Protein 5ZBS (pdb70)

GO terms:
  GO:0033270 paranode region of axon (C, IDA)
  GO:0005829 cytosol (C, IDA)
  GO:0005902 microvillus (C, IDA)

InterPro domains:
  IPR000253 Forkhead-associated (FHA) domain [PF00498] (519-582)
  IPR000938 CAP Gly-rich domain [PF01302] (1747-1809)
  IPR000938 CAP Gly-rich domain [PS00845] (1763-1794)
  IPR000938 CAP Gly-rich domain [PS50245] (1763-1805)
  IPR000938 CAP Gly-rich domain [SM01052] (1745-1810)
  IPR001752 Kinesin motor domain [PF00225] (58-400)
  IPR001752 Kinesin motor domain [PR00380] (141-162)
  IPR001752 Kinesin motor domain [PR00380] (260-277)
  IPR001752 Kinesin motor domain [PR00380] (295-313)
  IPR001752 Kinesin motor domain [PR00380] (350-371)
  IPR001752 Kinesin motor domain [PS50067] (52-400)
  IPR001752 Kinesin motor domain [SM00129] (50-408)
  IPR008984 SMAD/FHA domain superfamily [SSF49879] (495-589)
  IPR019821 Kinesin motor domain, conserved site [PS00411] (294-305)
  IPR022140 Kinesin-like KIF1-type [PF12423] (803-849)
  IPR022164 Kinesin-like [PF12473] (1050-1108)
  IPR022164 Kinesin-like [PF12473] (1261-1325)
  IPR027417 P-loop containing nucleoside triphosphate hydrolase [SSF52540] (51-410)
  IPR032405 Kinesin-associated [PF16183] (437-516)
  IPR036859 CAP Gly-rich domain superfamily [G3DSA:2.30.30.190] (1738-1816)

Structure (mmCIF, N/CA/C/O backbone):
data_5ZBS
#
_entry.id   5ZBS
#
_cell.length_a   107.311
_cell.length_b   107.311
_cell.length_c   91.599
_cell.angle_alpha   90.000
_cell.angle_beta   90.000
_cell.angle_gamma   120.000
#
_symmetry.space_group_name_H-M   'P 32'
#
loop_
_entity.id
_entity.type
_entity.pdbx_description
1 polymer 'Kinesin family member 13B'
2 non-polymer 'MAGNESIUM ION'
3 non-polymer 'PHOSPHOAMINOPHOSPHONIC ACID-ADENYLATE ESTER'
4 water water
#
loop_
_atom_site.group_PDB
_atom_site.id
_atom_site.type_symbol
_atom_site.label_atom_id
_atom_site.label_alt_id
_atom_site.label_comp_id
_atom_site.label_asym_id
_atom_site.label_entity_id
_atom_site.label_seq_id
_atom_site.pdbx_PDB_ins_code
_atom_site.Cartn_x
_atom_site.Cartn_y
_atom_site.Cartn_z
_atom_site.occupancy
_atom_site.B_iso_or_equiv
_atom_site.auth_seq_id
_atom_site.auth_comp_id
_atom_site.auth_asym_id
_atom_site.auth_atom_id
_atom_site.pdbx_PDB_model_num
ATOM 1 N N . SER A 1 2 ? -28.477 69.470 4.144 1.00 57.60 4 SER B N 1
ATOM 2 C CA . SER A 1 2 ? -28.077 68.114 4.497 1.00 60.63 4 SER B CA 1
ATOM 3 C C . SER A 1 2 ? -27.394 68.093 5.865 1.00 49.37 4 SER B C 1
ATOM 4 O O . SER A 1 2 ? -27.192 69.140 6.477 1.00 50.62 4 SER B O 1
ATOM 7 N N . LYS A 1 3 ? -27.034 66.897 6.327 1.00 44.64 5 LYS B N 1
ATOM 8 C CA . LYS A 1 3 ? -26.408 66.726 7.637 1.00 49.16 5 LYS B CA 1
ATOM 9 C C . LYS A 1 3 ? -24.932 67.131 7.625 1.00 37.10 5 LYS B C 1
ATOM 10 O O . LYS A 1 3 ? -24.221 66.986 6.626 1.00 48.36 5 LYS B O 1
ATOM 16 N N . VAL A 1 4 ? -24.476 67.655 8.759 1.00 41.45 6 VAL B N 1
ATOM 17 C CA . VAL A 1 4 ? -23.052 67.875 8.952 1.00 41.60 6 VAL B CA 1
ATOM 18 C C . VAL A 1 4 ? -22.324 66.541 8.864 1.00 39.68 6 VAL B C 1
ATOM 19 O O . VAL A 1 4 ? -22.693 65.574 9.538 1.00 36.35 6 VAL B O 1
ATOM 23 N N . LYS A 1 5 ? -21.309 66.473 8.000 1.00 33.86 7 LYS B N 1
ATOM 24 C CA . LYS A 1 5 ? -20.497 65.271 7.842 1.00 37.91 7 LYS B CA 1
ATOM 25 C C . LYS A 1 5 ? -19.483 65.224 8.972 1.00 43.50 7 LYS B C 1
ATOM 26 O O . LYS A 1 5 ? -18.883 66.242 9.325 1.00 36.04 7 LYS B O 1
ATOM 32 N N . VAL A 1 6 ? -19.267 64.037 9.521 1.00 36.97 8 VAL B N 1
ATOM 33 C CA . VAL A 1 6 ? -18.356 63.893 10.644 1.00 35.64 8 VAL B CA 1
ATOM 34 C C . VAL A 1 6 ? -17.341 62.807 10.338 1.00 34.54 8 VAL B C 1
ATOM 35 O O . VAL A 1 6 ? -17.712 61.652 10.078 1.00 39.74 8 VAL B O 1
ATOM 39 N N . ALA A 1 7 ? -16.071 63.168 10.398 1.00 30.52 9 ALA B N 1
ATOM 40 C CA . ALA A 1 7 ? -14.974 62.218 10.332 1.00 35.89 9 ALA B CA 1
ATOM 41 C C . ALA A 1 7 ? -14.259 62.195 11.678 1.00 37.67 9 ALA B C 1
ATOM 42 O O . ALA A 1 7 ? -14.176 63.208 12.370 1.00 43.33 9 ALA B O 1
ATOM 44 N N . VAL A 1 8 ? -13.764 61.025 12.053 1.00 28.99 10 VAL B N 1
ATOM 45 C CA . VAL A 1 8 ? -12.912 60.860 13.224 1.00 34.75 10 VAL B CA 1
ATOM 46 C C . VAL A 1 8 ? -11.554 60.365 12.747 1.00 29.49 10 VAL B C 1
ATOM 47 O O . VAL A 1 8 ? -11.471 59.392 11.982 1.00 31.76 10 VAL B O 1
ATOM 51 N N . ARG A 1 9 ? -10.500 61.031 13.191 1.00 29.64 11 ARG B N 1
ATOM 52 C CA . ARG A 1 9 ? -9.134 60.666 12.849 1.00 29.95 11 ARG B CA 1
ATOM 53 C C . ARG A 1 9 ? -8.397 60.249 14.111 1.00 31.90 11 ARG B C 1
ATOM 54 O O . ARG A 1 9 ? -8.247 61.055 15.041 1.00 34.29 11 ARG B O 1
ATOM 62 N N . VAL A 1 10 ? -7.921 59.005 14.135 1.00 28.20 12 VAL B N 1
ATOM 63 C CA . VAL A 1 10 ? -7.149 58.476 15.257 1.00 30.99 12 VAL B CA 1
ATOM 64 C C . VAL A 1 10 ? -5.673 58.632 14.931 1.00 31.42 12 VAL B C 1
ATOM 65 O O . VAL A 1 10 ? -5.161 57.994 14.008 1.00 34.47 12 VAL B O 1
ATOM 69 N N . ARG A 1 11 ? -4.959 59.477 15.656 1.00 30.57 13 ARG B N 1
ATOM 70 C CA . ARG A 1 11 ? -3.526 59.490 15.432 1.00 37.06 13 ARG B CA 1
ATOM 71 C C . ARG A 1 11 ? -2.920 58.186 15.961 1.00 41.70 13 ARG B C 1
ATOM 72 O O . ARG A 1 11 ? -3.476 57.546 16.858 1.00 42.47 13 ARG B O 1
ATOM 80 N N . PRO A 1 12 ? -1.821 57.735 15.372 1.00 32.55 14 PRO B N 1
ATOM 81 C CA . PRO A 1 12 ? -1.199 56.491 15.838 1.00 36.16 14 PRO B CA 1
ATOM 82 C C . PRO A 1 12 ? -0.487 56.666 17.179 1.00 33.74 14 PRO B C 1
ATOM 83 O O . PRO A 1 12 ? -0.154 57.775 17.606 1.00 28.77 14 PRO B O 1
ATOM 87 N N . MET A 1 13 ? -0.232 55.526 17.825 1.00 28.33 15 MET B N 1
ATOM 88 C CA . MET A 1 13 ? 0.558 55.485 19.056 1.00 35.72 15 MET B CA 1
ATOM 89 C C . MET A 1 13 ? 1.915 56.150 18.846 1.00 34.21 15 MET B C 1
ATOM 90 O O . MET A 1 13 ? 2.650 55.791 17.922 1.00 38.17 15 MET B O 1
ATOM 95 N N . ASN A 1 14 ? 2.241 57.138 19.681 1.00 34.05 16 ASN B N 1
ATOM 96 C CA . ASN A 1 14 ? 3.535 57.797 19.536 1.00 36.24 16 ASN B CA 1
ATOM 97 C C . ASN A 1 14 ? 4.601 57.003 20.300 1.00 34.17 16 ASN B C 1
ATOM 98 O O . ASN A 1 14 ? 4.330 55.953 20.892 1.00 31.03 16 ASN B O 1
ATOM 103 N N . ARG A 1 15 ? 5.842 57.488 20.255 1.00 30.12 17 ARG B N 1
ATOM 104 C CA . ARG A 1 15 ? 6.934 56.777 20.906 1.00 32.99 17 ARG B CA 1
ATOM 105 C C . ARG A 1 15 ? 6.739 56.710 22.417 1.00 33.47 17 ARG B C 1
ATOM 106 O O . ARG A 1 15 ? 7.009 55.671 23.041 1.00 35.57 17 ARG B O 1
ATOM 114 N N . ARG A 1 16 ? 6.280 57.808 23.029 1.00 28.82 18 ARG B N 1
ATOM 115 C CA . ARG A 1 16 ? 6.083 57.794 24.476 1.00 29.57 18 ARG B CA 1
ATOM 116 C C . ARG A 1 16 ? 5.066 56.734 24.862 1.00 36.71 18 ARG B C 1
ATOM 117 O O . ARG A 1 16 ? 5.269 55.995 25.829 1.00 35.99 18 ARG B O 1
ATOM 125 N N . GLU A 1 17 ? 3.961 56.646 24.115 1.00 36.27 19 GLU B N 1
ATOM 126 C CA . GLU A 1 17 ? 2.923 55.688 24.460 1.00 36.51 19 GLU B CA 1
ATOM 127 C C . GLU A 1 17 ? 3.406 54.257 24.262 1.00 36.78 19 GLU B C 1
ATOM 128 O O . GLU A 1 17 ? 3.004 53.354 25.003 1.00 37.57 19 GLU B O 1
ATOM 134 N N . ILE A 1 18 ? 4.288 54.027 23.296 1.00 32.54 20 ILE B N 1
ATOM 135 C CA . ILE A 1 18 ? 4.828 52.679 23.138 1.00 37.42 20 ILE B CA 1
ATOM 136 C C . ILE A 1 18 ? 5.860 52.388 24.223 1.00 37.95 20 ILE B C 1
ATOM 137 O O . ILE A 1 18 ? 5.881 51.289 24.783 1.00 37.90 20 ILE B O 1
ATOM 142 N N . ASP A 1 19 ? 6.745 53.354 24.514 1.00 29.87 21 ASP B N 1
ATOM 143 C CA . ASP A 1 19 ? 7.830 53.110 25.466 1.00 36.05 21 ASP B CA 1
ATOM 144 C C . ASP A 1 19 ? 7.290 52.810 26.854 1.00 38.51 21 ASP B C 1
ATOM 145 O O . ASP A 1 19 ? 7.824 51.950 27.567 1.00 41.04 21 ASP B O 1
ATOM 150 N N . LEU A 1 20 ? 6.239 53.526 27.263 1.00 37.43 22 LEU B N 1
ATOM 151 C CA . LEU A 1 20 ? 5.706 53.459 28.619 1.00 32.78 22 LEU B CA 1
ATOM 152 C C . LEU A 1 20 ? 4.561 52.468 28.751 1.00 31.12 22 LEU B C 1
ATOM 153 O O . LEU A 1 20 ? 3.937 52.404 29.810 1.00 39.80 22 LEU B O 1
ATOM 158 N N . HIS A 1 21 ? 4.263 51.709 27.694 1.00 31.91 23 HIS B N 1
ATOM 159 C CA . HIS A 1 21 ? 3.261 50.641 27.730 1.00 40.39 23 HIS B CA 1
ATOM 160 C C . HIS A 1 21 ? 1.872 51.179 28.019 1.00 40.22 23 HIS B C 1
ATOM 161 O O . HIS A 1 21 ? 1.056 50.512 28.650 1.00 36.84 23 HIS B O 1
ATOM 168 N N . THR A 1 22 ? 1.577 52.391 27.572 1.00 34.92 24 THR B N 1
ATOM 169 C CA . THR A 1 22 ? 0.201 52.856 27.661 1.00 34.49 24 THR B CA 1
ATOM 170 C C . THR A 1 22 ? -0.662 52.022 26.711 1.00 43.83 24 THR B C 1
ATOM 171 O O . THR A 1 22 ? -0.298 51.806 25.549 1.00 37.67 24 THR B O 1
ATOM 175 N N . LYS A 1 23 ? -1.781 51.511 27.209 1.00 38.73 25 LYS B N 1
ATOM 176 C CA . LYS A 1 23 ? -2.570 50.592 26.406 1.00 39.84 25 LYS B CA 1
ATOM 177 C C . LYS A 1 23 ? -3.333 51.363 25.333 1.00 38.86 25 LYS B C 1
ATOM 178 O O . LYS A 1 23 ? -3.854 52.456 25.575 1.00 35.52 25 LYS B O 1
ATOM 184 N N . CYS A 1 24 ? -3.365 50.807 24.131 1.00 36.73 26 CYS B N 1
ATOM 185 C CA . CYS A 1 24 ? -4.162 51.372 23.052 1.00 39.10 26 CYS B CA 1
ATOM 186 C C . CYS A 1 24 ? -5.634 51.037 23.274 1.00 41.18 26 CYS B C 1
ATOM 187 O O . CYS A 1 24 ? -5.994 49.859 23.351 1.00 45.10 26 CYS B O 1
ATOM 190 N N . VAL A 1 25 ? -6.486 52.059 23.375 1.00 40.14 27 VAL B N 1
ATOM 191 C CA . VAL A 1 25 ? -7.905 51.848 23.664 1.00 34.68 27 VAL B CA 1
ATOM 192 C C . VAL A 1 25 ? -8.827 52.209 22.504 1.00 41.06 27 VAL B C 1
ATOM 193 O O . VAL A 1 25 ? -10.042 51.978 22.612 1.00 38.70 27 VAL B O 1
ATOM 197 N N . VAL A 1 26 ? -8.313 52.792 21.425 1.00 35.16 28 VAL B N 1
ATOM 198 C CA . VAL A 1 26 ? -9.123 53.182 20.274 1.00 40.37 28 VAL B CA 1
ATOM 199 C C . VAL A 1 26 ? -8.866 52.184 19.156 1.00 41.43 28 VAL B C 1
ATOM 200 O O . VAL A 1 26 ? -7.722 52.015 18.716 1.00 32.52 28 VAL B O 1
ATOM 204 N N . ASP A 1 27 ? -9.927 51.523 18.699 1.00 46.09 29 ASP B N 1
ATOM 205 C CA . ASP A 1 27 ? -9.895 50.700 17.501 1.00 45.81 29 ASP B CA 1
ATOM 206 C C . ASP A 1 27 ? -10.832 51.302 16.465 1.00 39.69 29 ASP B C 1
ATOM 207 O O . ASP A 1 27 ? -11.754 52.051 16.787 1.00 42.15 29 ASP B O 1
ATOM 212 N N . VAL A 1 28 ? -10.573 50.982 15.210 1.00 37.02 30 VAL B N 1
ATOM 213 C CA . VAL A 1 28 ? -11.382 51.454 14.097 1.00 37.01 30 VAL B CA 1
ATOM 214 C C . VAL A 1 28 ? -11.728 50.254 13.230 1.00 40.00 30 VAL B C 1
ATOM 215 O O . VAL A 1 28 ? -10.889 49.373 13.015 1.00 43.13 30 VAL B O 1
ATOM 219 N N . GLU A 1 29 ? -12.970 50.198 12.755 1.00 42.95 31 GLU B N 1
ATOM 220 C CA . GLU A 1 29 ? -13.330 49.255 11.700 1.00 57.05 31 GLU B CA 1
ATOM 221 C C . GLU A 1 29 ? -14.258 49.968 10.728 1.00 50.54 31 GLU B C 1
ATOM 222 O O . GLU A 1 29 ? -15.327 50.439 11.123 1.00 45.66 31 GLU B O 1
ATOM 228 N N . ALA A 1 30 ? -13.847 50.044 9.458 1.00 42.25 32 ALA B N 1
ATOM 229 C CA . ALA A 1 30 ? -14.519 50.880 8.473 1.00 44.05 32 ALA B CA 1
ATOM 230 C C . ALA A 1 30 ? -14.741 52.272 9.066 1.00 47.68 32 ALA B C 1
ATOM 231 O O . ALA A 1 30 ? -13.784 52.935 9.492 1.00 48.62 32 ALA B O 1
ATOM 233 N N . ASN A 1 31 ? -15.991 52.725 9.118 1.00 45.73 33 ASN B N 1
ATOM 234 C CA . ASN A 1 31 ? -16.291 54.054 9.652 1.00 47.74 33 ASN B CA 1
ATOM 235 C C . ASN A 1 31 ? -16.898 53.966 11.041 1.00 43.52 33 ASN B C 1
ATOM 236 O O . ASN A 1 31 ? -17.760 54.758 11.417 1.00 50.09 33 ASN B O 1
ATOM 241 N N . LYS A 1 32 ? -16.439 52.991 11.813 1.00 41.01 34 LYS B N 1
ATOM 242 C CA . LYS A 1 32 ? -16.816 52.796 13.204 1.00 45.09 34 LYS B CA 1
ATOM 243 C C . LYS A 1 32 ? -15.581 52.970 14.087 1.00 44.45 34 LYS B C 1
ATOM 244 O O . LYS A 1 32 ? -14.491 52.491 13.752 1.00 45.02 34 LYS B O 1
ATOM 250 N N . VAL A 1 33 ? -15.748 53.670 15.205 1.00 42.92 35 VAL B N 1
ATOM 251 C CA . VAL A 1 33 ? -14.710 53.816 16.220 1.00 38.74 35 VAL B CA 1
ATOM 252 C C . VAL A 1 33 ? -15.123 53.008 17.439 1.00 45.25 35 VAL B C 1
ATOM 253 O O . VAL A 1 33 ? -16.254 53.137 17.925 1.00 46.44 35 VAL B O 1
ATOM 257 N N . ILE A 1 34 ? -14.211 52.172 17.924 1.00 46.46 36 ILE B N 1
ATOM 258 C CA . ILE A 1 34 ? -14.440 51.329 19.086 1.00 44.70 36 ILE B CA 1
ATOM 259 C C . ILE A 1 34 ? -13.527 51.808 20.208 1.00 48.19 36 ILE B C 1
ATOM 260 O O . ILE A 1 34 ? -12.295 51.743 20.095 1.00 49.79 36 ILE B O 1
ATOM 265 N N . LEU A 1 35 ? -14.130 52.316 21.273 1.00 37.52 37 LEU B N 1
ATOM 266 C CA . LEU A 1 35 ? -13.407 52.722 22.469 1.00 44.84 37 LEU B CA 1
ATOM 267 C C . LEU A 1 35 ? -13.511 51.603 23.507 1.00 46.18 37 LEU B C 1
ATOM 268 O O . LEU A 1 35 ? -14.592 51.349 24.048 1.00 46.52 37 LEU B O 1
ATOM 273 N N . ASN A 1 36 ? -12.356 50.923 23.796 1.00 46.90 38 ASN B N 1
ATOM 274 C CA . ASN A 1 36 ? -12.231 49.918 24.843 1.00 50.14 38 ASN B CA 1
ATOM 275 C C . ASN A 1 36 ? -11.883 50.561 26.183 1.00 57.24 38 ASN B C 1
ATOM 276 O O . ASN A 1 36 ? -11.280 51.640 26.223 1.00 55.57 38 ASN B O 1
ATOM 281 N N . PRO A 1 37 ? -12.250 49.906 27.303 1.00 64.84 39 PRO B N 1
ATOM 282 C CA . PRO A 1 37 ? -11.991 50.495 28.624 1.00 59.59 39 PRO B CA 1
ATOM 283 C C . PRO A 1 37 ? -10.626 50.117 29.168 1.00 66.78 39 PRO B C 1
ATOM 284 O O . PRO A 1 37 ? -9.860 49.429 28.486 1.00 69.30 39 PRO B O 1
ATOM 288 N N . ILE A 1 38 ? -10.322 50.551 30.392 1.00 82.58 40 ILE B N 1
ATOM 289 C CA . ILE A 1 38 ? -9.049 50.253 31.060 1.00 82.38 40 ILE B CA 1
ATOM 290 C C . ILE A 1 38 ? -9.207 49.143 32.101 1.00 90.14 40 ILE B C 1
ATOM 291 O O . ILE A 1 38 ? -9.414 47.975 31.773 1.00 94.84 40 ILE B O 1
ATOM 296 N N . GLY A 1 49 ? -17.540 49.826 31.771 1.00 70.30 51 GLY B N 1
ATOM 297 C CA . GLY A 1 49 ? -16.476 48.891 31.447 1.00 73.81 51 GLY B CA 1
ATOM 298 C C . GLY A 1 49 ? -16.826 47.973 30.291 1.00 84.96 51 GLY B C 1
ATOM 299 O O . GLY A 1 49 ? -16.463 46.794 30.284 1.00 85.01 51 GLY B O 1
ATOM 300 N N . GLN A 1 50 ? -17.545 48.524 29.311 1.00 91.76 52 GLN B N 1
ATOM 301 C CA . GLN A 1 50 ? -17.952 47.846 28.090 1.00 92.51 52 GLN B CA 1
ATOM 302 C C . GLN A 1 50 ? -17.425 48.598 26.872 1.00 82.45 52 GLN B C 1
ATOM 303 O O . GLN A 1 50 ? -17.334 49.829 26.897 1.00 74.93 52 GLN B O 1
ATOM 309 N N . PRO A 1 51 ? -17.060 47.889 25.801 1.00 77.26 53 PRO B N 1
ATOM 310 C CA . PRO A 1 51 ? -16.654 48.569 24.559 1.00 68.82 53 PRO B CA 1
ATOM 311 C C . PRO A 1 51 ? -17.778 49.425 23.996 1.00 66.40 53 PRO B C 1
ATOM 312 O O . PRO A 1 51 ? -18.887 48.944 23.748 1.00 70.70 53 PRO B O 1
ATOM 316 N N . LYS A 1 52 ? -17.482 50.708 23.791 1.00 60.47 54 LYS B N 1
ATOM 317 C CA . LYS A 1 52 ? -18.421 51.649 23.190 1.00 49.34 54 LYS B CA 1
ATOM 318 C C . LYS A 1 52 ? -18.122 51.803 21.701 1.00 51.38 54 LYS B C 1
ATOM 319 O O . LYS A 1 52 ? -16.973 52.057 21.323 1.00 57.16 54 LYS B O 1
ATOM 325 N N . ILE A 1 53 ? -19.153 51.658 20.861 1.00 42.65 55 ILE B N 1
ATOM 326 C CA . ILE A 1 53 ? -19.017 51.750 19.407 1.00 48.52 55 ILE B CA 1
ATOM 327 C C . ILE A 1 53 ? -19.710 53.013 18.915 1.00 46.11 55 ILE B C 1
ATOM 328 O O . ILE A 1 53 ? -20.902 53.220 19.168 1.00 44.13 55 ILE B O 1
ATOM 333 N N . PHE A 1 54 ? -18.976 53.837 18.188 1.00 45.35 56 PHE B N 1
ATOM 334 C CA . PHE A 1 54 ? -19.524 55.024 17.557 1.00 38.74 56 PHE B CA 1
ATOM 335 C C . PHE A 1 54 ? -19.434 54.874 16.044 1.00 43.07 56 PHE B C 1
ATOM 336 O O . PHE A 1 54 ? -18.507 54.242 15.530 1.00 46.16 56 PHE B O 1
ATOM 344 N N . ALA A 1 55 ? -20.418 55.429 15.331 1.00 35.81 57 ALA B N 1
ATOM 345 C CA . ALA A 1 55 ? -20.457 55.367 13.875 1.00 39.05 57 ALA B CA 1
ATOM 346 C C . ALA A 1 55 ? -20.346 56.773 13.314 1.00 44.19 57 ALA B C 1
ATOM 347 O O . ALA A 1 55 ? -20.927 57.716 13.859 1.00 41.67 57 ALA B O 1
ATOM 349 N N . TYR A 1 56 ? -19.593 56.910 12.224 1.00 37.77 58 TYR B N 1
ATOM 350 C CA . TYR A 1 56 ? -19.393 58.199 11.581 1.00 40.81 58 TYR B CA 1
ATOM 351 C C . TYR A 1 56 ? -19.365 58.014 10.072 1.00 43.17 58 TYR B C 1
ATOM 352 O O . TYR A 1 56 ? -19.434 56.894 9.561 1.00 48.74 58 TYR B O 1
ATOM 361 N N . ASP A 1 57 ? -19.269 59.135 9.354 1.00 40.62 59 ASP B N 1
ATOM 362 C CA . ASP A 1 57 ? -19.163 59.070 7.903 1.00 34.41 59 ASP B CA 1
ATOM 363 C C . ASP A 1 57 ? -17.818 58.496 7.491 1.00 44.46 59 ASP B C 1
ATOM 364 O O . ASP A 1 57 ? -17.755 57.593 6.652 1.00 46.38 59 ASP B O 1
ATOM 369 N N . HIS A 1 58 ? -16.729 58.970 8.107 1.00 40.87 60 HIS B N 1
ATOM 370 C CA . HIS A 1 58 ? -15.406 58.453 7.792 1.00 40.55 60 HIS B CA 1
ATOM 371 C C . HIS A 1 58 ? -14.605 58.269 9.070 1.00 43.46 60 HIS B C 1
ATOM 372 O O . HIS A 1 58 ? -14.800 58.980 10.059 1.00 46.96 60 HIS B O 1
ATOM 379 N N . CYS A 1 59 ? -13.703 57.294 9.038 1.00 41.43 61 CYS B N 1
ATOM 380 C CA . CYS A 1 59 ? -12.704 57.124 10.080 1.00 40.21 61 CYS B CA 1
ATOM 381 C C . CYS A 1 59 ? -11.336 56.983 9.445 1.00 40.81 61 CYS B C 1
ATOM 382 O O . CYS A 1 59 ? -11.161 56.214 8.494 1.00 50.52 61 CYS B O 1
ATOM 385 N N . PHE A 1 60 ? -10.376 57.722 9.974 1.00 40.91 62 PHE B N 1
ATOM 386 C CA . PHE A 1 60 ? -9.004 57.706 9.502 1.00 36.59 62 PHE B CA 1
ATOM 387 C C . PHE A 1 60 ? -8.121 57.173 10.615 1.00 37.23 62 PHE B C 1
ATOM 388 O O . PHE A 1 60 ? -8.225 57.624 11.756 1.00 45.06 62 PHE B O 1
ATOM 396 N N . TRP A 1 61 ? -7.247 56.230 10.281 1.00 40.75 63 TRP B N 1
ATOM 397 C CA . TRP A 1 61 ? -6.299 55.689 11.241 1.00 42.20 63 TRP B CA 1
ATOM 398 C C . TRP A 1 61 ? -5.063 55.236 10.487 1.00 40.51 63 TRP B C 1
ATOM 399 O O . TRP A 1 61 ? -5.087 55.055 9.267 1.00 39.44 63 TRP B O 1
ATOM 410 N N . SER A 1 62 ? -3.978 55.041 11.232 1.00 39.36 64 SER B N 1
ATOM 411 C CA . SER A 1 62 ? -2.701 54.618 10.676 1.00 42.84 64 SER B CA 1
ATOM 412 C C . SER A 1 62 ? -2.146 53.444 11.471 1.00 44.99 64 SER B C 1
ATOM 413 O O . SER A 1 62 ? -2.359 53.346 12.684 1.00 45.38 64 SER B O 1
ATOM 416 N N . MET A 1 63 ? -1.397 52.572 10.782 1.00 40.86 65 MET B N 1
ATOM 417 C CA . MET A 1 63 ? -0.753 51.440 11.452 1.00 50.60 65 MET B CA 1
ATOM 418 C C . MET A 1 63 ? 0.357 51.899 12.389 1.00 48.81 65 MET B C 1
ATOM 419 O O . MET A 1 63 ? 0.547 51.318 13.465 1.00 52.77 65 MET B O 1
ATOM 424 N N . ASP A 1 64 ? 1.112 52.920 11.997 1.00 45.30 66 ASP B N 1
ATOM 425 C CA . ASP A 1 64 ? 2.246 53.381 12.790 1.00 42.33 66 ASP B CA 1
ATOM 426 C C . ASP A 1 64 ? 2.602 54.788 12.328 1.00 41.94 66 ASP B C 1
ATOM 427 O O . ASP A 1 64 ? 1.851 55.411 11.570 1.00 40.67 66 ASP B O 1
ATOM 432 N N . GLU A 1 65 ? 3.770 55.282 12.756 1.00 38.76 67 GLU B N 1
ATOM 433 C CA . GLU A 1 65 ? 4.225 56.627 12.408 1.00 38.76 67 GLU B CA 1
ATOM 434 C C . GLU A 1 65 ? 5.263 56.653 11.285 1.00 35.27 67 GLU B C 1
ATOM 435 O O . GLU A 1 65 ? 5.902 57.687 11.081 1.00 36.07 67 GLU B O 1
ATOM 441 N N . SER A 1 66 ? 5.470 55.549 10.573 1.00 28.11 68 SER B N 1
ATOM 442 C CA . SER A 1 66 ? 6.424 55.557 9.469 1.00 41.68 68 SER B CA 1
ATOM 443 C C . SER A 1 66 ? 6.029 56.593 8.418 1.00 36.51 68 SER B C 1
ATOM 444 O O . SER A 1 66 ? 4.852 56.948 8.272 1.00 39.31 68 SER B O 1
ATOM 447 N N . VAL A 1 67 ? 7.040 57.088 7.699 1.00 33.77 69 VAL B N 1
ATOM 448 C CA . VAL A 1 67 ? 6.818 58.033 6.600 1.00 38.85 69 VAL B CA 1
ATOM 449 C C . VAL A 1 67 ? 5.774 57.501 5.623 1.00 38.93 69 VAL B C 1
ATOM 450 O O . VAL A 1 67 ? 4.877 58.237 5.181 1.00 29.73 69 VAL B O 1
ATOM 454 N N . ARG A 1 68 ? 5.875 56.215 5.274 1.00 39.94 70 ARG B N 1
ATOM 455 C CA . ARG A 1 68 ? 4.928 55.603 4.345 1.00 47.08 70 ARG B CA 1
ATOM 456 C C . ARG A 1 68 ? 3.493 55.789 4.822 1.00 40.02 70 ARG B C 1
ATOM 457 O O . ARG A 1 68 ? 2.620 56.242 4.070 1.00 39.77 70 ARG B O 1
ATOM 465 N N . GLU A 1 69 ? 3.238 55.453 6.083 1.00 41.48 71 GLU B N 1
ATOM 466 C CA . GLU A 1 69 ? 1.895 55.549 6.635 1.00 40.89 71 GLU B CA 1
ATOM 467 C C . GLU A 1 69 ? 1.443 56.998 6.808 1.00 40.65 71 GLU B C 1
ATOM 468 O O . GLU A 1 69 ? 0.247 57.302 6.682 1.00 33.73 71 GLU B O 1
ATOM 474 N N . LYS A 1 70 ? 2.362 57.910 7.110 1.00 35.96 72 LYS B N 1
ATOM 475 C CA . LYS A 1 70 ? 1.934 59.298 7.274 1.00 29.53 72 LYS B CA 1
ATOM 476 C C . LYS A 1 70 ? 1.593 59.931 5.929 1.00 35.19 72 LYS B C 1
ATOM 477 O O . LYS A 1 70 ? 0.584 60.640 5.807 1.00 37.27 72 LYS B O 1
ATOM 483 N N . CYS A 1 71 ? 2.407 59.664 4.904 1.00 31.66 73 CYS B N 1
ATOM 484 C CA . CYS A 1 71 ? 2.082 60.119 3.553 1.00 37.91 73 CYS B CA 1
ATOM 485 C C . CYS A 1 71 ? 0.709 59.619 3.137 1.00 35.62 73 CYS B C 1
ATOM 486 O O . CYS A 1 71 ? -0.118 60.381 2.612 1.00 29.63 73 CYS B O 1
ATOM 489 N N . ALA A 1 72 ? 0.449 58.334 3.373 1.00 32.84 74 ALA B N 1
ATOM 490 C CA . ALA A 1 72 ? -0.857 57.774 3.041 1.00 35.21 74 ALA B CA 1
ATOM 491 C C . ALA A 1 72 ? -1.963 58.445 3.848 1.00 34.58 74 ALA B C 1
ATOM 492 O O . ALA A 1 72 ? -3.040 58.719 3.317 1.00 36.06 74 ALA B O 1
ATOM 494 N N . GLY A 1 73 ? -1.708 58.745 5.123 1.00 36.08 75 GLY B N 1
ATOM 495 C CA . GLY A 1 73 ? -2.755 59.329 5.946 1.00 26.50 75 GLY B CA 1
ATOM 496 C C . GLY A 1 73 ? -3.216 60.685 5.440 1.00 30.81 75 GLY B C 1
ATOM 497 O O . GLY A 1 73 ? -4.419 60.934 5.300 1.00 30.36 75 GLY B O 1
ATOM 498 N N . GLN A 1 74 ? -2.263 61.589 5.174 1.00 28.26 76 GLN B N 1
ATOM 499 C CA . GLN A 1 74 ? -2.623 62.918 4.670 1.00 29.22 76 GLN B CA 1
ATOM 500 C C . GLN A 1 74 ? -3.312 62.828 3.313 1.00 33.73 76 GLN B C 1
ATOM 501 O O . GLN A 1 74 ? -4.243 63.597 3.015 1.00 30.96 76 GLN B O 1
ATOM 507 N N . ASP A 1 75 ? -2.873 61.897 2.471 1.00 34.22 77 ASP B N 1
ATOM 508 C CA . ASP A 1 75 ? -3.532 61.751 1.177 1.00 36.44 77 ASP B CA 1
ATOM 509 C C . ASP A 1 75 ? -4.947 61.238 1.370 1.00 38.61 77 ASP B C 1
ATOM 510 O O . ASP A 1 75 ? -5.899 61.753 0.770 1.00 38.40 77 ASP B O 1
ATOM 515 N N . ASP A 1 76 ? -5.109 60.282 2.282 1.00 34.24 78 ASP B N 1
ATOM 516 C CA . ASP A 1 76 ? -6.424 59.748 2.599 1.00 40.87 78 ASP B CA 1
ATOM 517 C C . ASP A 1 76 ? -7.375 60.847 3.081 1.00 40.26 78 ASP B C 1
ATOM 518 O O . ASP A 1 76 ? -8.523 60.932 2.627 1.00 35.97 78 ASP B O 1
ATOM 523 N N . VAL A 1 77 ? -6.920 61.710 3.995 1.00 36.92 79 VAL B N 1
ATOM 524 C CA . VAL A 1 77 ? -7.814 62.767 4.468 1.00 28.38 79 VAL B CA 1
ATOM 525 C C . VAL A 1 77 ? -8.191 63.700 3.321 1.00 31.90 79 VAL B C 1
ATOM 526 O O . VAL A 1 77 ? -9.345 64.127 3.207 1.00 30.95 79 VAL B O 1
ATOM 530 N N . PHE A 1 78 ? -7.228 64.043 2.460 1.00 33.57 80 PHE B N 1
ATOM 531 C CA . PHE A 1 78 ? -7.566 64.967 1.379 1.00 38.09 80 PHE B CA 1
ATOM 532 C C . PHE A 1 78 ? -8.496 64.303 0.376 1.00 36.38 80 PHE B C 1
ATOM 533 O O . PHE A 1 78 ? -9.417 64.945 -0.138 1.00 34.34 80 PHE B O 1
ATOM 541 N N . LYS A 1 79 ? -8.269 63.020 0.085 1.00 35.63 81 LYS B N 1
ATOM 542 C CA . LYS A 1 79 ? -9.123 62.343 -0.883 1.00 42.30 81 LYS B CA 1
ATOM 543 C C . LYS A 1 79 ? -10.563 62.312 -0.416 1.00 46.41 81 LYS B C 1
ATOM 544 O O . LYS A 1 79 ? -11.473 62.484 -1.228 1.00 44.60 81 LYS B O 1
ATOM 550 N N . CYS A 1 80 ? -10.780 62.161 0.886 1.00 40.82 82 CYS B N 1
ATOM 551 C CA A CYS A 1 80 ? -12.116 61.968 1.438 0.51 44.30 82 CYS B CA 1
ATOM 552 C CA B CYS A 1 80 ? -12.120 61.976 1.402 0.49 44.29 82 CYS B CA 1
ATOM 553 C C . CYS A 1 80 ? -12.814 63.282 1.778 1.00 49.88 82 CYS B C 1
ATOM 554 O O . CYS A 1 80 ? -14.023 63.412 1.556 1.00 57.53 82 CYS B O 1
ATOM 559 N N . LEU A 1 81 ? -12.092 64.261 2.330 1.00 50.24 83 LEU B N 1
ATOM 560 C CA . LEU A 1 81 ? -12.670 65.552 2.713 1.00 41.39 83 LEU B CA 1
ATOM 561 C C . LEU A 1 81 ? -12.195 66.720 1.875 1.00 40.01 83 LEU B C 1
ATOM 562 O O . LEU A 1 81 ? -12.961 67.648 1.643 1.00 37.15 83 LEU B O 1
ATOM 567 N N . GLY A 1 82 ? -10.923 66.728 1.470 1.00 42.80 84 GLY B N 1
ATOM 568 C CA . GLY A 1 82 ? -10.392 67.880 0.764 1.00 32.57 84 GLY B CA 1
ATOM 569 C C . GLY A 1 82 ? -11.015 68.077 -0.609 1.00 41.15 84 GLY B C 1
ATOM 570 O O . GLY A 1 82 ? -11.393 69.198 -0.974 1.00 40.16 84 GLY B O 1
ATOM 571 N N . GLU A 1 83 ? -11.130 66.999 -1.390 1.00 37.07 85 GLU B N 1
ATOM 572 C CA . GLU A 1 83 ? -11.680 67.134 -2.741 1.00 40.45 85 GLU B CA 1
ATOM 573 C C . GLU A 1 83 ? -13.117 67.630 -2.693 1.00 41.95 85 GLU B C 1
ATOM 574 O O . GLU A 1 83 ? -13.497 68.535 -3.451 1.00 38.36 85 GLU B O 1
ATOM 580 N N . ASN A 1 84 ? -13.915 67.071 -1.781 1.00 39.79 86 ASN B N 1
ATOM 581 C CA . ASN A 1 84 ? -15.321 67.441 -1.679 1.00 47.82 86 ASN B CA 1
ATOM 582 C C . ASN A 1 84 ? -15.486 68.910 -1.327 1.00 42.20 86 ASN B C 1
ATOM 583 O O . ASN A 1 84 ? -16.380 69.581 -1.849 1.00 42.79 86 ASN B O 1
ATOM 588 N N . ILE A 1 85 ? -14.662 69.420 -0.415 1.00 34.90 87 ILE B N 1
ATOM 589 C CA . ILE A 1 85 ? -14.829 70.808 -0.015 1.00 41.55 87 ILE B CA 1
ATOM 590 C C . ILE A 1 85 ? -14.377 71.715 -1.144 1.00 40.89 87 ILE B C 1
ATOM 591 O O . ILE A 1 85 ? -14.989 72.754 -1.404 1.00 40.89 87 ILE B O 1
ATOM 596 N N . LEU A 1 86 ? -13.316 71.320 -1.847 1.00 36.52 88 LEU B N 1
ATOM 597 C CA . LEU A 1 86 ? -12.904 72.046 -3.040 1.00 43.75 88 LEU B CA 1
ATOM 598 C C . LEU A 1 86 ? -14.034 72.076 -4.064 1.00 43.16 88 LEU B C 1
ATOM 599 O O . LEU A 1 86 ? -14.387 73.142 -4.584 1.00 33.63 88 LEU B O 1
ATOM 604 N N . GLN A 1 87 ? -14.643 70.915 -4.331 1.00 36.84 89 GLN B N 1
ATOM 605 C CA . GLN A 1 87 ? -15.751 70.868 -5.279 1.00 42.62 89 GLN B CA 1
ATOM 606 C C . GLN A 1 87 ? -16.900 71.754 -4.817 1.00 40.28 89 GLN B C 1
ATOM 607 O O . GLN A 1 87 ? -17.445 72.535 -5.610 1.00 39.71 89 GLN B O 1
ATOM 613 N N . ASN A 1 88 ? -17.264 71.657 -3.528 1.00 31.94 90 ASN B N 1
ATOM 614 C CA . ASN A 1 88 ? -18.308 72.509 -2.958 1.00 32.49 90 ASN B CA 1
ATOM 615 C C . ASN A 1 88 ? -18.077 73.981 -3.274 1.00 37.44 90 ASN B C 1
ATOM 616 O O . ASN A 1 88 ? -19.006 74.702 -3.658 1.00 38.64 90 ASN B O 1
ATOM 621 N N . ALA A 1 89 ? -16.841 74.450 -3.120 1.00 35.92 91 ALA B N 1
ATOM 622 C CA . ALA A 1 89 ? -16.556 75.847 -3.434 1.00 40.48 91 ALA B CA 1
ATOM 623 C C . ALA A 1 89 ? -16.708 76.151 -4.928 1.00 39.71 91 ALA B C 1
ATOM 624 O O . ALA A 1 89 ? -17.125 77.257 -5.286 1.00 38.72 91 ALA B O 1
ATOM 626 N N . PHE A 1 90 ? -16.381 75.199 -5.816 1.00 36.35 92 PHE B N 1
ATOM 627 C CA . PHE A 1 90 ? -16.545 75.448 -7.246 1.00 35.65 92 PHE B CA 1
ATOM 628 C C . PHE A 1 90 ? -17.999 75.362 -7.684 1.00 37.57 92 PHE B C 1
ATOM 629 O O . PHE A 1 90 ? -18.354 75.906 -8.735 1.00 43.66 92 PHE B O 1
ATOM 637 N N . ASP A 1 91 ? -18.846 74.702 -6.905 1.00 37.04 93 ASP B N 1
ATOM 638 C CA . ASP A 1 91 ? -20.279 74.730 -7.157 1.00 35.43 93 ASP B CA 1
ATOM 639 C C . ASP A 1 91 ? -20.971 75.916 -6.508 1.00 36.42 93 ASP B C 1
ATOM 640 O O . ASP A 1 91 ? -22.198 76.006 -6.592 1.00 43.56 93 ASP B O 1
ATOM 645 N N . GLY A 1 92 ? -20.228 76.819 -5.861 1.00 35.66 94 GLY B N 1
ATOM 646 C CA . GLY A 1 92 ? -20.837 78.008 -5.290 1.00 40.76 94 GLY B CA 1
ATOM 647 C C . GLY A 1 92 ? -21.417 77.876 -3.893 1.00 37.52 94 GLY B C 1
ATOM 648 O O . GLY A 1 92 ? -22.206 78.739 -3.486 1.00 33.78 94 GLY B O 1
ATOM 649 N N . TYR A 1 93 ? -21.044 76.836 -3.143 1.00 33.05 95 TYR B N 1
ATOM 650 C CA . TYR A 1 93 ? -21.454 76.652 -1.753 1.00 36.61 95 TYR B CA 1
ATOM 651 C C . TYR A 1 93 ? -20.457 77.275 -0.792 1.00 34.55 95 TYR B C 1
ATOM 652 O O . TYR A 1 93 ? -19.257 77.320 -1.059 1.00 37.14 95 TYR B O 1
ATOM 661 N N . ASN A 1 94 ? -20.960 77.722 0.353 1.00 37.51 96 ASN B N 1
ATOM 662 C CA . ASN A 1 94 ? -20.100 77.931 1.505 1.00 41.10 96 ASN B CA 1
ATOM 663 C C . ASN A 1 94 ? -19.786 76.558 2.089 1.00 39.14 96 ASN B C 1
ATOM 664 O O . ASN A 1 94 ? -20.690 75.742 2.304 1.00 39.59 96 ASN B O 1
ATOM 669 N N . ALA A 1 95 ? -18.511 76.277 2.278 1.00 33.78 97 ALA B N 1
ATOM 670 C CA . ALA A 1 95 ? -18.087 75.011 2.851 1.00 40.01 97 ALA B CA 1
ATOM 671 C C . ALA A 1 95 ? -17.125 75.256 4.012 1.00 44.26 97 ALA B C 1
ATOM 672 O O . ALA A 1 95 ? -16.419 76.268 4.056 1.00 43.56 97 ALA B O 1
ATOM 674 N N . CYS A 1 96 ? -17.100 74.319 4.956 1.00 38.17 98 CYS B N 1
ATOM 675 C CA . CYS A 1 96 ? -16.298 74.484 6.163 1.00 32.88 98 CYS B CA 1
ATOM 676 C C . CYS A 1 96 ? -15.802 73.127 6.640 1.00 35.89 98 CYS B C 1
ATOM 677 O O . CYS A 1 96 ? -16.575 72.166 6.701 1.00 37.22 98 CYS B O 1
ATOM 680 N N . ILE A 1 97 ? -14.516 73.044 6.960 1.00 33.29 99 ILE B N 1
ATOM 681 C CA . ILE A 1 97 ? -13.969 71.933 7.731 1.00 28.76 99 ILE B CA 1
ATOM 682 C C . ILE A 1 97 ? -13.417 72.513 9.016 1.00 31.65 99 ILE B C 1
ATOM 683 O O . ILE A 1 97 ? -12.621 73.457 8.974 1.00 34.84 99 ILE B O 1
ATOM 688 N N . PHE A 1 98 ? -13.833 71.959 10.159 1.00 33.75 100 PHE B N 1
ATOM 689 C CA . PHE A 1 98 ? -13.237 72.342 11.435 1.00 31.62 100 PHE B CA 1
ATOM 690 C C . PHE A 1 98 ? -12.729 71.090 12.136 1.00 33.46 100 PHE B C 1
ATOM 691 O O . PHE A 1 98 ? -13.390 70.048 12.131 1.00 34.90 100 PHE B O 1
ATOM 699 N N . ALA A 1 99 ? -11.514 71.180 12.663 1.00 29.96 101 ALA B N 1
ATOM 700 C CA . ALA A 1 99 ? -10.897 70.096 13.411 1.00 28.17 101 ALA B CA 1
ATOM 701 C C . ALA A 1 99 ? -11.119 70.346 14.905 1.00 33.37 101 ALA B C 1
ATOM 702 O O . ALA A 1 99 ? -10.961 71.469 15.385 1.00 31.78 101 ALA B O 1
ATOM 704 N N . TYR A 1 100 ? -11.502 69.305 15.628 1.00 30.73 102 TYR B N 1
ATOM 705 C CA . TYR A 1 100 ? -11.920 69.415 17.027 1.00 30.35 102 TYR B CA 1
ATOM 706 C C . TYR A 1 100 ? -11.328 68.243 17.786 1.00 32.95 102 TYR B C 1
ATOM 707 O O . TYR A 1 100 ? -11.400 67.102 17.317 1.00 35.69 102 TYR B O 1
ATOM 716 N N . GLY A 1 101 ? -10.758 68.511 18.947 1.00 33.46 103 GLY B N 1
ATOM 717 C CA . GLY A 1 101 ? -10.239 67.434 19.762 1.00 33.58 103 GLY B CA 1
ATOM 718 C C . GLY A 1 101 ? -9.178 67.917 20.716 1.00 39.26 103 GLY B C 1
ATOM 719 O O . GLY A 1 101 ? -8.747 69.072 20.684 1.00 34.14 103 GLY B O 1
ATOM 720 N N . GLN A 1 102 ? -8.765 66.989 21.578 1.00 34.97 104 GLN B N 1
ATOM 721 C CA . GLN A 1 102 ? -7.804 67.259 22.646 1.00 39.22 104 GLN B CA 1
ATOM 722 C C . GLN A 1 102 ? -6.457 67.725 22.086 1.00 36.55 104 GLN B C 1
ATOM 723 O O . GLN A 1 102 ? -6.069 67.386 20.968 1.00 35.66 104 GLN B O 1
ATOM 729 N N . THR A 1 103 ? -5.732 68.493 22.890 1.00 34.97 105 THR B N 1
ATOM 730 C CA . THR A 1 103 ? -4.391 68.910 22.516 1.00 42.00 105 THR B CA 1
ATOM 731 C C . THR A 1 103 ? -3.495 67.694 22.283 1.00 37.87 105 THR B C 1
ATOM 732 O O . THR A 1 103 ? -3.526 66.719 23.037 1.00 31.83 105 THR B O 1
ATOM 736 N N . GLY A 1 104 ? -2.697 67.744 21.225 1.00 34.04 106 GLY B N 1
ATOM 737 C CA . GLY A 1 104 ? -1.854 66.607 20.906 1.00 34.39 106 GLY B CA 1
ATOM 738 C C . GLY A 1 104 ? -2.540 65.504 20.132 1.00 30.74 106 GLY B C 1
ATOM 739 O O . GLY A 1 104 ? -1.883 64.513 19.792 1.00 33.23 106 GLY B O 1
ATOM 740 N N . SER A 1 105 ? -3.830 65.654 19.812 1.00 32.01 107 SER B N 1
ATOM 741 C CA . SER A 1 105 ? -4.558 64.613 19.097 1.00 32.54 107 SER B CA 1
ATOM 742 C C . SER A 1 105 ? -4.412 64.706 17.578 1.00 34.61 107 SER B C 1
ATOM 743 O O . SER A 1 105 ? -4.602 63.690 16.899 1.00 37.05 107 SER B O 1
ATOM 746 N N . GLY A 1 106 ? -4.096 65.883 17.028 1.00 30.08 108 GLY B N 1
ATOM 747 C CA . GLY A 1 106 ? -3.809 65.985 15.602 1.00 28.74 108 GLY B CA 1
ATOM 748 C C . GLY A 1 106 ? -4.538 67.045 14.793 1.00 33.01 108 GLY B C 1
ATOM 749 O O . GLY A 1 106 ? -4.602 66.947 13.553 1.00 28.04 108 GLY B O 1
ATOM 750 N N . LYS A 1 107 ? -5.074 68.064 15.477 1.00 31.07 109 LYS B N 1
ATOM 751 C CA . LYS A 1 107 ? -5.856 69.110 14.812 1.00 36.22 109 LYS B CA 1
ATOM 752 C C . LYS A 1 107 ? -5.007 69.881 13.813 1.00 37.52 109 LYS B C 1
ATOM 753 O O . LYS A 1 107 ? -5.391 70.056 12.646 1.00 32.55 109 LYS B O 1
ATOM 759 N N . SER A 1 108 ? -3.858 70.381 14.269 1.00 27.35 110 SER B N 1
ATOM 760 C CA . SER A 1 108 ? -2.965 71.129 13.388 1.00 33.05 110 SER B CA 1
ATOM 761 C C . SER A 1 108 ? -2.275 70.231 12.375 1.00 29.37 110 SER B C 1
ATOM 762 O O . SER A 1 108 ? -2.084 70.631 11.223 1.00 29.27 110 SER B O 1
ATOM 765 N N . TYR A 1 109 ? -1.946 69.005 12.758 1.00 27.20 111 TYR B N 1
ATOM 766 C CA . TYR A 1 109 ? -1.397 68.075 11.784 1.00 27.43 111 TYR B CA 1
ATOM 767 C C . TYR A 1 109 ? -2.396 67.819 10.664 1.00 35.75 111 TYR B C 1
ATOM 768 O O . TYR A 1 109 ? -2.011 67.703 9.487 1.00 29.91 111 TYR B O 1
ATOM 777 N N . THR A 1 110 ? -3.688 67.773 10.998 1.00 25.02 112 THR B N 1
ATOM 778 C CA . THR A 1 110 ? -4.681 67.488 9.967 1.00 23.17 112 THR B CA 1
ATOM 779 C C . THR A 1 110 ? -4.952 68.716 9.088 1.00 35.57 112 THR B C 1
ATOM 780 O O . THR A 1 110 ? -4.974 68.602 7.854 1.00 29.86 112 THR B O 1
ATOM 784 N N . MET A 1 111 ? -5.109 69.898 9.698 1.00 28.78 113 MET B N 1
ATOM 785 C CA . MET A 1 111 ? -5.521 71.097 8.956 1.00 32.99 113 MET B CA 1
ATOM 786 C C . MET A 1 111 ? -4.378 71.663 8.121 1.00 28.99 113 MET B C 1
ATOM 787 O O . MET A 1 111 ? -4.538 71.932 6.920 1.00 37.96 113 MET B O 1
ATOM 792 N N . MET A 1 112 ? -3.234 71.896 8.749 1.00 31.57 114 MET B N 1
ATOM 793 C CA . MET A 1 112 ? -2.065 72.456 8.094 1.00 29.18 114 MET B CA 1
ATOM 794 C C . MET A 1 112 ? -0.982 71.425 7.812 1.00 31.28 114 MET B C 1
ATOM 795 O O . MET A 1 112 ? -0.380 71.448 6.726 1.00 31.09 114 MET B O 1
ATOM 800 N N . GLY A 1 113 ? -0.736 70.495 8.741 1.00 25.89 115 GLY B N 1
ATOM 801 C CA . GLY A 1 113 ? 0.345 69.529 8.559 1.00 27.99 115 GLY B CA 1
ATOM 802 C C . GLY A 1 113 ? 1.694 70.211 8.751 1.00 34.17 115 GLY B C 1
ATOM 803 O O . GLY A 1 113 ? 1.788 71.331 9.247 1.00 36.74 115 GLY B O 1
ATOM 804 N N . THR A 1 114 ? 2.743 69.521 8.310 1.00 36.65 116 THR B N 1
ATOM 805 C CA . THR A 1 114 ? 4.131 69.977 8.342 1.00 42.50 116 THR B CA 1
ATOM 806 C C . THR A 1 114 ? 4.702 70.052 6.924 1.00 36.21 116 THR B C 1
ATOM 807 O O . THR A 1 114 ? 4.090 69.584 5.965 1.00 39.00 116 THR B O 1
ATOM 811 N N . ALA A 1 115 ? 5.935 70.570 6.831 1.00 27.60 117 ALA B N 1
ATOM 812 C CA . ALA A 1 115 ? 6.639 70.645 5.554 1.00 38.11 117 ALA B CA 1
ATOM 813 C C . ALA A 1 115 ? 6.806 69.262 4.947 1.00 39.79 117 ALA B C 1
ATOM 814 O O . ALA A 1 115 ? 6.617 69.077 3.741 1.00 44.02 117 ALA B O 1
ATOM 816 N N . ASP A 1 116 ? 7.109 68.269 5.781 1.00 40.50 118 ASP B N 1
ATOM 817 C CA . ASP A 1 116 ? 7.281 66.908 5.295 1.00 42.12 118 ASP B CA 1
ATOM 818 C C . ASP A 1 116 ? 5.953 66.199 5.095 1.00 39.97 118 ASP B C 1
ATOM 819 O O . ASP A 1 116 ? 5.878 65.268 4.282 1.00 34.66 118 ASP B O 1
ATOM 824 N N . GLN A 1 117 ? 4.908 66.613 5.820 1.00 30.14 119 GLN B N 1
ATOM 825 C CA . GLN A 1 117 ? 3.591 65.980 5.740 1.00 29.58 119 GLN B CA 1
ATOM 826 C C . GLN A 1 117 ? 2.505 67.037 5.594 1.00 31.74 119 GLN B C 1
ATOM 827 O O . GLN A 1 117 ? 1.730 67.269 6.527 1.00 32.20 119 GLN B O 1
ATOM 833 N N . PRO A 1 118 ? 2.398 67.672 4.418 1.00 36.42 120 PRO B N 1
ATOM 834 C CA . PRO A 1 118 ? 1.371 68.717 4.220 1.00 27.74 120 PRO B CA 1
ATOM 835 C C . PRO A 1 118 ? -0.053 68.221 4.489 1.00 31.20 120 PRO B C 1
ATOM 836 O O . PRO A 1 118 ? -0.437 67.112 4.100 1.00 31.19 120 PRO B O 1
ATOM 840 N N . GLY A 1 119 ? -0.837 69.065 5.167 1.00 26.02 121 GLY B N 1
ATOM 841 C CA . GLY A 1 119 ? -2.201 68.757 5.550 1.00 26.10 121 GLY B CA 1
ATOM 842 C C . GLY A 1 119 ? -3.222 69.306 4.565 1.00 35.87 121 GLY B C 1
ATOM 843 O O . GLY A 1 119 ? -2.925 69.560 3.389 1.00 28.67 121 GLY B O 1
ATOM 844 N N . LEU A 1 120 ? -4.446 69.509 5.066 1.00 29.70 122 LEU B N 1
ATOM 845 C CA . LEU A 1 120 ? -5.565 69.901 4.205 1.00 32.99 122 LEU B CA 1
ATOM 846 C C . LEU A 1 120 ? -5.330 71.252 3.538 1.00 34.44 122 LEU B C 1
ATOM 847 O O . LEU A 1 120 ? -5.505 71.389 2.327 1.00 32.52 122 LEU B O 1
ATOM 852 N N . ILE A 1 121 ? -4.948 72.274 4.314 1.00 34.00 123 ILE B N 1
ATOM 853 C CA . ILE A 1 121 ? -4.876 73.627 3.755 1.00 34.65 123 ILE B CA 1
ATOM 854 C C . ILE A 1 121 ? -3.855 73.743 2.627 1.00 35.83 123 ILE B C 1
ATOM 855 O O . ILE A 1 121 ? -4.207 74.289 1.569 1.00 33.50 123 ILE B O 1
ATOM 860 N N . PRO A 1 122 ? -2.602 73.253 2.759 1.00 29.09 124 PRO B N 1
ATOM 861 C CA . PRO A 1 122 ? -1.687 73.320 1.605 1.00 21.76 124 PRO B CA 1
ATOM 862 C C . PRO A 1 122 ? -2.228 72.625 0.370 1.00 31.02 124 PRO B C 1
ATOM 863 O O . PRO A 1 122 ? -2.075 73.150 -0.744 1.00 31.23 124 PRO B O 1
ATOM 867 N N . ARG A 1 123 ? -2.879 71.468 0.535 1.00 32.78 125 ARG B N 1
ATOM 868 C CA . ARG A 1 123 ? -3.382 70.739 -0.621 1.00 32.57 125 ARG B CA 1
ATOM 869 C C . ARG A 1 123 ? -4.582 71.444 -1.224 1.00 38.32 125 ARG B C 1
ATOM 870 O O . ARG A 1 123 ? -4.767 71.436 -2.448 1.00 34.56 125 ARG B O 1
ATOM 878 N N . LEU A 1 124 ? -5.423 72.039 -0.375 1.00 30.67 126 LEU B N 1
ATOM 879 C CA . LEU A 1 124 ? -6.573 72.765 -0.884 1.00 32.51 126 LEU B CA 1
ATOM 880 C C . LEU A 1 124 ? -6.121 73.956 -1.713 1.00 34.70 126 LEU B C 1
ATOM 881 O O . LEU A 1 124 ? -6.596 74.151 -2.846 1.00 33.67 126 LEU B O 1
ATOM 886 N N . CYS A 1 125 ? -5.137 74.706 -1.205 1.00 30.45 127 CYS B N 1
ATOM 887 C CA . CYS A 1 125 ? -4.647 75.880 -1.930 1.00 38.20 127 CYS B CA 1
ATOM 888 C C . CYS A 1 125 ? -3.973 75.491 -3.244 1.00 40.58 127 CYS B C 1
ATOM 889 O O . CYS A 1 125 ? -4.133 76.186 -4.253 1.00 38.82 127 CYS B O 1
ATOM 892 N N . SER A 1 126 ? -3.230 74.377 -3.250 1.00 31.99 128 SER B N 1
ATOM 893 C CA . SER A 1 126 ? -2.608 73.893 -4.479 1.00 32.54 128 SER B CA 1
ATOM 894 C C . SER A 1 126 ? -3.663 73.455 -5.492 1.00 38.04 128 SER B C 1
ATOM 895 O O . SER A 1 126 ? -3.612 73.846 -6.666 1.00 33.88 128 SER B O 1
ATOM 898 N N . GLY A 1 127 ? -4.643 72.663 -5.052 1.00 28.23 129 GLY B N 1
ATOM 899 C CA . GLY A 1 127 ? -5.693 72.229 -5.960 1.00 33.55 129 GLY B CA 1
ATOM 900 C C . GLY A 1 127 ? -6.542 73.377 -6.477 1.00 37.77 129 GLY B C 1
ATOM 901 O O . GLY A 1 127 ? -7.015 73.345 -7.622 1.00 36.10 129 GLY B O 1
ATOM 902 N N . LEU A 1 128 ? -6.742 74.403 -5.647 1.00 33.49 130 LEU B N 1
ATOM 903 C CA . LEU A 1 128 ? -7.557 75.547 -6.033 1.00 32.96 130 LEU B CA 1
ATOM 904 C C . LEU A 1 128 ? -6.962 76.235 -7.252 1.00 34.96 130 LEU B C 1
ATOM 905 O O . LEU A 1 128 ? -7.623 76.375 -8.293 1.00 29.10 130 LEU B O 1
ATOM 910 N N . PHE A 1 129 ? -5.689 76.633 -7.151 1.00 32.36 131 PHE B N 1
ATOM 911 C CA . PHE A 1 129 ? -5.034 77.299 -8.272 1.00 38.87 131 PHE B CA 1
ATOM 912 C C . PHE A 1 129 ? -4.780 76.341 -9.426 1.00 36.82 131 PHE B C 1
ATOM 913 O O . PHE A 1 129 ? -4.854 76.750 -10.593 1.00 36.54 131 PHE B O 1
ATOM 921 N N . GLU A 1 130 ? -4.549 75.054 -9.150 1.00 34.87 132 GLU B N 1
ATOM 922 C CA . GLU A 1 130 ? -4.493 74.112 -10.263 1.00 37.55 132 GLU B CA 1
ATOM 923 C C . GLU A 1 130 ? -5.785 74.163 -11.067 1.00 45.15 132 GLU B C 1
ATOM 924 O O . GLU A 1 130 ? -5.761 74.171 -12.305 1.00 43.68 132 GLU B O 1
ATOM 930 N N . ARG A 1 131 ? -6.924 74.244 -10.376 1.00 40.18 133 ARG B N 1
ATOM 931 C CA . ARG A 1 131 ? -8.210 74.154 -11.060 1.00 38.74 133 ARG B CA 1
ATOM 932 C C . ARG A 1 131 ? -8.591 75.465 -11.747 1.00 40.62 133 ARG B C 1
ATOM 933 O O . ARG A 1 131 ? -9.006 75.458 -12.914 1.00 44.82 133 ARG B O 1
ATOM 941 N N . THR A 1 132 ? -8.454 76.602 -11.050 1.00 34.79 134 THR B N 1
ATOM 942 C CA . THR A 1 132 ? -8.786 77.880 -11.679 1.00 39.93 134 THR B CA 1
ATOM 943 C C . THR A 1 132 ? -7.967 78.096 -12.943 1.00 44.07 134 THR B C 1
ATOM 944 O O . THR A 1 132 ? -8.510 78.514 -13.971 1.00 40.73 134 THR B O 1
ATOM 948 N N . GLN A 1 133 ? -6.656 77.818 -12.884 1.00 36.97 135 GLN B N 1
ATOM 949 C CA . GLN A 1 133 ? -5.805 78.001 -14.061 1.00 40.45 135 GLN B CA 1
ATOM 950 C C . GLN A 1 133 ? -6.119 76.993 -15.158 1.00 41.05 135 GLN B C 1
ATOM 951 O O . GLN A 1 133 ? -6.010 77.321 -16.335 1.00 44.39 135 GLN B O 1
ATOM 957 N N . LYS A 1 134 ? -6.547 75.787 -14.804 1.00 48.27 136 LYS B N 1
ATOM 958 C CA . LYS A 1 134 ? -6.958 74.834 -15.827 1.00 48.09 136 LYS B CA 1
ATOM 959 C C . LYS A 1 134 ? -8.295 75.222 -16.455 1.00 52.88 136 LYS B C 1
ATOM 960 O O . LYS A 1 134 ? -8.489 75.056 -17.666 1.00 56.31 136 LYS B O 1
ATOM 966 N N . GLU A 1 135 ? -9.227 75.745 -15.654 1.00 52.40 137 GLU B N 1
ATOM 967 C CA . GLU A 1 135 ? -10.608 75.888 -16.095 1.00 49.57 137 GLU B CA 1
ATOM 968 C C . GLU A 1 135 ? -10.912 77.249 -16.709 1.00 48.21 137 GLU B C 1
ATOM 969 O O . GLU A 1 135 ? -11.922 77.376 -17.411 1.00 49.39 137 GLU B O 1
ATOM 975 N N . GLU A 1 136 ? -10.070 78.255 -16.489 1.00 45.39 138 GLU B N 1
ATOM 976 C CA . GLU A 1 136 ? -10.372 79.585 -16.997 1.00 47.73 138 GLU B CA 1
ATOM 977 C C . GLU A 1 136 ? -10.327 79.584 -18.521 1.00 52.46 138 GLU B C 1
ATOM 978 O O . GLU A 1 136 ? -9.449 78.969 -19.134 1.00 48.84 138 GLU B O 1
ATOM 984 N N . ASN A 1 137 ? -11.299 80.251 -19.132 1.00 50.93 139 ASN B N 1
ATOM 985 C CA . ASN A 1 137 ? -11.447 80.245 -20.583 1.00 47.82 139 ASN B CA 1
ATOM 986 C C . ASN A 1 137 ? -12.356 81.416 -20.968 1.00 46.19 139 ASN B C 1
ATOM 987 O O . ASN A 1 137 ? -12.674 82.277 -20.139 1.00 46.97 139 ASN B O 1
ATOM 992 N N . GLU A 1 138 ? -12.806 81.436 -22.221 1.00 48.99 140 GLU B N 1
ATOM 993 C CA . GLU A 1 138 ? -13.608 82.567 -22.671 1.00 54.42 140 GLU B CA 1
ATOM 994 C C . GLU A 1 138 ? -14.946 82.633 -21.948 1.00 53.60 140 GLU B C 1
ATOM 995 O O . GLU A 1 138 ? -15.544 83.711 -21.875 1.00 57.51 140 GLU B O 1
ATOM 1001 N N . GLU A 1 139 ? -15.401 81.523 -21.370 1.00 50.15 141 GLU B N 1
ATOM 1002 C CA . GLU A 1 139 ? -16.692 81.470 -20.706 1.00 45.11 141 GLU B CA 1
ATOM 1003 C C . GLU A 1 139 ? -16.617 81.676 -19.200 1.00 45.45 141 GLU B C 1
ATOM 1004 O O . GLU A 1 139 ? -17.664 81.839 -18.569 1.00 49.58 141 GLU B O 1
ATOM 1010 N N . GLN A 1 140 ? -15.426 81.684 -18.604 1.00 38.62 142 GLN B N 1
ATOM 1011 C CA . GLN A 1 140 ? -15.376 81.807 -17.152 1.00 39.62 142 GLN B CA 1
ATOM 1012 C C . GLN A 1 140 ? -14.013 82.304 -16.684 1.00 41.11 142 GLN B C 1
ATOM 1013 O O . GLN A 1 140 ? -12.977 82.033 -17.305 1.00 44.62 142 GLN B O 1
ATOM 1019 N N . SER A 1 141 ? -14.031 83.037 -15.575 1.00 32.47 143 SER B N 1
ATOM 1020 C CA . SER A 1 141 ? -12.803 83.418 -14.892 1.00 42.86 143 SER B CA 1
ATOM 1021 C C . SER A 1 141 ? -13.004 83.261 -13.385 1.00 41.59 143 SER B C 1
ATOM 1022 O O . SER A 1 141 ? -14.117 83.044 -12.898 1.00 41.75 143 SER B O 1
ATOM 1025 N N . PHE A 1 142 ? -11.904 83.361 -12.651 1.00 38.85 144 PHE B N 1
ATOM 1026 C CA . PHE A 1 142 ? -11.890 83.105 -11.218 1.00 41.03 144 PHE B CA 1
ATOM 1027 C C . PHE A 1 142 ? -11.057 84.162 -10.524 1.00 40.03 144 PHE B C 1
ATOM 1028 O O . PHE A 1 142 ? -10.009 84.570 -11.034 1.00 48.83 144 PHE B O 1
ATOM 1036 N N . LYS A 1 143 ? -11.565 84.633 -9.388 1.00 38.74 145 LYS B N 1
ATOM 1037 C CA . LYS A 1 143 ? -10.842 85.483 -8.452 1.00 33.09 145 LYS B CA 1
ATOM 1038 C C . LYS A 1 143 ? -10.740 84.749 -7.117 1.00 41.00 145 LYS B C 1
ATOM 1039 O O . LYS A 1 143 ? -11.686 84.071 -6.699 1.00 41.36 145 LYS B O 1
ATOM 1045 N N . VAL A 1 144 ? -9.593 84.878 -6.454 1.00 40.03 146 VAL B N 1
ATOM 1046 C CA . VAL A 1 144 ? -9.318 84.176 -5.207 1.00 40.09 146 VAL B CA 1
ATOM 1047 C C . VAL A 1 144 ? -8.841 85.186 -4.179 1.00 38.19 146 VAL B C 1
ATOM 1048 O O . VAL A 1 144 ? -7.884 85.931 -4.426 1.00 38.56 146 VAL B O 1
ATOM 1052 N N . GLU A 1 145 ? -9.503 85.212 -3.034 1.00 29.94 147 GLU B N 1
ATOM 1053 C CA . GLU A 1 145 ? -9.120 86.076 -1.927 1.00 37.70 147 GLU B CA 1
ATOM 1054 C C . GLU A 1 145 ? -9.027 85.254 -0.655 1.00 37.04 147 GLU B C 1
ATOM 1055 O O . GLU A 1 145 ? -9.848 84.367 -0.413 1.00 36.59 147 GLU B O 1
ATOM 1061 N N . VAL A 1 146 ? -8.065 85.589 0.181 1.00 40.45 148 VAL B N 1
ATOM 1062 C CA . VAL A 1 146 ? -7.804 84.825 1.386 1.00 38.15 148 VAL B CA 1
ATOM 1063 C C . VAL A 1 146 ? -7.812 85.769 2.578 1.00 37.20 148 VAL B C 1
ATOM 1064 O O . VAL A 1 146 ? -7.387 86.924 2.473 1.00 44.37 148 VAL B O 1
ATOM 1068 N N . SER A 1 147 ? -8.318 85.280 3.707 1.00 41.06 149 SER B N 1
ATOM 1069 C CA . SER A 1 147 ? -8.117 85.900 5.006 1.00 34.52 149 SER B CA 1
ATOM 1070 C C . SER A 1 147 ? -7.665 84.818 5.974 1.00 41.39 149 SER B C 1
ATOM 1071 O O . SER A 1 147 ? -7.920 83.624 5.770 1.00 41.21 149 SER B O 1
ATOM 1074 N N . TYR A 1 148 ? -6.999 85.250 7.040 1.00 36.57 150 TYR B N 1
ATOM 1075 C CA . TYR A 1 148 ? -6.423 84.330 8.013 1.00 42.62 150 TYR B CA 1
ATOM 1076 C C . TYR A 1 148 ? -6.427 85.032 9.357 1.00 39.49 150 TYR B C 1
ATOM 1077 O O . TYR A 1 148 ? -5.780 86.071 9.511 1.00 42.35 150 TYR B O 1
ATOM 1086 N N . MET A 1 149 ? -7.145 84.465 10.322 1.00 35.23 151 MET B N 1
ATOM 1087 C CA . MET A 1 149 ? -7.378 85.147 11.581 1.00 39.90 151 MET B CA 1
ATOM 1088 C C . MET A 1 149 ? -7.314 84.146 12.717 1.00 46.10 151 MET B C 1
ATOM 1089 O O . MET A 1 149 ? -7.402 82.931 12.514 1.00 40.75 151 MET B O 1
ATOM 1094 N N . GLU A 1 150 ? -7.178 84.679 13.926 1.00 37.75 152 GLU B N 1
ATOM 1095 C CA . GLU A 1 150 ? -7.025 83.869 15.119 1.00 39.95 152 GLU B CA 1
ATOM 1096 C C . GLU A 1 150 ? -7.988 84.390 16.174 1.00 44.18 152 GLU B C 1
ATOM 1097 O O . GLU A 1 150 ? -8.167 85.605 16.310 1.00 46.68 152 GLU B O 1
ATOM 1103 N N . ILE A 1 151 ? -8.622 83.478 16.905 1.00 42.94 153 ILE B N 1
ATOM 1104 C CA . ILE A 1 151 ? -9.482 83.835 18.028 1.00 45.55 153 ILE B CA 1
ATOM 1105 C C . ILE A 1 151 ? -8.776 83.375 19.289 1.00 47.20 153 ILE B C 1
ATOM 1106 O O . ILE A 1 151 ? -8.622 82.169 19.519 1.00 47.28 153 ILE B O 1
ATOM 1111 N N . TYR A 1 152 ? -8.322 84.337 20.091 1.00 41.01 154 TYR B N 1
ATOM 1112 C CA . TYR A 1 152 ? -7.746 84.080 21.407 1.00 50.27 154 TYR B CA 1
ATOM 1113 C C . TYR A 1 152 ? -8.444 84.980 22.416 1.00 49.23 154 TYR B C 1
ATOM 1114 O O . TYR A 1 152 ? -8.623 86.180 22.160 1.00 46.00 154 TYR B O 1
ATOM 1123 N N . ASN A 1 153 ? -8.869 84.396 23.538 1.00 51.30 155 ASN B N 1
ATOM 1124 C CA . ASN A 1 153 ? -9.444 85.175 24.641 1.00 49.78 155 ASN B CA 1
ATOM 1125 C C . ASN A 1 153 ? -10.601 86.054 24.163 1.00 51.28 155 ASN B C 1
ATOM 1126 O O . ASN A 1 153 ? -10.715 87.226 24.532 1.00 56.01 155 ASN B O 1
ATOM 1131 N N . GLU A 1 154 ? -11.445 85.490 23.298 1.00 46.25 156 GLU B N 1
ATOM 1132 C CA . GLU A 1 154 ? -12.580 86.171 22.672 1.00 44.14 156 GLU B CA 1
ATOM 1133 C C . GLU A 1 154 ? -12.177 87.392 21.845 1.00 46.99 156 GLU B C 1
ATOM 1134 O O . GLU A 1 154 ? -13.033 88.230 21.507 1.00 43.10 156 GLU B O 1
ATOM 1140 N N . LYS A 1 155 ? -10.895 87.516 21.499 1.00 41.79 157 LYS B N 1
ATOM 1141 C CA . LYS A 1 155 ? -10.418 88.599 20.647 1.00 48.75 157 LYS B CA 1
ATOM 1142 C C . LYS A 1 155 ? -9.988 88.043 19.295 1.00 43.75 157 LYS B C 1
ATOM 1143 O O . LYS A 1 155 ? -9.389 86.965 19.216 1.00 49.30 157 LYS B O 1
ATOM 1149 N N . VAL A 1 156 ? -10.292 88.780 18.235 1.00 45.57 158 VAL B N 1
ATOM 1150 C CA . VAL A 1 156 ? -9.906 88.405 16.882 1.00 39.65 158 VAL B CA 1
ATOM 1151 C C . VAL A 1 156 ? -8.687 89.214 16.486 1.00 44.07 158 VAL B C 1
ATOM 1152 O O . VAL A 1 156 ? -8.721 90.449 16.507 1.00 51.41 158 VAL B O 1
ATOM 1156 N N . ARG A 1 157 ? -7.617 88.522 16.105 1.00 43.55 159 ARG B N 1
ATOM 1157 C CA . ARG A 1 157 ? -6.434 89.153 15.540 1.00 43.34 159 ARG B CA 1
ATOM 1158 C C . ARG A 1 157 ? -6.330 88.763 14.071 1.00 41.47 159 ARG B C 1
ATOM 1159 O O . ARG A 1 157 ? -6.666 87.640 13.701 1.00 45.20 159 ARG B O 1
ATOM 1161 N N . ASP A 1 158 ? -5.898 89.703 13.234 1.00 46.11 160 ASP B N 1
ATOM 1162 C CA . ASP A 1 158 ? -5.681 89.463 11.808 1.00 45.22 160 ASP B CA 1
ATOM 1163 C C . ASP A 1 158 ? -4.268 88.917 11.638 1.00 45.44 160 ASP B C 1
ATOM 1164 O O . ASP A 1 158 ? -3.297 89.639 11.874 1.00 41.43 160 ASP B O 1
ATOM 1169 N N . LEU A 1 159 ? -4.146 87.645 11.230 1.00 34.97 161 LEU B N 1
ATOM 1170 C CA . LEU A 1 159 ? -2.823 87.042 11.081 1.00 41.69 161 LEU B CA 1
ATOM 1171 C C . LEU A 1 159 ? -2.083 87.490 9.826 1.00 49.29 161 LEU B C 1
ATOM 1172 O O . LEU A 1 159 ? -0.877 87.237 9.729 1.00 50.34 161 LEU B O 1
ATOM 1177 N N . LEU A 1 160 ? -2.766 88.105 8.856 1.00 49.67 162 LEU B N 1
ATOM 1178 C CA . LEU A 1 160 ? -2.116 88.660 7.677 1.00 45.44 162 LEU B CA 1
ATOM 1179 C C . LEU A 1 160 ? -1.790 90.136 7.848 1.00 56.19 162 LEU B C 1
ATOM 1180 O O . LEU A 1 160 ? -1.605 90.848 6.855 1.00 58.76 162 LEU B O 1
ATOM 1185 N N . ASP A 1 161 ? -1.725 90.603 9.088 1.00 60.78 163 ASP B N 1
ATOM 1186 C CA . ASP A 1 161 ? -1.420 91.983 9.404 1.00 67.70 163 ASP B CA 1
ATOM 1187 C C . ASP A 1 161 ? -0.892 92.095 10.834 1.00 64.80 163 ASP B C 1
ATOM 1188 O O . ASP A 1 161 ? 0.302 92.304 11.046 1.00 75.81 163 ASP B O 1
ATOM 1193 N N . ARG A 1 166 ? -6.710 98.994 14.585 1.00 105.46 168 ARG B N 1
ATOM 1194 C CA . ARG A 1 166 ? -6.645 97.633 14.063 1.00 103.46 168 ARG B CA 1
ATOM 1195 C C . ARG A 1 166 ? -5.656 96.778 14.851 1.00 107.94 168 ARG B C 1
ATOM 1196 O O . ARG A 1 166 ? -4.723 96.211 14.279 1.00 112.92 168 ARG B O 1
ATOM 1198 N N . GLN A 1 167 ? -5.853 96.703 16.169 1.00 104.13 169 GLN B N 1
ATOM 1199 C CA . GLN A 1 167 ? -5.146 95.744 17.010 1.00 98.49 169 GLN B CA 1
ATOM 1200 C C . GLN A 1 167 ? -5.995 94.516 17.317 1.00 100.02 169 GLN B C 1
ATOM 1201 O O . GLN A 1 167 ? -5.472 93.397 17.367 1.00 98.49 169 GLN B O 1
ATOM 1203 N N . THR A 1 168 ? -7.299 94.708 17.526 1.00 98.39 170 THR B N 1
ATOM 1204 C CA . THR A 1 168 ? -8.275 93.630 17.619 1.00 89.27 170 THR B CA 1
ATOM 1205 C C . THR A 1 168 ? -9.550 94.091 16.929 1.00 84.02 170 THR B C 1
ATOM 1206 O O . THR A 1 168 ? -9.903 95.271 16.988 1.00 80.82 170 THR B O 1
ATOM 1210 N N . LEU A 1 169 ? -10.233 93.157 16.277 1.00 82.05 171 LEU B N 1
ATOM 1211 C CA . LEU A 1 169 ? -11.347 93.468 15.395 1.00 72.88 171 LEU B CA 1
ATOM 1212 C C . LEU A 1 169 ? -12.654 92.964 15.985 1.00 64.06 171 LEU B C 1
ATOM 1213 O O . LEU A 1 169 ? -12.681 91.993 16.748 1.00 63.30 171 LEU B O 1
ATOM 1218 N N . LYS A 1 170 ? -13.742 93.622 15.616 1.00 66.90 172 LYS B N 1
ATOM 1219 C CA . LYS A 1 170 ? -15.036 93.337 16.212 1.00 70.20 172 LYS B CA 1
ATOM 1220 C C . LYS A 1 170 ? -15.855 92.486 15.259 1.00 64.84 172 LYS B C 1
ATOM 1221 O O . LYS A 1 170 ? -15.831 92.699 14.046 1.00 63.06 172 LYS B O 1
ATOM 1223 N N . VAL A 1 171 ? -16.566 91.514 15.816 1.00 63.70 173 VAL B N 1
ATOM 1224 C CA . VAL A 1 171 ? -17.537 90.748 15.049 1.00 56.22 173 VAL B CA 1
ATOM 1225 C C . VAL A 1 171 ? -18.852 91.516 15.007 1.00 61.74 173 VAL B C 1
ATOM 1226 O O . VAL A 1 171 ? -19.381 91.933 16.044 1.00 66.97 173 VAL B O 1
ATOM 1230 N N . ARG A 1 172 ? -19.366 91.737 13.807 1.00 65.90 174 ARG B N 1
ATOM 1231 C CA . ARG A 1 172 ? -20.748 92.144 13.636 1.00 62.60 174 ARG B CA 1
ATOM 1232 C C . ARG A 1 172 ? -21.432 91.206 12.661 1.00 66.89 174 ARG B C 1
ATOM 1233 O O . ARG A 1 172 ? -20.787 90.440 11.942 1.00 60.89 174 ARG B O 1
ATOM 1241 N N . GLU A 1 173 ? -22.755 91.280 12.647 1.00 73.06 175 GLU B N 1
ATOM 1242 C CA . GLU A 1 173 ? -23.569 90.482 11.748 1.00 75.87 175 GLU B CA 1
ATOM 1243 C C . GLU A 1 173 ? -24.467 91.425 10.969 1.00 81.57 175 GLU B C 1
ATOM 1244 O O . GLU A 1 173 ? -25.210 92.214 11.563 1.00 85.04 175 GLU B O 1
ATOM 1250 N N . HIS A 1 174 ? -24.382 91.357 9.651 1.00 76.90 176 HIS B N 1
ATOM 1251 C CA . HIS A 1 174 ? -25.274 92.116 8.795 1.00 76.99 176 HIS B CA 1
ATOM 1252 C C . HIS A 1 174 ? -26.466 91.247 8.408 1.00 83.36 176 HIS B C 1
ATOM 1253 O O . HIS A 1 174 ? -26.349 90.027 8.250 1.00 78.68 176 HIS B O 1
ATOM 1260 N N . SER A 1 175 ? -27.628 91.893 8.269 1.00 94.58 177 SER B N 1
ATOM 1261 C CA . SER A 1 175 ? -28.869 91.160 8.031 1.00 96.03 177 SER B CA 1
ATOM 1262 C C . SER A 1 175 ? -28.842 90.385 6.715 1.00 91.89 177 SER B C 1
ATOM 1263 O O . SER A 1 175 ? -29.535 89.370 6.580 1.00 93.25 177 SER B O 1
ATOM 1266 N N . VAL A 1 176 ? -28.051 90.832 5.740 1.00 87.78 178 VAL B N 1
ATOM 1267 C CA . VAL A 1 176 ? -27.896 90.100 4.498 1.00 82.85 178 VAL B CA 1
ATOM 1268 C C . VAL A 1 176 ? -26.530 89.426 4.382 1.00 77.57 178 VAL B C 1
ATOM 1269 O O . VAL A 1 176 ? -26.452 88.316 3.844 1.00 73.10 178 VAL B O 1
ATOM 1273 N N . LEU A 1 177 ? -25.457 90.039 4.911 1.00 78.19 179 LEU B N 1
ATOM 1274 C CA . LEU A 1 177 ? -24.108 89.493 4.773 1.00 74.16 179 LEU B CA 1
ATOM 1275 C C . LEU A 1 177 ? -23.766 88.408 5.794 1.00 69.50 179 LEU B C 1
ATOM 1276 O O . LEU A 1 177 ? -22.828 87.639 5.553 1.00 65.88 179 LEU B O 1
ATOM 1281 N N . GLY A 1 178 ? -24.484 88.318 6.916 1.00 64.42 180 GLY B N 1
ATOM 1282 C CA . GLY A 1 178 ? -24.142 87.381 7.963 1.00 59.23 180 GLY B CA 1
ATOM 1283 C C . GLY A 1 178 ? -23.085 87.934 8.906 1.00 63.37 180 GLY B C 1
ATOM 1284 O O . GLY A 1 178 ? -22.745 89.120 8.867 1.00 65.59 180 GLY B O 1
ATOM 1285 N N . PRO A 1 179 ? -22.550 87.085 9.782 1.00 64.78 181 PRO B N 1
ATOM 1286 C CA . PRO A 1 179 ? -21.451 87.529 10.655 1.00 64.12 181 PRO B CA 1
ATOM 1287 C C . PRO A 1 179 ? -20.146 87.690 9.887 1.00 54.86 181 PRO B C 1
ATOM 1288 O O . PRO A 1 179 ? -19.854 86.943 8.951 1.00 57.65 181 PRO B O 1
ATOM 1292 N N . TYR A 1 180 ? -19.364 88.688 10.290 1.00 53.20 182 TYR B N 1
ATOM 1293 C CA . TYR A 1 180 ? -18.098 88.996 9.639 1.00 56.94 182 TYR B CA 1
ATOM 1294 C C . TYR A 1 180 ? -17.208 89.725 10.637 1.00 57.81 182 TYR B C 1
ATOM 1295 O O . TYR A 1 180 ? -17.676 90.244 11.655 1.00 54.22 182 TYR B O 1
ATOM 1304 N N . VAL A 1 181 ? -15.914 89.764 10.347 1.00 54.29 183 VAL B N 1
ATOM 1305 C CA . VAL A 1 181 ? -14.963 90.445 11.216 1.00 48.67 183 VAL B CA 1
ATOM 1306 C C . VAL A 1 181 ? -14.691 91.820 10.619 1.00 53.08 183 VAL B C 1
ATOM 1307 O O . VAL A 1 181 ? -14.084 91.940 9.547 1.00 50.42 183 VAL B O 1
ATOM 1311 N N . ASP A 1 182 ? -15.144 92.862 11.314 1.00 57.98 184 ASP B N 1
ATOM 1312 C CA . ASP A 1 182 ? -15.007 94.223 10.813 1.00 62.25 184 ASP B CA 1
ATOM 1313 C C . ASP A 1 182 ? -13.536 94.611 10.732 1.00 54.82 184 ASP B C 1
ATOM 1314 O O . ASP A 1 182 ? -12.834 94.622 11.749 1.00 53.11 184 ASP B O 1
ATOM 1319 N N . GLY A 1 183 ? -13.077 94.937 9.523 1.00 50.04 185 GLY B N 1
ATOM 1320 C CA . GLY A 1 183 ? -11.710 95.363 9.297 1.00 44.86 185 GLY B CA 1
ATOM 1321 C C . GLY A 1 183 ? -10.701 94.258 9.041 1.00 54.80 185 GLY B C 1
ATOM 1322 O O . GLY A 1 183 ? -9.499 94.539 9.017 1.00 54.10 185 GLY B O 1
ATOM 1323 N N . LEU A 1 184 ? -11.136 93.013 8.857 1.00 53.89 186 LEU B N 1
ATOM 1324 C CA . LEU A 1 184 ? -10.198 91.917 8.622 1.00 46.94 186 LEU B CA 1
ATOM 1325 C C . LEU A 1 184 ? -9.733 91.944 7.171 1.00 48.18 186 LEU B C 1
ATOM 1326 O O . LEU A 1 184 ? -10.553 91.988 6.251 1.00 44.70 186 LEU B O 1
ATOM 13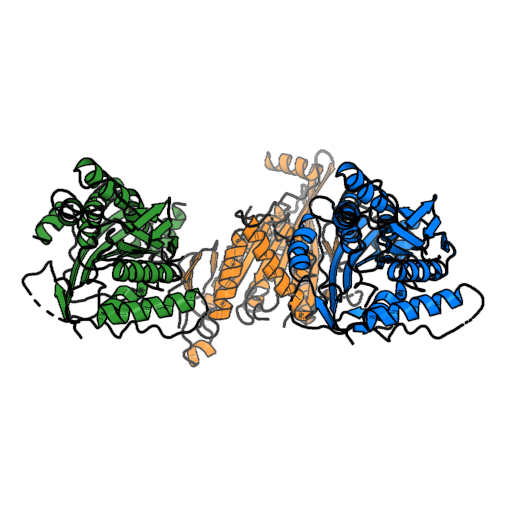31 N N . SER A 1 185 ? -8.421 91.926 6.953 1.00 50.61 187 SER B N 1
ATOM 1332 C CA . SER A 1 185 ? -7.944 92.075 5.589 1.00 44.51 187 SER B CA 1
ATOM 1333 C C . SER A 1 185 ? -8.338 90.860 4.750 1.00 49.83 187 SER B C 1
ATOM 1334 O O . SER A 1 185 ? -8.340 89.719 5.223 1.00 46.37 187 SER B O 1
ATOM 1337 N N . LYS A 1 186 ? -8.719 91.125 3.505 1.00 45.51 188 LYS B N 1
ATOM 1338 C CA . LYS A 1 186 ? -9.054 90.089 2.536 1.00 52.33 188 LYS B CA 1
ATOM 1339 C C . LYS A 1 186 ? -8.177 90.329 1.311 1.00 51.95 188 LYS B C 1
ATOM 1340 O O . LYS A 1 186 ? -8.392 91.292 0.571 1.00 53.73 188 LYS B O 1
ATOM 1346 N N . LEU A 1 187 ? -7.192 89.459 1.098 1.00 43.09 189 LEU B N 1
ATOM 1347 C CA . LEU A 1 187 ? -6.142 89.680 0.114 1.00 42.94 189 LEU B CA 1
ATOM 1348 C C . LEU A 1 187 ? -6.353 88.794 -1.107 1.00 44.03 189 LEU B C 1
ATOM 1349 O O . LEU A 1 187 ? -6.521 87.574 -0.981 1.00 48.68 189 LEU B O 1
ATOM 1354 N N . ALA A 1 188 ? -6.320 89.414 -2.282 1.00 38.79 190 ALA B N 1
ATOM 1355 C CA . ALA A 1 188 ? -6.344 88.685 -3.539 1.00 42.11 190 ALA B CA 1
ATOM 1356 C C . ALA A 1 188 ? -5.036 87.932 -3.745 1.00 46.07 190 ALA B C 1
ATOM 1357 O O . ALA A 1 188 ? -3.951 88.465 -3.505 1.00 48.79 190 ALA B O 1
ATOM 1359 N N . VAL A 1 189 ? -5.137 86.697 -4.224 1.00 43.05 191 VAL B N 1
ATOM 1360 C CA . VAL A 1 189 ? -3.969 85.881 -4.530 1.00 39.65 191 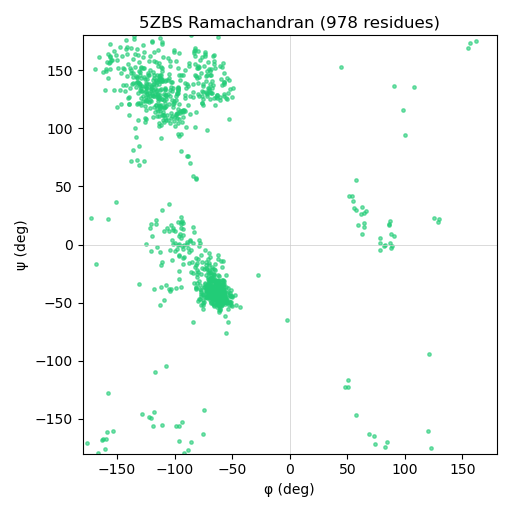VAL B CA 1
ATOM 1361 C C . VAL A 1 189 ? -4.159 85.261 -5.906 1.00 33.74 191 VAL B C 1
ATOM 1362 O O . VAL A 1 189 ? -5.276 84.877 -6.265 1.00 34.60 191 VAL B O 1
ATOM 1366 N N . THR A 1 190 ? -3.065 85.130 -6.666 1.00 34.78 192 THR B N 1
ATOM 1367 C CA . THR A 1 190 ? -3.122 84.615 -8.035 1.00 46.24 192 THR B CA 1
ATOM 1368 C C . THR A 1 190 ? -2.304 83.341 -8.245 1.00 41.55 192 THR B C 1
ATOM 1369 O O . THR A 1 190 ? -2.179 82.881 -9.384 1.00 47.89 192 THR B O 1
ATOM 1373 N N . SER A 1 191 ? -1.755 82.753 -7.193 1.00 44.70 193 SER B N 1
ATOM 1374 C CA . SER A 1 191 ? -0.920 81.575 -7.362 1.00 45.97 193 SER B CA 1
ATOM 1375 C C . SER A 1 191 ? -0.736 80.931 -6.001 1.00 44.19 193 SER B C 1
ATOM 1376 O O . SER A 1 191 ? -0.941 81.566 -4.956 1.00 37.53 193 SER B O 1
ATOM 1379 N N . TYR A 1 192 ? -0.340 79.655 -6.031 1.00 34.08 194 TYR B N 1
ATOM 1380 C CA . TYR A 1 192 ? -0.055 78.958 -4.789 1.00 37.67 194 TYR B CA 1
ATOM 1381 C C . TYR A 1 192 ? 1.019 79.686 -4.007 1.00 36.66 194 TYR B C 1
ATOM 1382 O O . TYR A 1 192 ? 0.928 79.818 -2.784 1.00 38.10 194 TYR B O 1
ATOM 1391 N N . LYS A 1 193 ? 2.056 80.154 -4.689 1.00 42.61 195 LYS B N 1
ATOM 1392 C CA . LYS A 1 193 ? 3.155 80.732 -3.935 1.00 50.14 195 LYS B CA 1
ATOM 1393 C C . LYS A 1 193 ? 2.725 82.009 -3.216 1.00 46.05 195 LYS B C 1
ATOM 1394 O O . LYS A 1 193 ? 3.141 82.240 -2.078 1.00 51.62 195 LYS B O 1
ATOM 1400 N N . ASP A 1 194 ? 1.859 82.828 -3.828 1.00 43.64 196 ASP B N 1
ATOM 1401 C CA . ASP A 1 194 ? 1.311 83.980 -3.103 1.00 36.08 196 ASP B CA 1
ATOM 1402 C C . ASP A 1 194 ? 0.618 83.542 -1.820 1.00 51.37 196 ASP B C 1
ATOM 1403 O O . ASP A 1 194 ? 0.844 84.109 -0.741 1.00 49.62 196 ASP B O 1
ATOM 1408 N N . ILE A 1 195 ? -0.239 82.529 -1.921 1.00 42.88 197 ILE B N 1
ATOM 1409 C CA . ILE A 1 195 ? -1.037 82.138 -0.770 1.00 45.30 197 ILE B CA 1
ATOM 1410 C C . ILE A 1 195 ? -0.171 81.402 0.246 1.00 43.68 197 ILE B C 1
ATOM 1411 O O . ILE A 1 195 ? -0.306 81.615 1.454 1.00 42.06 197 ILE B O 1
ATOM 1416 N N . GLU A 1 196 ? 0.781 80.586 -0.227 1.00 47.51 198 GLU B N 1
ATOM 1417 C CA . GLU A 1 196 ? 1.705 79.900 0.676 1.00 47.15 198 GLU B CA 1
ATOM 1418 C C . GLU A 1 196 ? 2.537 80.901 1.472 1.00 48.33 198 GLU B C 1
ATOM 1419 O O . GLU A 1 196 ? 2.761 80.720 2.673 1.00 36.95 198 GLU B O 1
ATOM 1425 N N . SER A 1 197 ? 2.994 81.971 0.824 1.00 49.20 199 SER B N 1
ATOM 1426 C CA . SER A 1 197 ? 3.760 82.986 1.536 1.00 45.37 199 SER B CA 1
ATOM 1427 C C . SER A 1 197 ? 2.906 83.688 2.589 1.00 51.51 199 SER B C 1
ATOM 1428 O O . SER A 1 197 ? 3.378 83.957 3.704 1.00 48.84 199 SER B O 1
ATOM 1431 N N . LEU A 1 198 ? 1.635 83.963 2.267 1.00 47.07 200 LEU B N 1
ATOM 1432 C CA . LEU A 1 198 ? 0.728 84.548 3.254 1.00 47.50 200 LEU B CA 1
ATOM 1433 C C . LEU A 1 198 ? 0.457 83.586 4.405 1.00 50.51 200 LEU B C 1
ATOM 1434 O O . LEU A 1 198 ? 0.471 83.984 5.574 1.00 47.38 200 LEU B O 1
ATOM 1439 N N . MET A 1 199 ? 0.152 82.322 4.096 1.00 51.95 201 MET B N 1
ATOM 1440 C CA . MET A 1 199 ? -0.172 81.410 5.183 1.00 53.11 201 MET B CA 1
ATOM 1441 C C . MET A 1 199 ? 1.065 81.132 6.025 1.00 57.54 201 MET B C 1
ATOM 1442 O O . MET A 1 199 ? 0.959 80.952 7.246 1.00 49.64 201 MET B O 1
ATOM 1447 N N . SER A 1 200 ? 2.246 81.209 5.408 1.00 53.70 202 SER B N 1
ATOM 1448 C CA . SER A 1 200 ? 3.486 80.967 6.133 1.00 48.06 202 SER B CA 1
ATOM 1449 C C . SER A 1 200 ? 3.781 82.094 7.120 1.00 57.63 202 SER B C 1
ATOM 1450 O O . SER A 1 200 ? 4.273 81.845 8.229 1.00 55.31 202 SER B O 1
ATOM 1453 N N . GLU A 1 201 ? 3.468 83.337 6.750 1.00 60.58 203 GLU B N 1
ATOM 1454 C CA . GLU A 1 201 ? 3.652 84.441 7.691 1.00 64.30 203 GLU B CA 1
ATOM 1455 C C . GLU A 1 201 ? 2.507 84.533 8.700 1.00 57.66 203 GLU B C 1
ATOM 1456 O O . GLU A 1 201 ? 2.733 84.915 9.852 1.00 56.34 203 GLU B O 1
ATOM 1462 N N . GLY A 1 202 ? 1.284 84.186 8.303 1.00 51.92 204 GLY B N 1
ATOM 1463 C CA . GLY A 1 202 ? 0.231 84.010 9.287 1.00 49.75 204 GLY B CA 1
ATOM 1464 C C . GLY A 1 202 ? 0.565 82.919 10.290 1.00 54.64 204 GLY B C 1
ATOM 1465 O O . GLY A 1 202 ? 0.374 83.091 11.496 1.00 57.30 204 GLY B O 1
ATOM 1466 N N . ASN A 1 203 ? 1.096 81.789 9.805 1.00 56.92 205 ASN B N 1
ATOM 1467 C CA . ASN A 1 203 ? 1.483 80.691 10.691 1.00 55.17 205 ASN B CA 1
ATOM 1468 C C . ASN A 1 203 ? 2.511 81.123 11.733 1.00 52.84 205 ASN B C 1
ATOM 1469 O O . ASN A 1 203 ? 2.531 80.585 12.843 1.00 52.13 205 ASN B O 1
ATOM 1474 N N . LYS A 1 204 ? 3.371 82.082 11.399 1.00 55.97 206 LYS B N 1
ATOM 1475 C CA . LYS A 1 204 ? 4.381 82.546 12.339 1.00 57.43 206 LYS B CA 1
ATOM 1476 C C . LYS A 1 204 ? 3.841 83.561 13.335 1.00 52.94 206 LYS B C 1
ATOM 1477 O O . LYS A 1 204 ? 4.529 83.872 14.306 1.00 58.47 206 LYS B O 1
ATOM 1483 N N . SER A 1 205 ? 2.636 84.082 13.123 1.00 55.97 207 SER B N 1
ATOM 1484 C CA . SER A 1 205 ? 2.099 85.151 13.952 1.00 64.16 207 SER B CA 1
ATOM 1485 C C . SER A 1 205 ? 1.119 84.646 15.011 1.00 66.00 207 SER B C 1
ATOM 1486 O O . SER A 1 205 ? 0.431 85.456 15.641 1.00 61.49 207 SER B O 1
ATOM 1489 N N . ARG A 1 206 ? 1.048 83.331 15.228 1.00 71.43 208 ARG B N 1
ATOM 1490 C CA . ARG A 1 206 ? 0.102 82.757 16.180 1.00 72.07 208 ARG B CA 1
ATOM 1491 C C . ARG A 1 206 ? 0.354 83.219 17.607 1.00 87.15 208 ARG B C 1
ATOM 1492 O O . ARG A 1 206 ? 1.287 83.983 17.882 1.00 94.07 208 ARG B O 1
ATOM 1500 N N . THR A 1 207 ? -0.490 82.751 18.517 1.00 90.55 209 THR B N 1
ATOM 1501 C CA . THR A 1 207 ? -0.270 82.910 19.943 1.00 91.86 209 THR B CA 1
ATOM 1502 C C . THR A 1 207 ? -0.477 81.539 20.577 1.00 93.25 209 THR B C 1
ATOM 1503 O O . THR A 1 207 ? -0.848 80.582 19.881 1.00 83.14 209 THR B O 1
ATOM 1507 N N . SER A 1 218 ? -2.234 77.429 21.197 1.00 62.35 220 SER B N 1
ATOM 1508 C CA . SER A 1 218 ? -2.331 77.048 22.604 1.00 73.31 220 SER B CA 1
ATOM 1509 C C . SER A 1 218 ? -3.790 76.753 22.932 1.00 84.55 220 SER B C 1
ATOM 1510 O O . SER A 1 218 ? -4.286 75.636 22.732 1.00 83.50 220 SER B O 1
ATOM 1513 N N . ARG A 1 219 ? -4.474 77.780 23.432 1.00 87.57 221 ARG B N 1
ATOM 1514 C CA . ARG A 1 219 ? -5.921 77.767 23.604 1.00 83.34 221 ARG B CA 1
ATOM 1515 C C . ARG A 1 219 ? -6.603 78.733 22.632 1.00 75.40 221 ARG B C 1
ATOM 1516 O O . ARG A 1 219 ? -7.667 79.277 22.937 1.00 79.71 221 ARG B O 1
ATOM 1518 N N . SER A 1 220 ? -5.999 78.946 21.458 1.00 61.08 222 SER B N 1
ATOM 1519 C CA . SER A 1 220 ? -6.507 79.824 20.407 1.00 59.83 222 SER B CA 1
ATOM 1520 C C . SER A 1 220 ? -7.090 79.033 19.233 1.00 51.06 222 SER B C 1
ATOM 1521 O O . SER A 1 220 ? -6.803 77.852 19.033 1.00 51.59 222 SER B O 1
ATOM 1524 N N . HIS A 1 221 ? -7.909 79.717 18.445 1.00 38.49 223 HIS B N 1
ATOM 1525 C CA . HIS A 1 221 ? -8.597 79.133 17.300 1.00 37.44 223 HIS B CA 1
ATOM 1526 C C . HIS A 1 221 ? -8.137 79.871 16.060 1.00 42.19 223 HIS B C 1
ATOM 1527 O O . HIS A 1 221 ? -8.088 81.101 16.063 1.00 47.12 223 HIS B O 1
ATOM 1534 N N . ALA A 1 222 ? -7.778 79.130 15.017 1.00 37.94 224 ALA B N 1
ATOM 1535 C CA . ALA A 1 222 ? -7.367 79.727 13.758 1.00 42.84 224 ALA B CA 1
ATOM 1536 C C . ALA A 1 222 ? -8.405 79.405 12.689 1.00 42.86 224 ALA B C 1
ATOM 1537 O O . ALA A 1 222 ? -8.950 78.293 12.648 1.00 41.50 224 ALA B O 1
ATOM 1539 N N . VAL A 1 223 ? -8.681 80.393 11.842 1.00 36.27 225 VAL B N 1
ATOM 1540 C CA . VAL A 1 223 ? -9.650 80.288 10.757 1.00 37.05 225 VAL B CA 1
ATOM 1541 C C . VAL A 1 223 ? -8.966 80.760 9.482 1.00 36.28 225 VAL B C 1
ATOM 1542 O O . VAL A 1 223 ? -8.513 81.910 9.405 1.00 40.67 225 VAL B O 1
ATOM 1546 N N . PHE A 1 224 ? -8.881 79.879 8.495 1.00 30.88 226 PHE B N 1
ATOM 1547 C CA . PHE A 1 224 ? -8.336 80.207 7.185 1.00 29.16 226 PHE B CA 1
ATOM 1548 C C . PHE A 1 224 ? -9.515 80.247 6.223 1.00 35.06 226 PHE B C 1
ATOM 1549 O O . PHE A 1 224 ? -10.272 79.272 6.129 1.00 33.65 226 PHE B O 1
ATOM 1557 N N . LYS A 1 225 ? -9.709 81.391 5.565 1.00 38.55 227 LYS B N 1
ATOM 1558 C CA . LYS A 1 225 ? -10.903 81.636 4.759 1.00 43.34 227 LYS B CA 1
ATOM 1559 C C . LYS A 1 225 ? -10.495 81.961 3.326 1.00 38.76 227 LYS B C 1
ATOM 1560 O O . LYS A 1 225 ? -9.739 82.908 3.082 1.00 48.21 227 LYS B O 1
ATOM 1566 N N . ILE A 1 226 ? -10.995 81.182 2.384 1.00 39.84 228 ILE B N 1
ATOM 1567 C CA . ILE A 1 226 ? -10.791 81.422 0.962 1.00 42.76 228 ILE B CA 1
ATOM 1568 C C . ILE A 1 226 ? -12.131 81.791 0.359 1.00 44.97 228 ILE B C 1
ATOM 1569 O O . ILE A 1 226 ? -13.134 81.106 0.600 1.00 43.72 228 ILE B O 1
ATOM 1574 N N . THR A 1 227 ? -12.148 82.853 -0.434 1.00 38.79 229 THR B N 1
ATOM 1575 C CA . THR A 1 227 ? -13.338 83.254 -1.171 1.00 36.23 229 THR B CA 1
ATOM 1576 C C . THR A 1 227 ? -13.067 83.046 -2.657 1.00 33.64 229 THR B C 1
ATOM 1577 O O . THR A 1 227 ? -12.132 83.632 -3.218 1.00 38.22 229 THR B O 1
ATOM 1581 N N . LEU A 1 228 ? -13.863 82.203 -3.282 1.00 37.67 230 LEU B N 1
ATOM 1582 C CA . LEU A 1 228 ? -13.697 81.865 -4.688 1.00 36.95 230 LEU B CA 1
ATOM 1583 C C . LEU A 1 228 ? -14.837 82.496 -5.487 1.00 37.74 230 LEU B C 1
ATOM 1584 O O . LEU A 1 228 ? -15.973 82.017 -5.442 1.00 33.66 230 LEU B O 1
ATOM 1589 N N . THR A 1 229 ? -14.534 83.571 -6.215 1.00 28.83 231 THR B N 1
ATOM 1590 C CA . THR A 1 229 ? -15.514 84.256 -7.055 1.00 34.84 231 THR B CA 1
ATOM 1591 C C . THR A 1 229 ? -15.395 83.737 -8.477 1.00 32.37 231 THR B C 1
ATOM 1592 O O . THR A 1 229 ? -14.368 83.948 -9.138 1.00 40.61 231 THR B O 1
ATOM 1596 N N . HIS A 1 230 ? -16.454 83.068 -8.945 1.00 36.00 232 HIS B N 1
ATOM 1597 C CA . HIS A 1 230 ? -16.519 82.453 -10.270 1.00 37.06 232 HIS B CA 1
ATOM 1598 C C . HIS A 1 230 ? -17.379 83.321 -11.185 1.00 37.83 232 HIS B C 1
ATOM 1599 O O . HIS A 1 230 ? -18.609 83.309 -11.091 1.00 41.61 232 HIS B O 1
ATOM 1606 N N . THR A 1 231 ? -16.744 84.055 -12.093 1.00 34.96 233 THR B N 1
ATOM 1607 C CA . THR A 1 231 ? -17.502 84.833 -13.067 1.00 36.26 233 THR B CA 1
ATOM 1608 C C . THR A 1 231 ? -17.739 84.007 -14.324 1.00 36.81 233 THR B C 1
ATOM 1609 O O . THR A 1 231 ? -16.794 83.481 -14.916 1.00 42.11 233 THR B O 1
ATOM 1613 N N . LEU A 1 232 ? -19.006 83.895 -14.720 1.00 39.20 234 LEU B N 1
ATOM 1614 C CA . LEU A 1 232 ? -19.410 83.260 -15.965 1.00 43.43 234 LEU B CA 1
ATOM 1615 C C . LEU A 1 232 ? -19.828 84.314 -16.985 1.00 45.47 234 LEU B C 1
ATOM 1616 O O . LEU A 1 232 ? -20.470 85.307 -16.635 1.00 39.69 234 LEU B O 1
ATOM 1621 N N . TYR A 1 233 ? -19.470 84.081 -18.251 1.00 38.09 235 TYR B N 1
ATOM 1622 C CA . TYR A 1 233 ? -19.728 85.004 -19.344 1.00 45.08 235 TYR B CA 1
ATOM 1623 C C . TYR A 1 233 ? -20.481 84.273 -20.442 1.00 49.06 235 TYR B C 1
ATOM 1624 O O . TYR A 1 233 ? -20.070 83.186 -20.861 1.00 53.01 235 TYR B O 1
ATOM 1633 N N . ASP A 1 234 ? -21.565 84.879 -20.916 1.00 49.43 236 ASP B N 1
ATOM 1634 C CA . ASP A 1 234 ? -22.258 84.407 -22.110 1.00 53.77 236 ASP B CA 1
ATOM 1635 C C . ASP A 1 234 ? -21.676 85.204 -23.268 1.00 50.95 236 ASP B C 1
ATOM 1636 O O . ASP A 1 234 ? -21.970 86.391 -23.436 1.00 53.22 236 ASP B O 1
ATOM 1641 N N . VAL A 1 235 ? -20.835 84.540 -24.061 1.00 54.54 237 VAL B N 1
ATOM 1642 C CA . VAL A 1 235 ? -20.006 85.245 -25.026 1.00 62.19 237 VAL B CA 1
ATOM 1643 C C . VAL A 1 235 ? -20.867 85.884 -26.101 1.00 62.61 237 VAL B C 1
ATOM 1644 O O . VAL A 1 235 ? -20.526 86.951 -26.624 1.00 69.26 237 VAL B O 1
ATOM 1648 N N . LYS A 1 236 ? -22.013 85.275 -26.414 1.00 65.32 238 LYS B N 1
ATOM 1649 C CA . LYS A 1 236 ? -22.908 85.832 -27.422 1.00 70.86 238 LYS B CA 1
ATOM 1650 C C . LYS A 1 236 ? -23.461 87.193 -26.994 1.00 77.60 238 LYS B C 1
ATOM 1651 O O . LYS A 1 236 ? -23.501 88.138 -27.793 1.00 72.07 238 LYS B O 1
ATOM 1653 N N . SER A 1 237 ? -23.882 87.316 -25.735 1.00 73.16 239 SER B N 1
ATOM 1654 C CA . SER A 1 237 ? -24.501 88.542 -25.253 1.00 66.28 239 SER B CA 1
ATOM 1655 C C . SER A 1 237 ? -23.539 89.482 -24.539 1.00 63.81 239 SER B C 1
ATOM 1656 O O . SER A 1 237 ? -23.831 90.676 -24.433 1.00 59.83 239 SER B O 1
ATOM 1659 N N . GLY A 1 238 ? -22.430 88.984 -24.003 1.00 66.57 240 GLY B N 1
ATOM 1660 C CA . GLY A 1 238 ? -21.620 89.816 -23.137 1.00 65.82 240 GLY B CA 1
ATOM 1661 C C . GLY A 1 238 ? -22.134 89.968 -21.716 1.00 69.03 240 GLY B C 1
ATOM 1662 O O . GLY A 1 238 ? -21.453 90.596 -20.893 1.00 67.66 240 GLY B O 1
ATOM 1663 N N . THR A 1 239 ? -23.304 89.418 -21.396 1.00 67.65 241 THR B N 1
ATOM 1664 C CA . THR A 1 239 ? -23.764 89.398 -20.014 1.00 66.16 241 THR B CA 1
ATOM 1665 C C . THR A 1 239 ? -22.835 88.532 -19.160 1.00 57.97 241 THR B C 1
ATOM 1666 O O . THR A 1 239 ? -22.194 87.595 -19.648 1.00 52.11 241 THR B O 1
ATOM 1670 N N . SER A 1 240 ? -22.751 88.858 -17.872 1.00 56.33 242 SER B N 1
ATOM 1671 C CA . SER A 1 240 ? -21.913 88.078 -16.975 1.00 49.22 242 SER B CA 1
ATOM 1672 C C . SER A 1 240 ? -22.564 88.036 -15.601 1.00 41.93 242 SER B C 1
ATOM 1673 O O . SER A 1 240 ? -23.443 88.844 -15.287 1.00 43.04 242 SER B O 1
ATOM 1676 N N . GLY A 1 241 ? -22.124 87.073 -14.787 1.00 39.37 243 GLY B N 1
ATOM 1677 C CA . GLY A 1 241 ? -22.632 86.901 -13.433 1.00 36.94 243 GLY B CA 1
ATOM 1678 C C . GLY A 1 241 ? -21.628 86.177 -12.565 1.00 38.15 243 GLY B C 1
ATOM 1679 O O . GLY A 1 241 ? -20.709 85.517 -13.067 1.00 46.71 243 GLY B O 1
ATOM 1680 N N . GLU A 1 242 ? -21.805 86.301 -11.246 1.00 42.19 244 GLU B N 1
ATOM 1681 C CA . GLU A 1 242 ? -20.882 85.719 -10.278 1.00 42.17 244 GLU B CA 1
ATOM 1682 C C . GLU A 1 242 ? -21.547 84.615 -9.471 1.00 41.42 244 GLU B C 1
ATOM 1683 O O . GLU A 1 242 ? -22.732 84.701 -9.128 1.00 41.90 244 GLU B O 1
ATOM 1689 N N . LYS A 1 243 ? -20.761 83.577 -9.191 1.00 35.48 245 LYS B N 1
ATOM 1690 C CA . LYS A 1 243 ? -21.110 82.498 -8.276 1.00 40.59 245 LYS B CA 1
ATOM 1691 C C . LYS A 1 243 ? -19.979 82.398 -7.257 1.00 46.29 245 LYS B C 1
ATOM 1692 O O . LYS A 1 243 ? -18.820 82.177 -7.631 1.00 40.60 245 LYS B O 1
ATOM 1698 N N . VAL A 1 244 ? -20.298 82.597 -5.978 1.00 45.78 246 VAL B N 1
ATOM 1699 C CA . VAL A 1 244 ? -19.279 82.781 -4.948 1.00 40.63 246 VAL B CA 1
ATOM 1700 C C . VAL A 1 244 ? -19.241 81.554 -4.042 1.00 41.14 246 VAL B C 1
ATOM 1701 O O . VAL A 1 244 ? -20.233 81.226 -3.377 1.00 45.13 246 VAL B O 1
ATOM 1705 N N . GLY A 1 245 ? -18.093 80.877 -4.016 1.00 33.71 247 GLY B N 1
ATOM 1706 C CA . GLY A 1 245 ? -17.835 79.803 -3.070 1.00 35.58 247 GLY B CA 1
ATOM 1707 C C . GLY A 1 245 ? -16.900 80.281 -1.974 1.00 40.63 247 GLY B C 1
ATOM 1708 O O . GLY A 1 245 ? -16.032 81.123 -2.206 1.00 47.64 247 GLY B O 1
ATOM 1709 N N . LYS A 1 246 ? -17.090 79.756 -0.765 1.00 48.91 248 LYS B N 1
ATOM 1710 C CA . LYS A 1 246 ? -16.235 80.087 0.371 1.00 51.84 248 LYS B CA 1
ATOM 1711 C C . LYS A 1 246 ? -15.763 78.819 1.068 1.00 44.58 248 LYS B C 1
ATOM 1712 O O . LYS A 1 246 ? -16.526 77.859 1.233 1.00 46.81 248 LYS B O 1
ATOM 1718 N N . LEU A 1 247 ? -14.489 78.817 1.446 1.00 37.90 249 LEU B N 1
ATOM 1719 C CA . LEU A 1 247 ? -13.877 77.737 2.211 1.00 38.82 249 LEU B CA 1
ATOM 1720 C C . LEU A 1 247 ? -13.453 78.282 3.563 1.00 36.91 249 LEU B C 1
ATOM 1721 O O . LEU A 1 247 ? -12.628 79.197 3.627 1.00 44.29 249 LEU B O 1
ATOM 1726 N N . SER A 1 248 ? -14.002 77.715 4.636 1.00 37.32 250 SER B N 1
ATOM 1727 C CA . SER A 1 248 ? -13.578 78.025 6.002 1.00 37.13 250 SER B CA 1
ATOM 1728 C C . SER A 1 248 ? -12.853 76.810 6.573 1.00 37.44 250 SER B C 1
ATOM 1729 O O . SER A 1 248 ? -13.469 75.771 6.821 1.00 38.49 250 SER B O 1
ATOM 1732 N N . LEU A 1 249 ? -11.546 76.936 6.785 1.00 41.75 251 LEU B N 1
ATOM 1733 C CA . LEU A 1 249 ? -10.727 75.842 7.305 1.00 36.30 251 LEU B CA 1
ATOM 1734 C C . LEU A 1 249 ? -10.304 76.189 8.727 1.00 31.17 251 LEU B C 1
ATOM 1735 O O . LEU A 1 249 ? -9.475 77.081 8.934 1.00 32.10 251 LEU B O 1
ATOM 1740 N N . VAL A 1 250 ? -10.902 75.521 9.706 1.00 37.78 252 VAL B N 1
ATOM 1741 C CA . VAL A 1 250 ? -10.862 75.961 11.102 1.00 38.64 252 VAL B CA 1
ATOM 1742 C C . VAL A 1 250 ? -10.060 74.960 11.922 1.00 34.09 252 VAL B C 1
ATOM 1743 O O . VAL A 1 250 ? -10.369 73.760 11.922 1.00 40.79 252 VAL B O 1
ATOM 1747 N N . ASP A 1 251 ? -9.031 75.451 12.623 1.00 31.37 253 ASP B N 1
ATOM 1748 C CA . ASP A 1 251 ? -8.205 74.641 13.521 1.00 34.09 253 ASP B CA 1
ATOM 1749 C C . ASP A 1 251 ? -8.475 75.162 14.934 1.00 36.62 253 ASP B C 1
ATOM 1750 O O . ASP A 1 251 ? -7.984 76.226 15.312 1.00 38.37 253 ASP B O 1
ATOM 1755 N N . LEU A 1 252 ? -9.300 74.438 15.698 1.00 34.98 254 LEU B N 1
ATOM 1756 C CA . LEU A 1 252 ? -9.730 74.932 17.001 1.00 35.89 254 LEU B CA 1
ATOM 1757 C C . LEU A 1 252 ? -8.672 74.710 18.077 1.00 40.95 254 LEU B C 1
ATOM 1758 O O . LEU A 1 252 ? -7.700 73.974 17.893 1.00 49.49 254 LEU B O 1
ATOM 1763 N N . ALA A 1 253 ? -8.881 75.385 19.208 1.00 37.23 255 ALA B N 1
ATOM 1764 C CA . ALA A 1 253 ? -8.130 75.166 20.435 1.00 39.53 255 ALA B CA 1
ATOM 1765 C C . ALA A 1 253 ? -8.415 73.786 21.017 1.00 38.55 255 ALA B C 1
ATOM 1766 O O . ALA A 1 253 ? -9.420 73.135 20.702 1.00 40.97 255 ALA B O 1
ATOM 1768 N N . GLY A 1 254 ? -7.523 73.356 21.902 1.00 35.09 256 GLY B N 1
ATOM 1769 C CA . GLY A 1 254 ? -7.636 72.071 22.564 1.00 42.41 256 GLY B CA 1
ATOM 1770 C C . GLY A 1 254 ? -8.937 71.916 23.311 1.00 42.04 256 GLY B C 1
ATOM 1771 O O . GLY A 1 254 ? -9.283 72.765 24.134 1.00 45.71 256 GLY B O 1
ATOM 1772 N N . SER A 1 255 ? -9.660 70.825 23.042 1.00 47.00 257 SER B N 1
ATOM 1773 C CA . SER A 1 255 ? -11.001 70.642 23.599 1.00 40.43 257 SER B CA 1
ATOM 1774 C C . SER A 1 255 ? -10.987 70.325 25.084 1.00 48.70 257 SER B C 1
ATOM 1775 O O . SER A 1 255 ? -12.028 70.455 25.736 1.00 56.19 257 SER B O 1
ATOM 1778 N N . GLU A 1 256 ? -9.850 69.890 25.634 1.00 47.36 258 GLU B N 1
ATOM 1779 C CA . GLU A 1 256 ? -9.822 69.529 27.048 1.00 59.42 258 GLU B CA 1
ATOM 1780 C C . GLU A 1 256 ? -10.003 70.734 27.972 1.00 61.34 258 GLU B C 1
ATOM 1781 O O . GLU A 1 256 ? -10.382 70.552 29.134 1.00 66.61 258 GLU B O 1
ATOM 1787 N N . ARG A 1 257 ? -9.772 71.954 27.484 1.00 65.16 259 ARG B N 1
ATOM 1788 C CA . ARG A 1 257 ? -9.880 73.140 28.334 1.00 72.44 259 ARG B CA 1
ATOM 1789 C C . ARG A 1 257 ? -11.253 73.779 28.181 1.00 81.62 259 ARG B C 1
ATOM 1790 O O . ARG A 1 257 ? -12.218 73.108 27.809 1.00 85.28 259 ARG B O 1
ATOM 1792 N N . SER A 1 272 ? -12.816 83.631 32.563 1.00 96.66 274 SER B N 1
ATOM 1793 C CA . SER A 1 272 ? -13.715 82.705 31.884 1.00 92.13 274 SER B CA 1
ATOM 1794 C C . SER A 1 272 ? -13.669 82.950 30.384 1.00 91.07 274 SER B C 1
ATOM 1795 O O . SER A 1 272 ? -14.108 82.119 29.590 1.00 90.70 274 SER B O 1
ATOM 1797 N N . ASN A 1 273 ? -13.121 84.115 30.027 1.00 82.74 275 ASN B N 1
ATOM 1798 C CA . ASN A 1 273 ? -13.056 84.557 28.636 1.00 76.38 275 ASN B CA 1
ATOM 1799 C C . ASN A 1 273 ? -12.325 83.551 27.750 1.00 68.15 275 ASN B C 1
ATOM 1800 O O . ASN A 1 273 ? -12.733 83.298 26.608 1.00 62.76 275 ASN B O 1
ATOM 1805 N N . ILE A 1 274 ? -11.238 82.971 28.261 1.00 61.84 276 ILE B N 1
ATOM 1806 C CA . ILE A 1 274 ? -10.335 82.178 27.438 1.00 61.77 276 ILE B CA 1
ATOM 1807 C C . ILE A 1 274 ? -10.959 80.858 26.986 1.00 56.87 276 ILE B C 1
ATOM 1808 O O . ILE A 1 274 ? -10.543 80.300 25.968 1.00 51.40 276 ILE B O 1
ATOM 1813 N N . ASN A 1 275 ? -11.958 80.350 27.707 1.00 57.44 277 ASN B N 1
ATOM 1814 C CA . ASN A 1 275 ? -12.626 79.101 27.371 1.00 53.18 277 ASN B CA 1
ATOM 1815 C C . ASN A 1 275 ? -13.994 79.305 26.747 1.00 45.62 277 ASN B C 1
ATOM 1816 O O . ASN A 1 275 ? -14.625 78.320 26.342 1.00 45.79 277 ASN B O 1
ATOM 1821 N N . LYS A 1 276 ? -14.457 80.557 26.669 1.00 45.38 278 LYS B N 1
ATOM 1822 C CA . LYS A 1 276 ? -15.840 80.839 26.303 1.00 47.01 278 LYS B CA 1
ATOM 1823 C C . LYS A 1 276 ? -16.195 80.224 24.954 1.00 47.28 278 LYS B C 1
ATOM 1824 O O . LYS A 1 276 ? -17.200 79.513 24.832 1.00 43.78 278 LYS B O 1
ATOM 1830 N N . SER A 1 277 ? -15.374 80.491 23.929 1.00 44.25 279 SER B N 1
ATOM 1831 C CA . SER A 1 277 ? -15.687 80.011 22.589 1.00 44.62 279 SER B CA 1
ATOM 1832 C C . SER A 1 277 ? -15.767 78.494 22.562 1.00 47.01 279 SER B C 1
ATOM 1833 O O . SER A 1 277 ? -16.668 77.920 21.936 1.00 38.46 279 SER B O 1
ATOM 1836 N N . LEU A 1 278 ? -14.850 77.828 23.263 1.00 38.20 280 LEU B N 1
ATOM 1837 C CA . LEU A 1 278 ? -14.861 76.375 23.258 1.00 39.16 280 LEU B CA 1
ATOM 1838 C C . LEU A 1 278 ? -16.082 75.846 23.984 1.00 45.65 280 LEU B C 1
ATOM 1839 O O . LEU A 1 278 ? -16.748 74.923 23.509 1.00 45.78 280 LEU B O 1
ATOM 1844 N N . THR A 1 279 ? -16.416 76.454 25.115 1.00 49.97 281 THR B N 1
ATOM 1845 C CA . THR A 1 279 ? -17.559 75.999 25.888 1.00 48.11 281 THR B CA 1
ATOM 1846 C C . THR A 1 279 ? -18.861 76.214 25.132 1.00 44.48 281 THR B C 1
ATOM 1847 O O . THR A 1 279 ? -19.723 75.330 25.103 1.00 45.60 281 THR B O 1
ATOM 1851 N N . THR A 1 280 ? -19.010 77.382 24.501 1.00 40.27 282 THR B N 1
ATOM 1852 C CA . THR A 1 280 ? -20.225 77.685 23.758 1.00 42.96 282 THR B CA 1
ATOM 1853 C C . THR A 1 280 ? -20.384 76.790 22.525 1.00 50.57 282 THR B C 1
ATOM 1854 O O . THR A 1 280 ? -21.523 76.471 22.136 1.00 39.19 282 THR B O 1
ATOM 1858 N N . LEU A 1 281 ? -19.273 76.395 21.880 1.00 44.12 283 LEU B N 1
ATOM 1859 C CA . LEU A 1 281 ? -19.384 75.471 20.748 1.00 40.63 283 LEU B CA 1
ATOM 1860 C C . LEU A 1 281 ? -19.989 74.148 21.189 1.00 40.58 283 LEU B C 1
ATOM 1861 O O . LEU A 1 281 ? -20.833 73.579 20.485 1.00 40.59 283 LEU B O 1
ATOM 1866 N N . GLY A 1 282 ? -19.581 73.651 22.361 1.00 37.32 284 GLY B N 1
ATOM 1867 C CA . GLY A 1 282 ? -20.205 72.449 22.895 1.00 39.37 284 GLY B CA 1
ATOM 1868 C C . GLY A 1 282 ? -21.712 72.587 23.028 1.00 46.82 284 GLY B C 1
ATOM 1869 O O . GLY A 1 282 ? -22.470 71.701 22.617 1.00 44.58 284 GLY B O 1
ATOM 1870 N N . LEU A 1 283 ? -22.169 73.712 23.590 1.00 43.25 285 LEU B N 1
ATOM 1871 C CA . LEU A 1 283 ? -23.605 73.935 23.753 1.00 39.41 285 LEU B CA 1
ATOM 1872 C C . LEU A 1 283 ? -24.305 74.048 22.410 1.00 42.18 285 LEU B C 1
ATOM 1873 O O . LEU A 1 283 ? -25.408 73.522 22.236 1.00 43.63 285 LEU B O 1
ATOM 1878 N N . VAL A 1 284 ? -23.675 74.744 21.458 1.00 42.71 286 VAL B N 1
ATOM 1879 C CA . VAL A 1 284 ? -24.251 74.902 20.131 1.00 37.17 286 VAL B CA 1
ATOM 1880 C C . VAL A 1 284 ? -24.470 73.543 19.486 1.00 43.57 286 VAL B C 1
ATOM 1881 O O . VAL A 1 284 ? -25.575 73.225 19.017 1.00 40.15 286 VAL B O 1
ATOM 1885 N N . ILE A 1 285 ? -23.421 72.717 19.478 1.00 35.59 287 ILE B N 1
ATOM 1886 C CA . ILE A 1 285 ? -23.490 71.392 18.871 1.00 41.91 287 ILE B CA 1
ATOM 1887 C C . ILE A 1 285 ? -24.579 70.571 19.543 1.00 42.02 287 ILE B C 1
ATOM 1888 O O . ILE A 1 285 ? -25.412 69.956 18.872 1.00 41.20 287 ILE B O 1
ATOM 1893 N N . SER A 1 286 ? -24.628 70.609 20.880 1.00 44.33 288 SER B N 1
ATOM 1894 C CA . SER A 1 286 ? -25.669 69.887 21.613 1.00 47.78 288 SER B CA 1
ATOM 1895 C C . SER A 1 286 ? -27.063 70.370 21.228 1.00 48.53 288 SER B C 1
ATOM 1896 O O . SER A 1 286 ? -27.955 69.561 20.942 1.00 45.45 288 SER B O 1
ATOM 1899 N N . ALA A 1 287 ? -27.273 71.690 21.231 1.00 45.06 289 ALA B N 1
ATOM 1900 C CA . ALA A 1 287 ? -28.605 72.228 20.951 1.00 45.02 289 ALA B CA 1
ATOM 1901 C C . ALA A 1 287 ? -29.043 71.884 19.531 1.00 45.51 289 ALA B C 1
ATOM 1902 O O . ALA A 1 287 ? -30.143 71.361 19.318 1.00 50.22 289 ALA B O 1
ATOM 1904 N N . LEU A 1 288 ? -28.182 72.159 18.547 1.00 40.77 290 LEU B N 1
ATOM 1905 C CA . LEU A 1 288 ? -28.498 71.820 17.164 1.00 46.81 290 LEU B CA 1
ATOM 1906 C C . LEU A 1 288 ? -28.689 70.320 16.983 1.00 51.65 290 LEU B C 1
ATOM 1907 O O . LEU A 1 288 ? -29.510 69.900 16.166 1.00 54.36 290 LEU B O 1
ATOM 1912 N N . ALA A 1 289 ? -27.951 69.495 17.732 1.00 49.50 291 ALA B N 1
ATOM 1913 C CA . ALA A 1 289 ? -28.140 68.051 17.617 1.00 47.49 291 ALA B CA 1
ATOM 1914 C C . ALA A 1 289 ? -29.512 67.626 18.137 1.00 51.14 291 ALA B C 1
ATOM 1915 O O . ALA A 1 289 ? -30.202 66.827 17.490 1.00 44.84 291 ALA B O 1
ATOM 1917 N N . ASP A 1 290 ? -29.925 68.143 19.301 1.00 42.66 292 ASP B N 1
ATOM 1918 C CA . ASP A 1 290 ? -31.282 67.889 19.787 1.00 52.91 292 ASP B CA 1
ATOM 1919 C C . ASP A 1 290 ? -32.334 68.231 18.738 1.00 59.76 292 ASP B C 1
ATOM 1920 O O . ASP A 1 290 ? -33.208 67.411 18.431 1.00 58.40 292 ASP B O 1
ATOM 1925 N N . GLN A 1 291 ? -32.271 69.447 18.179 1.00 63.26 293 GLN B N 1
ATOM 1926 C CA . GLN A 1 291 ? -33.229 69.843 17.148 1.00 67.13 293 GLN B CA 1
ATOM 1927 C C . GLN A 1 291 ? -33.201 68.885 15.964 1.00 72.21 293 GLN B C 1
ATOM 1928 O O . GLN A 1 291 ? -34.250 68.562 15.398 1.00 74.35 293 GLN B O 1
ATOM 1934 N N . GLY A 1 292 ? -32.008 68.421 15.574 1.00 77.00 294 GLY B N 1
ATOM 1935 C CA . GLY A 1 292 ? -31.885 67.443 14.504 1.00 85.05 294 GLY B CA 1
ATOM 1936 C C . GLY A 1 292 ? -32.650 66.157 14.752 1.00 99.04 294 GLY B C 1
ATOM 1937 O O . GLY A 1 292 ? -32.823 65.358 13.823 1.00 99.82 294 GLY B O 1
ATOM 1938 N N . ALA A 1 293 ? -33.091 65.929 15.993 1.00 106.41 295 ALA B N 1
ATOM 1939 C CA . ALA A 1 293 ? -34.080 64.906 16.312 1.00 108.97 295 ALA B CA 1
ATOM 1940 C C . ALA A 1 293 ? -35.409 65.575 16.654 1.00 111.34 295 ALA B C 1
ATOM 1941 O O . ALA A 1 293 ? -36.112 66.059 15.759 1.00 114.45 295 ALA B O 1
ATOM 1943 N N . GLY A 1 294 ? -35.758 65.626 17.939 1.00 108.57 296 GLY B N 1
ATOM 1944 C CA . GLY A 1 294 ? -36.980 66.293 18.348 1.00 108.20 296 GLY B CA 1
ATOM 1945 C C . GLY A 1 294 ? -37.010 66.751 19.794 1.00 110.57 296 GLY B C 1
ATOM 1946 O O . GLY A 1 294 ? -38.093 66.958 20.354 1.00 116.14 296 GLY B O 1
ATOM 1947 N N . LYS A 1 295 ? -35.837 66.921 20.406 1.00 105.84 297 LYS B N 1
ATOM 1948 C CA . LYS A 1 295 ? -35.733 67.343 21.798 1.00 104.15 297 LYS B CA 1
ATOM 1949 C C . LYS A 1 295 ? -35.704 68.866 21.900 1.00 106.23 297 LYS B C 1
ATOM 1950 O O . LYS A 1 295 ? -35.037 69.542 21.111 1.00 101.31 297 LYS B O 1
ATOM 1952 N N . ASN A 1 296 ? -36.428 69.392 22.885 1.00 113.50 298 ASN B N 1
ATOM 1953 C CA . ASN A 1 296 ? -36.641 70.836 23.075 1.00 118.62 298 ASN B CA 1
ATOM 1954 C C . ASN A 1 296 ? -37.286 71.392 21.799 1.00 119.69 298 ASN B C 1
ATOM 1955 O O . ASN A 1 296 ? -38.075 70.703 21.139 1.00 122.61 298 ASN B O 1
ATOM 1957 N N . LYS A 1 297 ? -36.972 72.635 21.445 1.00 115.10 299 LYS B N 1
ATOM 1958 C CA . LYS A 1 297 ? -37.477 73.235 20.213 1.00 107.62 299 LYS B CA 1
ATOM 1959 C C . LYS A 1 297 ? -36.740 74.529 19.906 1.00 97.12 299 LYS B C 1
ATOM 1960 O O . LYS A 1 297 ? -36.585 74.901 18.748 1.00 89.67 299 LYS B O 1
ATOM 1962 N N . LYS A 1 299 ? -35.310 75.362 22.609 1.00 100.73 301 LYS B N 1
ATOM 1963 C CA . LYS A 1 299 ? -33.897 75.005 22.493 1.00 100.83 301 LYS B CA 1
ATOM 1964 C C . LYS A 1 299 ? -33.056 76.229 22.139 1.00 92.12 301 LYS B C 1
ATOM 1965 O O . LYS A 1 299 ? -32.905 76.582 20.970 1.00 94.26 301 LYS B O 1
ATOM 1967 N N . PHE A 1 300 ? -32.516 76.868 23.168 1.00 80.93 302 PHE B N 1
ATOM 1968 C CA . PHE A 1 300 ? -31.697 78.072 23.027 1.00 77.87 302 PHE B CA 1
ATOM 1969 C C . PHE A 1 300 ? -30.339 77.672 22.432 1.00 68.89 302 PHE B C 1
ATOM 1970 O O . PHE A 1 300 ? -29.468 77.158 23.139 1.00 68.73 302 PHE B O 1
ATOM 1978 N N . VAL A 1 301 ? -30.177 77.848 21.113 1.00 50.05 303 VAL B N 1
ATOM 1979 C CA . VAL A 1 301 ? -28.884 77.699 20.434 1.00 50.41 303 VAL B CA 1
ATOM 1980 C C . VAL A 1 301 ? -28.088 78.990 20.586 1.00 47.29 303 VAL B C 1
ATOM 1981 O O . VAL A 1 301 ? -28.330 79.970 19.864 1.00 48.33 303 VAL B O 1
ATOM 1985 N N . PRO A 1 302 ? -27.130 79.036 21.488 1.00 47.89 304 PRO B N 1
ATOM 1986 C CA . PRO A 1 302 ? -26.516 80.318 21.876 1.00 49.88 304 PRO B CA 1
ATOM 1987 C C . PRO A 1 302 ? -25.390 80.762 20.944 1.00 45.75 304 PRO B C 1
ATOM 1988 O O . PRO A 1 302 ? -24.261 80.972 21.380 1.00 44.50 304 PRO B O 1
ATOM 1992 N N . TYR A 1 303 ? -25.707 80.929 19.649 1.00 39.57 305 TYR B N 1
ATOM 1993 C CA . TYR A 1 303 ? -24.686 81.287 18.653 1.00 47.58 305 TYR B CA 1
ATOM 1994 C C . TYR A 1 303 ? -23.844 82.479 19.101 1.00 45.19 305 TYR B C 1
ATOM 1995 O O . TYR A 1 303 ? -22.608 82.409 19.111 1.00 42.65 305 TYR B O 1
ATOM 2004 N N . ARG A 1 304 ? -24.503 83.594 19.470 1.00 43.73 306 ARG B N 1
ATOM 2005 C CA . ARG A 1 304 ? -23.824 84.863 19.737 1.00 48.76 306 ARG B CA 1
ATOM 2006 C C . ARG A 1 304 ? -23.253 84.971 21.136 1.00 51.92 306 ARG B C 1
ATOM 2007 O O . ARG A 1 304 ? -22.786 86.051 21.512 1.00 56.10 306 ARG B O 1
ATOM 2015 N N . ASP A 1 305 ? -23.223 83.885 21.891 1.00 43.06 307 ASP B N 1
ATOM 2016 C CA . ASP A 1 305 ? -22.577 83.922 23.186 1.00 47.74 307 ASP B CA 1
ATOM 2017 C C . ASP A 1 305 ? -21.058 83.819 23.083 1.00 57.93 307 ASP B C 1
ATOM 2018 O O . ASP A 1 305 ? -20.380 83.873 24.115 1.00 52.57 307 ASP B O 1
ATOM 2023 N N . SER A 1 306 ? -20.507 83.684 21.875 1.00 52.40 308 SER B N 1
ATOM 2024 C CA . SER A 1 306 ? -19.060 83.691 21.725 1.00 48.51 308 SER B CA 1
ATOM 2025 C C . SER A 1 306 ? -18.687 84.086 20.301 1.00 47.19 308 SER B C 1
ATOM 2026 O O . SER A 1 306 ? -19.467 83.920 19.355 1.00 47.02 308 SER B O 1
ATOM 2029 N N . VAL A 1 307 ? -17.467 84.609 20.170 1.00 48.59 309 VAL B N 1
ATOM 2030 C CA . VAL A 1 307 ? -16.942 85.012 18.865 1.00 51.70 309 VAL B CA 1
ATOM 2031 C C . VAL A 1 307 ? -16.920 83.837 17.894 1.00 41.48 309 VAL B C 1
ATOM 2032 O O . VAL A 1 307 ? -17.305 83.966 16.722 1.00 48.75 309 VAL B O 1
ATOM 2036 N N . LEU A 1 308 ? -16.479 82.674 18.366 1.00 37.60 310 LEU B N 1
ATOM 2037 C CA . LEU A 1 308 ? -16.292 81.515 17.497 1.00 32.20 310 LEU B CA 1
ATOM 2038 C C . LEU A 1 308 ? -17.615 81.013 16.939 1.00 40.98 310 LEU B C 1
ATOM 2039 O O . LEU A 1 308 ? -17.753 80.805 15.725 1.00 37.57 310 LEU B O 1
ATOM 2044 N N . THR A 1 309 ? -18.593 80.780 17.818 1.00 34.96 311 THR B N 1
ATOM 2045 C CA . THR A 1 309 ? -19.876 80.246 17.381 1.00 29.83 311 THR B CA 1
ATOM 2046 C C . THR A 1 309 ? -20.681 81.273 16.595 1.00 34.48 311 THR B C 1
ATOM 2047 O O . THR A 1 309 ? -21.530 80.888 15.787 1.00 41.25 311 THR B O 1
ATOM 2051 N N . TRP A 1 310 ? -20.421 82.570 16.790 1.00 31.40 312 TRP B N 1
ATOM 2052 C CA . TRP A 1 310 ? -21.111 83.573 15.988 1.00 31.86 312 TRP B CA 1
ATOM 2053 C C . TRP A 1 310 ? -20.595 83.556 14.558 1.00 40.85 312 TRP B C 1
ATOM 2054 O O . TRP A 1 310 ? -21.383 83.561 13.606 1.00 38.00 312 TRP B O 1
ATOM 2065 N N . LEU A 1 311 ? -19.267 83.517 14.389 1.00 45.19 313 LEU B N 1
ATOM 2066 C CA . LEU A 1 311 ? -18.692 83.447 13.043 1.00 39.22 313 LEU B CA 1
ATOM 2067 C C . LEU A 1 311 ? -18.971 82.110 12.367 1.00 42.60 313 LEU B C 1
ATOM 2068 O O . LEU A 1 311 ? -18.999 82.047 11.133 1.00 45.59 313 LEU B O 1
ATOM 2073 N N . LEU A 1 312 ? -19.169 81.039 13.142 1.00 48.13 314 LEU B N 1
ATOM 2074 C CA . LEU A 1 312 ? -19.535 79.727 12.606 1.00 45.63 314 LEU B CA 1
ATOM 2075 C C . LEU A 1 312 ? -21.041 79.492 12.569 1.00 38.86 314 LEU B C 1
ATOM 2076 O O . LEU A 1 312 ? -21.472 78.344 12.393 1.00 38.28 314 LEU B O 1
ATOM 2081 N N . LYS A 1 313 ? -21.850 80.539 12.744 1.00 35.78 315 LYS B N 1
ATOM 2082 C CA . LYS A 1 313 ? -23.298 80.346 12.771 1.00 44.45 315 LYS B CA 1
ATOM 2083 C C . LYS A 1 313 ? -23.794 79.657 11.502 1.00 51.77 315 LYS B C 1
ATOM 2084 O O . LYS A 1 313 ? -24.596 78.717 11.569 1.00 56.67 315 LYS B O 1
ATOM 2090 N N . ASP A 1 314 ? -23.339 80.115 10.331 1.00 47.25 316 ASP B N 1
ATOM 2091 C CA . ASP A 1 314 ? -23.757 79.475 9.082 1.00 46.24 316 ASP B CA 1
ATOM 2092 C C . ASP A 1 314 ? -23.168 78.074 8.951 1.00 44.79 316 ASP B C 1
ATOM 2093 O O . ASP A 1 314 ? -23.847 77.154 8.478 1.00 42.07 316 ASP B O 1
ATOM 2098 N N . SER A 1 315 ? -21.922 77.883 9.395 1.00 39.84 317 SER B N 1
ATOM 2099 C CA . SER A 1 315 ? -21.269 76.582 9.262 1.00 40.10 317 SER B CA 1
ATOM 2100 C C . SER A 1 315 ? -22.014 75.483 10.017 1.00 42.06 317 SER B C 1
ATOM 2101 O O . SER A 1 315 ? -21.938 74.311 9.633 1.00 38.54 317 SER B O 1
ATOM 2104 N N . LEU A 1 316 ? -22.746 75.832 11.076 1.00 46.33 318 LEU B N 1
ATOM 2105 C CA . LEU A 1 316 ? -23.456 74.852 11.900 1.00 44.82 318 LEU B CA 1
ATOM 2106 C C . LEU A 1 316 ? -24.924 75.247 11.988 1.00 47.62 318 LEU B C 1
ATOM 2107 O O . LEU A 1 316 ? -25.277 76.175 12.728 1.00 45.07 318 LEU B O 1
ATOM 2112 N N . GLY A 1 317 ? -25.778 74.523 11.259 1.00 35.59 319 GLY B N 1
ATOM 2113 C CA . GLY A 1 317 ? -27.198 74.791 11.233 1.00 43.59 319 GLY B CA 1
ATOM 2114 C C . GLY A 1 317 ? -27.632 75.779 10.176 1.00 49.30 319 GLY B C 1
ATOM 2115 O O . GLY A 1 317 ? -28.834 76.025 10.043 1.00 59.08 319 GLY B O 1
ATOM 2116 N N . GLY A 1 318 ? -26.695 76.323 9.396 1.00 44.71 320 GLY B N 1
ATOM 2117 C CA . GLY A 1 318 ? -26.987 77.374 8.439 1.00 35.12 320 GLY B CA 1
ATOM 2118 C C . GLY A 1 318 ? -26.616 77.056 7.007 1.00 40.06 320 GLY B C 1
ATOM 2119 O O . GLY A 1 318 ? -26.643 75.897 6.580 1.00 43.05 320 GLY B O 1
ATOM 2120 N N . ASN A 1 319 ? -26.242 78.093 6.261 1.00 43.18 321 ASN B N 1
ATOM 2121 C CA . ASN A 1 319 ? -26.060 78.006 4.807 1.00 39.14 321 ASN B CA 1
ATOM 2122 C C . ASN A 1 319 ? -24.635 77.544 4.474 1.00 41.38 321 ASN B C 1
ATOM 2123 O O . ASN A 1 319 ? -23.795 78.288 3.952 1.00 44.83 321 ASN B O 1
ATOM 2128 N N . SER A 1 320 ? -24.365 76.270 4.766 1.00 40.88 322 SER B N 1
ATOM 2129 C CA . SER A 1 320 ? -23.019 75.747 4.540 1.00 38.27 322 SER B CA 1
ATOM 2130 C C . SER A 1 320 ? -23.037 74.233 4.369 1.00 35.69 322 SER B C 1
ATOM 2131 O O . SER A 1 320 ? -23.912 73.543 4.896 1.00 33.12 322 SER B O 1
ATOM 2134 N N . LYS A 1 321 ? -22.069 73.731 3.598 1.00 35.00 323 LYS B N 1
ATOM 2135 C CA . LYS A 1 321 ? -21.714 72.317 3.598 1.00 33.59 323 LYS B CA 1
ATOM 2136 C C . LYS A 1 321 ? -20.512 72.148 4.524 1.00 35.69 323 LYS B C 1
ATOM 2137 O O . LYS A 1 321 ? -19.451 72.733 4.288 1.00 37.33 323 LYS B O 1
ATOM 2143 N N . THR A 1 322 ? -20.697 71.398 5.599 1.00 33.96 324 THR B N 1
ATOM 2144 C CA . THR A 1 322 ? -19.775 71.419 6.724 1.00 33.12 324 THR B CA 1
ATOM 2145 C C . THR A 1 322 ? -19.352 69.999 7.053 1.00 35.23 324 THR B C 1
ATOM 2146 O O . THR A 1 322 ? -20.176 69.078 7.064 1.00 34.93 324 THR B O 1
ATOM 2150 N N . ALA A 1 323 ? -18.061 69.832 7.298 1.00 27.61 325 ALA B N 1
ATOM 2151 C CA . ALA A 1 323 ? -17.505 68.607 7.824 1.00 36.80 325 ALA B CA 1
ATOM 2152 C C . ALA A 1 323 ? -16.763 68.896 9.125 1.00 36.86 325 ALA B C 1
ATOM 2153 O O . ALA A 1 323 ? -16.032 69.889 9.239 1.00 32.67 325 ALA B O 1
ATOM 2155 N N . MET A 1 324 ? -16.952 68.016 10.095 1.00 30.78 326 MET B N 1
ATOM 2156 C CA . MET A 1 324 ? -16.146 67.992 11.309 1.00 33.82 326 MET B CA 1
ATOM 2157 C C . MET A 1 324 ? -15.118 66.864 11.226 1.00 31.38 326 MET B C 1
ATOM 2158 O O . MET A 1 324 ? -15.461 65.730 10.871 1.00 32.07 326 MET B O 1
ATOM 2163 N N . VAL A 1 325 ? -13.861 67.173 11.535 1.00 27.57 327 VAL B N 1
ATOM 2164 C CA . VAL A 1 325 ? -12.838 66.155 11.765 1.00 30.75 327 VAL B CA 1
ATOM 2165 C C . VAL A 1 325 ? -12.550 66.133 13.253 1.00 35.01 327 VAL B C 1
ATOM 2166 O O . VAL A 1 325 ? -11.912 67.048 13.791 1.00 33.59 327 VAL B O 1
ATOM 2170 N N . ALA A 1 326 ? -13.019 65.095 13.919 1.00 32.64 328 ALA B N 1
ATOM 2171 C CA . ALA A 1 326 ? -12.765 64.916 15.339 1.00 34.07 328 ALA B CA 1
ATOM 2172 C C . ALA A 1 326 ? -11.458 64.147 15.500 1.00 26.00 328 ALA B C 1
ATOM 2173 O O . ALA A 1 326 ? -11.333 63.031 14.999 1.00 41.22 328 ALA B O 1
ATOM 2175 N N . THR A 1 327 ? -10.480 64.732 16.170 1.00 34.93 329 THR B N 1
ATOM 2176 C CA . THR A 1 327 ? -9.176 64.088 16.317 1.00 38.98 329 THR B CA 1
ATOM 2177 C C . THR A 1 327 ? -9.061 63.520 17.732 1.00 37.81 329 THR B C 1
ATOM 2178 O O . THR A 1 327 ? -9.416 64.194 18.700 1.00 33.79 329 THR B O 1
ATOM 2182 N N . VAL A 1 328 ? -8.610 62.266 17.841 1.00 29.05 330 VAL B N 1
ATOM 2183 C CA . VAL A 1 328 ? -8.500 61.580 19.129 1.00 32.10 330 VAL B CA 1
ATOM 2184 C C . VAL A 1 328 ? -7.132 60.923 19.232 1.00 39.48 330 VAL B C 1
ATOM 2185 O O . VAL A 1 328 ? -6.584 60.427 18.238 1.00 33.31 330 VAL B O 1
ATOM 2189 N N . SER A 1 329 ? -6.573 60.945 20.449 1.00 36.81 331 SER B N 1
ATOM 2190 C CA . SER A 1 329 ? -5.417 60.144 20.787 1.00 37.17 331 SER B CA 1
ATOM 2191 C C . SER A 1 329 ? -5.856 58.717 21.100 1.00 39.00 331 SER B C 1
ATOM 2192 O O . SER A 1 329 ? -6.991 58.491 21.536 1.00 35.72 331 SER B O 1
ATOM 2195 N N . PRO A 1 330 ? -4.979 57.733 20.871 1.00 37.92 332 PRO B N 1
ATOM 2196 C CA . PRO A 1 330 ? -5.407 56.327 20.889 1.00 38.44 332 PRO B CA 1
ATOM 2197 C C . PRO A 1 330 ? -5.295 55.589 22.220 1.00 35.74 332 PRO B C 1
ATOM 2198 O O . PRO A 1 330 ? -5.839 54.480 22.329 1.00 47.64 332 PRO B O 1
ATOM 2202 N N . ALA A 1 331 ? -4.645 56.139 23.236 1.00 35.74 333 ALA B N 1
ATOM 2203 C CA . ALA A 1 331 ? -4.191 55.307 24.346 1.00 37.10 333 ALA B CA 1
ATOM 2204 C C . ALA A 1 331 ? -4.960 55.587 25.641 1.00 35.97 333 ALA B C 1
ATOM 2205 O O . ALA A 1 331 ? -5.765 56.516 25.729 1.00 37.11 333 ALA B O 1
ATOM 2207 N N . ALA A 1 332 ? -4.699 54.744 26.655 1.00 36.27 334 ALA B N 1
ATOM 2208 C CA . ALA A 1 332 ? -5.525 54.709 27.875 1.00 38.31 334 ALA B CA 1
ATOM 2209 C C . ALA A 1 332 ? -5.501 56.038 28.634 1.00 32.88 334 ALA B C 1
ATOM 2210 O O . ALA A 1 332 ? -6.521 56.466 29.180 1.00 33.00 334 ALA B O 1
ATOM 2212 N N . ASP A 1 333 ? -4.344 56.707 28.677 1.00 34.15 335 ASP B N 1
ATOM 2213 C CA . ASP A 1 333 ? -4.171 57.950 29.443 1.00 38.58 335 ASP B CA 1
ATOM 2214 C C . ASP A 1 333 ? -5.074 59.099 28.966 1.00 42.36 335 ASP B C 1
ATOM 2215 O O . ASP A 1 333 ? -5.122 60.147 29.627 1.00 42.57 335 ASP B O 1
ATOM 2220 N N . ASN A 1 334 ? -5.769 58.944 27.839 1.00 38.22 336 ASN B N 1
ATOM 2221 C CA . ASN A 1 334 ? -6.677 59.967 27.337 1.00 37.44 336 ASN B CA 1
ATOM 2222 C C . ASN A 1 334 ? -8.109 59.455 27.178 1.00 38.90 336 ASN B C 1
ATOM 2223 O O . ASN A 1 334 ? -8.923 60.122 26.525 1.00 36.43 336 ASN B O 1
ATOM 2228 N N . TYR A 1 335 ? -8.433 58.297 27.767 1.00 36.55 337 TYR B N 1
ATOM 2229 C CA . TYR A 1 335 ? -9.732 57.657 27.563 1.00 32.54 337 TYR B CA 1
ATOM 2230 C C . TYR A 1 335 ? -10.870 58.649 27.724 1.00 44.26 337 TYR B C 1
ATOM 2231 O O . TYR A 1 335 ? -11.797 58.680 26.906 1.00 43.01 337 TYR B O 1
ATOM 2240 N N . ASP A 1 336 ? -10.796 59.500 28.747 1.00 36.23 338 ASP B N 1
ATOM 2241 C CA . ASP A 1 336 ? -11.929 60.361 29.061 1.00 38.98 338 ASP B CA 1
ATOM 2242 C C . ASP A 1 336 ? -12.081 61.493 28.047 1.00 39.43 338 ASP B C 1
ATOM 2243 O O . ASP A 1 336 ? -13.196 61.793 27.602 1.00 38.25 338 ASP B O 1
ATOM 2248 N N . GLU A 1 337 ? -10.980 62.154 27.684 1.00 32.73 339 GLU B N 1
ATOM 2249 C CA . GLU A 1 337 ? -11.080 63.204 26.672 1.00 38.60 339 GLU B CA 1
ATOM 2250 C C . GLU A 1 337 ? -11.490 62.624 25.333 1.00 30.68 339 GLU B C 1
ATOM 2251 O O . GLU A 1 337 ? -12.267 63.235 24.587 1.00 40.91 339 GLU B O 1
ATOM 2257 N N . THR A 1 338 ? -10.975 61.440 25.013 1.00 33.96 340 THR B N 1
ATOM 2258 C CA . THR A 1 338 ? -11.378 60.761 23.790 1.00 28.68 340 THR B CA 1
ATOM 2259 C C . THR A 1 338 ? -12.881 60.508 23.779 1.00 35.28 340 THR B C 1
ATOM 2260 O O . THR A 1 338 ? -13.559 60.751 22.770 1.00 44.11 340 THR B O 1
ATOM 2264 N N . LEU A 1 339 ? -13.419 60.002 24.895 1.00 39.50 341 LEU B N 1
ATOM 2265 C CA . LEU A 1 339 ? -14.851 59.731 24.974 1.00 34.65 341 LEU B CA 1
ATOM 2266 C C . LEU A 1 339 ? -15.643 61.000 24.718 1.00 38.09 341 LEU B C 1
ATOM 2267 O O . LEU A 1 339 ? -16.619 61.001 23.954 1.00 40.93 341 LEU B O 1
ATOM 2272 N N . SER A 1 340 ? -15.210 62.101 25.322 1.00 34.84 342 SER B N 1
ATOM 2273 C CA . SER A 1 340 ? -15.901 63.372 25.149 1.00 33.77 342 SER B CA 1
ATOM 2274 C C . SER A 1 340 ? -15.842 63.843 23.695 1.00 34.63 342 SER B C 1
ATOM 2275 O O . SER A 1 340 ? -16.852 64.281 23.138 1.00 39.38 342 SER B O 1
ATOM 2278 N N . THR A 1 341 ? -14.673 63.743 23.053 1.00 35.26 343 THR B N 1
ATOM 2279 C CA . THR A 1 341 ? -14.583 64.080 21.629 1.00 29.41 343 THR B CA 1
ATOM 2280 C C . THR A 1 341 ? -15.499 63.191 20.801 1.00 36.87 343 THR B C 1
ATOM 2281 O O . THR A 1 341 ? -16.252 63.679 19.948 1.00 35.53 343 THR B O 1
ATOM 2285 N N . LEU A 1 342 ? -15.459 61.878 21.055 1.00 29.40 344 LEU B N 1
ATOM 2286 C CA . LEU A 1 342 ? -16.301 60.957 20.306 1.00 30.77 344 LEU B CA 1
ATOM 2287 C C . LEU A 1 342 ? -17.769 61.326 20.461 1.00 41.51 344 LEU B C 1
ATOM 2288 O O . LEU A 1 342 ? -18.541 61.225 19.497 1.00 35.18 344 LEU B O 1
ATOM 2293 N N . ARG A 1 343 ? -18.154 61.814 21.651 1.00 37.40 345 ARG B N 1
ATOM 2294 C CA . ARG A 1 343 ? -19.556 62.116 21.932 1.00 41.43 345 ARG B CA 1
ATOM 2295 C C . ARG A 1 343 ? -20.022 63.368 21.203 1.00 41.69 345 ARG B C 1
ATOM 2296 O O . ARG A 1 343 ? -21.126 63.389 20.645 1.00 45.22 345 ARG B O 1
ATOM 2304 N N . TYR A 1 344 ? -19.216 64.436 21.229 1.00 39.64 346 TYR B N 1
ATOM 2305 C CA . TYR A 1 344 ? -19.582 65.633 20.469 1.00 40.24 346 TYR B CA 1
ATOM 2306 C C . TYR A 1 344 ? -19.620 65.334 18.983 1.00 34.76 346 TYR B C 1
ATOM 2307 O O . TYR A 1 344 ? -20.528 65.784 18.276 1.00 35.14 346 TYR B O 1
ATOM 2316 N N . ALA A 1 345 ? -18.627 64.590 18.489 1.00 33.98 347 ALA B N 1
ATOM 2317 C CA . ALA A 1 345 ? -18.654 64.159 17.095 1.00 36.26 347 ALA B CA 1
ATOM 2318 C C . ALA A 1 345 ? -19.923 63.379 16.812 1.00 41.15 347 ALA B C 1
ATOM 2319 O O . ALA A 1 345 ? -20.515 63.510 15.734 1.00 38.06 347 ALA B O 1
ATOM 2321 N N . ASP A 1 346 ? -20.370 62.580 17.789 1.00 42.92 348 ASP B N 1
ATOM 2322 C CA . ASP A 1 346 ? -21.578 61.785 17.614 1.00 45.98 348 ASP B CA 1
ATOM 2323 C C . ASP A 1 346 ? -22.806 62.680 17.516 1.00 48.70 348 ASP B C 1
ATOM 2324 O O . ASP A 1 346 ? -23.722 62.419 16.725 1.00 51.19 348 ASP B O 1
ATOM 2329 N N . ARG A 1 347 ? -22.836 63.750 18.299 1.00 39.91 349 ARG B N 1
ATOM 2330 C CA . ARG A 1 347 ? -23.969 64.657 18.227 1.00 39.59 349 ARG B CA 1
ATOM 2331 C C . ARG A 1 347 ? -23.920 65.476 16.948 1.00 41.24 349 ARG B C 1
ATOM 2332 O O . ARG A 1 347 ? -24.958 65.706 16.315 1.00 39.70 349 ARG B O 1
ATOM 2340 N N . ALA A 1 348 ? -22.717 65.903 16.542 1.00 41.18 350 ALA B N 1
ATOM 2341 C CA . ALA A 1 348 ? -22.586 66.835 15.421 1.00 41.41 350 ALA B CA 1
ATOM 2342 C C . ALA A 1 348 ? -23.192 66.276 14.142 1.00 39.49 350 ALA B C 1
ATOM 2343 O O . ALA A 1 348 ? -23.689 67.039 13.309 1.00 45.17 350 ALA B O 1
ATOM 2345 N N . LYS A 1 349 ? -23.170 64.955 13.963 1.00 38.09 351 LYS B N 1
ATOM 2346 C CA . LYS A 1 349 ? -23.718 64.432 12.718 1.00 47.17 351 LYS B CA 1
ATOM 2347 C C . LYS A 1 349 ? -25.244 64.478 12.666 1.00 42.44 351 LYS B C 1
ATOM 2348 O O . LYS A 1 349 ? -25.805 64.174 11.608 1.00 47.04 351 LYS B O 1
ATOM 2354 N N . HIS A 1 350 ? -25.924 64.884 13.740 1.00 40.68 352 HIS B N 1
ATOM 2355 C CA . HIS A 1 350 ? -27.372 65.096 13.687 1.00 45.20 352 HIS B CA 1
ATOM 2356 C C . HIS A 1 350 ? -27.745 66.525 13.343 1.00 43.36 352 HIS B C 1
ATOM 2357 O O . HIS A 1 350 ? -28.940 66.834 13.269 1.00 45.74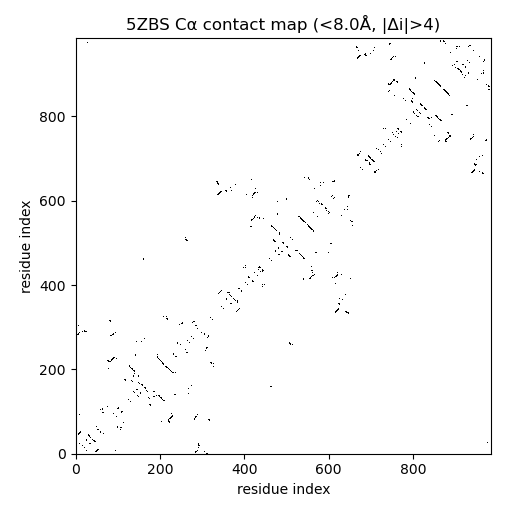 352 HIS B O 1
ATOM 2364 N N . ILE A 1 351 ? -26.755 67.396 13.146 1.00 37.55 353 ILE B N 1
ATOM 2365 C CA . ILE A 1 351 ? -26.994 68.794 12.811 1.00 42.52 353 ILE B CA 1
ATOM 2366 C C . ILE A 1 351 ? -27.423 68.895 11.353 1.00 47.31 353 ILE B C 1
ATOM 2367 O O . ILE A 1 351 ? -26.826 68.272 10.461 1.00 40.81 353 ILE B O 1
ATOM 2372 N N . ILE A 1 352 ? -28.445 69.708 11.103 1.00 41.69 354 ILE B N 1
ATOM 2373 C CA . ILE A 1 352 ? -29.041 69.850 9.783 1.00 43.94 354 ILE B CA 1
ATOM 2374 C C . ILE A 1 352 ? -28.666 71.225 9.242 1.00 47.11 354 ILE B C 1
ATOM 2375 O O . ILE A 1 352 ? -28.951 72.251 9.874 1.00 51.42 354 ILE B O 1
ATOM 2380 N N . ASN A 1 353 ? -28.059 71.229 8.073 1.00 38.67 355 ASN B N 1
ATOM 2381 C CA . ASN A 1 353 ? -27.672 72.436 7.396 1.00 39.14 355 ASN B CA 1
ATOM 2382 C C . ASN A 1 353 ? -28.554 72.640 6.159 1.00 44.17 355 ASN B C 1
ATOM 2383 O O . ASN A 1 353 ? -29.121 71.732 5.656 1.00 42.49 355 ASN B O 1
ATOM 2388 N N . HIS A 1 354 ? -28.593 73.846 5.645 1.00 45.09 356 HIS B N 1
ATOM 2389 C CA . HIS A 1 354 ? -29.435 74.190 4.496 1.00 45.59 356 HIS B CA 1
ATOM 2390 C C . HIS A 1 354 ? -28.565 75.036 3.569 1.00 42.88 356 HIS B C 1
ATOM 2391 O O . HIS A 1 354 ? -28.603 76.267 3.586 1.00 49.39 356 HIS B O 1
ATOM 2398 N N . ALA A 1 355 ? -27.744 74.364 2.775 1.00 42.04 357 ALA B N 1
ATOM 2399 C CA . ALA A 1 355 ? -26.798 75.042 1.912 1.00 38.32 357 ALA B CA 1
ATOM 2400 C C . ALA A 1 355 ? -27.447 75.326 0.562 1.00 48.86 357 ALA B C 1
ATOM 2401 O O . ALA A 1 355 ? -28.101 74.454 -0.015 1.00 51.49 357 ALA B O 1
ATOM 2403 N N . VAL A 1 356 ? -27.263 76.551 0.067 1.00 47.58 358 VAL B N 1
ATOM 2404 C CA . VAL A 1 356 ? -27.745 76.953 -1.249 1.00 50.53 358 VAL B CA 1
ATOM 2405 C C . VAL A 1 356 ? -26.557 77.440 -2.064 1.00 49.96 358 VAL B C 1
ATOM 2406 O O . VAL A 1 356 ? -25.528 77.853 -1.521 1.00 40.46 358 VAL B O 1
ATOM 2410 N N . VAL A 1 357 ? -26.715 77.405 -3.390 1.00 42.87 359 VAL B N 1
ATOM 2411 C CA . VAL A 1 357 ? -25.705 77.977 -4.265 1.00 36.96 359 VAL B CA 1
ATOM 2412 C C . VAL A 1 357 ? -25.771 79.496 -4.167 1.00 37.18 359 VAL B C 1
ATOM 2413 O O . VAL A 1 357 ? -26.842 80.100 -4.281 1.00 42.50 359 VAL B O 1
ATOM 2417 N N . ASN A 1 358 ? -24.632 80.125 -3.934 1.00 32.60 360 ASN B N 1
ATOM 2418 C CA . ASN A 1 358 ? -24.570 81.578 -3.796 1.00 39.89 360 ASN B CA 1
ATOM 2419 C C . ASN A 1 358 ? -24.172 82.143 -5.160 1.00 42.40 360 ASN B C 1
ATOM 2420 O O . ASN A 1 358 ? -22.996 82.228 -5.499 1.00 46.90 360 ASN B O 1
ATOM 2425 N N . GLU A 1 359 ? -25.172 82.507 -5.959 1.00 43.85 361 GLU B N 1
ATOM 2426 C CA . GLU A 1 359 ? -24.947 83.012 -7.308 1.00 47.09 361 GLU B CA 1
ATOM 2427 C C . GLU A 1 359 ? -25.982 84.083 -7.617 1.00 42.50 361 GLU B C 1
ATOM 2428 O O . GLU A 1 359 ? -27.089 84.056 -7.081 1.00 42.07 361 GLU B O 1
ATOM 2434 N N . ASP A 1 360 ? -25.625 85.025 -8.480 1.00 47.07 362 ASP B N 1
ATOM 2435 C CA . ASP A 1 360 ? -26.618 85.986 -8.953 1.00 46.33 362 ASP B CA 1
ATOM 2436 C C . ASP A 1 360 ? -27.423 85.357 -10.083 1.00 43.34 362 ASP B C 1
ATOM 2437 O O . ASP A 1 360 ? -27.074 84.278 -10.570 1.00 44.48 362 ASP B O 1
ATOM 2442 N N . PRO A 1 361 ? -28.530 85.997 -10.492 1.00 37.34 363 PRO B N 1
ATOM 2443 C CA . PRO A 1 361 ? -29.350 85.426 -11.581 1.00 40.52 363 PRO B CA 1
ATOM 2444 C C . PRO A 1 361 ? -28.614 85.198 -12.893 1.00 49.88 363 PRO B C 1
ATOM 2445 O O . PRO A 1 361 ? -28.873 84.178 -13.551 1.00 46.77 363 PRO B O 1
ATOM 2449 N N . ASN A 1 362 ? -27.716 86.106 -13.309 1.00 49.94 364 ASN B N 1
ATOM 2450 C CA . ASN A 1 362 ? -27.004 85.879 -14.569 1.00 52.47 364 ASN B CA 1
ATOM 2451 C C . ASN A 1 362 ? -26.127 84.641 -14.485 1.00 49.42 364 ASN B C 1
ATOM 2452 O O . ASN A 1 362 ? -26.054 83.854 -15.438 1.00 41.21 364 ASN B O 1
ATOM 2457 N N . ALA A 1 363 ? -25.451 84.454 -13.348 1.00 41.32 365 ALA B N 1
ATOM 2458 C CA . ALA A 1 363 ? -24.577 83.297 -13.194 1.00 45.30 365 ALA B CA 1
ATOM 2459 C C . ALA A 1 363 ? -25.377 82.012 -13.313 1.00 48.08 365 ALA B C 1
ATOM 2460 O O . ALA A 1 363 ? -24.964 81.075 -14.005 1.00 44.81 365 ALA B O 1
ATOM 2462 N N . ARG A 1 364 ? -26.557 81.975 -12.694 1.00 43.63 366 ARG B N 1
ATOM 2463 C CA . ARG A 1 364 ? -27.362 80.766 -12.742 1.00 49.26 366 ARG B CA 1
ATOM 2464 C C . ARG A 1 364 ? -27.803 80.469 -14.168 1.00 50.05 366 ARG B C 1
ATOM 2465 O O . ARG A 1 364 ? -27.762 79.320 -14.603 1.00 49.95 366 ARG B O 1
ATOM 2473 N N . ILE A 1 365 ? -28.184 81.500 -14.924 1.00 50.29 367 ILE B N 1
ATOM 2474 C CA . ILE A 1 365 ? -28.679 81.288 -16.283 1.00 46.72 367 ILE B CA 1
ATOM 2475 C C . ILE A 1 365 ? -27.535 80.897 -17.203 1.00 52.07 367 ILE B C 1
ATOM 2476 O O . ILE A 1 365 ? -27.659 79.981 -18.024 1.00 51.41 367 ILE B O 1
ATOM 2481 N N . ILE A 1 366 ? -26.411 81.610 -17.093 1.00 47.94 368 ILE B N 1
ATOM 2482 C CA . ILE A 1 366 ? -25.256 81.314 -17.925 1.00 50.61 368 ILE B CA 1
ATOM 2483 C C . ILE A 1 366 ? -24.735 79.913 -17.630 1.00 52.48 368 ILE B C 1
ATOM 2484 O O . ILE A 1 366 ? -24.407 79.152 -18.551 1.00 50.29 368 ILE B O 1
ATOM 2489 N N . ARG A 1 367 ? -24.673 79.539 -16.347 1.00 48.58 369 ARG B N 1
ATOM 2490 C CA . ARG A 1 367 ? -24.192 78.204 -15.989 1.00 54.99 369 ARG B CA 1
ATOM 2491 C C . ARG A 1 367 ? -25.087 77.111 -16.576 1.00 62.88 369 ARG B C 1
ATOM 2492 O O . ARG A 1 367 ? -24.594 76.153 -17.180 1.00 60.61 369 ARG B O 1
ATOM 2500 N N . ASP A 1 368 ? -26.407 77.240 -16.413 1.00 63.36 370 ASP B N 1
ATOM 2501 C CA . ASP A 1 368 ? -27.315 76.232 -16.953 1.00 65.96 370 ASP B CA 1
ATOM 2502 C C . ASP A 1 368 ? -27.185 76.120 -18.466 1.00 68.34 370 ASP B C 1
ATOM 2503 O O . ASP A 1 368 ? -27.233 75.017 -19.023 1.00 69.47 370 ASP B O 1
ATOM 2508 N N . LEU A 1 369 ? -27.026 77.256 -19.148 1.00 67.14 371 LEU B N 1
ATOM 2509 C CA . LEU A 1 369 ? -26.820 77.248 -20.592 1.00 69.47 371 LEU B CA 1
ATOM 2510 C C . LEU A 1 369 ? -25.540 76.513 -20.978 1.00 71.46 371 LEU B C 1
ATOM 2511 O O . LEU A 1 369 ? -25.471 75.916 -22.056 1.00 74.30 371 LEU B O 1
ATOM 2516 N N . HIS A 1 370 ? -24.522 76.534 -20.109 1.00 75.86 372 HIS B N 1
ATOM 2517 C CA . HIS A 1 370 ? -23.270 75.836 -20.391 1.00 79.12 372 HIS B CA 1
ATOM 2518 C C . HIS A 1 370 ? -23.365 74.349 -20.078 1.00 76.39 372 HIS B C 1
ATOM 2519 O O . HIS A 1 370 ? -22.773 73.528 -20.786 1.00 74.47 372 HIS B O 1
ATOM 2526 N N . HIS A 1 371 ? -24.095 73.986 -19.019 1.00 77.00 373 HIS B N 1
ATOM 2527 C CA . HIS A 1 371 ? -24.310 72.572 -18.721 1.00 80.76 373 HIS B CA 1
ATOM 2528 C C . HIS A 1 371 ? -25.137 71.885 -19.807 1.00 86.28 373 HIS B C 1
ATOM 2529 O O . HIS A 1 371 ? -25.011 70.670 -20.003 1.00 85.04 373 HIS B O 1
ATOM 2531 N N . HIS A 1 372 ? -25.974 72.638 -20.527 1.00 91.77 374 HIS B N 1
ATOM 2532 C CA . HIS A 1 372 ? -26.759 72.039 -21.601 1.00 97.61 374 HIS B CA 1
ATOM 2533 C C . HIS A 1 372 ? -25.897 71.724 -22.822 1.00 104.25 374 HIS B C 1
ATOM 2534 O O . HIS A 1 372 ? -26.154 70.736 -23.519 1.00 109.85 374 HIS B O 1
ATOM 2536 N N . HIS A 1 373 ? -24.875 72.536 -23.092 1.00 102.74 375 HIS B N 1
ATOM 2537 C CA . HIS A 1 373 ? -23.976 72.297 -24.222 1.00 97.51 375 HIS B CA 1
ATOM 2538 C C . HIS A 1 373 ? -22.915 71.252 -23.877 1.00 93.55 375 HIS B C 1
ATOM 2539 O O . HIS A 1 373 ? -23.051 70.503 -22.906 1.00 92.61 375 HIS B O 1
ATOM 2541 N N . SER B 1 2 ? -35.778 114.238 31.808 1.00 56.22 4 SER A N 1
ATOM 2542 C CA . SER B 1 2 ? -34.874 114.857 32.766 1.00 59.87 4 SER A CA 1
ATOM 2543 C C . SER B 1 2 ? -35.198 114.408 34.203 1.00 56.04 4 SER A C 1
ATOM 2544 O O . SER B 1 2 ? -34.351 113.797 34.861 1.00 57.90 4 SER A O 1
ATOM 2547 N N . LYS B 1 3 ? -36.404 114.710 34.692 1.00 43.09 5 LYS A N 1
ATOM 2548 C CA . LYS B 1 3 ? -36.785 114.257 36.023 1.00 48.13 5 LYS A CA 1
ATOM 2549 C C . LYS B 1 3 ? -37.196 112.786 36.004 1.00 39.54 5 LYS A C 1
ATOM 2550 O O . LYS B 1 3 ? -37.658 112.249 34.992 1.00 37.10 5 LYS A O 1
ATOM 2556 N N . VAL B 1 4 ? -37.019 112.136 37.148 1.00 44.16 6 VAL A N 1
ATOM 2557 C CA . VAL B 1 4 ? -37.550 110.792 37.329 1.00 42.70 6 VAL A CA 1
ATOM 2558 C C . VAL B 1 4 ? -39.070 110.852 37.248 1.00 44.05 6 VAL A C 1
ATOM 2559 O O . VAL B 1 4 ? -39.708 111.632 37.964 1.00 49.29 6 VAL A O 1
ATOM 2563 N N . LYS B 1 5 ? -39.657 110.044 36.365 1.00 40.94 7 LYS A N 1
ATOM 2564 C CA . LYS B 1 5 ? -41.113 109.929 36.296 1.00 42.44 7 LYS A CA 1
ATOM 2565 C C . LYS B 1 5 ? -41.611 109.020 37.415 1.00 40.81 7 LYS A C 1
ATOM 2566 O O . LYS B 1 5 ? -40.941 108.061 37.796 1.00 36.36 7 LYS A O 1
ATOM 2572 N N . VAL B 1 6 ? -42.772 109.339 37.976 1.00 33.98 8 VAL A N 1
ATOM 2573 C CA . VAL B 1 6 ? -43.275 108.585 39.113 1.00 38.04 8 VAL A CA 1
ATOM 2574 C C . VAL B 1 6 ? -44.727 108.243 38.861 1.00 37.08 8 VAL A C 1
ATOM 2575 O O . VAL B 1 6 ? -45.562 109.136 38.679 1.00 36.06 8 VAL A O 1
ATOM 2579 N N . ALA B 1 7 ? -45.024 106.957 38.851 1.00 33.70 9 ALA A N 1
ATOM 2580 C CA . ALA B 1 7 ? -46.393 106.489 38.789 1.00 39.14 9 ALA A CA 1
ATOM 2581 C C . ALA B 1 7 ? -46.702 105.793 40.101 1.00 36.81 9 ALA A C 1
ATOM 2582 O O . ALA B 1 7 ? -45.835 105.150 40.694 1.00 44.37 9 ALA A O 1
ATOM 2584 N N . VAL B 1 8 ? -47.919 105.977 40.584 1.00 33.87 10 VAL A N 1
ATOM 2585 C CA . VAL B 1 8 ? -48.432 105.202 41.700 1.00 35.62 10 VAL A CA 1
ATOM 2586 C C . VAL B 1 8 ? -49.470 104.251 41.148 1.00 31.80 10 VAL A C 1
ATOM 2587 O O . VAL B 1 8 ? -50.340 104.656 40.368 1.00 34.96 10 VAL A O 1
ATOM 2591 N N . ARG B 1 9 ? -49.379 102.993 41.555 1.00 27.30 11 ARG A N 1
ATOM 2592 C CA . ARG B 1 9 ? -50.349 101.971 41.200 1.00 25.95 11 ARG A CA 1
ATOM 2593 C C . ARG B 1 9 ? -51.051 101.498 42.464 1.00 32.25 11 ARG A C 1
ATOM 2594 O O . ARG B 1 9 ? -50.408 100.921 43.362 1.00 28.62 11 ARG A O 1
ATOM 2602 N N . VAL B 1 10 ? -52.360 101.730 42.528 1.00 37.57 12 VAL A N 1
ATOM 2603 C CA . VAL B 1 10 ? -53.184 101.275 43.643 1.00 37.28 12 VAL A CA 1
ATOM 2604 C C . VAL B 1 10 ? -53.779 99.920 43.258 1.00 36.02 12 VAL A C 1
ATOM 2605 O O . VAL B 1 10 ? -54.578 99.824 42.325 1.00 31.51 12 VAL A O 1
ATOM 2609 N N . ARG B 1 11 ? -53.401 98.857 43.956 1.00 29.89 13 ARG A N 1
ATOM 2610 C CA . ARG B 1 11 ? -54.054 97.595 43.637 1.00 33.98 13 ARG A CA 1
ATOM 2611 C C . ARG B 1 11 ? -55.468 97.640 44.214 1.00 41.26 13 ARG A C 1
ATOM 2612 O O . ARG B 1 11 ? -55.725 98.391 45.154 1.00 36.40 13 ARG A O 1
ATOM 2620 N N . PRO B 1 12 ? -56.417 96.901 43.643 1.00 37.89 14 PRO A N 1
ATOM 2621 C CA . PRO B 1 12 ? -57.781 96.962 44.163 1.00 31.23 14 PRO A CA 1
ATOM 2622 C C . PRO B 1 12 ? -57.906 96.175 45.462 1.00 25.11 14 PRO A C 1
ATOM 2623 O O . PRO B 1 12 ? -57.054 95.368 45.816 1.00 29.67 14 PRO A O 1
ATOM 2627 N N . MET B 1 13 ? -58.970 96.485 46.197 1.00 28.73 15 MET A N 1
ATOM 2628 C CA . MET B 1 13 ? -59.351 95.737 47.388 1.00 36.14 15 MET A CA 1
ATOM 2629 C C . MET B 1 13 ? -59.409 94.237 47.109 1.00 33.45 15 MET A C 1
ATOM 2630 O O . MET B 1 13 ? -60.055 93.797 46.155 1.00 36.12 15 MET A O 1
ATOM 2635 N N . ASN B 1 14 ? -58.711 93.443 47.928 1.00 29.37 16 ASN A N 1
ATOM 2636 C CA . ASN B 1 14 ? -58.706 92.013 47.661 1.00 35.15 16 ASN A CA 1
ATOM 2637 C C . ASN B 1 14 ? -59.832 91.344 48.440 1.00 37.10 16 ASN A C 1
ATOM 2638 O O . ASN B 1 14 ? -60.616 91.994 49.142 1.00 37.76 16 ASN A O 1
ATOM 2643 N N . ARG B 1 15 ? -59.933 90.026 48.284 1.00 38.98 17 ARG A N 1
ATOM 2644 C CA . ARG B 1 15 ? -61.026 89.293 48.912 1.00 41.38 17 ARG A CA 1
ATOM 2645 C C . ARG B 1 15 ? -61.005 89.430 50.434 1.00 37.17 17 ARG A C 1
ATOM 2646 O O . ARG B 1 15 ? -62.055 89.607 51.060 1.00 33.66 17 ARG A O 1
ATOM 2654 N N . ARG B 1 16 ? -59.818 89.368 51.038 1.00 34.25 18 ARG A N 1
ATOM 2655 C CA . ARG B 1 16 ? -59.699 89.473 52.486 1.00 31.98 18 ARG A CA 1
ATOM 2656 C C . ARG B 1 16 ? -60.161 90.841 52.970 1.00 39.25 18 ARG A C 1
ATOM 2657 O O . ARG B 1 16 ? -60.934 90.949 53.935 1.00 37.11 18 ARG A O 1
ATOM 2665 N N . GLU B 1 17 ? -59.696 91.904 52.302 1.00 32.36 19 GLU A N 1
ATOM 2666 C CA . GLU B 1 17 ? -60.100 93.258 52.676 1.00 34.94 19 GLU A CA 1
ATOM 2667 C C . GLU B 1 17 ? -61.598 93.481 52.480 1.00 36.40 19 GLU A C 1
ATOM 2668 O O . GLU B 1 17 ? -62.213 94.250 53.232 1.00 37.42 19 GLU A O 1
ATOM 2674 N N . ILE B 1 18 ? -62.207 92.813 51.496 1.00 32.08 20 ILE A N 1
ATOM 2675 C CA . ILE B 1 18 ? -63.651 92.931 51.308 1.00 38.33 20 ILE A CA 1
ATOM 2676 C C . ILE B 1 18 ? -64.391 92.127 52.368 1.00 36.51 20 ILE A C 1
ATOM 2677 O O . ILE B 1 18 ? -65.320 92.623 53.001 1.00 42.25 20 ILE A O 1
ATOM 2682 N N . ASP B 1 19 ? -64.005 90.861 52.549 1.00 36.16 21 ASP A N 1
ATOM 2683 C CA . ASP B 1 19 ? -64.666 89.985 53.510 1.00 38.35 21 ASP A CA 1
ATOM 2684 C C . ASP B 1 19 ? -64.637 90.570 54.917 1.00 35.23 21 ASP A C 1
ATOM 2685 O O . ASP B 1 19 ? -65.633 90.502 55.644 1.00 40.45 21 ASP A O 1
ATOM 2690 N N . LEU B 1 20 ? -63.498 91.129 55.322 1.00 27.97 22 LEU A N 1
ATOM 2691 C CA . LEU B 1 20 ? -63.293 91.567 56.691 1.00 35.64 22 LEU A CA 1
ATOM 2692 C C . LEU B 1 20 ? -63.650 93.028 56.911 1.00 35.27 22 LEU A C 1
ATOM 2693 O O . LEU B 1 20 ? -63.378 93.548 57.991 1.00 40.31 22 LEU A O 1
ATOM 2698 N N . HIS B 1 21 ? -64.245 93.693 55.914 1.00 32.81 23 HIS A N 1
ATOM 2699 C CA . HIS B 1 21 ? -64.784 95.049 56.055 1.00 41.05 23 HIS A CA 1
ATOM 2700 C C . HIS B 1 21 ? -63.698 96.074 56.347 1.00 40.88 23 HIS A C 1
ATOM 2701 O O . HIS B 1 21 ? -63.965 97.099 56.974 1.00 47.11 23 HIS A O 1
ATOM 2708 N N . THR B 1 22 ? -62.469 95.808 55.909 1.00 37.94 24 THR A N 1
ATOM 2709 C CA . THR B 1 22 ? -61.408 96.796 56.048 1.00 38.39 24 THR A CA 1
ATOM 2710 C C . THR B 1 22 ? -61.760 98.030 55.222 1.00 39.35 24 THR A C 1
ATOM 2711 O O . THR B 1 22 ? -62.117 97.924 54.047 1.00 41.27 24 THR A O 1
ATOM 2715 N N . LYS B 1 23 ? -61.703 99.199 55.851 1.00 41.04 25 LYS A N 1
ATOM 2716 C CA . LYS B 1 23 ? -62.095 100.428 55.171 1.00 37.14 25 LYS A CA 1
ATOM 2717 C C . LYS B 1 23 ? -61.067 100.795 54.112 1.00 40.22 25 LYS A C 1
ATOM 2718 O O . LYS B 1 23 ? -59.855 100.729 54.356 1.00 38.54 25 LYS A O 1
ATOM 2724 N N . CYS B 1 24 ? -61.553 101.163 52.932 1.00 32.75 26 CYS A N 1
ATOM 2725 C CA . CYS B 1 24 ? -60.686 101.697 51.885 1.00 39.20 26 CYS A CA 1
ATOM 2726 C C . CYS B 1 24 ? -60.228 103.116 52.255 1.00 45.07 26 CYS A C 1
ATOM 2727 O O . CYS B 1 24 ? -61.050 103.964 52.594 1.00 47.26 26 CYS A O 1
ATOM 2730 N N . VAL B 1 25 ? -58.919 103.365 52.218 1.00 40.16 27 VAL A N 1
ATOM 2731 C CA . VAL B 1 25 ? -58.379 104.677 52.569 1.00 43.57 27 VAL A CA 1
ATOM 2732 C C . VAL B 1 25 ? -57.793 105.425 51.370 1.00 37.84 27 VAL A C 1
ATOM 2733 O O . VAL B 1 25 ? -57.503 106.623 51.483 1.00 44.04 27 VAL A O 1
ATOM 2737 N N . VAL B 1 26 ? -57.547 104.752 50.249 1.00 40.02 28 VAL A N 1
ATOM 2738 C CA . VAL B 1 26 ? -56.910 105.367 49.082 1.00 44.00 28 VAL A CA 1
ATOM 2739 C C . VAL B 1 26 ? -57.974 105.721 48.055 1.00 41.58 28 VAL A C 1
ATOM 2740 O O . VAL B 1 26 ? -58.698 104.842 47.573 1.00 42.02 28 VAL A O 1
ATOM 2744 N N . ASP B 1 27 ? -58.049 107.003 47.709 1.00 45.34 29 ASP A N 1
ATOM 2745 C CA . ASP B 1 27 ? -58.806 107.474 46.558 1.00 48.51 29 ASP A CA 1
ATOM 2746 C C . ASP B 1 27 ? -57.848 108.013 45.503 1.00 37.88 29 ASP A C 1
ATOM 2747 O O . ASP B 1 27 ? -56.834 108.640 45.833 1.00 42.37 29 ASP A O 1
ATOM 2752 N N . VAL B 1 28 ? -58.177 107.780 44.236 1.00 40.18 30 VAL A N 1
ATOM 2753 C CA . VAL B 1 28 ? -57.398 108.287 43.110 1.00 43.00 30 VAL A CA 1
ATOM 2754 C C . VAL B 1 28 ? -58.218 109.339 42.382 1.00 44.47 30 VAL A C 1
ATOM 2755 O O . VAL B 1 28 ? -59.405 109.134 42.109 1.00 47.05 30 VAL A O 1
ATOM 2759 N N . GLU B 1 29 ? -57.586 110.467 42.076 1.00 53.50 31 GLU A N 1
ATOM 2760 C CA . GLU B 1 29 ? -58.240 111.596 41.415 1.00 54.32 31 GLU A CA 1
ATOM 2761 C C . GLU B 1 29 ? -57.300 112.061 40.308 1.00 50.87 31 GLU A C 1
ATOM 2762 O O . GLU B 1 29 ? -56.335 112.783 40.578 1.00 53.02 31 GLU A O 1
ATOM 2768 N N . ALA B 1 30 ? -57.588 111.656 39.066 1.00 45.00 32 ALA A N 1
ATOM 2769 C CA . ALA B 1 30 ? -56.667 111.866 37.955 1.00 46.67 32 ALA A CA 1
ATOM 2770 C C . ALA B 1 30 ? -55.275 111.371 38.332 1.00 48.69 32 ALA A C 1
ATOM 2771 O O . ALA B 1 30 ? -55.085 110.177 38.580 1.00 47.56 32 ALA A O 1
ATOM 2773 N N . ASN B 1 31 ? -54.297 112.280 38.379 1.00 40.02 33 ASN A N 1
ATOM 2774 C CA . ASN B 1 31 ? -52.943 111.954 38.804 1.00 39.85 33 ASN A CA 1
ATOM 2775 C C . ASN B 1 31 ? -52.706 112.240 40.294 1.00 41.72 33 ASN A C 1
ATOM 2776 O O . ASN B 1 31 ? -51.546 112.343 40.727 1.00 46.85 33 ASN A O 1
ATOM 2781 N N . LYS B 1 32 ? -53.773 112.379 41.083 1.00 39.16 34 LYS A N 1
ATOM 2782 C CA . LYS B 1 32 ? -53.664 112.630 42.515 1.00 40.97 34 LYS A CA 1
ATOM 2783 C C . LYS B 1 32 ? -54.127 111.419 43.305 1.00 46.90 34 LYS A C 1
ATOM 2784 O O . LYS B 1 32 ? -55.093 110.745 42.932 1.00 46.38 34 LYS A O 1
ATOM 2790 N N . VAL B 1 33 ? -53.430 111.165 44.405 1.00 42.12 35 VAL A N 1
ATOM 2791 C CA . VAL B 1 33 ? -53.789 110.142 45.369 1.00 38.14 35 VAL A CA 1
ATOM 2792 C C . VAL B 1 33 ? -54.152 110.855 46.662 1.00 40.69 35 VAL A C 1
ATOM 2793 O O . VAL B 1 33 ? -53.422 111.743 47.120 1.00 46.31 35 VAL A O 1
ATOM 2797 N N . ILE B 1 34 ? -55.304 110.510 47.212 1.00 37.12 36 ILE A N 1
ATOM 2798 C CA . ILE B 1 34 ? -55.761 111.019 48.493 1.00 37.47 36 ILE A CA 1
ATOM 2799 C C . ILE B 1 34 ? -55.694 109.867 49.493 1.00 37.54 36 ILE A C 1
ATOM 2800 O O . ILE B 1 34 ? -56.356 108.833 49.314 1.00 34.91 36 ILE A O 1
ATOM 2805 N N . LEU B 1 35 ? -54.866 110.019 50.519 1.00 36.01 37 LEU A N 1
ATOM 2806 C CA . LEU B 1 35 ? -54.804 109.053 51.603 1.00 35.04 37 LEU A CA 1
ATOM 2807 C C . LEU B 1 35 ? -55.692 109.576 52.725 1.00 44.89 37 LEU A C 1
ATOM 2808 O O . LEU B 1 35 ? -55.355 110.570 53.380 1.00 41.54 37 LEU A O 1
ATOM 2813 N N . ASN B 1 36 ? -56.862 108.912 52.915 1.00 41.73 38 ASN A N 1
ATOM 2814 C CA . ASN B 1 36 ? -57.839 109.224 53.949 1.00 41.91 38 ASN A CA 1
ATOM 2815 C C . ASN B 1 36 ? -57.426 108.627 55.298 1.00 36.84 38 ASN A C 1
ATOM 2816 O O . ASN B 1 36 ? -56.868 107.522 55.362 1.00 37.64 38 ASN A O 1
ATOM 2821 N N . PRO B 1 37 ? -57.695 109.340 56.386 1.00 39.13 39 PRO A N 1
ATOM 2822 C CA . PRO B 1 37 ? -57.405 108.793 57.718 1.00 44.96 39 PRO A CA 1
ATOM 2823 C C . PRO B 1 37 ? -58.276 107.590 58.040 1.00 45.92 39 PRO A C 1
ATOM 2824 O O . PRO B 1 37 ? -59.362 107.407 57.482 1.00 52.14 39 PRO A O 1
ATOM 2828 N N . ILE B 1 38 ? -57.762 106.745 58.936 1.00 52.63 40 ILE A N 1
ATOM 2829 C CA . ILE B 1 38 ? -58.532 105.615 59.449 1.00 67.44 40 ILE A CA 1
ATOM 2830 C C . ILE B 1 38 ? -59.695 106.100 60.314 1.00 78.06 40 ILE A C 1
ATOM 2831 O O . ILE B 1 38 ? -60.741 105.440 60.391 1.00 81.08 40 ILE A O 1
ATOM 2836 N N . ASN B 1 39 ? -59.537 107.254 60.961 1.00 81.83 41 ASN A N 1
ATOM 2837 C CA . ASN B 1 39 ? -60.543 107.815 61.867 1.00 90.83 41 ASN A CA 1
ATOM 2838 C C . ASN B 1 39 ? -61.913 107.984 61.210 1.00 89.71 41 ASN A C 1
ATOM 2839 O O . ASN B 1 39 ? -62.205 109.022 60.614 1.00 86.11 41 ASN A O 1
ATOM 2841 N N . ARG B 1 48 ? -52.076 113.981 60.377 1.00 79.23 50 ARG A N 1
ATOM 2842 C CA . ARG B 1 48 ? -52.500 112.879 61.241 1.00 86.67 50 ARG A CA 1
ATOM 2843 C C . ARG B 1 48 ? -53.962 112.492 60.972 1.00 84.08 50 ARG A C 1
ATOM 2844 O O . ARG B 1 48 ? -54.254 111.381 60.518 1.00 75.25 50 ARG A O 1
ATOM 2846 N N . GLY B 1 49 ? -54.875 113.418 61.261 1.00 84.81 51 GLY A N 1
ATOM 2847 C CA . GLY B 1 49 ? -56.291 113.211 61.059 1.00 77.10 51 GLY A CA 1
ATOM 2848 C C . GLY B 1 49 ? -56.862 113.827 59.803 1.00 74.49 51 GLY A C 1
ATOM 2849 O O . GLY B 1 49 ? -58.068 113.721 59.570 1.00 81.23 51 GLY A O 1
ATOM 2850 N N . GLN B 1 50 ? -56.035 114.470 58.986 1.00 67.48 52 GLN A N 1
ATOM 2851 C CA . GLN B 1 50 ? -56.304 115.152 57.725 1.00 68.09 52 GLN A CA 1
ATOM 2852 C C . GLN B 1 50 ? -56.036 114.213 56.547 1.00 59.68 52 GLN A C 1
ATOM 2853 O O . GLN B 1 50 ? -55.088 113.418 56.594 1.00 58.07 52 GLN A O 1
ATOM 2859 N N . PRO B 1 51 ? -56.849 114.242 55.490 1.00 55.49 53 PRO A N 1
ATOM 2860 C CA . PRO B 1 51 ? -56.441 113.582 54.247 1.00 51.95 53 PRO A CA 1
ATOM 2861 C C . PRO B 1 51 ? -55.085 114.113 53.819 1.00 55.69 53 PRO A C 1
ATOM 2862 O O . PRO B 1 51 ? -54.770 115.295 53.999 1.00 52.82 53 PRO A O 1
ATOM 2866 N N . LYS B 1 52 ? -54.268 113.232 53.268 1.00 51.89 54 LYS A N 1
ATOM 2867 C CA . LYS B 1 52 ? -53.012 113.641 52.663 1.00 52.04 54 LYS A CA 1
ATOM 2868 C C . LYS B 1 52 ? -53.120 113.506 51.149 1.00 45.53 54 LYS A C 1
ATOM 2869 O O . LYS B 1 52 ? -53.619 112.492 50.650 1.00 48.18 54 LYS A O 1
ATOM 2875 N N . ILE B 1 53 ? -52.679 114.534 50.419 1.00 45.49 55 ILE A N 1
ATOM 2876 C CA . ILE B 1 53 ? -52.831 114.589 48.966 1.00 45.83 55 ILE A CA 1
ATOM 2877 C C . ILE B 1 53 ? -51.471 114.676 48.292 1.00 49.29 55 ILE A C 1
ATOM 2878 O O . ILE B 1 53 ? -50.620 115.483 48.689 1.00 50.28 55 ILE A O 1
ATOM 2883 N N . PHE B 1 54 ? -51.302 113.889 47.224 1.00 45.54 56 PHE A N 1
ATOM 2884 C CA . PHE B 1 54 ? -50.080 113.855 46.435 1.00 40.14 56 PHE A CA 1
ATOM 2885 C C . PHE B 1 54 ? -50.428 113.806 44.951 1.00 43.78 56 PHE A C 1
ATOM 2886 O O . PHE B 1 54 ? -51.443 113.231 44.550 1.00 46.78 56 PHE A O 1
ATOM 2894 N N . ALA B 1 55 ? -49.569 114.408 44.141 1.00 37.18 57 ALA A N 1
ATOM 2895 C CA . ALA B 1 55 ? -49.685 114.382 42.694 1.00 37.48 57 ALA A CA 1
ATOM 2896 C C . ALA B 1 55 ? -48.457 113.685 42.131 1.00 42.64 57 ALA A C 1
ATOM 2897 O O . ALA B 1 55 ? -47.350 113.826 42.662 1.00 41.78 57 ALA A O 1
ATOM 2899 N N . TYR B 1 56 ? -48.677 112.916 41.066 1.00 39.50 58 TYR A N 1
ATOM 2900 C CA . TYR B 1 56 ? -47.648 112.110 40.425 1.00 35.32 58 TYR A CA 1
ATOM 2901 C C . TYR B 1 56 ? -47.779 112.307 38.925 1.00 37.77 58 TYR A C 1
ATOM 2902 O O . TYR B 1 56 ? -48.658 113.040 38.449 1.00 35.14 58 TYR A O 1
ATOM 2911 N N . ASP B 1 57 ? -46.897 111.652 38.167 1.00 35.56 59 ASP A N 1
ATOM 2912 C CA . ASP B 1 57 ? -47.009 111.739 36.715 1.00 39.45 59 ASP A CA 1
ATOM 2913 C C . ASP B 1 57 ? -48.095 110.820 36.192 1.00 45.42 59 ASP A C 1
ATOM 2914 O O . ASP B 1 57 ? -48.727 111.136 35.179 1.00 50.30 59 ASP A O 1
ATOM 2919 N N . HIS B 1 58 ? -48.327 109.688 36.866 1.00 39.55 60 HIS A N 1
ATOM 2920 C CA . HIS B 1 58 ? -49.424 108.791 36.525 1.00 41.51 60 HIS A CA 1
ATOM 2921 C C . HIS B 1 58 ? -49.964 108.137 37.788 1.00 42.53 60 HIS A C 1
ATOM 2922 O O . HIS B 1 58 ? -49.226 107.867 38.743 1.00 38.16 60 HIS A O 1
ATOM 2929 N N . CYS B 1 59 ? -51.262 107.876 37.773 1.00 38.59 61 CYS A N 1
ATOM 2930 C CA . CYS B 1 59 ? -51.878 106.988 38.736 1.00 42.56 61 CYS A CA 1
ATOM 2931 C C . CYS B 1 59 ? -52.620 105.898 37.978 1.00 42.03 61 CYS A C 1
ATOM 2932 O O . CYS B 1 59 ? -53.309 106.172 36.990 1.00 42.04 61 CYS A O 1
ATOM 2935 N N . PHE B 1 60 ? -52.449 104.667 38.433 1.00 36.82 62 PHE A N 1
ATOM 2936 C CA . PHE B 1 60 ? -53.149 103.508 37.913 1.00 33.24 62 PHE A CA 1
ATOM 2937 C C . PHE B 1 60 ? -54.033 102.956 39.010 1.00 34.51 62 PHE A C 1
ATOM 2938 O O . PHE B 1 60 ? -53.620 102.896 40.173 1.00 35.59 62 PHE A O 1
ATOM 2946 N N . TRP B 1 61 ? -55.240 102.545 38.645 1.00 39.87 63 TRP A N 1
ATOM 2947 C CA . TRP B 1 61 ? -56.133 101.912 39.606 1.00 49.46 63 TRP A CA 1
ATOM 2948 C C . TRP B 1 61 ? -57.128 101.045 38.848 1.00 39.56 63 TRP A C 1
ATOM 2949 O O . TRP B 1 61 ? -57.180 101.050 37.619 1.00 38.01 63 TRP A O 1
ATOM 2960 N N . SER B 1 62 ? -57.913 100.291 39.606 1.00 35.38 64 SER A N 1
ATOM 2961 C CA . SER B 1 62 ? -58.870 99.354 39.050 1.00 38.98 64 SER A CA 1
ATOM 2962 C C . SER B 1 62 ? -60.143 99.392 39.881 1.00 44.98 64 SER A C 1
ATOM 2963 O O . SER B 1 62 ? -60.121 99.730 41.064 1.00 49.95 64 SER A O 1
ATOM 2966 N N . MET B 1 63 ? -61.256 99.016 39.253 1.00 49.24 65 MET A N 1
ATOM 2967 C CA . MET B 1 63 ? -62.538 99.009 39.951 1.00 51.69 65 MET A CA 1
ATOM 2968 C C . MET B 1 63 ? -62.738 97.782 40.826 1.00 42.93 65 MET A C 1
ATOM 2969 O O . MET B 1 63 ? -63.568 97.819 41.734 1.00 46.94 65 MET A O 1
ATOM 2974 N N . ASP B 1 64 ? -62.024 96.693 40.552 1.00 41.51 66 ASP A N 1
ATOM 2975 C CA . ASP B 1 64 ? -62.216 95.425 41.248 1.00 41.44 66 ASP A CA 1
ATOM 2976 C C . ASP B 1 64 ? -61.165 94.456 40.737 1.00 37.51 66 ASP A C 1
ATOM 2977 O O . ASP B 1 64 ? -60.275 94.860 39.985 1.00 41.71 66 ASP A O 1
ATOM 2982 N N . GLU B 1 65 ? -61.275 93.180 41.110 1.00 39.83 67 GLU A N 1
ATOM 2983 C CA . GLU B 1 65 ? -60.325 92.144 40.716 1.00 38.44 67 GLU A CA 1
ATOM 2984 C C . GLU B 1 65 ? -60.859 91.260 39.603 1.00 33.54 67 GLU A C 1
ATOM 2985 O O . GLU B 1 65 ? -60.320 90.171 39.388 1.00 40.26 67 GLU A O 1
ATOM 2991 N N . SER B 1 66 ? -61.905 91.702 38.903 1.00 33.66 68 SER A N 1
ATOM 2992 C CA . SER B 1 66 ? -62.409 90.967 37.750 1.00 40.26 68 SER A CA 1
ATOM 2993 C C . SER B 1 66 ? -61.306 90.789 36.721 1.00 41.52 68 SER A C 1
ATOM 2994 O O . SER B 1 66 ? -60.414 91.633 36.584 1.00 35.60 68 SER A O 1
ATOM 2997 N N . VAL B 1 67 ? -61.366 89.661 36.009 1.00 44.61 69 VAL A N 1
ATOM 2998 C CA . VAL B 1 67 ? -60.415 89.396 34.933 1.00 41.42 69 VAL A CA 1
ATOM 2999 C C . VAL B 1 67 ? -60.366 90.573 33.965 1.00 28.63 69 VAL A C 1
ATOM 3000 O O . VAL B 1 67 ? -59.293 91.019 33.552 1.00 33.42 69 VAL A O 1
ATOM 3004 N N . ARG B 1 68 ? -61.529 91.111 33.618 1.00 34.79 70 ARG A N 1
ATOM 3005 C CA . ARG B 1 68 ? -61.580 92.206 32.656 1.00 38.65 70 ARG A CA 1
ATOM 3006 C C . ARG B 1 68 ? -60.790 93.403 33.160 1.00 40.39 70 ARG A C 1
ATOM 3007 O O . ARG B 1 68 ? -59.985 93.993 32.427 1.00 32.86 70 ARG A O 1
ATOM 3015 N N . GLU B 1 69 ? -61.014 93.772 34.420 1.00 35.38 71 GLU A N 1
ATOM 3016 C CA . GLU B 1 69 ? -60.310 94.902 34.999 1.00 32.03 71 GLU A CA 1
ATOM 3017 C C . GLU B 1 69 ? -58.807 94.633 35.063 1.00 29.75 71 GLU A C 1
ATOM 3018 O O . GLU B 1 69 ? -57.994 95.520 34.773 1.00 34.51 71 GLU A O 1
ATOM 3024 N N . LYS B 1 70 ? -58.413 93.404 35.396 1.00 29.36 72 LYS A N 1
ATOM 3025 C CA . LYS B 1 70 ? -56.992 93.106 35.527 1.00 27.89 72 LYS A CA 1
ATOM 3026 C C . LYS B 1 70 ? -56.291 93.121 34.175 1.00 30.76 72 LYS A C 1
ATOM 3027 O O . LYS B 1 70 ? -55.183 93.657 34.050 1.00 27.61 72 LYS A O 1
ATOM 3033 N N . CYS B 1 71 ? -56.913 92.530 33.155 1.00 28.91 73 CYS A N 1
ATOM 3034 C CA . CYS B 1 71 ? -56.370 92.627 31.800 1.00 32.99 73 CYS A CA 1
ATOM 3035 C C . CYS B 1 71 ? -56.164 94.082 31.405 1.00 30.67 73 CYS A C 1
ATOM 3036 O O . CYS B 1 71 ? -55.084 94.466 30.941 1.00 30.03 73 CYS A O 1
ATOM 3039 N N . ALA B 1 72 ? -57.190 94.910 31.611 1.00 28.76 74 ALA A N 1
ATOM 3040 C CA . ALA B 1 72 ? -57.083 96.339 31.330 1.00 32.74 74 ALA A CA 1
ATOM 3041 C C . ALA B 1 72 ? -55.949 96.985 32.132 1.00 39.19 74 ALA A C 1
ATOM 3042 O O . ALA B 1 72 ? -55.204 97.821 31.605 1.00 41.31 74 ALA A O 1
ATOM 3044 N N . GLY B 1 73 ? -55.790 96.591 33.400 1.00 33.47 75 GLY A N 1
ATOM 3045 C CA . GLY B 1 73 ? -54.735 97.164 34.227 1.00 23.98 75 GLY A CA 1
ATOM 3046 C C . GLY B 1 73 ? -53.336 96.899 33.697 1.00 23.98 75 GLY A C 1
ATOM 3047 O O . GLY B 1 73 ? -52.527 97.821 33.568 1.00 31.21 75 GLY A O 1
ATOM 3048 N N . GLN B 1 74 ? -53.027 95.674 33.386 1.00 21.80 76 GLN A N 1
ATOM 3049 C CA . GLN B 1 74 ? -51.737 95.367 32.875 1.00 21.50 76 GLN A CA 1
ATOM 3050 C C . GLN B 1 74 ? -51.491 96.075 31.536 1.00 29.49 76 GLN A C 1
ATOM 3051 O O . GLN B 1 74 ? -50.424 96.538 31.262 1.00 29.01 76 GLN A O 1
ATOM 3057 N N . ASP B 1 75 ? -52.518 96.183 30.729 1.00 29.52 77 ASP A N 1
ATOM 3058 C CA . ASP B 1 75 ? -52.362 96.847 29.443 1.00 27.92 77 ASP A CA 1
ATOM 3059 C C . ASP B 1 75 ? -52.164 98.353 29.627 1.00 41.13 77 ASP A C 1
ATOM 3060 O O . ASP B 1 75 ? -51.304 98.948 28.967 1.00 34.60 77 ASP A O 1
ATOM 3065 N N . ASP B 1 76 ? -52.914 98.974 30.557 1.00 34.40 78 ASP A N 1
ATOM 3066 C CA . ASP B 1 76 ? -52.695 100.385 30.881 1.00 32.08 78 ASP A CA 1
ATOM 3067 C C . ASP B 1 76 ? -51.241 100.648 31.266 1.00 33.39 78 ASP A C 1
ATOM 3068 O O . ASP B 1 76 ? -50.637 101.627 30.814 1.00 36.72 78 ASP A O 1
ATOM 3073 N N . VAL B 1 77 ? -50.687 99.819 32.162 1.00 32.64 79 VAL A N 1
ATOM 3074 C CA . VAL B 1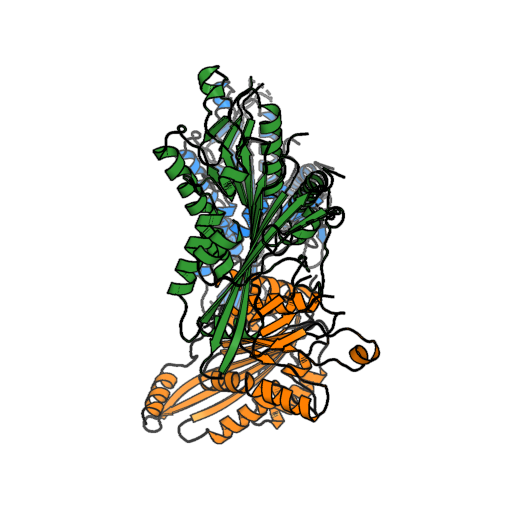 77 ? -49.316 100.040 32.630 1.00 36.93 79 VAL A CA 1
ATOM 3075 C C . VAL B 1 77 ? -48.328 99.921 31.470 1.00 35.71 79 VAL A C 1
ATOM 3076 O O . VAL B 1 77 ? -47.416 100.743 31.318 1.00 34.09 79 VAL A O 1
ATOM 3080 N N . PHE B 1 78 ? -48.500 98.908 30.629 1.00 31.75 80 PHE A N 1
ATOM 3081 C CA . PHE B 1 78 ? -47.606 98.795 29.485 1.00 40.28 80 PHE A CA 1
ATOM 3082 C C . PHE B 1 78 ? -47.756 99.982 28.541 1.00 39.07 80 PHE A C 1
ATOM 3083 O O . PHE B 1 78 ? -46.754 100.529 28.073 1.00 33.30 80 PHE A O 1
ATOM 3091 N N . LYS B 1 79 ? -48.995 100.391 28.247 1.00 37.67 81 LYS A N 1
ATOM 3092 C CA . LYS B 1 79 ? -49.193 101.496 27.308 1.00 42.95 81 LYS A CA 1
ATOM 3093 C C . LYS B 1 79 ? -48.526 102.766 27.819 1.00 44.14 81 LYS A C 1
ATOM 3094 O O . LYS B 1 79 ? -47.967 103.539 27.039 1.00 40.06 81 LYS A O 1
ATOM 3100 N N . CYS B 1 80 ? -48.576 102.989 29.137 1.00 38.20 82 CYS A N 1
ATOM 3101 C CA A CYS B 1 80 ? -48.109 104.234 29.735 0.50 41.79 82 CYS A CA 1
ATOM 3102 C CA B CYS B 1 80 ? -48.105 104.237 29.711 0.50 41.85 82 CYS A CA 1
ATOM 3103 C C . CYS B 1 80 ? -46.624 104.220 30.077 1.00 45.59 82 CYS A C 1
ATOM 3104 O O . CYS B 1 80 ? -45.972 105.263 29.987 1.00 57.39 82 CYS A O 1
ATOM 3109 N N . LEU B 1 81 ? -46.065 103.073 30.484 1.00 44.95 83 LEU A N 1
ATOM 3110 C CA . LEU B 1 81 ? -44.651 103.014 30.856 1.00 44.41 83 LEU A CA 1
ATOM 3111 C C . LEU B 1 81 ? -43.825 102.093 29.980 1.00 42.31 83 LEU A C 1
ATOM 3112 O O . LEU B 1 81 ? -42.660 102.387 29.710 1.00 38.30 83 LEU A O 1
ATOM 3117 N N . GLY B 1 82 ? -44.381 100.952 29.583 1.00 35.94 84 GLY A N 1
ATOM 3118 C CA . GLY B 1 82 ? -43.585 99.973 28.863 1.00 38.83 84 GLY A CA 1
ATOM 3119 C C . GLY B 1 82 ? -43.242 100.433 27.459 1.00 39.11 84 GLY A C 1
ATOM 3120 O O . GLY B 1 82 ? -42.099 100.308 27.014 1.00 38.63 84 GLY A O 1
ATOM 3121 N N . GLU B 1 83 ? -44.227 100.979 26.745 1.00 33.43 85 GLU A N 1
ATOM 3122 C CA . GLU B 1 83 ? -43.973 101.406 25.370 1.00 35.13 85 GLU A CA 1
ATOM 3123 C C . GLU B 1 83 ? -42.920 102.511 25.319 1.00 30.33 85 GLU A C 1
ATOM 3124 O O . GLU B 1 83 ? -42.085 102.541 24.409 1.00 43.32 85 GLU A O 1
ATOM 3130 N N . ASN B 1 84 ? -42.881 103.375 26.323 1.00 37.15 86 ASN A N 1
ATOM 3131 C CA . ASN B 1 84 ? -41.881 104.433 26.324 1.00 42.72 86 ASN A CA 1
ATOM 3132 C C . ASN B 1 84 ? -40.501 103.919 26.716 1.00 43.88 86 ASN A C 1
ATOM 3133 O O . ASN B 1 84 ? -39.497 104.370 26.152 1.00 39.21 86 ASN A O 1
ATOM 3138 N N . ILE B 1 85 ? -40.411 103.008 27.690 1.00 43.47 87 ILE A N 1
ATOM 3139 C CA . ILE B 1 85 ? -39.105 102.453 28.034 1.00 44.26 87 ILE A CA 1
ATOM 3140 C C . ILE B 1 85 ? -38.529 101.697 26.833 1.00 37.02 87 ILE A C 1
ATOM 3141 O O . ILE B 1 85 ? -37.352 101.853 26.491 1.00 40.11 87 ILE A O 1
ATOM 3146 N N . LEU B 1 86 ? -39.366 100.900 26.155 1.00 31.26 88 LEU A N 1
ATOM 3147 C CA . LEU B 1 86 ? -38.942 100.207 24.939 1.00 39.72 88 LEU A CA 1
ATOM 3148 C C . LEU B 1 86 ? -38.391 101.186 23.908 1.00 34.22 88 LEU A C 1
ATOM 3149 O O . LEU B 1 86 ? -37.328 100.958 23.326 1.00 43.15 88 LEU A O 1
ATOM 3154 N N . GLN B 1 87 ? -39.119 102.272 23.661 1.00 30.31 89 GLN A N 1
ATOM 3155 C CA . GLN B 1 87 ? -38.643 103.307 22.751 1.00 40.83 89 GLN A CA 1
ATOM 3156 C C . GLN B 1 87 ? -37.351 103.943 23.257 1.00 45.28 89 GLN A C 1
ATOM 3157 O O . GLN B 1 87 ? -36.429 104.194 22.470 1.00 44.49 89 GLN A O 1
ATOM 3163 N N . ASN B 1 88 ? -37.260 104.195 24.568 1.00 35.97 90 ASN A N 1
ATOM 3164 C CA . ASN B 1 88 ? -36.039 104.758 25.130 1.00 34.81 90 ASN A CA 1
ATOM 3165 C C . ASN B 1 88 ? -34.844 103.899 24.770 1.00 40.09 90 ASN A C 1
ATOM 3166 O O . ASN B 1 88 ? -33.787 104.412 24.386 1.00 36.77 90 ASN A O 1
ATOM 3171 N N . ALA B 1 89 ? -34.989 102.577 24.915 1.00 37.54 91 ALA A N 1
ATOM 3172 C CA . ALA B 1 89 ? -33.884 101.692 24.571 1.00 39.47 91 ALA A CA 1
ATOM 3173 C C . ALA B 1 89 ? -33.570 101.757 23.079 1.00 38.60 91 ALA A C 1
ATOM 3174 O O . ALA B 1 89 ? -32.399 101.684 22.683 1.00 35.75 91 ALA A O 1
ATOM 3176 N N . PHE B 1 90 ? -34.605 101.864 22.234 1.00 33.98 92 PHE A N 1
ATOM 3177 C CA . PHE B 1 90 ? -34.368 101.887 20.791 1.00 41.87 92 PHE A CA 1
ATOM 3178 C C . PHE B 1 90 ? -33.736 103.195 20.348 1.00 45.10 92 PHE A C 1
ATOM 3179 O O . PHE B 1 90 ? -33.120 103.239 19.283 1.00 42.98 92 PHE A O 1
ATOM 3187 N N . ASP B 1 91 ? -33.871 104.249 21.146 1.00 46.38 93 ASP A N 1
ATOM 3188 C CA . ASP B 1 91 ? -33.192 105.515 20.922 1.00 37.51 93 ASP A CA 1
ATOM 3189 C C . ASP B 1 91 ? -31.799 105.547 21.534 1.00 36.87 93 ASP A C 1
ATOM 3190 O O . ASP B 1 91 ? -31.135 106.584 21.468 1.00 41.62 93 ASP A O 1
ATOM 3195 N N . GLY B 1 92 ? -31.338 104.446 22.135 1.00 36.00 94 GLY A N 1
ATOM 3196 C CA . GLY B 1 92 ? -29.992 104.413 22.674 1.00 39.18 94 GLY A CA 1
ATOM 3197 C C . GLY B 1 92 ? -29.844 104.937 24.084 1.00 43.82 94 GLY A C 1
ATOM 3198 O O . GLY B 1 92 ? -28.717 105.236 24.512 1.00 39.94 94 GLY A O 1
ATOM 3199 N N . TYR B 1 93 ? -30.948 105.061 24.825 1.00 38.61 95 TYR A N 1
ATOM 3200 C CA . TYR B 1 93 ? -30.888 105.485 26.217 1.00 31.47 95 TYR A CA 1
ATOM 3201 C C . TYR B 1 93 ? -30.813 104.279 27.155 1.00 37.30 95 TYR A C 1
ATOM 3202 O O . TYR B 1 93 ? -31.362 103.212 26.879 1.00 42.64 95 TYR A O 1
ATOM 3211 N N . ASN B 1 94 ? -30.090 104.452 28.257 1.00 35.84 96 ASN A N 1
ATOM 3212 C CA . ASN B 1 94 ? -30.310 103.623 29.420 1.00 40.73 96 ASN A CA 1
ATOM 3213 C C . ASN B 1 94 ? -31.656 104.002 30.023 1.00 42.71 96 ASN A C 1
ATOM 3214 O O . ASN B 1 94 ? -31.970 105.190 30.166 1.00 38.24 96 ASN A O 1
ATOM 3219 N N . ALA B 1 95 ? -32.463 102.992 30.338 1.00 31.92 97 ALA A N 1
ATOM 3220 C CA . ALA B 1 95 ? -33.800 103.206 30.872 1.00 41.89 97 ALA A CA 1
ATOM 3221 C C . ALA B 1 95 ? -34.028 102.243 32.025 1.00 41.93 97 ALA A C 1
ATOM 3222 O O . ALA B 1 95 ? -33.496 101.127 32.030 1.00 40.20 97 ALA A O 1
ATOM 3224 N N . CYS B 1 96 ? -34.814 102.691 33.009 1.00 36.34 98 CYS A N 1
ATOM 3225 C CA . CYS B 1 96 ? -35.043 101.912 34.220 1.00 34.57 98 CYS A CA 1
ATOM 3226 C C . CYS B 1 96 ? -36.482 102.074 34.697 1.00 36.27 98 CYS A C 1
ATOM 3227 O O . CYS B 1 96 ? -36.998 103.196 34.760 1.00 34.43 98 CYS A O 1
ATOM 3230 N N . ILE B 1 97 ? -37.140 100.955 35.008 1.00 32.16 99 ILE A N 1
ATOM 3231 C CA . ILE B 1 97 ? -38.385 100.970 35.769 1.00 34.53 99 ILE A CA 1
ATOM 3232 C C . ILE B 1 97 ? -38.147 100.184 37.045 1.00 33.58 99 ILE A C 1
ATOM 3233 O O . ILE B 1 97 ? -37.670 99.046 36.997 1.00 28.20 99 ILE A O 1
ATOM 3238 N N . PHE B 1 98 ? -38.459 100.777 38.182 1.00 25.43 100 PHE A N 1
ATOM 3239 C CA . PHE B 1 98 ? -38.356 100.011 39.417 1.00 35.17 100 PHE A CA 1
ATOM 3240 C C . PHE B 1 98 ? -39.643 100.155 40.200 1.00 37.03 100 PHE A C 1
ATOM 3241 O O . PHE B 1 98 ? -40.208 101.247 40.287 1.00 32.41 100 PHE A O 1
ATOM 3249 N N . ALA B 1 99 ? -40.110 99.029 40.737 1.00 30.38 101 ALA A N 1
ATOM 3250 C CA . ALA B 1 99 ? -41.334 98.963 41.512 1.00 26.54 101 ALA A CA 1
ATOM 3251 C C . ALA B 1 99 ? -40.976 98.984 43.000 1.00 33.52 101 ALA A C 1
ATOM 3252 O O . ALA B 1 99 ? -40.122 98.209 43.451 1.00 26.93 101 ALA A O 1
ATOM 3254 N N . TYR B 1 100 ? -41.601 99.899 43.743 1.00 28.12 102 TYR A N 1
ATOM 3255 C CA . TYR B 1 100 ? -41.301 100.168 45.145 1.00 27.44 102 TYR A CA 1
ATOM 3256 C C . TYR B 1 100 ? -42.605 100.102 45.932 1.00 25.58 102 TYR A C 1
ATOM 3257 O O . TYR B 1 100 ? -43.597 100.702 45.520 1.00 31.82 102 TYR A O 1
ATOM 3266 N N . GLY B 1 101 ? -42.614 99.391 47.048 1.00 33.90 103 GLY A N 1
ATOM 3267 C CA . GLY B 1 101 ? -43.812 99.346 47.860 1.00 22.72 103 GLY A CA 1
ATOM 3268 C C . GLY B 1 101 ? -43.812 98.178 48.821 1.00 30.81 103 GLY A C 1
ATOM 3269 O O . GLY B 1 101 ? -42.932 97.317 48.804 1.00 35.16 103 GLY A O 1
ATOM 3270 N N . GLN B 1 102 ? -44.850 98.165 49.655 1.00 26.31 104 GLN A N 1
ATOM 3271 C CA . GLN B 1 102 ? -44.976 97.205 50.749 1.00 34.63 104 GLN A CA 1
ATOM 3272 C C . GLN B 1 102 ? -45.221 95.796 50.204 1.00 33.22 104 GLN A C 1
ATOM 3273 O O . GLN B 1 102 ? -45.806 95.628 49.138 1.00 29.06 104 GLN A O 1
ATOM 3279 N N . THR B 1 103 ? -44.747 94.774 50.922 1.00 26.61 105 THR A N 1
ATOM 3280 C CA . THR B 1 103 ? -45.083 93.413 50.534 1.00 27.67 105 THR A CA 1
ATOM 3281 C C . THR B 1 103 ? -46.591 93.284 50.381 1.00 31.18 105 THR A C 1
ATOM 3282 O O . THR B 1 103 ? -47.361 93.786 51.208 1.00 33.70 105 THR A O 1
ATOM 3286 N N . GLY B 1 104 ? -47.010 92.666 49.288 1.00 28.39 106 GLY A N 1
ATOM 3287 C CA . GLY B 1 104 ? -48.419 92.488 49.003 1.00 39.49 106 GLY A CA 1
ATOM 3288 C C . GLY B 1 104 ? -49.081 93.621 48.241 1.00 36.49 106 GLY A C 1
ATOM 3289 O O . GLY B 1 104 ? -50.269 93.494 47.888 1.00 27.86 106 GLY A O 1
ATOM 3290 N N . SER B 1 105 ? -48.344 94.705 47.948 1.00 27.68 107 SER A N 1
ATOM 3291 C CA . SER B 1 105 ? -48.910 95.870 47.265 1.00 32.05 107 SER A CA 1
ATOM 3292 C C . SER B 1 105 ? -48.950 95.740 45.735 1.00 30.18 107 SER A C 1
ATOM 3293 O O . SER B 1 105 ? -49.764 96.418 45.103 1.00 29.75 107 SER A O 1
ATOM 3296 N N . GLY B 1 106 ? -48.086 94.925 45.121 1.00 24.68 108 GLY A N 1
ATOM 3297 C CA . GLY B 1 106 ? -48.240 94.610 43.702 1.00 26.54 108 GLY A CA 1
ATOM 3298 C C . GLY B 1 106 ? -46.993 94.785 42.857 1.00 33.05 108 GLY A C 1
ATOM 3299 O O . GLY B 1 106 ? -47.088 94.972 41.634 1.00 28.96 108 GLY A O 1
ATOM 3300 N N . LYS B 1 107 ? -45.820 94.751 43.499 1.00 26.67 109 LYS A N 1
ATOM 3301 C CA . LYS B 1 107 ? -44.560 94.957 42.785 1.00 27.60 109 LYS A CA 1
ATOM 3302 C C . LYS B 1 107 ? -44.322 93.869 41.748 1.00 34.12 109 LYS A C 1
ATOM 3303 O O . LYS B 1 107 ? -43.977 94.161 40.594 1.00 26.54 109 LYS A O 1
ATOM 3309 N N . SER B 1 108 ? -44.450 92.599 42.161 1.00 23.57 110 SER A N 1
ATOM 3310 C CA . SER B 1 108 ? -44.157 91.501 41.248 1.00 28.68 110 SER A CA 1
ATOM 3311 C C . SER B 1 108 ? -45.234 91.375 40.200 1.00 28.84 110 SER A C 1
ATOM 3312 O O . SER B 1 108 ? -44.948 91.040 39.043 1.00 28.74 110 SER A O 1
ATOM 3315 N N . TYR B 1 109 ? -46.489 91.551 40.626 1.00 25.91 111 TYR A N 1
ATOM 3316 C CA . TYR B 1 109 ? -47.609 91.583 39.703 1.00 29.72 111 TYR A CA 1
ATOM 3317 C C . TYR B 1 109 ? -47.377 92.607 38.608 1.00 31.53 111 TYR A C 1
ATOM 3318 O O . TYR B 1 109 ? -47.690 92.348 37.445 1.00 26.04 111 TYR A O 1
ATOM 3327 N N . THR B 1 110 ? -46.838 93.783 38.969 1.00 27.61 112 THR A N 1
ATOM 3328 C CA . THR B 1 110 ? -46.594 94.831 37.983 1.00 29.64 112 THR A CA 1
ATOM 3329 C C . THR B 1 110 ? -45.378 94.515 37.109 1.00 30.36 112 THR A C 1
ATOM 3330 O O . THR B 1 110 ? -45.414 94.719 35.886 1.00 29.76 112 THR A O 1
ATOM 3334 N N . MET B 1 111 ? -44.288 94.018 37.706 1.00 29.39 113 MET A N 1
ATOM 3335 C CA . MET B 1 111 ? -43.061 93.863 36.926 1.00 35.88 113 MET A CA 1
ATOM 3336 C C . MET B 1 111 ? -43.104 92.604 36.063 1.00 32.09 113 MET A C 1
ATOM 3337 O O . MET B 1 111 ? -42.820 92.655 34.866 1.00 34.30 113 MET A O 1
ATOM 3342 N N . MET B 1 112 ? -43.469 91.473 36.648 1.00 33.67 114 MET A N 1
ATOM 3343 C CA . MET B 1 112 ? -43.534 90.199 35.947 1.00 29.51 114 MET A CA 1
ATOM 3344 C C . MET B 1 112 ? -44.970 89.795 35.646 1.00 34.14 114 MET A C 1
ATOM 3345 O O . MET B 1 112 ? -45.260 89.288 34.560 1.00 28.52 114 MET A O 1
ATOM 3350 N N . GLY B 1 113 ? -45.885 90.058 36.573 1.00 30.32 115 GLY A N 1
ATOM 3351 C CA . GLY B 1 113 ? -47.239 89.558 36.477 1.00 26.23 115 GLY A CA 1
ATOM 3352 C C . GLY B 1 113 ? -47.279 88.048 36.666 1.00 33.76 115 GLY A C 1
ATOM 3353 O O . GLY B 1 113 ? -46.339 87.418 37.136 1.00 39.97 115 GLY A O 1
ATOM 3354 N N . THR B 1 114 ? -48.394 87.470 36.247 1.00 33.11 116 THR A N 1
ATOM 3355 C CA . THR B 1 114 ? -48.637 86.040 36.322 1.00 33.93 116 THR A CA 1
ATOM 3356 C C . THR B 1 114 ? -48.858 85.474 34.919 1.00 40.84 116 THR A C 1
ATOM 3357 O O . THR B 1 114 ? -48.921 86.210 33.920 1.00 38.21 116 THR A O 1
ATOM 3361 N N . ALA B 1 115 ? -48.994 84.144 34.858 1.00 37.64 117 ALA A N 1
ATOM 3362 C CA . ALA B 1 115 ? -49.272 83.480 33.583 1.00 41.95 117 ALA A CA 1
ATOM 3363 C C . ALA B 1 115 ? -50.580 83.982 32.985 1.00 42.54 117 ALA A C 1
ATOM 3364 O O . ALA B 1 115 ? -50.659 84.249 31.780 1.00 49.87 117 ALA A O 1
ATOM 3366 N N . ASP B 1 116 ? -51.595 84.187 33.828 1.00 40.39 118 ASP A N 1
ATOM 3367 C CA . ASP B 1 116 ? -52.866 84.741 33.366 1.00 43.71 118 ASP A CA 1
ATOM 3368 C C . ASP B 1 116 ? -52.805 86.250 33.129 1.00 42.73 118 ASP A C 1
ATOM 3369 O O . ASP B 1 116 ? -53.587 86.769 32.321 1.00 39.77 118 ASP A O 1
ATOM 3374 N N . GLN B 1 117 ? -51.891 86.972 33.797 1.00 33.56 119 GLN A N 1
ATOM 3375 C CA . GLN B 1 117 ? -51.869 88.440 33.766 1.00 33.20 119 GLN A CA 1
ATOM 3376 C C . GLN B 1 117 ? -50.438 88.931 33.628 1.00 33.54 119 GLN A C 1
ATOM 3377 O O . GLN B 1 117 ? -49.861 89.488 34.571 1.00 28.56 119 GLN A O 1
ATOM 3383 N N . PRO B 1 118 ? -49.838 88.758 32.444 1.00 29.42 120 PRO A N 1
ATOM 3384 C CA . PRO B 1 118 ? -48.432 89.138 32.262 1.00 27.20 120 PRO A CA 1
ATOM 3385 C C . PRO B 1 118 ? -48.232 90.622 32.539 1.00 32.35 120 PRO A C 1
ATOM 3386 O O . PRO B 1 118 ? -49.099 91.452 32.244 1.00 30.50 120 PRO A O 1
ATOM 3390 N N . GLY B 1 119 ? -47.094 90.941 33.156 1.00 31.70 121 GLY A N 1
ATOM 3391 C CA . GLY B 1 119 ? -46.724 92.301 33.476 1.00 29.43 121 GLY A CA 1
ATOM 3392 C C . GLY B 1 119 ? -45.753 92.906 32.476 1.00 31.33 121 GLY A C 1
ATOM 3393 O O . GLY B 1 119 ? -45.654 92.477 31.321 1.00 32.66 121 GLY A O 1
ATOM 3394 N N . LEU B 1 120 ? -45.007 93.909 32.947 1.00 26.37 122 LEU A N 1
ATOM 3395 C CA . LEU B 1 120 ? -44.138 94.694 32.074 1.00 31.09 122 LEU A CA 1
ATOM 3396 C C . LEU B 1 120 ? -43.057 93.840 31.414 1.00 35.01 122 LEU A C 1
ATOM 3397 O O . LEU B 1 120 ? -42.833 93.934 30.205 1.00 34.82 122 LEU A O 1
ATOM 3402 N N . ILE B 1 121 ? -42.333 93.039 32.203 1.00 27.91 123 ILE A N 1
ATOM 3403 C CA . ILE B 1 121 ? -41.161 92.350 31.671 1.00 26.93 123 ILE A CA 1
ATOM 3404 C C . ILE B 1 121 ? -41.512 91.436 30.497 1.00 31.39 123 ILE A C 1
ATOM 3405 O O . ILE B 1 121 ? -40.891 91.579 29.429 1.00 28.88 123 ILE A O 1
ATOM 3410 N N . PRO B 1 122 ? -42.497 90.519 30.598 1.00 32.25 124 PRO A N 1
ATOM 3411 C CA . PRO B 1 122 ? -42.840 89.712 29.407 1.00 30.14 124 PRO A CA 1
ATOM 3412 C C . PRO B 1 122 ? -43.350 90.542 28.235 1.00 34.26 124 PRO A C 1
ATOM 3413 O O . PRO B 1 122 ? -43.005 90.230 27.088 1.00 32.06 124 PRO A O 1
ATOM 3417 N N . ARG B 1 123 ? -44.102 91.623 28.471 1.00 36.52 125 ARG A N 1
ATOM 3418 C CA . ARG B 1 123 ? -44.586 92.418 27.340 1.00 29.16 125 ARG A CA 1
ATOM 3419 C C . ARG B 1 123 ? -43.445 93.164 26.667 1.00 34.29 125 ARG A C 1
ATOM 3420 O O . ARG B 1 123 ? -43.439 93.338 25.439 1.00 32.08 125 ARG A O 1
ATOM 3428 N N . LEU B 1 124 ? -42.480 93.632 27.458 1.00 31.85 126 LEU A N 1
ATOM 3429 C CA . LEU B 1 124 ? -41.328 94.325 26.891 1.00 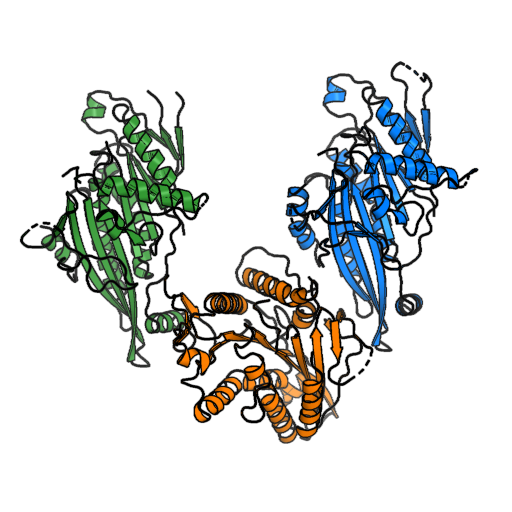34.64 126 LEU A CA 1
ATOM 3430 C C . LEU B 1 124 ? -40.459 93.364 26.090 1.00 38.59 126 LEU A C 1
ATOM 3431 O O . LEU B 1 124 ? -39.971 93.711 25.005 1.00 31.53 126 LEU A O 1
ATOM 3436 N N . CYS B 1 125 ? -40.235 92.160 26.619 1.00 37.00 127 CYS A N 1
ATOM 3437 C CA . CYS B 1 125 ? -39.436 91.180 25.889 1.00 32.10 127 CYS A CA 1
ATOM 3438 C C . CYS B 1 125 ? -40.111 90.830 24.567 1.00 37.48 127 CYS A C 1
ATOM 3439 O O . CYS B 1 125 ? -39.485 90.887 23.502 1.00 33.51 127 CYS A O 1
ATOM 3442 N N . SER B 1 126 ? -41.408 90.510 24.610 1.00 36.43 128 SER A N 1
ATOM 3443 C CA . SER B 1 126 ? -42.140 90.237 23.377 1.00 35.83 128 SER A CA 1
ATOM 3444 C C . SER B 1 126 ? -42.062 91.428 22.429 1.00 35.30 128 SER A C 1
ATOM 3445 O O . SER B 1 126 ? -41.735 91.274 21.243 1.00 29.01 128 SER A O 1
ATOM 3448 N N . GLY B 1 127 ? -42.347 92.629 22.943 1.00 31.79 129 GLY A N 1
ATOM 3449 C CA . GLY B 1 127 ? -42.285 93.824 22.114 1.00 31.41 129 GLY A CA 1
ATOM 3450 C C . GLY B 1 127 ? -40.896 94.095 21.569 1.00 38.00 129 GLY A C 1
ATOM 3451 O O . GLY B 1 127 ? -40.751 94.558 20.435 1.00 37.08 129 GLY A O 1
ATOM 3452 N N . LEU B 1 128 ? -39.857 93.774 22.345 1.00 40.33 130 LEU A N 1
ATOM 3453 C CA . LEU B 1 128 ? -38.496 94.020 21.880 1.00 36.18 130 LEU A CA 1
ATOM 3454 C C . LEU B 1 128 ? -38.204 93.255 20.586 1.00 34.86 130 LEU A C 1
ATOM 3455 O O . LEU B 1 128 ? -37.775 93.851 19.592 1.00 30.36 130 LEU A O 1
ATOM 3460 N N . PHE B 1 129 ? -38.442 91.935 20.579 1.00 32.69 131 PHE A N 1
ATOM 3461 C CA . PHE B 1 129 ? -38.123 91.131 19.399 1.00 36.78 131 PHE A CA 1
ATOM 3462 C C . PHE B 1 129 ? -39.079 91.394 18.250 1.00 43.45 131 PHE A C 1
ATOM 3463 O O . PHE B 1 129 ? -38.665 91.356 17.091 1.00 43.84 131 PHE A O 1
ATOM 3471 N N . GLU B 1 130 ? -40.350 91.660 18.539 1.00 41.45 132 GLU A N 1
ATOM 3472 C CA . GLU B 1 130 ? -41.255 92.052 17.468 1.00 45.68 132 GLU A CA 1
ATOM 3473 C C . GLU B 1 130 ? -40.732 93.295 16.756 1.00 44.99 132 GLU A C 1
ATOM 3474 O O . GLU B 1 130 ? -40.800 93.398 15.526 1.00 46.09 132 GLU A O 1
ATOM 3480 N N . ARG B 1 131 ? -40.167 94.234 17.512 1.00 41.78 133 ARG A N 1
ATOM 3481 C CA . ARG B 1 131 ? -39.688 95.451 16.876 1.00 39.88 133 ARG A CA 1
ATOM 3482 C C . ARG B 1 131 ? -38.361 95.238 16.138 1.00 40.27 133 ARG A C 1
ATOM 3483 O O . ARG B 1 131 ? -38.208 95.720 15.013 1.00 44.06 133 ARG A O 1
ATOM 3491 N N . THR B 1 132 ? -37.403 94.499 16.723 1.00 37.97 134 THR A N 1
ATOM 3492 C CA . THR B 1 132 ? -36.133 94.272 16.022 1.00 37.62 134 THR A CA 1
ATOM 3493 C C . THR B 1 132 ? -36.347 93.484 14.735 1.00 41.27 134 THR A C 1
ATOM 3494 O O . THR B 1 132 ? -35.716 93.773 13.717 1.00 39.63 134 THR A O 1
ATOM 3498 N N . GLN B 1 133 ? -37.228 92.483 14.758 1.00 42.42 135 GLN A N 1
ATOM 3499 C CA . GLN B 1 133 ? -37.479 91.715 13.542 1.00 44.87 135 GLN A CA 1
ATOM 3500 C C . GLN B 1 133 ? -38.169 92.562 12.478 1.00 55.78 135 GLN A C 1
ATOM 3501 O O . GLN B 1 133 ? -37.974 92.330 11.280 1.00 53.76 135 GLN A O 1
ATOM 3507 N N . LYS B 1 134 ? -38.955 93.556 12.893 1.00 52.66 136 LYS A N 1
ATOM 3508 C CA . LYS B 1 134 ? -39.627 94.443 11.958 1.00 48.22 136 LYS A CA 1
ATOM 3509 C C . LYS B 1 134 ? -38.719 95.551 11.438 1.00 54.50 136 LYS A C 1
ATOM 3510 O O . LYS B 1 134 ? -39.031 96.171 10.416 1.00 55.32 136 LYS A O 1
ATOM 3516 N N . GLU B 1 135 ? -37.602 95.817 12.102 1.00 53.36 137 GLU A N 1
ATOM 3517 C CA . GLU B 1 135 ? -36.790 96.969 11.747 1.00 48.88 137 GLU A CA 1
ATOM 3518 C C . GLU B 1 135 ? -35.444 96.614 11.142 1.00 45.28 137 GLU A C 1
ATOM 3519 O O . GLU B 1 135 ? -34.822 97.481 10.525 1.00 55.13 137 GLU A O 1
ATOM 3525 N N . GLU B 1 136 ? -34.968 95.387 11.297 1.00 37.68 138 GLU A N 1
ATOM 3526 C CA . GLU B 1 136 ? -33.642 95.102 10.781 1.00 50.80 138 GLU A CA 1
ATOM 3527 C C . GLU B 1 136 ? -33.697 95.052 9.263 1.00 46.64 138 GLU A C 1
ATOM 3528 O O . GLU B 1 136 ? -34.669 94.576 8.674 1.00 47.15 138 GLU A O 1
ATOM 3534 N N . ASN B 1 137 ? -32.667 95.592 8.631 1.00 44.80 139 ASN A N 1
ATOM 3535 C CA . ASN B 1 137 ? -32.579 95.629 7.178 1.00 43.26 139 ASN A CA 1
ATOM 3536 C C . ASN B 1 137 ? -31.110 95.800 6.824 1.00 43.78 139 ASN A C 1
ATOM 3537 O O . ASN B 1 137 ? -30.234 95.564 7.664 1.00 37.58 139 ASN A O 1
ATOM 3542 N N . GLU B 1 138 ? -30.848 96.246 5.595 1.00 47.15 140 GLU A N 1
ATOM 3543 C CA . GLU B 1 138 ? -29.479 96.357 5.103 1.00 50.62 140 GLU A CA 1
ATOM 3544 C C . GLU B 1 138 ? -28.685 97.411 5.862 1.00 46.91 140 GLU A C 1
ATOM 3545 O O . GLU B 1 138 ? -27.456 97.334 5.924 1.00 47.82 140 GLU A O 1
ATOM 3551 N N . GLU B 1 139 ? -29.351 98.401 6.438 1.00 44.37 141 GLU A N 1
ATOM 3552 C CA . GLU B 1 139 ? -28.619 99.466 7.096 1.00 52.90 141 GLU A CA 1
ATOM 3553 C C . GLU B 1 139 ? -28.538 99.306 8.611 1.00 47.86 141 GLU A C 1
ATOM 3554 O O . GLU B 1 139 ? -27.824 100.086 9.251 1.00 47.71 141 GLU A O 1
ATOM 3560 N N . GLN B 1 140 ? -29.217 98.313 9.197 1.00 38.17 142 GLN A N 1
ATOM 3561 C CA . GLN B 1 140 ? -29.270 98.234 10.654 1.00 38.16 142 GLN A CA 1
ATOM 3562 C C . GLN B 1 140 ? -29.581 96.819 11.109 1.00 38.00 142 GLN A C 1
ATOM 3563 O O . GLN B 1 140 ? -30.363 96.105 10.474 1.00 35.13 142 GLN A O 1
ATOM 3569 N N . SER B 1 141 ? -28.961 96.424 12.214 1.00 34.15 143 SER A N 1
ATOM 3570 C CA . SER B 1 141 ? -29.245 95.142 12.828 1.00 39.86 143 SER A CA 1
ATOM 3571 C C . SER B 1 141 ? -29.215 95.325 14.336 1.00 39.64 143 SER A C 1
ATOM 3572 O O . SER B 1 141 ? -28.752 96.354 14.849 1.00 38.95 143 SER A O 1
ATOM 3575 N N . PHE B 1 142 ? -29.689 94.306 15.050 1.00 35.83 144 PHE A N 1
ATOM 3576 C CA . PHE B 1 142 ? -29.890 94.405 16.491 1.00 36.67 144 PHE A CA 1
ATOM 3577 C C . PHE B 1 142 ? -29.395 93.154 17.190 1.00 38.58 144 PHE A C 1
ATOM 3578 O O . PHE B 1 142 ? -29.619 92.034 16.724 1.00 43.91 144 PHE A O 1
ATOM 3586 N N . LYS B 1 143 ? -28.741 93.352 18.323 1.00 39.84 145 LYS A N 1
ATOM 3587 C CA . LYS B 1 143 ? -28.326 92.271 19.198 1.00 34.56 145 LYS A CA 1
ATOM 3588 C C . LYS B 1 143 ? -28.973 92.482 20.562 1.00 39.43 145 LYS A C 1
ATOM 3589 O O . LYS B 1 143 ? -29.013 93.614 21.069 1.00 36.36 145 LYS A O 1
ATOM 3595 N N . VAL B 1 144 ? -29.494 91.405 21.157 1.00 35.98 146 VAL A N 1
ATOM 3596 C CA . VAL B 1 144 ? -30.166 91.477 22.452 1.00 35.56 146 VAL A CA 1
ATOM 3597 C C . VAL B 1 144 ? -29.484 90.524 23.434 1.00 40.28 146 VAL A C 1
ATOM 3598 O O . VAL B 1 144 ? -29.335 89.327 23.151 1.00 39.71 146 VAL A O 1
ATOM 3602 N N . GLU B 1 145 ? -29.100 91.059 24.597 1.00 36.30 147 GLU A N 1
ATOM 3603 C CA . GLU B 1 145 ? -28.534 90.294 25.697 1.00 37.93 147 GLU A CA 1
ATOM 3604 C C . GLU B 1 145 ? -29.372 90.506 26.957 1.00 39.04 147 GLU A C 1
ATOM 3605 O O . GLU B 1 145 ? -29.920 91.592 27.177 1.00 34.50 147 GLU A O 1
ATOM 3611 N N . VAL B 1 146 ? -29.480 89.467 27.783 1.00 31.67 148 VAL A N 1
ATOM 3612 C CA . VAL B 1 146 ? -30.275 89.538 28.999 1.00 43.18 148 VAL A CA 1
ATOM 3613 C C . VAL B 1 146 ? -29.449 89.035 30.173 1.00 42.57 148 VAL A C 1
ATOM 3614 O O . VAL B 1 146 ? -28.574 88.173 30.028 1.00 34.01 148 VAL A O 1
ATOM 3618 N N . SER B 1 147 ? -29.727 89.612 31.340 1.00 42.62 149 SER A N 1
ATOM 3619 C CA . SER B 1 147 ? -29.225 89.165 32.631 1.00 35.68 149 SER A CA 1
ATOM 3620 C C . SER B 1 147 ? -30.364 89.255 33.634 1.00 28.93 149 SER A C 1
ATOM 3621 O O . SER B 1 147 ? -31.274 90.076 33.490 1.00 37.51 149 SER A O 1
ATOM 3624 N N . TYR B 1 148 ? -30.308 88.406 34.650 1.00 35.33 150 TYR A N 1
ATOM 3625 C CA . TYR B 1 148 ? -31.344 88.363 35.679 1.00 35.52 150 TYR A CA 1
ATOM 3626 C C . TYR B 1 148 ? -30.667 88.005 36.987 1.00 32.31 150 TYR A C 1
ATOM 3627 O O . TYR B 1 148 ? -30.032 86.952 37.080 1.00 32.96 150 TYR A O 1
ATOM 3636 N N . MET B 1 149 ? -30.795 88.876 37.982 1.00 34.62 151 MET A N 1
ATOM 3637 C CA . MET B 1 149 ? -30.055 88.726 39.225 1.00 36.51 151 MET A CA 1
ATOM 3638 C C . MET B 1 149 ? -30.983 89.002 40.387 1.00 35.02 151 MET A C 1
ATOM 3639 O O . MET B 1 149 ? -32.025 89.645 40.246 1.00 37.77 151 MET A O 1
ATOM 3644 N N . GLU B 1 150 ? -30.576 88.499 41.538 1.00 37.00 152 GLU A N 1
ATOM 3645 C CA . GLU B 1 150 ? -31.261 88.698 42.799 1.00 43.00 152 GLU A CA 1
ATOM 3646 C C . GLU B 1 150 ? -30.278 89.273 43.805 1.00 39.98 152 GLU A C 1
ATOM 3647 O O . GLU B 1 150 ? -29.124 88.843 43.863 1.00 37.03 152 GLU A O 1
ATOM 3653 N N . ILE B 1 151 ? -30.736 90.230 44.607 1.00 35.79 153 ILE A N 1
ATOM 3654 C CA . ILE B 1 151 ? -29.946 90.778 45.705 1.00 28.83 153 ILE A CA 1
ATOM 3655 C C . ILE B 1 151 ? -30.625 90.382 47.010 1.00 32.81 153 ILE A C 1
ATOM 3656 O O . ILE B 1 151 ? -31.801 90.700 47.234 1.00 32.28 153 ILE A O 1
ATOM 3661 N N . TYR B 1 152 ? -29.904 89.650 47.856 1.00 31.18 154 TYR A N 1
ATOM 3662 C CA . TYR B 1 152 ? -30.441 89.234 49.144 1.00 33.70 154 TYR A CA 1
ATOM 3663 C C . TYR B 1 152 ? -29.336 89.336 50.178 1.00 40.44 154 TYR A C 1
ATOM 3664 O O . TYR B 1 152 ? -28.253 88.765 49.989 1.00 43.25 154 TYR A O 1
ATOM 3673 N N . ASN B 1 153 ? -29.614 90.060 51.259 1.00 41.92 155 ASN A N 1
ATOM 3674 C CA . ASN B 1 153 ? -28.639 90.245 52.334 1.00 42.12 155 ASN A CA 1
ATOM 3675 C C . ASN B 1 153 ? -27.297 90.718 51.777 1.00 46.14 155 ASN A C 1
ATOM 3676 O O . ASN B 1 153 ? -26.230 90.226 52.165 1.00 40.55 155 ASN A O 1
ATOM 3681 N N . GLU B 1 154 ? -27.366 91.656 50.817 1.00 39.03 156 GLU A N 1
ATOM 3682 C CA . GLU B 1 154 ? -26.214 92.277 50.160 1.00 42.04 156 GLU A CA 1
ATOM 3683 C C . GLU B 1 154 ? -25.378 91.296 49.334 1.00 47.55 156 GLU A C 1
ATOM 3684 O O . GLU B 1 154 ? -24.242 91.600 48.976 1.00 53.07 156 GLU A O 1
ATOM 3690 N N . LYS B 1 155 ? -25.930 90.141 48.980 1.00 45.93 157 LYS A N 1
ATOM 3691 C CA . LYS B 1 155 ? -25.294 89.205 48.068 1.00 46.14 157 LYS A CA 1
ATOM 3692 C C . LYS B 1 155 ? -26.080 89.137 46.762 1.00 41.69 157 LYS A C 1
ATOM 3693 O O . LYS B 1 155 ? -27.305 89.264 46.753 1.00 43.62 157 LYS A O 1
ATOM 3699 N N . VAL B 1 156 ? -25.367 88.947 45.654 1.00 45.77 158 VAL A N 1
ATOM 3700 C CA . VAL B 1 156 ? -25.960 88.840 44.324 1.00 36.63 158 VAL A CA 1
ATOM 3701 C C . VAL B 1 156 ? -25.858 87.398 43.860 1.00 42.93 158 VAL A C 1
ATOM 3702 O O . VAL B 1 156 ? -24.772 86.810 43.892 1.00 45.82 158 VAL A O 1
ATOM 3706 N N . ARG B 1 157 ? -26.982 86.834 43.419 1.00 35.50 159 ARG A N 1
ATOM 3707 C CA . ARG B 1 157 ? -27.011 85.523 42.796 1.00 41.62 159 ARG A CA 1
ATOM 3708 C C . ARG B 1 157 ? -27.475 85.655 41.352 1.00 41.26 159 ARG A C 1
ATOM 3709 O O . ARG B 1 157 ? -28.352 86.467 41.043 1.00 38.37 159 ARG A O 1
ATOM 3717 N N . ASP B 1 158 ? -26.861 84.873 40.468 1.00 41.96 160 ASP A N 1
ATOM 3718 C CA . ASP B 1 158 ? -27.246 84.852 39.062 1.00 40.10 160 ASP A CA 1
ATOM 3719 C C . ASP B 1 158 ? -28.456 83.944 38.924 1.00 41.11 160 ASP A C 1
ATOM 3720 O O . ASP B 1 158 ? -28.349 82.727 39.117 1.00 47.39 160 ASP A O 1
ATOM 3725 N N . LEU B 1 159 ? -29.604 84.517 38.566 1.00 36.94 161 LEU A N 1
ATOM 3726 C CA . LEU B 1 159 ? -30.814 83.715 38.423 1.00 38.54 161 LEU A CA 1
ATOM 3727 C C . LEU B 1 159 ? -30.859 82.914 37.124 1.00 51.42 161 LEU A C 1
ATOM 3728 O O . LEU B 1 159 ? -31.771 82.094 36.968 1.00 50.87 161 LEU A O 1
ATOM 3733 N N . LEU B 1 160 ? -29.931 83.134 36.186 1.00 42.70 162 LEU A N 1
ATOM 3734 C CA . LEU B 1 160 ? -29.849 82.303 34.984 1.00 53.30 162 LEU A CA 1
ATOM 3735 C C . LEU B 1 160 ? -28.657 81.353 35.023 1.00 58.99 162 LEU A C 1
ATOM 3736 O O . LEU B 1 160 ? -28.324 80.767 33.992 1.00 56.39 162 LEU A O 1
ATOM 3741 N N . ASP B 1 161 ? -28.027 81.175 36.192 1.00 59.80 163 ASP A N 1
ATOM 3742 C CA . ASP B 1 161 ? -26.805 80.369 36.347 1.00 58.64 163 ASP A CA 1
ATOM 3743 C C . ASP B 1 161 ? -26.375 80.167 37.806 1.00 59.76 163 ASP A C 1
ATOM 3744 O O . ASP B 1 161 ? -27.102 79.590 38.619 1.00 65.93 163 ASP A O 1
ATOM 3746 N N . ARG B 1 166 ? -26.470 79.561 45.844 1.00 107.39 168 ARG A N 1
ATOM 3747 C CA . ARG B 1 166 ? -25.451 79.278 44.839 1.00 108.36 168 ARG A CA 1
ATOM 3748 C C . ARG B 1 166 ? -24.210 80.130 45.087 1.00 112.18 168 ARG A C 1
ATOM 3749 O O . ARG B 1 166 ? -24.002 80.633 46.193 1.00 116.15 168 ARG A O 1
ATOM 3751 N N . GLN B 1 167 ? -23.386 80.287 44.055 1.00 108.78 169 GLN A N 1
ATOM 3752 C CA . GLN B 1 167 ? -22.220 81.152 44.158 1.00 102.86 169 GLN A CA 1
ATOM 3753 C C . GLN B 1 167 ? -22.641 82.613 44.279 1.00 102.26 169 GLN A C 1
ATOM 3754 O O . GLN B 1 167 ? -23.698 83.020 43.791 1.00 102.18 169 GLN A O 1
ATOM 3760 N N . THR B 1 168 ? -21.807 83.407 44.948 1.00 99.23 170 THR A N 1
ATOM 3761 C CA . THR B 1 168 ? -22.058 84.834 45.109 1.00 89.62 170 THR A CA 1
ATOM 3762 C C . THR B 1 168 ? -21.001 85.637 44.367 1.00 74.24 170 THR A C 1
ATOM 3763 O O . THR B 1 168 ? -19.808 85.315 44.409 1.00 78.45 170 THR A O 1
ATOM 3767 N N . LEU B 1 169 ? -21.457 86.689 43.703 1.00 62.96 171 LEU A N 1
ATOM 3768 C CA . LEU B 1 169 ? -20.633 87.560 42.885 1.00 57.75 171 LEU A CA 1
ATOM 3769 C C . LEU B 1 169 ? -20.558 88.942 43.515 1.00 53.45 171 LEU A C 1
ATOM 3770 O O . LEU B 1 169 ? -21.430 89.342 44.290 1.00 56.33 171 LEU A O 1
ATOM 3775 N N . LYS B 1 170 ? -19.501 89.669 43.178 1.00 53.17 172 LYS A N 1
ATOM 3776 C CA . LYS B 1 170 ? -19.210 90.945 43.808 1.00 61.51 172 LYS A CA 1
ATOM 3777 C C . LYS B 1 170 ? -19.486 92.073 42.829 1.00 58.30 172 LYS A C 1
ATOM 3778 O O . LYS B 1 170 ? -19.210 91.946 41.634 1.00 57.90 172 LYS A O 1
ATOM 3784 N N . VAL B 1 171 ? -20.046 93.168 43.335 1.00 58.42 173 VAL A N 1
ATOM 3785 C CA . VAL B 1 171 ? -20.197 94.375 42.532 1.00 58.38 173 VAL A CA 1
ATOM 3786 C C . VAL B 1 171 ? -18.844 95.061 42.415 1.00 58.68 173 VAL A C 1
ATOM 3787 O O . VAL B 1 171 ? -18.145 95.267 43.414 1.00 69.97 173 VAL A O 1
ATOM 3791 N N . ARG B 1 172 ? -18.478 95.416 41.195 1.00 57.66 174 ARG A N 1
ATOM 3792 C CA . ARG B 1 172 ? -17.279 96.178 40.914 1.00 58.63 174 ARG A CA 1
ATOM 3793 C C . ARG B 1 172 ? -17.674 97.459 40.205 1.00 57.98 174 ARG A C 1
ATOM 3794 O O . ARG B 1 172 ? -18.790 97.599 39.695 1.00 52.10 174 ARG A O 1
ATOM 3802 N N . GLU B 1 173 ? -16.759 98.415 40.207 1.00 61.53 175 GLU A N 1
ATOM 3803 C CA . GLU B 1 173 ? -16.975 99.631 39.449 1.00 68.48 175 GLU A CA 1
ATOM 3804 C C . GLU B 1 173 ? -15.745 99.910 38.619 1.00 77.73 175 GLU A C 1
ATOM 3805 O O . GLU B 1 173 ? -14.615 99.772 39.096 1.00 82.34 175 GLU A O 1
ATOM 3811 N N . HIS B 1 174 ? -15.977 100.315 37.391 1.00 80.57 176 HIS A N 1
ATOM 3812 C CA . HIS B 1 174 ? -14.909 100.649 36.467 1.00 83.61 176 HIS A CA 1
ATOM 3813 C C . HIS B 1 174 ? -15.124 102.051 35.924 1.00 84.27 176 HIS A C 1
ATOM 3814 O O . HIS B 1 174 ? -16.263 102.467 35.699 1.00 79.09 176 HIS A O 1
ATOM 3821 N N . SER B 1 175 ? -14.012 102.770 35.749 1.00 86.71 177 SER A N 1
ATOM 3822 C CA . SER B 1 175 ? -14.028 104.177 35.357 1.00 90.60 177 SER A CA 1
ATOM 3823 C C . SER B 1 175 ? -14.730 104.431 34.019 1.00 88.83 177 SER A C 1
ATOM 3824 O O . SER B 1 175 ? -15.129 105.571 33.745 1.00 95.84 177 SER A O 1
ATOM 3827 N N . VAL B 1 176 ? -14.890 103.405 33.188 1.00 79.78 178 VAL A N 1
ATOM 3828 C CA . VAL B 1 176 ? -15.646 103.493 31.947 1.00 78.83 178 VAL A CA 1
ATOM 3829 C C . VAL B 1 176 ? -16.915 102.646 32.011 1.00 79.03 178 VAL A C 1
ATOM 3830 O O . VAL B 1 176 ? -18.011 103.135 31.725 1.00 72.13 178 VAL A O 1
ATOM 3834 N N . LEU B 1 177 ? -16.779 101.360 32.379 1.00 83.88 179 LEU A N 1
ATOM 3835 C CA . LEU B 1 177 ? -17.934 100.459 32.457 1.00 85.09 179 LEU A CA 1
ATOM 3836 C C . LEU B 1 177 ? -19.054 101.024 33.336 1.00 77.19 179 LEU A C 1
ATOM 3837 O O . LEU B 1 177 ? -20.239 100.911 32.984 1.00 75.55 179 LEU A O 1
ATOM 3839 N N . GLY B 1 178 ? -18.711 101.704 34.431 1.00 64.99 180 GLY A N 1
ATOM 3840 C CA . GLY B 1 178 ? -19.691 101.963 35.456 1.00 57.39 180 GLY A CA 1
ATOM 3841 C C . GLY B 1 178 ? -19.788 100.736 36.331 1.00 57.17 180 GLY A C 1
ATOM 3842 O O . GLY B 1 178 ? -19.019 99.785 36.161 1.00 58.19 180 GLY A O 1
ATOM 3843 N N . PRO B 1 179 ? -20.724 100.723 37.282 1.00 61.25 181 PRO A N 1
ATOM 3844 C CA . PRO B 1 179 ? -20.856 99.559 38.168 1.00 58.86 181 PRO A CA 1
ATOM 3845 C C . PRO B 1 179 ? -21.450 98.361 37.441 1.00 60.44 181 PRO A C 1
ATOM 3846 O O . PRO B 1 179 ? -22.300 98.501 36.559 1.00 59.62 181 PRO A O 1
ATOM 3850 N N . TYR B 1 180 ? -20.995 97.170 37.837 1.00 62.76 182 TYR A N 1
ATOM 3851 C CA . TYR B 1 180 ? -21.403 95.921 37.201 1.00 57.99 182 TYR A CA 1
ATOM 3852 C C . TYR B 1 180 ? -21.163 94.763 38.165 1.00 57.36 182 TYR A C 1
ATOM 3853 O O . TYR B 1 180 ? -20.346 94.862 39.085 1.00 56.65 182 TYR A O 1
ATOM 3862 N N . VAL B 1 181 ? -21.887 93.662 37.948 1.00 50.15 183 VAL A N 1
ATOM 3863 C CA . VAL B 1 181 ? -21.758 92.455 38.764 1.00 49.03 183 VAL A CA 1
ATOM 3864 C C . VAL B 1 181 ? -20.756 91.516 38.094 1.00 55.63 183 VAL A C 1
ATOM 3865 O O . VAL B 1 181 ? -21.010 90.998 36.997 1.00 51.47 183 VAL A O 1
ATOM 3869 N N . ASP B 1 182 ? -19.625 91.278 38.763 1.00 57.53 184 ASP A N 1
ATOM 3870 C CA . ASP B 1 182 ? -18.529 90.507 38.182 1.00 57.68 184 ASP A CA 1
ATOM 3871 C C . ASP B 1 182 ? -18.874 89.029 38.202 1.00 49.66 184 ASP A C 1
ATOM 3872 O O . ASP B 1 182 ? -19.116 88.462 39.271 1.00 55.07 184 ASP A O 1
ATOM 3877 N N . GLY B 1 183 ? -18.873 88.406 37.024 1.00 42.45 185 GLY A N 1
ATOM 3878 C CA . GLY B 1 183 ? -19.281 87.023 36.874 1.00 39.10 185 GLY A CA 1
ATOM 3879 C C . GLY B 1 183 ? -20.749 86.809 36.572 1.00 48.00 185 GLY A C 1
ATOM 3880 O O . GLY B 1 183 ? -21.195 85.653 36.574 1.00 54.99 185 GLY A O 1
ATOM 3881 N N . LEU B 1 184 ? -21.519 87.874 36.320 1.00 44.59 186 LEU A N 1
ATOM 3882 C CA . LEU B 1 184 ? -22.935 87.719 35.996 1.00 47.69 186 LEU A CA 1
ATOM 3883 C C . LEU B 1 184 ? -23.094 87.321 34.529 1.00 48.84 186 LEU A C 1
ATOM 3884 O O . LEU B 1 184 ? -22.500 87.944 33.645 1.00 49.79 186 LEU A O 1
ATOM 3889 N N . SER B 1 185 ? -23.862 86.257 34.278 1.00 47.62 187 SER A N 1
ATOM 3890 C CA . SER B 1 185 ? -24.160 85.840 32.907 1.00 42.88 187 SER A CA 1
ATOM 3891 C C . SER B 1 185 ? -24.823 86.973 32.136 1.00 42.98 187 SER A C 1
ATOM 3892 O O . SER B 1 185 ? -25.718 87.646 32.650 1.00 40.12 187 SER A O 1
ATOM 3895 N N . LYS B 1 186 ? -24.433 87.132 30.875 1.00 41.39 188 LYS A N 1
ATOM 3896 C CA . LYS B 1 186 ? -25.095 88.036 29.938 1.00 40.94 188 LYS A CA 1
ATOM 3897 C C . LYS B 1 186 ? -25.319 87.231 28.663 1.00 47.80 188 LYS A C 1
ATOM 3898 O O . LYS B 1 186 ? -24.363 86.944 27.936 1.00 48.01 188 LYS A O 1
ATOM 3904 N N . LEU B 1 187 ? -26.559 86.843 28.392 1.00 40.28 189 LEU A N 1
ATOM 3905 C CA . LEU B 1 187 ? -26.836 85.852 27.357 1.00 44.84 189 LEU A CA 1
ATOM 3906 C C . LEU B 1 187 ? -27.460 86.542 26.161 1.00 46.53 189 LEU A C 1
ATOM 3907 O O . LEU B 1 187 ? -28.458 87.259 26.303 1.00 44.72 189 LEU A O 1
ATOM 3912 N N . ALA B 1 188 ? -26.851 86.353 24.997 1.00 45.33 190 ALA A N 1
ATOM 3913 C CA . ALA B 1 188 ? -27.451 86.836 23.766 1.00 54.79 190 ALA A CA 1
ATOM 3914 C C . ALA B 1 188 ? -28.654 85.961 23.450 1.00 51.30 190 ALA A C 1
ATOM 3915 O O . ALA B 1 188 ? -28.564 84.736 23.506 1.00 47.03 190 ALA A O 1
ATOM 3917 N N . VAL B 1 189 ? -29.790 86.590 23.178 1.00 51.22 191 VAL A N 1
ATOM 3918 C CA . VAL B 1 189 ? -31.041 85.897 22.890 1.00 42.53 191 VAL A CA 1
ATOM 3919 C C . VAL B 1 189 ? -31.557 86.439 21.569 1.00 45.63 191 VAL A C 1
ATOM 3920 O O . VAL B 1 189 ? -31.304 87.596 21.216 1.00 49.85 191 VAL A O 1
ATOM 3924 N N . THR B 1 190 ? -32.304 85.607 20.841 1.00 43.05 192 THR A N 1
ATOM 3925 C CA . THR B 1 190 ? -32.864 86.026 19.562 1.00 38.85 192 THR A CA 1
ATOM 3926 C C . THR B 1 190 ? -34.368 85.851 19.474 1.00 47.87 192 THR A C 1
ATOM 3927 O O . THR B 1 190 ? -34.941 86.152 18.425 1.00 54.62 192 THR A O 1
ATOM 3931 N N . SER B 1 191 ? -35.026 85.369 20.521 1.00 42.53 193 SER A N 1
ATOM 3932 C CA . SER B 1 191 ? -36.465 85.211 20.426 1.00 44.54 193 SER A CA 1
ATOM 3933 C C . SER B 1 191 ? -37.054 85.252 21.820 1.00 46.65 193 SER A C 1
ATOM 3934 O O . SER B 1 191 ? -36.368 84.986 22.814 1.00 41.66 193 SER A O 1
ATOM 3937 N N . TYR B 1 192 ? -38.353 85.559 21.868 1.00 42.37 194 TYR A N 1
ATOM 3938 C CA . TYR B 1 192 ? -39.070 85.527 23.133 1.00 36.91 194 TYR A CA 1
ATOM 3939 C C . TYR B 1 192 ? -38.870 84.197 23.848 1.00 39.73 194 TYR A C 1
ATOM 3940 O O . TYR B 1 192 ? -38.657 84.157 25.072 1.00 38.15 194 TYR A O 1
ATOM 3949 N N . LYS B 1 193 ? -38.920 83.099 23.086 1.00 39.46 195 LYS A N 1
ATOM 3950 C CA . LYS B 1 193 ? -38.816 81.757 23.648 1.00 40.43 195 LYS A CA 1
ATOM 3951 C C . LYS B 1 193 ? -37.468 81.518 24.311 1.00 42.91 195 LYS A C 1
ATOM 3952 O O . LYS B 1 193 ? -37.384 80.755 25.278 1.00 52.76 195 LYS A O 1
ATOM 3958 N N . ASP B 1 194 ? -36.406 82.147 23.809 1.00 41.73 196 ASP A N 1
ATOM 3959 C CA . ASP B 1 194 ? -35.089 81.965 24.419 1.00 46.13 196 ASP A CA 1
ATOM 3960 C C . ASP B 1 194 ? -35.042 82.559 25.820 1.00 42.47 196 ASP A C 1
ATOM 3961 O O . ASP B 1 194 ? -34.555 81.924 26.762 1.00 44.78 196 ASP A O 1
ATOM 3966 N N . ILE B 1 195 ? -35.459 83.818 25.953 1.00 42.12 197 ILE A N 1
ATOM 3967 C CA . ILE B 1 195 ? -35.558 84.416 27.273 1.00 44.85 197 ILE A CA 1
ATOM 3968 C C . ILE B 1 195 ? -36.463 83.570 28.141 1.00 47.32 197 ILE A C 1
ATOM 3969 O O . ILE B 1 195 ? -36.126 83.233 29.280 1.00 43.65 197 ILE A O 1
ATOM 3974 N N . GLU B 1 196 ? -37.615 83.179 27.590 1.00 52.78 198 GLU A N 1
ATOM 3975 C CA . GLU B 1 196 ? -38.597 82.429 28.361 1.00 51.37 198 GLU A CA 1
ATOM 3976 C C . GLU B 1 196 ? -37.989 81.145 28.907 1.00 57.08 198 GLU A C 1
ATOM 3977 O O . GLU B 1 196 ? -38.126 80.839 30.097 1.00 54.26 198 GLU A O 1
ATOM 3983 N N . SER B 1 197 ? -37.269 80.401 28.060 1.00 57.19 199 SER A N 1
ATOM 3984 C CA . SER B 1 197 ? -36.646 79.165 28.527 1.00 60.23 199 SER A CA 1
ATOM 3985 C C . SER B 1 197 ? -35.540 79.460 29.539 1.00 62.65 199 SER A C 1
ATOM 3986 O O . SER B 1 197 ? -35.463 78.814 30.591 1.00 70.32 199 SER A O 1
ATOM 3989 N N . LEU B 1 198 ? -34.677 80.435 29.241 1.00 54.88 200 LEU A N 1
ATOM 3990 C CA . LEU B 1 198 ? -33.720 80.901 30.240 1.00 60.93 200 LEU A CA 1
ATOM 3991 C C . LEU B 1 198 ? -34.431 81.236 31.537 1.00 68.89 200 LEU A C 1
ATOM 3992 O O . LEU B 1 198 ? -34.055 80.763 32.613 1.00 64.78 200 LEU A O 1
ATOM 3997 N N . MET B 1 199 ? -35.507 82.012 31.426 1.00 78.24 201 MET A N 1
ATOM 3998 C CA . MET B 1 199 ? -36.089 82.747 32.541 1.00 79.17 201 MET A CA 1
ATOM 3999 C C . MET B 1 199 ? -36.996 81.902 33.409 1.00 95.96 201 MET A C 1
ATOM 4000 O O . MET B 1 199 ? -37.058 82.118 34.624 1.00 106.71 201 MET A O 1
ATOM 4005 N N . SER B 1 200 ? -37.758 80.990 32.809 1.00 99.71 202 SER A N 1
ATOM 4006 C CA . SER B 1 200 ? -38.633 80.161 33.624 1.00 104.93 202 SER A CA 1
ATOM 4007 C C . SER B 1 200 ? -37.831 79.417 34.678 1.00 108.58 202 SER A C 1
ATOM 4008 O O . SER B 1 200 ? -38.309 79.218 35.803 1.00 108.51 202 SER A O 1
ATOM 4011 N N . GLU B 1 201 ? -36.599 79.031 34.341 1.00 108.18 203 GLU A N 1
ATOM 4012 C CA . GLU B 1 201 ? -35.686 78.490 35.337 1.00 108.74 203 GLU A CA 1
ATOM 4013 C C . GLU B 1 201 ? -35.125 79.573 36.248 1.00 100.74 203 GLU A C 1
ATOM 4014 O O . GLU B 1 201 ? -34.666 79.258 37.352 1.00 93.38 203 GLU A O 1
ATOM 4020 N N . GLY B 1 202 ? -35.156 80.834 35.809 1.00 94.01 204 GLY A N 1
ATOM 4021 C CA . GLY B 1 202 ? -34.704 81.954 36.612 1.00 84.02 204 GLY A CA 1
ATOM 4022 C C . GLY B 1 202 ? -35.679 82.336 37.702 1.00 81.79 204 GLY A C 1
ATOM 4023 O O . GLY B 1 202 ? -35.316 82.378 38.883 1.00 79.27 204 GLY A O 1
ATOM 4024 N N . ASN B 1 203 ? -36.926 82.618 37.309 1.00 83.44 205 ASN A N 1
ATOM 4025 C CA . ASN B 1 203 ? -38.003 82.788 38.283 1.00 84.94 205 ASN A CA 1
ATOM 4026 C C . ASN B 1 203 ? -38.140 81.571 39.196 1.00 89.06 205 ASN A C 1
ATOM 4027 O O . ASN B 1 203 ? -38.618 81.698 40.332 1.00 88.13 205 ASN A O 1
ATOM 4029 N N . LYS B 1 204 ? -37.732 80.388 38.719 1.00 95.10 206 LYS A N 1
ATOM 4030 C CA . LYS B 1 204 ? -37.730 79.177 39.537 1.00 103.05 206 LYS A CA 1
ATOM 4031 C C . LYS B 1 204 ? -36.663 79.218 40.630 1.00 107.48 206 LYS A C 1
ATOM 4032 O O . LYS B 1 204 ? -36.825 78.561 41.667 1.00 107.31 206 LYS A O 1
ATOM 4038 N N . SER B 1 205 ? -35.599 80.003 40.435 1.00 111.05 207 SER A N 1
ATOM 4039 C CA . SER B 1 205 ? -34.429 80.026 41.307 1.00 112.29 207 SER A CA 1
ATOM 4040 C C . SER B 1 205 ? -34.472 81.143 42.353 1.00 112.72 207 SER A C 1
ATOM 4041 O O . SER B 1 205 ? -33.483 81.347 43.067 1.00 115.74 207 SER A O 1
ATOM 4044 N N . ARG B 1 206 ? -35.586 81.861 42.467 1.00 95.01 208 ARG A N 1
ATOM 4045 C CA . ARG B 1 206 ? -35.690 82.978 43.406 1.00 93.44 208 ARG A CA 1
ATOM 4046 C C . ARG B 1 206 ? -35.825 82.515 44.858 1.00 94.06 208 ARG A C 1
ATOM 4047 O O . ARG B 1 206 ? -35.727 83.318 45.791 1.00 92.85 208 ARG A O 1
ATOM 4055 N N . SER B 1 217 ? -39.272 85.223 48.709 1.00 69.75 219 SER A N 1
ATOM 4056 C CA . SER B 1 217 ? -38.856 86.117 49.778 1.00 69.90 219 SER A CA 1
ATOM 4057 C C . SER B 1 217 ? -39.215 87.571 49.481 1.00 66.00 219 SER A C 1
ATOM 4058 O O . SER B 1 217 ? -39.022 88.079 48.368 1.00 65.54 219 SER A O 1
ATOM 4061 N N . SER B 1 218 ? -39.740 88.234 50.507 1.00 62.01 220 SER A N 1
ATOM 4062 C CA . SER B 1 218 ? -40.097 89.644 50.452 1.00 53.75 220 SER A CA 1
ATOM 4063 C C . SER B 1 218 ? -38.937 90.554 50.824 1.00 51.49 220 SER A C 1
ATOM 4064 O O . SER B 1 218 ? -39.084 91.781 50.776 1.00 49.51 220 SER A O 1
ATOM 4067 N N . ARG B 1 219 ? -37.795 89.978 51.196 1.00 50.31 221 ARG A N 1
ATOM 4068 C CA . ARG B 1 219 ? -36.602 90.729 51.542 1.00 45.97 221 ARG A CA 1
ATOM 4069 C C . ARG B 1 219 ? -35.573 90.769 50.421 1.00 40.83 221 ARG A C 1
ATOM 4070 O O . ARG B 1 219 ? -34.520 91.382 50.601 1.00 44.30 221 ARG A O 1
ATOM 4072 N N . SER B 1 220 ? -35.835 90.151 49.272 1.00 51.47 222 SER A N 1
ATOM 4073 C CA . SER B 1 220 ? -34.885 90.179 48.162 1.00 52.39 222 SER A CA 1
ATOM 4074 C C . SER B 1 220 ? -35.323 91.142 47.059 1.00 49.02 222 SER A C 1
ATOM 4075 O O . SER B 1 220 ? -36.515 91.417 46.883 1.00 51.84 222 SER A O 1
ATOM 4078 N N . HIS B 1 221 ? -34.336 91.648 46.318 1.00 39.03 223 HIS A N 1
ATOM 4079 C CA . HIS B 1 221 ? -34.555 92.473 45.140 1.00 35.31 223 HIS A CA 1
ATOM 4080 C C . HIS B 1 221 ? -34.206 91.663 43.911 1.00 38.73 223 HIS A C 1
ATOM 4081 O O . HIS B 1 221 ? -33.222 90.914 43.923 1.00 36.69 223 HIS A O 1
ATOM 4088 N N . ALA B 1 222 ? -34.992 91.841 42.840 1.00 33.68 224 ALA A N 1
ATOM 4089 C CA . ALA B 1 222 ? -34.739 91.172 41.568 1.00 40.59 224 ALA A CA 1
ATOM 4090 C C . ALA B 1 222 ? -34.525 92.215 40.481 1.00 37.55 224 ALA A C 1
ATOM 4091 O O . ALA B 1 222 ? -35.308 93.172 40.367 1.00 37.42 224 ALA A O 1
ATOM 4093 N N . VAL B 1 223 ? -33.471 92.036 39.687 1.00 32.51 225 VAL A N 1
ATOM 4094 C CA . VAL B 1 223 ? -33.116 92.988 38.632 1.00 29.72 225 VAL A CA 1
ATOM 4095 C C . VAL B 1 223 ? -33.034 92.257 37.297 1.00 30.39 225 VAL A C 1
ATOM 4096 O O . VAL B 1 223 ? -32.171 91.393 37.106 1.00 35.06 225 VAL A O 1
ATOM 4100 N N . PHE B 1 224 ? -33.907 92.605 36.371 1.00 32.16 226 PHE A N 1
ATOM 4101 C CA . PHE B 1 224 ? -33.875 91.996 35.049 1.00 30.70 226 PHE A CA 1
ATOM 4102 C C . PHE B 1 224 ? -33.345 93.032 34.064 1.00 32.43 226 PHE A C 1
ATOM 4103 O O . PHE B 1 224 ? -33.829 94.171 34.030 1.00 35.33 226 PHE A O 1
ATOM 4111 N N . LYS B 1 225 ? -32.329 92.651 33.286 1.00 29.74 227 LYS A N 1
ATOM 4112 C CA . LYS B 1 225 ? -31.586 93.609 32.467 1.00 32.05 227 LYS A CA 1
ATOM 4113 C C . LYS B 1 225 ? -31.517 93.158 31.017 1.00 36.98 227 LYS A C 1
ATOM 4114 O O . LYS B 1 225 ? -31.090 92.033 30.725 1.00 34.63 227 LYS A O 1
ATOM 4120 N N . ILE B 1 226 ? -31.910 94.055 30.112 1.00 36.68 228 ILE A N 1
ATOM 4121 C CA . ILE B 1 226 ? -31.825 93.840 28.672 1.00 37.78 228 ILE A CA 1
ATOM 4122 C C . ILE B 1 226 ? -30.927 94.906 28.074 1.00 39.71 228 ILE A C 1
ATOM 4123 O O . ILE B 1 226 ? -31.156 96.109 28.275 1.00 34.32 228 ILE A O 1
ATOM 4128 N N . THR B 1 227 ? -29.944 94.471 27.302 1.00 34.21 229 THR A N 1
ATOM 4129 C CA . THR B 1 227 ? -29.110 95.386 26.548 1.00 41.72 229 THR A CA 1
ATOM 4130 C C . THR B 1 227 ? -29.413 95.208 25.070 1.00 45.37 229 THR A C 1
ATOM 4131 O O . THR B 1 227 ? -29.328 94.087 24.540 1.00 35.53 229 THR A O 1
ATOM 4135 N N . LEU B 1 228 ? -29.767 96.320 24.421 1.00 41.18 230 LEU A N 1
ATOM 4136 C CA . LEU B 1 228 ? -30.136 96.399 23.016 1.00 39.85 230 LEU A CA 1
ATOM 4137 C C . LEU B 1 228 ? -29.012 97.124 22.283 1.00 38.25 230 LEU A C 1
ATOM 4138 O O . LEU B 1 228 ? -28.808 98.325 22.486 1.00 40.23 230 LEU A O 1
ATOM 4143 N N . THR B 1 229 ? -28.287 96.395 21.434 1.00 33.29 231 THR A N 1
ATOM 4144 C CA . THR B 1 229 ? -27.197 96.946 20.633 1.00 39.29 231 THR A CA 1
ATOM 4145 C C . THR B 1 229 ? -27.692 97.131 19.201 1.00 39.61 231 THR A C 1
ATOM 4146 O O . THR B 1 229 ? -27.996 96.157 18.509 1.00 41.04 231 THR A O 1
ATOM 4150 N N . HIS B 1 230 ? -27.798 98.386 18.783 1.00 42.43 232 HIS A N 1
ATOM 4151 C CA . HIS B 1 230 ? -28.253 98.765 17.451 1.00 43.50 232 HIS A CA 1
ATOM 4152 C C . HIS B 1 230 ? -27.011 99.067 16.616 1.00 44.46 232 HIS A C 1
ATOM 4153 O O . HIS B 1 230 ? -26.304 100.049 16.865 1.00 41.42 232 HIS A O 1
ATOM 4160 N N . THR B 1 231 ? -26.715 98.205 15.660 1.00 40.84 233 THR A N 1
ATOM 4161 C CA . THR B 1 231 ? -25.592 98.429 14.765 1.00 42.54 233 THR A CA 1
ATOM 4162 C C . THR B 1 231 ? -26.111 99.068 13.490 1.00 42.20 233 THR A C 1
ATOM 4163 O O . THR B 1 231 ? -26.962 98.489 12.805 1.00 41.46 233 THR A O 1
ATOM 4167 N N . LEU B 1 232 ? -25.599 100.254 13.171 1.00 45.41 234 LEU A N 1
ATOM 4168 C CA . LEU B 1 232 ? -25.940 100.949 11.935 1.00 47.60 234 LEU A CA 1
ATOM 4169 C C . LEU B 1 232 ? -24.829 100.782 10.904 1.00 51.22 234 LEU A C 1
ATOM 4170 O O . LEU B 1 232 ? -23.643 100.937 11.218 1.00 48.25 234 LEU A O 1
ATOM 4175 N N . TYR B 1 233 ? -25.215 100.470 9.674 1.00 48.80 235 TYR A N 1
ATOM 4176 C CA . TYR B 1 233 ? -24.268 100.241 8.600 1.00 48.45 235 TYR A CA 1
ATOM 4177 C C . TYR B 1 233 ? -24.453 101.316 7.540 1.00 61.11 235 TYR A C 1
ATOM 4178 O O . TYR B 1 233 ? -25.582 101.577 7.101 1.00 54.42 235 TYR A O 1
ATOM 4187 N N . ASP B 1 234 ? -23.351 101.950 7.153 1.00 69.96 236 ASP A N 1
ATOM 4188 C CA . ASP B 1 234 ? -23.302 102.761 5.943 1.00 83.58 236 ASP A CA 1
ATOM 4189 C C . ASP B 1 234 ? -22.771 101.852 4.841 1.00 86.72 236 ASP A C 1
ATOM 4190 O O . ASP B 1 234 ? -21.558 101.672 4.699 1.00 79.84 236 ASP A O 1
ATOM 4195 N N . VAL B 1 235 ? -23.690 101.255 4.077 1.00 95.12 237 VAL A N 1
ATOM 4196 C CA . VAL B 1 235 ? -23.287 100.329 3.030 1.00 100.72 237 VAL A CA 1
ATOM 4197 C C . VAL B 1 235 ? -22.498 101.054 1.948 1.00 101.54 237 VAL A C 1
ATOM 4198 O O . VAL B 1 235 ? -21.786 100.413 1.167 1.00 105.75 237 VAL A O 1
ATOM 4202 N N . LYS B 1 236 ? -22.583 102.387 1.907 1.00 95.03 238 LYS A N 1
ATOM 4203 C CA . LYS B 1 236 ? -21.705 103.170 1.044 1.00 94.79 238 LYS A CA 1
ATOM 4204 C C . LYS B 1 236 ? -20.236 102.878 1.341 1.00 96.82 238 LYS A C 1
ATOM 4205 O O . LYS B 1 236 ? -19.497 102.398 0.474 1.00 97.04 238 LYS A O 1
ATOM 4207 N N . SER B 1 237 ? -19.794 103.152 2.570 1.00 93.20 239 SER A N 1
ATOM 4208 C CA . SER B 1 237 ? -18.387 103.032 2.933 1.00 85.33 239 SER A CA 1
ATOM 4209 C C . SER B 1 237 ? -18.040 101.709 3.601 1.00 88.97 239 SER A C 1
ATOM 4210 O O . SER B 1 237 ? -16.873 101.502 3.953 1.00 87.91 239 SER A O 1
ATOM 4212 N N . GLY B 1 238 ? -19.009 100.811 3.779 1.00 92.72 240 GLY A N 1
ATOM 4213 C CA . GLY B 1 238 ? -18.755 99.596 4.532 1.00 96.76 240 GLY A CA 1
ATOM 4214 C C . GLY B 1 238 ? -18.426 99.828 5.990 1.00 94.15 240 GLY A C 1
ATOM 4215 O O . GLY B 1 238 ? -17.923 98.922 6.659 1.00 90.53 240 GLY A O 1
ATOM 4216 N N . THR B 1 239 ? -18.693 101.025 6.499 1.00 93.40 241 THR A N 1
ATOM 4217 C CA . THR B 1 239 ? -18.420 101.389 7.879 1.00 87.27 241 THR A CA 1
ATOM 4218 C C . THR B 1 239 ? -19.684 101.238 8.721 1.00 76.73 241 THR A C 1
ATOM 4219 O O . THR B 1 239 ? -20.804 101.366 8.217 1.00 69.17 241 THR A O 1
ATOM 4223 N N . SER B 1 240 ? -19.495 100.964 10.016 1.00 73.53 242 SER A N 1
ATOM 4224 C CA . SER B 1 240 ? -20.603 100.711 10.928 1.00 68.06 242 SER A CA 1
ATOM 4225 C C . SER B 1 240 ? -20.416 101.469 12.237 1.00 60.96 242 SER A C 1
ATOM 4226 O O . SER B 1 240 ? -19.326 101.959 12.550 1.00 49.84 242 SER A O 1
ATOM 4229 N N . GLY B 1 241 ? -21.514 101.570 12.991 1.00 52.11 243 GLY A N 1
ATOM 4230 C CA . GLY B 1 241 ? -21.492 102.168 14.317 1.00 52.89 243 GLY A CA 1
ATOM 4231 C C . GLY B 1 241 ? -22.552 101.553 15.212 1.00 53.98 243 GLY A C 1
ATOM 4232 O O . GLY B 1 241 ? -23.538 100.977 14.736 1.00 52.72 243 GLY A O 1
ATOM 4233 N N . GLU B 1 242 ? -22.349 101.695 16.527 1.00 49.56 244 GLU A N 1
ATOM 4234 C CA . GLU B 1 242 ? -23.175 101.008 17.514 1.00 53.68 244 GLU A CA 1
ATOM 4235 C C . GLU B 1 242 ? -23.815 101.978 18.497 1.00 52.30 244 GLU A C 1
ATOM 4236 O O . GLU B 1 242 ? -23.147 102.875 19.029 1.00 39.41 244 GLU A O 1
ATOM 4242 N N . LYS B 1 243 ? -25.110 101.767 18.747 1.00 43.75 245 LYS A N 1
ATOM 4243 C CA . LYS B 1 243 ? -25.903 102.544 19.691 1.00 43.58 245 LYS A CA 1
ATOM 4244 C C . LYS B 1 243 ? -26.495 101.558 20.691 1.00 46.82 245 LYS A C 1
ATOM 4245 O O . LYS B 1 243 ? -27.154 100.592 20.296 1.00 40.79 245 LYS A O 1
ATOM 4251 N N . VAL B 1 244 ? -26.227 101.766 21.975 1.00 43.27 246 VAL A N 1
ATOM 4252 C CA . VAL B 1 244 ? -26.517 100.758 22.989 1.00 46.60 246 VAL A CA 1
ATOM 4253 C C . VAL B 1 244 ? -27.542 101.332 23.949 1.00 41.65 246 VAL A C 1
ATOM 4254 O O . VAL B 1 244 ? -27.264 102.313 24.645 1.00 45.44 246 VAL A O 1
ATOM 4258 N N . GLY B 1 245 ? -28.736 100.752 23.949 1.00 36.92 247 GLY A N 1
ATOM 4259 C CA . GLY B 1 245 ? -29.763 101.055 24.940 1.00 38.62 247 GLY A CA 1
ATOM 4260 C C . GLY B 1 245 ? -29.825 99.935 25.964 1.00 41.94 247 GLY A C 1
ATOM 4261 O O . GLY B 1 245 ? -29.698 98.759 25.614 1.00 38.09 247 GLY A O 1
ATOM 4262 N N . LYS B 1 246 ? -29.987 100.306 27.232 1.00 42.97 248 LYS A N 1
ATOM 4263 C CA . LYS B 1 246 ? -30.083 99.354 28.334 1.00 46.22 248 LYS A CA 1
ATOM 4264 C C . LYS B 1 246 ? -31.446 99.484 29.005 1.00 48.89 248 LYS A C 1
ATOM 4265 O O . LYS B 1 246 ? -31.958 100.592 29.194 1.00 57.20 248 LYS A O 1
ATOM 4271 N N . LEU B 1 247 ? -32.046 98.345 29.329 1.00 33.43 249 LEU A N 1
ATOM 4272 C CA . LEU B 1 247 ? -33.270 98.287 30.112 1.00 35.05 249 LEU A CA 1
ATOM 4273 C C . LEU B 1 247 ? -32.951 97.623 31.437 1.00 34.89 249 LEU A C 1
ATOM 4274 O O . LEU B 1 247 ? -32.362 96.537 31.465 1.00 36.49 249 LEU A O 1
ATOM 4279 N N . SER B 1 248 ? -33.325 98.275 32.527 1.00 34.82 250 SER A N 1
ATOM 4280 C CA . SER B 1 248 ? -33.234 97.688 33.856 1.00 39.61 250 SER A CA 1
ATOM 4281 C C . SER B 1 248 ? -34.628 97.671 34.452 1.00 32.36 250 SER A C 1
ATOM 4282 O O . SER B 1 248 ? -35.229 98.729 34.649 1.00 32.39 250 SER A O 1
ATOM 4285 N N . LEU B 1 249 ? -35.142 96.471 34.722 1.00 31.28 251 LEU A N 1
ATOM 4286 C CA . LEU B 1 249 ? -36.481 96.285 35.265 1.00 29.86 251 LEU A CA 1
ATOM 4287 C C . LEU B 1 249 ? -36.330 95.681 36.658 1.00 33.85 251 LEU A C 1
ATOM 4288 O O . LEU B 1 249 ? -35.941 94.514 36.800 1.00 28.83 251 LEU A O 1
ATOM 4293 N N . VAL B 1 250 ? -36.651 96.477 37.680 1.00 30.69 252 VAL A N 1
ATOM 4294 C CA . VAL B 1 250 ? -36.296 96.185 39.063 1.00 32.87 252 VAL A CA 1
ATOM 4295 C C . VAL B 1 250 ? -37.564 95.910 39.865 1.00 33.20 252 VAL A C 1
ATOM 4296 O O . VAL B 1 250 ? -38.511 96.711 39.851 1.00 30.16 252 VAL A O 1
ATOM 4300 N N . ASP B 1 251 ? -37.581 94.771 40.553 1.00 28.17 253 ASP A N 1
ATOM 4301 C CA . ASP B 1 251 ? -38.648 94.385 41.476 1.00 35.47 253 ASP A CA 1
ATOM 4302 C C . ASP B 1 251 ? -38.027 94.373 42.869 1.00 34.64 253 ASP A C 1
ATOM 4303 O O . ASP B 1 251 ? -37.282 93.448 43.214 1.00 31.91 253 ASP A O 1
ATOM 4308 N N . LEU B 1 252 ? -38.332 95.392 43.671 1.00 33.36 254 LEU A N 1
ATOM 4309 C CA . LEU B 1 252 ? -37.619 95.621 44.923 1.00 34.72 254 LEU A CA 1
ATOM 4310 C C . LEU B 1 252 ? -38.175 94.759 46.052 1.00 35.48 254 LEU A C 1
ATOM 4311 O O . LEU B 1 252 ? -39.272 94.206 45.973 1.00 34.42 254 LEU A O 1
ATOM 4316 N N . ALA B 1 253 ? -37.398 94.663 47.127 1.00 44.98 255 ALA A N 1
ATOM 4317 C CA . ALA B 1 253 ? -37.893 94.070 48.355 1.00 42.46 255 ALA A CA 1
ATOM 4318 C C . ALA B 1 253 ? -38.995 94.941 48.934 1.00 34.84 255 ALA A C 1
ATOM 4319 O O . ALA B 1 253 ? -39.128 96.126 48.597 1.00 35.98 255 ALA A O 1
ATOM 4321 N N . GLY B 1 254 ? -39.757 94.348 49.850 1.00 31.60 256 GLY A N 1
ATOM 4322 C CA . GLY B 1 254 ? -40.902 95.038 50.428 1.00 35.24 256 GLY A CA 1
ATOM 4323 C C . GLY B 1 254 ? -40.457 96.190 51.291 1.00 36.76 256 GLY A C 1
ATOM 4324 O O . GLY B 1 254 ? -39.598 96.029 52.159 1.00 42.92 256 GLY A O 1
ATOM 4325 N N . SER B 1 255 ? -41.059 97.362 51.068 1.00 33.29 257 SER A N 1
ATOM 4326 C CA . SER B 1 255 ? -40.583 98.598 51.665 1.00 35.57 257 SER A CA 1
ATOM 4327 C C . SER B 1 255 ? -40.826 98.663 53.173 1.00 34.94 257 SER A C 1
ATOM 4328 O O . SER B 1 255 ? -40.230 99.505 53.845 1.00 39.65 257 SER A O 1
ATOM 4331 N N . GLU B 1 256 ? -41.694 97.810 53.712 1.00 35.87 258 GLU A N 1
ATOM 4332 C CA . GLU B 1 256 ? -41.973 97.841 55.140 1.00 42.31 258 GLU A CA 1
ATOM 4333 C C . GLU B 1 256 ? -40.765 97.416 55.966 1.00 53.04 258 GLU A C 1
ATOM 4334 O O . GLU B 1 256 ? -40.680 97.779 57.142 1.00 58.39 258 GLU A O 1
ATOM 4340 N N . ARG B 1 257 ? -39.824 96.684 55.370 1.00 65.29 259 ARG A N 1
ATOM 4341 C CA . ARG B 1 257 ? -38.675 96.140 56.094 1.00 74.35 259 ARG A CA 1
ATOM 4342 C C . ARG B 1 257 ? -37.359 96.807 55.680 1.00 77.65 259 ARG A C 1
ATOM 4343 O O . ARG B 1 257 ? -36.913 97.781 56.300 1.00 74.29 259 ARG A O 1
ATOM 4351 N N . ASN B 1 273 ? -26.190 93.747 55.834 1.00 69.81 275 ASN A N 1
ATOM 4352 C CA . ASN B 1 273 ? -27.469 93.683 56.553 1.00 66.93 275 ASN A CA 1
ATOM 4353 C C . ASN B 1 273 ? -28.623 93.342 55.596 1.00 58.76 275 ASN A C 1
ATOM 4354 O O . ASN B 1 273 ? -28.555 93.638 54.402 1.00 60.37 275 ASN A O 1
ATOM 4359 N N . ILE B 1 274 ? -29.683 92.720 56.123 1.00 47.07 276 ILE A N 1
ATOM 4360 C CA . ILE B 1 274 ? -30.734 92.217 55.246 1.00 52.39 276 ILE A CA 1
ATOM 4361 C C . ILE B 1 274 ? -31.533 93.359 54.614 1.00 50.73 276 ILE A C 1
ATOM 4362 O O . ILE B 1 274 ? -32.028 93.229 53.489 1.00 57.27 276 ILE A O 1
ATOM 4367 N N . ASN B 1 275 ? -31.647 94.502 55.289 1.00 44.71 277 ASN A N 1
ATOM 4368 C CA . ASN B 1 275 ? -32.401 95.635 54.753 1.00 50.93 277 ASN A CA 1
ATOM 4369 C C . ASN B 1 275 ? -31.508 96.793 54.335 1.00 43.49 277 ASN A C 1
ATOM 4370 O O . ASN B 1 275 ? -32.014 97.879 54.038 1.00 46.43 277 ASN A O 1
ATOM 4375 N N . LYS B 1 276 ? -30.194 96.574 54.273 1.00 42.43 278 LYS A N 1
ATOM 4376 C CA . LYS B 1 276 ? -29.271 97.653 53.941 1.00 38.49 278 LYS A CA 1
ATOM 4377 C C . LYS B 1 276 ? -29.626 98.307 52.609 1.00 34.85 278 LYS A C 1
ATOM 4378 O O . LYS B 1 276 ? -29.710 99.538 52.509 1.00 42.14 278 LYS A O 1
ATOM 4384 N N . SER B 1 277 ? -29.834 97.500 51.569 1.00 36.33 279 SER A N 1
ATOM 4385 C CA . SER B 1 277 ? -30.096 98.071 50.248 1.00 42.69 279 SER A CA 1
ATOM 4386 C C . SER B 1 277 ? -31.379 98.890 50.245 1.00 37.42 279 SER A C 1
ATOM 4387 O O . SER B 1 277 ? -31.436 99.976 49.655 1.00 42.67 279 SER A O 1
ATOM 4390 N N . LEU B 1 278 ? -32.401 98.405 50.938 1.00 37.97 280 LEU A N 1
ATOM 4391 C CA . LEU B 1 278 ? -33.667 99.121 51.014 1.00 42.14 280 LEU A CA 1
ATOM 4392 C C . LEU B 1 278 ? -33.509 100.437 51.765 1.00 41.64 280 LEU A C 1
ATOM 4393 O O . LEU B 1 278 ? -33.980 101.481 51.308 1.00 44.63 280 LEU A O 1
ATOM 4398 N N . THR B 1 279 ? -32.836 100.401 52.921 1.00 41.58 281 THR A N 1
ATOM 4399 C CA . THR B 1 279 ? -32.609 101.616 53.705 1.00 43.06 281 THR A CA 1
ATOM 4400 C C . THR B 1 279 ? -31.759 102.613 52.927 1.00 38.97 281 THR A C 1
ATOM 4401 O O . THR B 1 279 ? -31.997 103.825 52.978 1.00 43.11 281 THR A O 1
ATOM 4405 N N . THR B 1 280 ? -30.759 102.123 52.200 1.00 30.77 282 THR A N 1
ATOM 4406 C CA . THR B 1 280 ? -29.888 103.039 51.466 1.00 40.93 282 THR A CA 1
ATOM 4407 C C . THR B 1 280 ? -30.637 103.688 50.307 1.00 43.70 282 THR A C 1
ATOM 4408 O O . THR B 1 280 ? -30.439 104.880 50.033 1.00 38.22 282 THR A O 1
ATOM 4412 N N . LEU B 1 281 ? -31.547 102.947 49.662 1.00 40.15 283 LEU A N 1
ATOM 4413 C CA . LEU B 1 281 ? -32.344 103.522 48.584 1.00 36.07 283 LEU A CA 1
ATOM 4414 C C . LEU B 1 281 ? -33.187 104.693 49.079 1.00 36.10 283 LEU A C 1
ATOM 4415 O O . LEU B 1 281 ? -33.316 105.710 48.391 1.00 34.19 283 LEU A O 1
ATOM 4420 N N . GLY B 1 282 ? -33.798 104.554 50.253 1.00 35.12 284 GLY A N 1
ATOM 4421 C CA . GLY B 1 282 ? -34.518 105.679 50.823 1.00 35.14 284 GLY A CA 1
ATOM 4422 C C . GLY B 1 282 ? -33.616 106.877 51.061 1.00 45.80 284 GLY A C 1
ATOM 4423 O O . GLY B 1 282 ? -33.977 108.012 50.741 1.00 44.44 284 GLY A O 1
ATOM 4424 N N . LEU B 1 283 ? -32.423 106.643 51.616 1.00 41.36 285 LEU A N 1
ATOM 4425 C CA . LEU B 1 283 ? -31.477 107.742 51.781 1.00 45.32 285 LEU A CA 1
ATOM 4426 C C . LEU B 1 283 ? -31.062 108.317 50.434 1.00 47.47 285 LEU A C 1
ATOM 4427 O O . LEU B 1 283 ? -30.917 109.537 50.292 1.00 46.83 285 LEU A O 1
ATOM 4432 N N . VAL B 1 284 ? -30.890 107.458 49.423 1.00 41.49 286 VAL A N 1
ATOM 4433 C CA . VAL B 1 284 ? -30.478 107.953 48.112 1.00 43.13 286 VAL A CA 1
ATOM 4434 C C . VAL B 1 284 ? -31.569 108.844 47.526 1.00 36.85 286 VAL A C 1
ATOM 4435 O O . VAL B 1 284 ? -31.300 109.954 47.046 1.00 29.63 286 VAL A O 1
ATOM 4439 N N . ILE B 1 285 ? -32.823 108.381 47.597 1.00 34.55 287 ILE A N 1
ATOM 4440 C CA . ILE B 1 285 ? -33.952 109.137 47.064 1.00 37.66 287 ILE A CA 1
ATOM 4441 C C . ILE B 1 285 ? -34.076 110.471 47.772 1.00 40.16 287 ILE A C 1
ATOM 4442 O O . ILE B 1 285 ? -34.264 111.517 47.135 1.00 44.73 287 ILE A O 1
ATOM 4447 N N . SER B 1 286 ? -33.951 110.452 49.103 1.00 42.86 288 SER A N 1
ATOM 4448 C CA . SER B 1 286 ? -34.067 111.660 49.906 1.00 39.82 288 SER A CA 1
ATOM 4449 C C . SER B 1 286 ? -32.992 112.671 49.541 1.00 44.74 288 SER A C 1
ATOM 4450 O O . SER B 1 286 ? -33.269 113.870 49.394 1.00 47.00 288 SER A O 1
ATOM 4453 N N . ALA B 1 287 ? -31.744 112.212 49.439 1.00 44.34 289 ALA A N 1
ATOM 4454 C CA . ALA B 1 287 ? -30.653 113.142 49.176 1.00 42.95 289 ALA A CA 1
ATOM 4455 C C . ALA B 1 287 ? -30.794 113.754 47.792 1.00 47.42 289 ALA A C 1
ATOM 4456 O O . ALA B 1 287 ? -30.636 114.972 47.634 1.00 45.20 289 ALA A O 1
ATOM 4458 N N . LEU B 1 288 ? -31.131 112.926 46.786 1.00 45.93 290 LEU A N 1
ATOM 4459 C CA . LEU B 1 288 ? -31.305 113.427 45.420 1.00 49.72 290 LEU A CA 1
ATOM 4460 C C . LEU B 1 288 ? -32.482 114.384 45.331 1.00 47.68 290 LEU A C 1
ATOM 4461 O O . LEU B 1 288 ? -32.396 115.417 44.659 1.00 51.92 290 LEU A O 1
ATOM 4466 N N . ALA B 1 289 ? -33.589 114.052 46.002 1.00 49.56 291 ALA A N 1
ATOM 4467 C CA . ALA B 1 289 ? -34.745 114.940 46.039 1.00 46.14 291 ALA A CA 1
ATOM 4468 C C . ALA B 1 289 ? -34.379 116.305 46.610 1.00 56.21 291 ALA A C 1
ATOM 4469 O O . ALA B 1 289 ? -34.861 117.336 46.125 1.00 51.97 291 ALA A O 1
ATOM 4471 N N . ASP B 1 290 ? -33.510 116.337 47.630 1.00 56.79 292 ASP A N 1
ATOM 4472 C CA . ASP B 1 290 ? -33.058 117.612 48.190 1.00 62.59 292 ASP A CA 1
ATOM 4473 C C . ASP B 1 290 ? -32.242 118.437 47.203 1.00 67.20 292 ASP A C 1
ATOM 4474 O O . ASP B 1 290 ? -32.131 119.651 47.383 1.00 72.95 292 ASP A O 1
ATOM 4479 N N . GLN B 1 291 ? -31.661 117.812 46.181 1.00 71.36 293 GLN A N 1
ATOM 4480 C CA . GLN B 1 291 ? -30.933 118.507 45.131 1.00 75.14 293 GLN A CA 1
ATOM 4481 C C . GLN B 1 291 ? -31.800 118.806 43.908 1.00 87.99 293 GLN A C 1
ATOM 4482 O O . GLN B 1 291 ? -31.262 119.119 42.842 1.00 93.71 293 GLN A O 1
ATOM 4488 N N . GLY B 1 292 ? -33.118 118.688 44.024 1.00 91.93 294 GLY A N 1
ATOM 4489 C CA . GLY B 1 292 ? -33.998 119.116 42.955 1.00 92.73 294 GLY A CA 1
ATOM 4490 C C . GLY B 1 292 ? -34.497 120.516 43.232 1.00 103.71 294 GLY A C 1
ATOM 4491 O O . GLY B 1 292 ? -34.769 121.286 42.305 1.00 109.27 294 GLY A O 1
ATOM 4492 N N . ALA B 1 293 ? -34.610 120.850 44.523 1.00 103.54 295 ALA A N 1
ATOM 4493 C CA . ALA B 1 293 ? -34.992 122.182 44.979 1.00 97.43 295 ALA A CA 1
ATOM 4494 C C . ALA B 1 293 ? -33.895 122.780 45.857 1.00 101.11 295 ALA A C 1
ATOM 4495 O O . ALA B 1 293 ? -32.711 122.483 45.664 1.00 102.60 295 ALA A O 1
ATOM 4497 N N . GLY B 1 294 ? -34.271 123.622 46.818 1.00 101.37 296 GLY A N 1
ATOM 4498 C CA . GLY B 1 294 ? -33.281 124.251 47.682 1.00 100.52 296 GLY A CA 1
ATOM 4499 C C . GLY B 1 294 ? -32.601 123.229 48.581 1.00 101.12 296 GLY A C 1
ATOM 4500 O O . GLY B 1 294 ? -33.264 122.379 49.192 1.00 95.01 296 GLY A O 1
ATOM 4501 N N . LYS B 1 295 ? -31.266 123.329 48.670 1.00 104.42 297 LYS A N 1
ATOM 4502 C CA . LYS B 1 295 ? -30.333 122.418 49.374 1.00 104.47 297 LYS A CA 1
ATOM 4503 C C . LYS B 1 295 ? -29.844 121.310 48.444 1.00 101.28 297 LYS A C 1
ATOM 4504 O O . LYS B 1 295 ? -28.777 120.735 48.660 1.00 100.55 297 LYS A O 1
ATOM 4506 N N . ASN B 1 298 ? -26.367 120.724 48.733 1.00 99.81 300 ASN A N 1
ATOM 4507 C CA . ASN B 1 298 ? -25.939 119.462 48.142 1.00 101.18 300 ASN A CA 1
ATOM 4508 C C . ASN B 1 298 ? -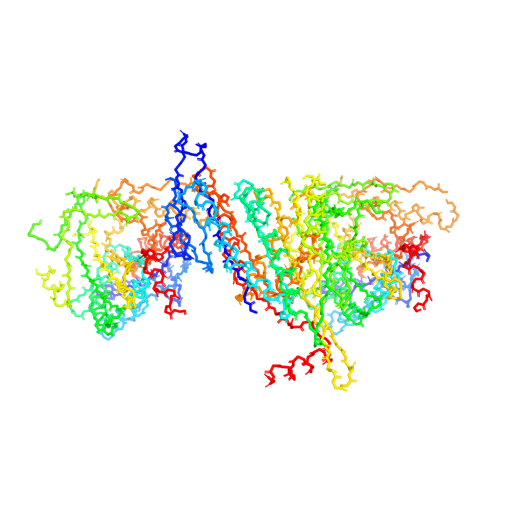25.473 118.486 49.222 1.00 115.65 300 ASN A C 1
ATOM 4509 O O . ASN B 1 298 ? -24.304 118.491 49.612 1.00 115.60 300 ASN A O 1
ATOM 4511 N N . LYS B 1 299 ? -26.401 117.661 49.708 1.00 129.84 301 LYS A N 1
ATOM 4512 C CA . LYS B 1 299 ? -26.075 116.604 50.655 1.00 119.17 301 LYS A CA 1
ATOM 4513 C C . LYS B 1 299 ? -25.432 115.421 49.934 1.00 108.07 301 LYS A C 1
ATOM 4514 O O . LYS B 1 299 ? -25.589 115.230 48.725 1.00 114.75 301 LYS A O 1
ATOM 4516 N N . PHE B 1 300 ? -24.704 114.618 50.700 1.00 89.47 302 PHE A N 1
ATOM 4517 C CA . PHE B 1 300 ? -23.973 113.486 50.146 1.00 75.33 302 PHE A CA 1
ATOM 4518 C C . PHE B 1 300 ? -24.941 112.342 49.809 1.00 64.52 302 PHE A C 1
ATOM 4519 O O . PHE B 1 300 ? -25.747 111.926 50.649 1.00 61.52 302 PHE A O 1
ATOM 4527 N N . VAL B 1 301 ? -24.897 111.878 48.561 1.00 56.77 303 VAL A N 1
ATOM 4528 C CA . VAL B 1 301 ? -25.791 110.827 48.074 1.00 50.03 303 VAL A CA 1
ATOM 4529 C C . VAL B 1 301 ? -25.077 109.489 48.260 1.00 48.20 303 VAL A C 1
ATOM 4530 O O . VAL B 1 301 ? -24.113 109.211 47.528 1.00 40.64 303 VAL A O 1
ATOM 4534 N N . PRO B 1 302 ? -25.512 108.637 49.192 1.00 46.48 304 PRO A N 1
ATOM 4535 C CA . PRO B 1 302 ? -24.711 107.446 49.571 1.00 44.54 304 PRO A CA 1
ATOM 4536 C C . PRO B 1 302 ? -24.867 106.257 48.620 1.00 44.40 304 PRO A C 1
ATOM 4537 O O . PRO B 1 302 ? -25.171 105.132 49.039 1.00 42.47 304 PRO A O 1
ATOM 4541 N N . TYR B 1 303 ? -24.588 106.497 47.329 1.00 39.37 305 TYR A N 1
ATOM 4542 C CA . TYR B 1 303 ? -24.768 105.486 46.284 1.00 45.13 305 TYR A CA 1
ATOM 4543 C C . TYR B 1 303 ? -24.093 104.170 46.634 1.00 40.60 305 TYR A C 1
ATOM 4544 O O . TYR B 1 303 ? -24.695 103.097 46.536 1.00 40.64 305 TYR A O 1
ATOM 4553 N N . ARG B 1 304 ? -22.817 104.233 46.978 1.00 43.09 306 ARG A N 1
ATOM 4554 C CA . ARG B 1 304 ? -21.979 103.060 47.136 1.00 42.80 306 ARG A CA 1
ATOM 4555 C C . ARG B 1 304 ? -22.100 102.418 48.500 1.00 37.06 306 ARG A C 1
ATOM 4556 O O . ARG B 1 304 ? -21.256 101.588 48.840 1.00 47.09 306 ARG A O 1
ATOM 4564 N N . ASP B 1 305 ? -23.119 102.757 49.285 1.00 39.20 307 ASP A N 1
ATOM 4565 C CA . ASP B 1 305 ? -23.312 102.117 50.580 1.00 43.00 307 ASP A CA 1
ATOM 4566 C C . ASP B 1 305 ? -24.168 100.854 50.513 1.00 46.52 307 ASP A C 1
ATOM 4567 O O . ASP B 1 305 ? -24.421 100.241 51.555 1.00 38.61 307 ASP A O 1
ATOM 4572 N N . SER B 1 306 ? -24.612 100.435 49.327 1.00 42.69 308 SER A N 1
ATOM 4573 C CA . SER B 1 306 ? -25.368 99.196 49.225 1.00 36.90 308 SER A CA 1
ATOM 4574 C C . SER B 1 306 ? -25.192 98.640 47.822 1.00 30.73 308 SER A C 1
ATOM 4575 O O . SER B 1 306 ? -24.861 99.372 46.887 1.00 32.58 308 SER A O 1
ATOM 4578 N N . VAL B 1 307 ? -25.425 97.336 47.681 1.00 32.59 309 VAL A N 1
ATOM 4579 C CA . VAL B 1 307 ? -25.318 96.718 46.358 1.00 36.43 309 VAL A CA 1
ATOM 4580 C C . VAL B 1 307 ? -26.366 97.299 45.417 1.00 36.07 309 VAL A C 1
ATOM 4581 O O . VAL B 1 307 ? -26.066 97.665 44.274 1.00 37.15 309 VAL A O 1
ATOM 4585 N N . LEU B 1 308 ? -27.599 97.438 45.904 1.00 32.95 310 LEU A N 1
ATOM 4586 C CA . LEU B 1 308 ? -28.691 97.931 45.067 1.00 34.23 310 LEU A CA 1
ATOM 4587 C C . LEU B 1 308 ? -28.420 99.342 44.555 1.00 32.95 310 LEU A C 1
ATOM 4588 O O . LEU B 1 308 ? -28.417 99.586 43.347 1.00 40.98 310 LEU A O 1
ATOM 4593 N N . THR B 1 309 ? -28.214 100.298 45.460 1.00 36.49 311 THR A N 1
ATOM 4594 C CA . THR B 1 309 ? -28.036 101.668 45.001 1.00 34.16 311 THR A CA 1
ATOM 4595 C C . THR B 1 309 ? -26.734 101.860 44.252 1.00 32.57 311 THR A C 1
ATOM 4596 O O . THR B 1 309 ? -26.650 102.775 43.437 1.00 33.00 311 THR A O 1
ATOM 4600 N N . TRP B 1 310 ? -25.727 101.022 44.492 1.00 34.31 312 TRP A N 1
ATOM 4601 C CA . TRP B 1 310 ? -24.501 101.103 43.694 1.00 37.49 312 TRP A CA 1
ATOM 4602 C C . TRP B 1 310 ? -24.781 100.730 42.237 1.00 39.27 312 TRP A C 1
ATOM 4603 O O . TRP B 1 310 ? -24.522 101.517 41.314 1.00 35.21 312 TRP A O 1
ATOM 4614 N N . LEU B 1 311 ? -25.388 99.560 42.022 1.00 43.10 313 LEU A N 1
ATOM 4615 C CA . LEU B 1 311 ? -25.782 99.129 40.677 1.00 47.00 313 LEU A CA 1
ATOM 4616 C C . LEU B 1 311 ? -26.738 100.106 39.989 1.00 42.20 313 LEU A C 1
ATOM 4617 O O . LEU B 1 311 ? -26.691 100.252 38.764 1.00 44.62 313 LEU A O 1
ATOM 4622 N N . LEU B 1 312 ? -27.622 100.762 40.734 1.00 42.16 314 LEU A N 1
ATOM 4623 C CA . LEU B 1 312 ? -28.572 101.697 40.141 1.00 38.51 314 LEU A CA 1
ATOM 4624 C C . LEU B 1 312 ? -28.078 103.128 40.185 1.00 38.18 314 LEU A C 1
ATOM 4625 O O . LEU B 1 312 ? -28.891 104.054 40.081 1.00 42.98 314 LEU A O 1
ATOM 4630 N N . LYS B 1 313 ? -26.770 103.332 40.363 1.00 35.24 315 LYS A N 1
ATOM 4631 C CA . LYS B 1 313 ? -26.266 104.692 40.508 1.00 35.86 315 LYS A CA 1
ATOM 4632 C C . LYS B 1 313 ? -26.692 105.571 39.336 1.00 39.98 315 LYS A C 1
ATOM 4633 O O . LYS B 1 313 ? -27.087 106.725 39.530 1.00 48.84 315 LYS A O 1
ATOM 4639 N N . ASP B 1 314 ? -26.632 105.040 38.106 1.00 35.04 316 ASP A N 1
ATOM 4640 C CA . ASP B 1 314 ? -27.072 105.818 36.944 1.00 39.37 316 ASP A CA 1
ATOM 4641 C C . ASP B 1 314 ? -28.583 106.013 36.922 1.00 40.74 316 ASP A C 1
ATOM 4642 O O . ASP B 1 314 ? -29.068 107.022 36.398 1.00 49.19 316 ASP A O 1
ATOM 4647 N N . SER B 1 315 ? -29.342 105.048 37.447 1.00 40.06 317 SER A N 1
ATOM 4648 C CA . SER B 1 315 ? -30.798 105.109 37.349 1.00 40.65 317 SER A CA 1
ATOM 4649 C C . SER B 1 315 ? -31.399 106.210 38.211 1.00 43.64 317 SER A C 1
ATOM 4650 O O . SER B 1 315 ? -32.520 106.652 37.933 1.00 38.66 317 SER A O 1
ATOM 4653 N N . LEU B 1 316 ? -30.688 106.674 39.242 1.00 40.33 318 LEU A N 1
ATOM 4654 C CA . LEU B 1 316 ? -31.183 107.753 40.092 1.00 42.34 318 LEU A CA 1
ATOM 4655 C C . LEU B 1 316 ? -30.140 108.863 40.126 1.00 39.35 318 LEU A C 1
ATOM 4656 O O . LEU B 1 316 ? -29.074 108.701 40.728 1.00 48.96 318 LEU A O 1
ATOM 4661 N N . GLY B 1 317 ? -30.449 109.987 39.479 1.00 44.92 319 GLY A N 1
ATOM 4662 C CA . GLY B 1 317 ? -29.553 111.124 39.403 1.00 39.16 319 GLY A CA 1
ATOM 4663 C C . GLY B 1 317 ? -28.559 111.097 38.260 1.00 49.68 319 GLY A C 1
ATOM 4664 O O . GLY B 1 317 ? -27.766 112.039 38.137 1.00 56.26 319 GLY A O 1
ATOM 4665 N N . GLY B 1 318 ? -28.588 110.075 37.397 1.00 50.54 320 GLY A N 1
ATOM 4666 C CA . GLY B 1 318 ? -27.509 109.870 36.447 1.00 48.38 320 GLY A CA 1
ATOM 4667 C C . GLY B 1 318 ? -27.969 109.721 35.006 1.00 48.37 320 GLY A C 1
ATOM 4668 O O . GLY B 1 318 ? -28.944 110.337 34.567 1.00 47.31 320 GLY A O 1
ATOM 4669 N N . ASN B 1 319 ? -27.237 108.887 34.258 1.00 45.19 321 ASN A N 1
ATOM 4670 C CA . ASN B 1 319 ? -27.445 108.727 32.813 1.00 42.77 321 ASN A CA 1
ATOM 4671 C C . ASN B 1 319 ? -28.490 107.643 32.552 1.00 42.80 321 ASN A C 1
ATOM 4672 O O . ASN B 1 319 ? -28.183 106.519 32.157 1.00 41.57 321 ASN A O 1
ATOM 4677 N N . SER B 1 320 ? -29.755 107.996 32.774 1.00 39.79 322 SER A N 1
ATOM 4678 C CA . SER B 1 320 ? -30.843 107.055 32.547 1.00 40.25 322 SER A CA 1
ATOM 4679 C C . SER B 1 320 ? -32.156 107.818 32.439 1.00 34.56 322 SER A C 1
ATOM 4680 O O . SER B 1 320 ? -32.315 108.885 33.035 1.00 36.96 322 SER A O 1
ATOM 4683 N N . LYS B 1 321 ? -33.074 107.277 31.639 1.00 36.06 323 LYS A N 1
ATOM 4684 C CA . LYS B 1 321 ? -34.485 107.637 31.722 1.00 30.25 323 LYS A CA 1
ATOM 4685 C C . LYS B 1 321 ? -35.152 106.646 32.669 1.00 34.63 323 LYS A C 1
ATOM 4686 O O . LYS B 1 321 ? -35.172 105.440 32.415 1.00 36.89 323 LYS A O 1
ATOM 4692 N N . THR B 1 322 ? -35.649 107.149 33.784 1.00 30.53 324 THR A N 1
ATOM 4693 C CA . THR B 1 322 ? -36.060 106.291 34.869 1.00 24.71 324 THR A CA 1
ATOM 4694 C C . THR B 1 322 ? -37.492 106.620 35.238 1.00 31.92 324 THR A C 1
ATOM 4695 O O . THR B 1 322 ? -37.875 107.795 35.304 1.00 28.61 324 THR A O 1
ATOM 4699 N N . ALA B 1 323 ? -38.274 105.568 35.456 1.00 27.71 325 ALA A N 1
ATOM 4700 C CA . ALA B 1 323 ? -39.611 105.660 36.021 1.00 40.57 325 ALA A CA 1
ATOM 4701 C C . ALA B 1 323 ? -39.655 104.846 37.309 1.00 44.53 325 ALA A C 1
ATOM 4702 O O . ALA B 1 323 ? -39.182 103.706 37.344 1.00 39.90 325 ALA A O 1
ATOM 4704 N N . MET B 1 324 ? -40.218 105.427 38.360 1.00 31.26 326 MET A N 1
ATOM 4705 C CA . MET B 1 324 ? -40.567 104.681 39.561 1.00 32.53 326 MET A CA 1
ATOM 4706 C C . MET B 1 324 ? -42.042 104.313 39.489 1.00 27.60 326 MET A C 1
ATOM 4707 O O . MET B 1 324 ? -42.880 105.178 39.228 1.00 33.96 326 MET A O 1
ATOM 4712 N N . VAL B 1 325 ? -42.363 103.046 39.721 1.00 26.22 327 VAL A N 1
ATOM 4713 C CA . VAL B 1 325 ? -43.741 102.642 40.011 1.00 28.47 327 VAL A CA 1
ATOM 4714 C C . VAL B 1 325 ? -43.889 102.378 41.506 1.00 30.52 327 VAL A C 1
ATOM 4715 O O . VAL B 1 325 ? -43.413 101.357 42.027 1.00 32.59 327 VAL A O 1
ATOM 4719 N N . ALA B 1 326 ? -44.597 103.263 42.197 1.00 30.29 328 ALA A N 1
ATOM 4720 C CA . ALA B 1 326 ? -44.887 103.063 43.615 1.00 35.09 328 ALA A CA 1
ATOM 4721 C C . ALA B 1 326 ? -46.211 102.313 43.769 1.00 33.24 328 ALA A C 1
ATOM 4722 O O . ALA B 1 326 ? -47.272 102.832 43.409 1.00 29.71 328 ALA A O 1
ATOM 4724 N N . THR B 1 327 ? -46.154 101.098 44.304 1.00 31.16 329 THR A N 1
ATOM 4725 C CA . THR B 1 327 ? -47.344 100.275 44.487 1.00 30.33 329 THR A CA 1
ATOM 4726 C C . THR B 1 327 ? -47.842 100.426 45.924 1.00 35.98 329 THR A C 1
ATOM 4727 O O . THR B 1 327 ? -47.039 100.410 46.869 1.00 29.24 329 THR A O 1
ATOM 4731 N N . VAL B 1 328 ? -49.157 100.610 46.090 1.00 32.55 330 VAL A N 1
ATOM 4732 C CA . VAL B 1 328 ? -49.758 100.786 47.408 1.00 31.01 330 VAL A CA 1
ATOM 4733 C C . VAL B 1 328 ? -50.979 99.879 47.517 1.00 36.48 330 VAL A C 1
ATOM 4734 O O . VAL B 1 328 ? -51.731 99.697 46.550 1.00 37.22 330 VAL A O 1
ATOM 4738 N N . SER B 1 329 ? -51.141 99.282 48.668 1.00 27.81 331 SER A N 1
ATOM 4739 C CA . SER B 1 329 ? -52.385 98.607 48.986 1.00 33.46 331 SER A CA 1
ATOM 4740 C C . SER B 1 329 ? -53.415 99.651 49.423 1.00 36.20 331 SER A C 1
ATOM 4741 O O . SER B 1 329 ? -53.049 100.731 49.903 1.00 33.07 331 SER A O 1
ATOM 4744 N N . PRO B 1 330 ? -54.706 99.377 49.250 1.00 37.33 332 PRO A N 1
ATOM 4745 C CA . PRO B 1 330 ? -55.705 100.453 49.375 1.00 33.99 332 PRO A CA 1
ATOM 4746 C C . PRO B 1 330 ? -56.419 100.584 50.721 1.00 33.69 332 PRO A C 1
ATOM 4747 O O . PRO B 1 330 ? -57.226 101.512 50.856 1.00 40.34 332 PRO A O 1
ATOM 4751 N N . ALA B 1 331 ? -56.153 99.749 51.732 1.00 38.16 333 ALA A N 1
ATOM 4752 C CA . ALA B 1 331 ? -57.043 99.695 52.895 1.00 29.07 333 ALA A CA 1
ATOM 4753 C C . ALA B 1 331 ? -56.372 100.177 54.180 1.00 33.05 333 ALA A C 1
ATOM 4754 O O . ALA B 1 331 ? -55.151 100.336 54.269 1.00 36.36 333 ALA A O 1
ATOM 4756 N N . ALA B 1 332 ? -57.221 100.394 55.191 1.00 37.87 334 ALA A N 1
ATOM 4757 C CA . ALA B 1 332 ? -56.821 101.086 56.419 1.00 36.20 334 ALA A CA 1
ATOM 4758 C C . ALA B 1 332 ? -55.728 100.346 57.175 1.00 39.52 334 ALA A C 1
ATOM 4759 O O . ALA B 1 332 ? -54.872 100.982 57.793 1.00 44.44 334 ALA A O 1
ATOM 4761 N N . ASP B 1 333 ? -55.726 99.012 57.121 1.00 35.62 335 ASP A N 1
ATOM 4762 C CA . ASP B 1 333 ? -54.730 98.200 57.817 1.00 42.85 335 ASP A CA 1
ATOM 4763 C C . ASP B 1 333 ? -53.300 98.454 57.329 1.00 37.89 335 ASP A C 1
ATOM 4764 O O . ASP B 1 333 ? -52.355 98.017 57.984 1.00 40.58 335 ASP A O 1
ATOM 4769 N N . ASN B 1 334 ? -53.118 99.149 56.209 1.00 35.83 336 ASN A N 1
ATOM 4770 C CA . ASN B 1 334 ? -51.794 99.483 55.691 1.00 39.52 336 ASN A CA 1
ATOM 4771 C C . ASN B 1 334 ? -51.573 100.985 55.572 1.00 33.03 336 ASN A C 1
ATOM 4772 O O . ASN B 1 334 ? -50.667 101.417 54.852 1.00 31.35 336 ASN A O 1
ATOM 4777 N N . TYR B 1 335 ? -52.384 101.792 56.251 1.00 39.46 337 TYR A N 1
ATOM 4778 C CA . TYR B 1 335 ? -52.254 103.245 56.154 1.00 38.65 337 TYR A CA 1
ATOM 4779 C C . TYR B 1 335 ? -50.800 103.697 56.197 1.00 34.93 337 TYR A C 1
ATOM 4780 O O . TYR B 1 335 ? -50.331 104.419 55.310 1.00 41.61 337 TYR A O 1
ATOM 4789 N N . ASP B 1 336 ? -50.062 103.266 57.227 1.00 37.26 338 ASP A N 1
ATOM 4790 C CA . ASP B 1 336 ? -48.759 103.870 57.480 1.00 39.42 338 ASP A CA 1
ATOM 4791 C C . ASP B 1 336 ? -47.732 103.469 56.430 1.00 38.41 338 ASP A C 1
ATOM 4792 O O . ASP B 1 336 ? -46.945 104.308 55.984 1.00 34.66 338 ASP A O 1
ATOM 4797 N N . GLU B 1 337 ? -47.702 102.194 56.035 1.00 33.18 339 GLU A N 1
ATOM 4798 C CA . GLU B 1 337 ? -46.783 101.820 54.974 1.00 32.78 339 GLU A CA 1
ATOM 4799 C C . GLU B 1 337 ? -47.161 102.502 53.667 1.00 35.12 339 GLU A C 1
ATOM 4800 O O . GLU B 1 337 ? -46.287 102.819 52.853 1.00 34.21 339 GLU A O 1
ATOM 4806 N N . THR B 1 338 ? -48.453 102.766 53.463 1.00 26.33 340 THR A N 1
ATOM 4807 C CA . THR B 1 338 ? -48.876 103.458 52.249 1.00 26.80 340 THR A CA 1
ATOM 4808 C C . THR B 1 338 ? -48.397 104.895 52.268 1.00 32.97 340 THR A C 1
ATOM 4809 O O . THR B 1 338 ? -47.806 105.374 51.287 1.00 38.41 340 THR A O 1
ATOM 4813 N N . LEU B 1 339 ? -48.586 105.579 53.404 1.00 33.24 341 LEU A N 1
ATOM 4814 C CA . LEU B 1 339 ? -48.129 106.960 53.525 1.00 35.28 341 LEU A CA 1
ATOM 4815 C C . LEU B 1 339 ? -46.641 107.067 53.229 1.00 34.19 341 LEU A C 1
ATOM 4816 O O . LEU B 1 339 ? -46.206 107.949 52.475 1.00 36.24 341 LEU A O 1
ATOM 4821 N N . SER B 1 340 ? -45.841 106.155 53.797 1.00 32.98 342 SER A N 1
ATOM 4822 C CA . SER B 1 340 ? -44.399 106.168 53.562 1.00 26.69 342 SER A CA 1
ATOM 4823 C C . SER B 1 340 ? -44.073 105.959 52.075 1.00 29.13 342 SER A C 1
ATOM 4824 O O . SER B 1 340 ? -43.186 106.622 51.522 1.00 33.04 342 SER A O 1
ATOM 4827 N N . THR B 1 341 ? -44.793 105.052 51.406 1.00 33.46 343 THR A N 1
ATOM 4828 C CA . THR B 1 341 ? -44.559 104.828 49.976 1.00 37.18 343 THR A CA 1
ATOM 4829 C C . THR B 1 341 ? -44.882 106.082 49.171 1.00 33.08 343 THR A C 1
ATOM 4830 O O . THR B 1 341 ? -44.109 106.492 48.291 1.00 34.29 343 THR A O 1
ATOM 4834 N N . LEU B 1 342 ? -46.019 106.711 49.483 1.00 32.69 344 LEU A N 1
ATOM 4835 C CA . LEU B 1 342 ? -46.427 107.935 48.800 1.00 31.10 344 LEU A CA 1
ATOM 4836 C C . LEU B 1 342 ? -45.421 109.052 49.022 1.00 33.72 344 LEU A C 1
ATOM 4837 O O . LEU B 1 342 ? -45.116 109.818 48.099 1.00 41.14 344 LEU A O 1
ATOM 4842 N N . ARG B 1 343 ? -44.867 109.147 50.231 1.00 34.04 345 ARG A N 1
ATOM 4843 C CA . ARG B 1 343 ? -43.899 110.207 50.503 1.00 35.54 345 ARG A CA 1
ATOM 4844 C C . ARG B 1 343 ? -42.605 110.003 49.723 1.00 37.63 345 ARG A C 1
ATOM 4845 O O . ARG B 1 343 ? -42.074 110.957 49.142 1.00 34.91 345 ARG A O 1
ATOM 4853 N N . TYR B 1 344 ? -42.070 108.777 49.710 1.00 39.30 346 TYR A N 1
ATOM 4854 C CA . TYR B 1 344 ? -40.878 108.527 48.904 1.00 42.83 346 TYR A CA 1
ATOM 4855 C C . TYR B 1 344 ? -41.155 108.770 47.431 1.00 37.20 346 TYR A C 1
ATOM 4856 O O . TYR B 1 344 ? -40.327 109.364 46.732 1.00 28.96 346 TYR A O 1
ATOM 4865 N N . ALA B 1 345 ? -42.311 108.315 46.939 1.00 32.16 347 ALA A N 1
ATOM 4866 C CA . ALA B 1 345 ? -42.619 108.523 45.527 1.00 39.94 347 ALA A CA 1
ATOM 4867 C C . ALA B 1 345 ? -42.734 110.008 45.216 1.00 40.12 347 ALA A C 1
ATOM 4868 O O . ALA B 1 345 ? -42.373 110.446 44.116 1.00 35.19 347 ALA A O 1
ATOM 4870 N N . ASP B 1 346 ? -43.212 110.794 46.183 1.00 43.82 348 ASP A N 1
ATOM 4871 C CA . ASP B 1 346 ? -43.303 112.238 45.999 1.00 45.79 348 ASP A CA 1
ATOM 4872 C C . ASP B 1 346 ? -41.924 112.892 45.987 1.00 45.80 348 ASP A C 1
ATOM 4873 O O . ASP B 1 346 ? -41.702 113.855 45.241 1.00 44.63 348 ASP A O 1
ATOM 4878 N N . ARG B 1 347 ? -40.976 112.371 46.770 1.00 45.97 349 ARG A N 1
ATOM 4879 C CA . ARG B 1 347 ? -39.616 112.900 46.711 1.00 38.77 349 ARG A CA 1
ATOM 4880 C C . ARG B 1 347 ? -38.933 112.508 45.405 1.00 44.11 349 ARG A C 1
ATOM 4881 O O . ARG B 1 347 ? -38.295 113.353 44.762 1.00 37.58 349 ARG A O 1
ATOM 4889 N N . ALA B 1 348 ? -39.088 111.244 44.978 1.00 36.50 350 ALA A N 1
ATOM 4890 C CA . ALA B 1 348 ? -38.389 110.763 43.781 1.00 39.12 350 ALA A CA 1
ATOM 4891 C C . ALA B 1 348 ? -38.702 111.60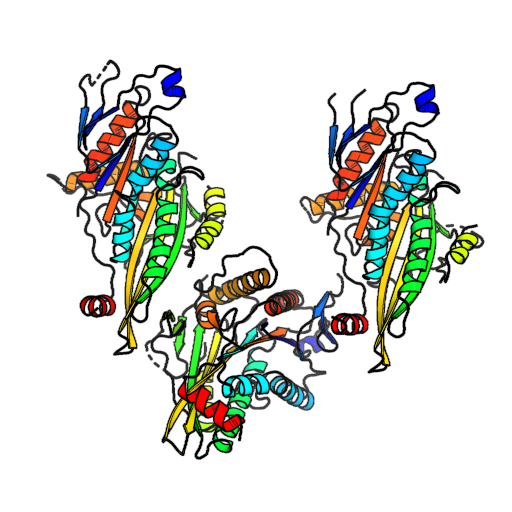6 42.545 1.00 42.14 350 ALA A C 1
ATOM 4892 O O . ALA B 1 348 ? -37.850 111.743 41.661 1.00 43.44 350 ALA A O 1
ATOM 4894 N N . LYS B 1 349 ? -39.903 112.182 42.455 1.00 40.44 351 LYS A N 1
ATOM 4895 C CA . LYS B 1 349 ? -40.219 112.957 41.258 1.00 48.21 351 LYS A CA 1
ATOM 4896 C C . LYS B 1 349 ? -39.428 114.263 41.174 1.00 45.40 351 LYS A C 1
ATOM 4897 O O . LYS B 1 349 ? -39.470 114.928 40.143 1.00 49.89 351 LYS A O 1
ATOM 4903 N N . HIS B 1 350 ? -38.685 114.623 42.203 1.00 41.08 352 HIS A N 1
ATOM 4904 C CA . HIS B 1 350 ? -37.795 115.773 42.149 1.00 42.75 352 HIS A CA 1
ATOM 4905 C C . HIS B 1 350 ? -36.381 115.402 41.731 1.00 42.02 352 HIS A C 1
ATOM 4906 O O . HIS B 1 350 ? -35.536 116.294 41.596 1.00 46.31 352 HIS A O 1
ATOM 4913 N N . ILE B 1 351 ? -36.101 114.111 41.546 1.00 35.99 353 ILE A N 1
ATOM 4914 C CA . ILE B 1 351 ? -34.758 113.682 41.168 1.00 43.58 353 ILE A CA 1
ATOM 4915 C C . ILE B 1 351 ? -34.505 114.051 39.710 1.00 46.28 353 ILE A C 1
ATOM 4916 O O . ILE B 1 351 ? -35.326 113.766 38.829 1.00 46.29 353 ILE A O 1
ATOM 4921 N N . ILE B 1 352 ? -33.362 114.680 39.445 1.00 44.37 354 ILE A N 1
ATOM 4922 C CA . ILE B 1 352 ? -33.005 115.135 38.101 1.00 43.62 354 ILE A CA 1
ATOM 4923 C C . ILE B 1 352 ? -32.009 114.147 37.503 1.00 43.70 354 ILE A C 1
ATOM 4924 O O . ILE B 1 352 ? -30.907 113.964 38.037 1.00 48.24 354 ILE A O 1
ATOM 4929 N N . ASN B 1 353 ? -32.385 113.515 36.398 1.00 38.13 355 ASN A N 1
ATOM 4930 C CA . ASN B 1 353 ? -31.491 112.617 35.677 1.00 41.74 355 ASN A CA 1
ATOM 4931 C C . ASN B 1 353 ? -30.866 113.339 34.485 1.00 47.86 355 ASN A C 1
ATOM 4932 O O . ASN B 1 353 ? -31.390 114.344 33.992 1.00 53.55 355 ASN A O 1
ATOM 4937 N N . HIS B 1 354 ? -29.730 112.819 34.027 1.00 41.43 356 HIS A N 1
ATOM 4938 C CA . HIS B 1 354 ? -28.966 113.423 32.930 1.00 50.53 356 HIS A CA 1
ATOM 4939 C C . HIS B 1 354 ? -28.709 112.362 31.853 1.00 48.06 356 HIS A C 1
ATOM 4940 O O . HIS B 1 354 ? -27.580 111.898 31.680 1.00 53.79 356 HIS A O 1
ATOM 4947 N N . ALA B 1 355 ? -29.753 111.989 31.114 1.00 45.18 357 ALA A N 1
ATOM 4948 C CA . ALA B 1 355 ? -29.662 110.886 30.157 1.00 44.87 357 ALA A CA 1
ATOM 4949 C C . ALA B 1 355 ? -29.198 111.375 28.793 1.00 40.91 357 ALA A C 1
ATOM 4950 O O . ALA B 1 355 ? -29.674 112.395 28.291 1.00 47.40 357 ALA A O 1
ATOM 4952 N N . VAL B 1 356 ? -28.280 110.622 28.180 1.00 43.99 358 VAL A N 1
ATOM 4953 C CA . VAL B 1 356 ? -27.820 110.900 26.823 1.00 46.06 358 VAL A CA 1
ATOM 4954 C C . VAL B 1 356 ? -27.851 109.619 25.998 1.00 51.43 358 VAL A C 1
ATOM 4955 O O . VAL B 1 356 ? -27.909 108.503 26.520 1.00 46.78 358 VAL A O 1
ATOM 4959 N N . VAL B 1 357 ? -27.799 109.800 24.682 1.00 51.51 359 VAL A N 1
ATOM 4960 C CA . VAL B 1 357 ? -27.711 108.671 23.767 1.00 49.34 359 VAL A CA 1
ATOM 4961 C C . VAL B 1 357 ? -26.339 108.016 23.897 1.00 49.30 359 VAL A C 1
ATOM 4962 O O . VAL B 1 357 ? -25.300 108.681 23.782 1.00 50.44 359 VAL A O 1
ATOM 4966 N N . ASN B 1 358 ? -26.325 106.709 24.169 1.00 40.32 360 ASN A N 1
ATOM 4967 C CA . ASN B 1 358 ? -25.075 105.963 24.303 1.00 42.34 360 ASN A CA 1
ATOM 4968 C C . ASN B 1 358 ? -24.705 105.432 22.925 1.00 46.97 360 ASN A C 1
ATOM 4969 O O . ASN B 1 358 ? -25.233 104.412 22.467 1.00 44.61 360 ASN A O 1
ATOM 4974 N N . GLU B 1 359 ? -23.766 106.119 22.284 1.00 46.04 361 GLU A N 1
ATOM 4975 C CA . GLU B 1 359 ? -23.560 106.053 20.846 1.00 47.04 361 GLU A CA 1
ATOM 4976 C C . GLU B 1 359 ? -22.102 106.356 20.539 1.00 49.27 361 GLU A C 1
ATOM 4977 O O . GLU B 1 359 ? -21.558 107.329 21.073 1.00 48.27 361 GLU A O 1
ATOM 4983 N N . ASP B 1 360 ? -21.473 105.549 19.690 1.00 50.51 362 ASP A N 1
ATOM 4984 C CA . ASP B 1 360 ? -20.177 105.961 19.178 1.00 57.41 362 ASP A CA 1
ATOM 4985 C C . ASP B 1 360 ? -20.383 106.914 18.000 1.00 55.46 362 ASP A C 1
ATOM 4986 O O . ASP B 1 360 ? -21.483 106.991 17.449 1.00 50.24 362 ASP A O 1
ATOM 4991 N N . PRO B 1 361 ? -19.349 107.675 17.618 1.00 58.90 363 PRO A N 1
ATOM 4992 C CA . PRO B 1 361 ? -19.548 108.718 16.589 1.00 62.02 363 PRO A CA 1
ATOM 4993 C C . PRO B 1 361 ? -20.088 108.227 15.247 1.00 58.54 363 PRO A C 1
ATOM 4994 O O . PRO B 1 361 ? -20.959 108.891 14.670 1.00 53.92 363 PRO A O 1
ATOM 4998 N N . ASN B 1 362 ? -19.586 107.108 14.718 1.00 55.19 364 ASN A N 1
ATOM 4999 C CA . ASN B 1 362 ? -20.146 106.559 13.482 1.00 60.47 364 ASN A CA 1
ATOM 5000 C C . ASN B 1 362 ? -21.663 106.400 13.577 1.00 61.50 364 ASN A C 1
ATOM 5001 O O . ASN B 1 362 ? -22.409 106.837 12.690 1.00 54.49 364 ASN A O 1
ATOM 5006 N N . ALA B 1 363 ? -22.138 105.776 14.659 1.00 47.72 365 ALA A N 1
ATOM 5007 C CA . ALA B 1 363 ? -23.566 105.518 14.777 1.00 54.07 365 ALA A CA 1
ATOM 5008 C C . ALA B 1 363 ? -24.357 106.818 14.749 1.00 56.19 365 ALA A C 1
ATOM 5009 O O . ALA B 1 363 ? -25.401 106.903 14.093 1.00 49.72 365 ALA A O 1
ATOM 5011 N N . ARG B 1 364 ? -23.864 107.853 15.432 1.00 57.95 366 ARG A N 1
ATOM 5012 C CA . ARG B 1 364 ? -24.537 109.145 15.375 1.00 58.64 366 ARG A CA 1
ATOM 5013 C C . ARG B 1 364 ? -24.524 109.711 13.961 1.00 52.60 366 ARG A C 1
ATOM 5014 O O . ARG B 1 364 ? -25.500 110.345 13.543 1.00 59.05 366 ARG A O 1
ATOM 5022 N N . ILE B 1 365 ? -23.453 109.476 13.204 1.00 53.55 367 ILE A N 1
ATOM 5023 C CA . ILE B 1 365 ? -23.369 110.048 11.860 1.00 60.87 367 ILE A CA 1
ATOM 5024 C C . ILE B 1 365 ? -24.279 109.295 10.895 1.00 66.35 367 ILE A C 1
ATOM 5025 O O . ILE B 1 365 ? -25.070 109.909 10.172 1.00 65.70 367 ILE A O 1
ATOM 5030 N N . ILE B 1 366 ? -24.220 107.955 10.905 1.00 74.68 368 ILE A N 1
ATOM 5031 C CA . ILE B 1 366 ? -25.083 107.143 10.039 1.00 71.26 368 ILE A CA 1
ATOM 5032 C C . ILE B 1 366 ? -26.559 107.314 10.399 1.00 69.58 368 ILE A C 1
ATOM 5033 O O . ILE B 1 366 ? -27.428 107.232 9.523 1.00 65.38 368 ILE A O 1
ATOM 5038 N N . ARG B 1 367 ? -26.873 107.535 11.681 1.00 75.88 369 ARG A N 1
ATOM 5039 C CA . ARG B 1 367 ? -28.258 107.792 12.075 1.00 75.42 369 ARG A CA 1
ATOM 5040 C C . ARG B 1 367 ? -28.768 109.090 11.461 1.00 78.08 369 ARG A C 1
ATOM 5041 O O . ARG B 1 367 ? -29.862 109.128 10.885 1.00 77.68 369 ARG A O 1
ATOM 5049 N N . ASP B 1 368 ? -27.987 110.168 11.589 1.00 86.21 370 ASP A N 1
ATOM 5050 C CA . ASP B 1 368 ? -28.412 111.468 11.080 1.00 90.54 370 ASP A CA 1
ATOM 5051 C C . ASP B 1 368 ? -28.605 111.433 9.570 1.00 92.12 370 ASP A C 1
ATOM 5052 O O . ASP B 1 368 ? -29.517 112.078 9.038 1.00 101.30 370 ASP A O 1
ATOM 5057 N N . LEU B 1 369 ? -27.764 110.678 8.859 1.00 87.91 371 LEU A N 1
ATOM 5058 C CA . LEU B 1 369 ? -27.936 110.546 7.415 1.00 88.51 371 LEU A CA 1
ATOM 5059 C C . LEU B 1 369 ? -29.171 109.717 7.078 1.00 93.15 371 LEU A C 1
ATOM 5060 O O . LEU B 1 369 ? -29.932 110.069 6.168 1.00 98.15 371 LEU A O 1
ATOM 5065 N N . HIS B 1 370 ? -29.389 108.620 7.800 1.00 88.60 372 HIS A N 1
ATOM 5066 C CA . HIS B 1 370 ? -30.532 107.742 7.551 1.00 84.83 372 HIS A CA 1
ATOM 5067 C C . HIS B 1 370 ? -31.862 108.448 7.841 1.00 85.50 372 HIS A C 1
ATOM 5068 O O . HIS B 1 370 ? -31.899 109.514 8.461 1.00 86.67 372 HIS A O 1
ATOM 5070 N N . SER C 1 2 ? -31.317 51.851 30.570 1.00 70.28 4 SER C N 1
ATOM 5071 C CA . SER C 1 2 ? -32.557 52.337 31.154 1.00 74.91 4 SER C CA 1
ATOM 5072 C C . SER C 1 2 ? -32.767 51.780 32.581 1.00 73.29 4 SER C C 1
ATOM 5073 O O . SER C 1 2 ? -31.856 51.201 33.171 1.00 71.63 4 SER C O 1
ATOM 5076 N N . LYS C 1 3 ? -33.967 51.961 33.129 1.00 66.81 5 LYS C N 1
ATOM 5077 C CA . LYS C 1 3 ? -34.291 51.483 34.467 1.00 64.21 5 LYS C CA 1
ATOM 5078 C C . LYS C 1 3 ? -34.794 50.041 34.441 1.00 56.65 5 LYS C C 1
ATOM 5079 O O . LYS C 1 3 ? -35.313 49.549 33.435 1.00 51.65 5 LYS C O 1
ATOM 5085 N N . VAL C 1 4 ? -34.642 49.365 35.580 1.00 51.38 6 VAL C N 1
ATOM 5086 C CA . VAL C 1 4 ? -35.273 48.064 35.764 1.00 50.25 6 VAL C CA 1
ATOM 5087 C C . VAL C 1 4 ? -36.786 48.243 35.769 1.00 43.78 6 VAL C C 1
ATOM 5088 O O . VAL C 1 4 ? -37.329 49.059 36.528 1.00 45.11 6 VAL C O 1
ATOM 5092 N N . LYS C 1 5 ? -37.475 47.501 34.903 1.00 40.85 7 LYS C N 1
ATOM 5093 C CA . LYS C 1 5 ? -38.933 47.526 34.878 1.00 38.42 7 LYS C CA 1
ATOM 5094 C C . LYS C 1 5 ? -39.475 46.621 35.971 1.00 40.31 7 LYS C C 1
ATOM 5095 O O . LYS C 1 5 ? -38.876 45.588 36.285 1.00 39.38 7 LYS C O 1
ATOM 5101 N N . VAL C 1 6 ? -40.601 47.018 36.566 1.00 37.45 8 VAL C N 1
ATOM 5102 C CA . VAL C 1 6 ? -41.192 46.256 37.660 1.00 38.58 8 VAL C CA 1
ATOM 5103 C C . VAL C 1 6 ? -42.672 46.066 37.390 1.00 41.46 8 VAL C C 1
ATOM 5104 O O . VAL C 1 6 ? -43.417 47.046 37.224 1.00 40.36 8 VAL C O 1
ATOM 5108 N N . ALA C 1 7 ? -43.084 44.804 37.333 1.00 36.76 9 ALA C N 1
ATOM 5109 C CA . ALA C 1 7 ? -44.477 44.401 37.348 1.00 40.29 9 ALA C CA 1
ATOM 5110 C C . ALA C 1 7 ? -44.801 43.702 38.659 1.00 40.40 9 ALA C C 1
ATOM 5111 O O . ALA C 1 7 ? -43.943 43.054 39.272 1.00 43.94 9 ALA C O 1
ATOM 5113 N N . VAL C 1 8 ? -46.045 43.828 39.100 1.00 37.20 10 VAL C N 1
ATOM 5114 C CA . VAL C 1 8 ? -46.530 43.029 40.213 1.00 35.34 10 VAL C CA 1
ATOM 5115 C C . VAL C 1 8 ? -47.663 42.160 39.687 1.00 35.42 10 VAL C C 1
ATOM 5116 O O . VAL C 1 8 ? -48.535 42.651 38.964 1.00 37.70 10 VAL C O 1
ATOM 5120 N N . ARG C 1 9 ? -47.640 40.872 40.034 1.00 29.54 11 ARG C N 1
ATOM 5121 C CA . ARG C 1 9 ? -48.725 39.960 39.702 1.00 34.63 11 ARG C CA 1
ATOM 5122 C C . ARG C 1 9 ? -49.432 39.523 40.975 1.00 38.36 11 ARG C C 1
ATOM 5123 O O . ARG C 1 9 ? -48.827 38.872 41.835 1.00 34.19 11 ARG C O 1
ATOM 5131 N N . VAL C 1 10 ? -50.715 39.864 41.080 1.00 40.47 12 VAL C N 1
ATOM 5132 C CA . VAL C 1 10 ? -51.557 39.414 42.183 1.00 40.22 12 VAL C CA 1
ATOM 5133 C C . VAL C 1 10 ? -52.264 38.136 41.747 1.00 38.05 12 VAL C C 1
ATOM 5134 O O . VAL C 1 10 ? -53.114 38.165 40.852 1.00 36.99 12 VAL C O 1
ATOM 5138 N N . ARG C 1 11 ? -51.949 37.010 42.389 1.00 32.34 13 ARG C N 1
ATOM 5139 C CA . ARG C 1 11 ? -52.721 35.811 42.096 1.00 35.11 13 ARG C CA 1
ATOM 5140 C C . ARG C 1 11 ? -54.122 35.949 42.701 1.00 40.11 13 ARG C C 1
ATOM 5141 O O . ARG C 1 11 ? -54.307 36.643 43.703 1.00 45.31 13 ARG C O 1
ATOM 5149 N N . PRO C 1 12 ? -55.135 35.340 42.089 1.00 40.94 14 PRO C N 1
ATOM 5150 C CA . PRO C 1 12 ? -56.486 35.437 42.649 1.00 35.85 14 PRO C CA 1
ATOM 5151 C C . PRO C 1 12 ? -56.595 34.579 43.894 1.00 40.21 14 PRO C C 1
ATOM 5152 O O . PRO C 1 12 ? -55.763 33.702 44.142 1.00 34.42 14 PRO C O 1
ATOM 5156 N N . MET C 1 13 ? -57.645 34.843 44.679 1.00 35.68 15 MET C N 1
ATOM 5157 C CA . MET C 1 13 ? -57.927 34.024 45.856 1.00 43.70 15 MET C CA 1
ATOM 5158 C C . MET C 1 13 ? -58.081 32.564 45.456 1.00 39.88 15 MET C C 1
ATOM 5159 O O . MET C 1 13 ? -58.821 32.236 44.530 1.00 48.07 15 MET C O 1
ATOM 5164 N N . ASN C 1 14 ? -57.375 31.688 46.147 1.00 40.08 16 ASN C N 1
ATOM 5165 C CA . ASN C 1 14 ? -57.421 30.278 45.801 1.00 43.37 16 ASN C CA 1
ATOM 5166 C C . ASN C 1 14 ? -58.619 29.626 46.499 1.00 43.27 16 ASN C C 1
ATOM 5167 O O . ASN C 1 14 ? -59.479 30.296 47.082 1.00 41.42 16 ASN C O 1
ATOM 5172 N N . ARG C 1 15 ? -58.674 28.299 46.454 1.00 43.52 17 ARG C N 1
ATOM 5173 C CA . ARG C 1 15 ? -59.828 27.579 46.981 1.00 44.76 17 ARG C CA 1
ATOM 5174 C C . ARG C 1 15 ? -59.878 27.642 48.503 1.00 43.18 17 ARG C C 1
ATOM 5175 O O . ARG C 1 15 ? -60.963 27.754 49.091 1.00 34.18 17 ARG C O 1
ATOM 5183 N N . ARG C 1 16 ? -58.727 27.523 49.164 1.00 35.57 18 ARG C N 1
ATOM 5184 C CA . ARG C 1 16 ? -58.748 27.563 50.617 1.00 42.45 18 ARG C CA 1
ATOM 5185 C C . ARG C 1 16 ? -59.212 28.925 51.103 1.00 39.17 18 ARG C C 1
ATOM 5186 O O . ARG C 1 16 ? -60.066 29.025 51.990 1.00 33.65 18 ARG C O 1
ATOM 5194 N N . GLU C 1 17 ? -58.701 29.982 50.480 1.00 32.35 19 GLU C N 1
ATOM 5195 C CA . GLU C 1 17 ? -58.996 31.335 50.929 1.00 36.53 19 GLU C CA 1
ATOM 5196 C C . GLU C 1 17 ? -60.458 31.700 50.679 1.00 45.28 19 GLU C C 1
ATOM 5197 O O . GLU C 1 17 ? -61.078 32.406 51.487 1.00 42.63 19 GLU C O 1
ATOM 5203 N N . ILE C 1 18 ? -61.026 31.224 49.567 1.00 39.25 20 ILE C N 1
ATOM 5204 C CA . ILE C 1 18 ? -62.452 31.412 49.330 1.00 44.93 20 ILE C CA 1
ATOM 5205 C C . ILE C 1 18 ? -63.268 30.582 50.317 1.00 40.53 20 ILE C C 1
ATOM 5206 O O . ILE C 1 18 ? -64.173 31.095 50.979 1.00 43.66 20 ILE C O 1
ATOM 5211 N N . ASP C 1 19 ? -62.931 29.295 50.457 1.00 39.86 21 ASP C N 1
ATOM 5212 C CA . ASP C 1 19 ? -63.675 28.409 51.352 1.00 45.41 21 ASP C CA 1
ATOM 5213 C C . ASP C 1 19 ? -63.695 28.934 52.779 1.00 41.12 21 ASP C C 1
ATOM 5214 O O . ASP C 1 19 ? -64.727 28.874 53.457 1.00 38.18 21 ASP C O 1
ATOM 5219 N N . LEU C 1 20 ? -62.565 29.424 53.269 1.00 39.25 22 LEU C N 1
ATOM 5220 C CA . LEU C 1 20 ? -62.481 29.802 54.670 1.00 42.92 22 LEU C CA 1
ATOM 5221 C C . LEU C 1 20 ? -62.736 31.285 54.882 1.00 36.47 22 LEU C C 1
ATOM 5222 O O . LEU C 1 20 ? -62.501 31.788 55.980 1.00 40.55 22 LEU C O 1
ATOM 5227 N N . HIS C 1 21 ? -63.181 31.991 53.843 1.00 38.98 23 HIS C N 1
ATOM 5228 C CA . HIS C 1 21 ? -63.566 33.395 53.933 1.00 42.32 23 HIS C CA 1
ATOM 5229 C C . HIS C 1 21 ? -62.404 34.299 54.357 1.00 46.62 23 HIS C C 1
ATOM 5230 O O . HIS C 1 21 ? -62.634 35.359 54.941 1.00 49.08 23 HIS C O 1
ATOM 5237 N N . THR C 1 22 ? -61.151 33.902 54.084 1.00 42.05 24 THR C N 1
ATOM 5238 C CA . THR C 1 22 ? -60.016 34.811 54.277 1.00 41.48 24 THR C CA 1
ATOM 5239 C C . THR C 1 22 ? -60.275 36.125 53.541 1.00 50.06 24 THR C C 1
ATOM 5240 O O . THR C 1 22 ? -60.816 36.137 52.428 1.00 50.65 24 THR C O 1
ATOM 5244 N N . LYS C 1 23 ? -59.887 37.244 54.138 1.00 50.49 25 LYS C N 1
ATOM 5245 C CA . LYS C 1 23 ? -60.266 38.511 53.531 1.00 59.71 25 LYS C CA 1
ATOM 5246 C C . LYS C 1 23 ? -59.216 39.016 52.559 1.00 52.04 25 LYS C C 1
ATOM 5247 O O . LYS C 1 23 ? -58.003 38.880 52.777 1.00 47.89 25 LYS C O 1
ATOM 5253 N N . CYS C 1 24 ? -59.688 39.552 51.445 1.00 51.43 26 CYS C N 1
ATOM 5254 C CA . CYS C 1 24 ? -58.806 40.129 50.446 1.00 53.26 26 CYS C CA 1
ATOM 5255 C C . CYS C 1 24 ? -58.327 41.479 50.951 1.00 60.42 26 CYS C C 1
ATOM 5256 O O . CYS C 1 24 ? -59.125 42.287 51.435 1.00 70.29 26 CYS C O 1
ATOM 5259 N N . VAL C 1 25 ? -57.020 41.705 50.871 1.00 52.88 27 VAL C N 1
ATOM 5260 C CA . VAL C 1 25 ? -56.426 42.973 51.269 1.00 48.92 27 VAL C CA 1
ATOM 5261 C C . VAL C 1 25 ? -55.691 43.660 50.132 1.00 52.06 27 VAL C C 1
ATOM 5262 O O . VAL C 1 25 ? -55.193 44.778 50.324 1.00 58.12 27 VAL C O 1
ATOM 5266 N N . VAL C 1 26 ? -55.562 43.029 48.976 1.00 42.92 28 VAL C N 1
ATOM 5267 C CA . VAL C 1 26 ? -54.788 43.572 47.874 1.00 44.64 28 VAL C CA 1
ATOM 5268 C C . VAL C 1 26 ? -55.769 43.933 46.783 1.00 47.54 28 VAL C C 1
ATOM 5269 O O . VAL C 1 26 ? -56.480 43.061 46.269 1.00 47.64 28 VAL C O 1
ATOM 5273 N N . ASP C 1 27 ? -55.825 45.210 46.433 1.00 45.91 29 ASP C N 1
ATOM 5274 C CA . ASP C 1 27 ? -56.553 45.602 45.240 1.00 49.00 29 ASP C CA 1
ATOM 5275 C C . ASP C 1 27 ? -55.587 46.231 44.249 1.00 45.55 29 ASP C C 1
ATOM 5276 O O . ASP C 1 27 ? -54.441 46.556 44.575 1.00 41.42 29 ASP C O 1
ATOM 5281 N N . VAL C 1 28 ? -56.063 46.365 43.015 1.00 44.24 30 VAL C N 1
ATOM 5282 C CA . VAL C 1 28 ? -55.248 46.809 41.897 1.00 47.32 30 VAL C CA 1
ATOM 5283 C C . VAL C 1 28 ? -56.014 47.865 41.123 1.00 46.96 30 VAL C C 1
ATOM 5284 O O . VAL C 1 28 ? -57.207 47.699 40.843 1.00 47.11 30 VAL C O 1
ATOM 5288 N N . GLU C 1 29 ? -55.323 48.944 40.761 1.00 42.82 31 GLU C N 1
ATOM 5289 C CA . GLU C 1 29 ? -55.919 50.042 40.003 1.00 43.46 31 GLU C CA 1
ATOM 5290 C C . GLU C 1 29 ? -54.905 50.500 38.964 1.00 42.96 31 GLU C C 1
ATOM 5291 O O . GLU C 1 29 ? -53.875 51.078 39.322 1.00 53.14 31 GLU C O 1
ATOM 5297 N N . ALA C 1 30 ? -55.196 50.248 37.683 1.00 49.52 32 ALA C N 1
ATOM 5298 C CA . ALA C 1 30 ? -54.230 50.480 36.610 1.00 47.49 32 ALA C CA 1
ATOM 5299 C C . ALA C 1 30 ? -52.900 49.823 36.972 1.00 44.60 32 ALA C C 1
ATOM 5300 O O . ALA C 1 30 ? -52.856 48.625 37.261 1.00 41.32 32 ALA C O 1
ATOM 5302 N N . ASN C 1 31 ? -51.828 50.607 37.015 1.00 40.76 33 ASN C N 1
ATOM 5303 C CA . ASN C 1 31 ? -50.513 50.145 37.420 1.00 42.73 33 ASN C CA 1
ATOM 5304 C C . ASN C 1 31 ? -50.241 50.341 38.914 1.00 49.13 33 ASN C C 1
ATOM 5305 O O . ASN C 1 31 ? -49.066 50.322 39.314 1.00 52.60 33 ASN C O 1
ATOM 5310 N N . LYS C 1 32 ? -51.274 50.537 39.742 1.00 42.24 34 LYS C N 1
ATOM 5311 C CA . LYS C 1 32 ? -51.085 50.738 41.185 1.00 41.40 34 LYS C CA 1
ATOM 5312 C C . LYS C 1 32 ? -51.632 49.563 41.980 1.00 41.87 34 LYS C C 1
ATOM 5313 O O . LYS C 1 32 ? -52.690 49.012 41.648 1.00 43.07 34 LYS C O 1
ATOM 5319 N N . VAL C 1 33 ? -50.914 49.200 43.042 1.00 38.21 35 VAL C N 1
ATOM 5320 C CA . VAL C 1 33 ? -51.326 48.151 43.971 1.00 42.01 35 VAL C CA 1
ATOM 5321 C C . VAL C 1 33 ? -51.747 48.812 45.274 1.00 40.79 35 VAL C C 1
ATOM 5322 O O . VAL C 1 33 ? -50.992 49.607 45.845 1.00 44.90 35 VAL C O 1
ATOM 5326 N N . ILE C 1 34 ? -52.944 48.486 45.742 1.00 45.70 36 ILE C N 1
ATOM 5327 C CA . ILE C 1 34 ? -53.492 49.042 46.976 1.00 51.60 36 ILE C CA 1
ATOM 5328 C C . ILE C 1 34 ? -53.515 47.926 48.012 1.00 50.81 36 ILE C C 1
ATOM 5329 O O . ILE C 1 34 ? -54.248 46.940 47.859 1.00 53.54 36 ILE C O 1
ATOM 5334 N N . LEU C 1 35 ? -52.707 48.073 49.058 1.00 42.80 37 LEU C N 1
ATOM 5335 C CA . LEU C 1 35 ? -52.668 47.130 50.169 1.00 51.34 37 LEU C CA 1
ATOM 5336 C C . LEU C 1 35 ? -53.479 47.709 51.322 1.00 49.27 37 LEU C C 1
ATOM 5337 O O . LEU C 1 35 ? -53.042 48.656 51.988 1.00 39.68 37 LEU C O 1
ATOM 5342 N N . ASN C 1 36 ? -54.657 47.146 51.539 1.00 49.99 38 ASN C N 1
ATOM 5343 C CA . ASN C 1 36 ? -55.563 47.506 52.615 1.00 54.99 38 ASN C CA 1
ATOM 5344 C C . ASN C 1 36 ? -55.160 46.820 53.920 1.00 55.71 38 ASN C C 1
ATOM 5345 O O . ASN C 1 36 ? -54.673 45.689 53.913 1.00 58.53 38 ASN C O 1
ATOM 5350 N N . PRO C 1 37 ? -55.363 47.478 55.051 1.00 51.22 39 PRO C N 1
ATOM 5351 C CA . PRO C 1 37 ? -54.955 46.899 56.331 1.00 58.72 39 PRO C CA 1
ATOM 5352 C C . PRO C 1 37 ? -55.993 45.908 56.851 1.00 60.45 39 PRO C C 1
ATOM 5353 O O . PRO C 1 37 ? -57.121 45.819 56.358 1.00 57.36 39 PRO C O 1
ATOM 5357 N N . ILE C 1 38 ? -55.581 45.152 57.868 1.00 66.11 40 ILE C N 1
ATOM 5358 C CA . ILE C 1 38 ? -56.459 44.203 58.554 1.00 69.87 40 ILE C CA 1
ATOM 5359 C C . ILE C 1 38 ? -57.265 44.905 59.645 1.00 71.54 40 ILE C C 1
ATOM 5360 O O . ILE C 1 38 ? -56.730 45.719 60.401 1.00 73.80 40 ILE C O 1
ATOM 5365 N N . GLY C 1 49 ? -52.632 50.761 59.146 1.00 66.95 51 GLY C N 1
ATOM 5366 C CA . GLY C 1 49 ? -53.751 51.595 59.547 1.00 74.58 51 GLY C CA 1
ATOM 5367 C C . GLY C 1 49 ? -54.529 52.207 58.394 1.00 78.65 51 GLY C C 1
ATOM 5368 O O . GLY C 1 49 ? -55.751 52.362 58.466 1.00 81.32 51 GLY C O 1
ATOM 5369 N N . GLN C 1 50 ? -53.820 52.574 57.337 1.00 77.62 52 GLN C N 1
ATOM 5370 C CA . GLN C 1 50 ? -54.409 53.109 56.121 1.00 76.72 52 GLN C CA 1
ATOM 5371 C C . GLN C 1 50 ? -53.896 52.326 54.924 1.00 71.89 52 GLN C C 1
ATOM 5372 O O . GLN C 1 50 ? -52.875 51.633 55.019 1.00 65.01 52 GLN C O 1
ATOM 5378 N N . PRO C 1 51 ? -54.592 52.396 53.785 1.00 67.79 53 PRO C N 1
ATOM 5379 C CA . PRO C 1 51 ? -54.121 51.666 52.603 1.00 57.58 53 PRO C CA 1
ATOM 5380 C C . PRO C 1 51 ? -52.783 52.205 52.133 1.00 54.81 53 PRO C C 1
ATOM 5381 O O . PRO C 1 51 ? -52.614 53.411 51.935 1.00 60.32 53 PRO C O 1
ATOM 5385 N N . LYS C 1 52 ? -51.817 51.308 51.993 1.00 50.21 54 LYS C N 1
ATOM 5386 C CA . LYS C 1 52 ? -50.575 51.658 51.321 1.00 50.74 54 LYS C CA 1
ATOM 5387 C C . LYS C 1 52 ? -50.767 51.511 49.815 1.00 50.46 54 LYS C C 1
ATOM 5388 O O . LYS C 1 52 ? -51.423 50.576 49.349 1.00 56.17 54 LYS C O 1
ATOM 5394 N N . ILE C 1 53 ? -50.234 52.460 49.050 1.00 52.78 55 ILE C N 1
ATOM 5395 C CA . ILE C 1 53 ? -50.396 52.471 47.600 1.00 51.91 55 ILE C CA 1
ATOM 5396 C C . ILE C 1 53 ? -49.021 52.510 46.958 1.00 50.31 55 ILE C C 1
ATOM 5397 O O . ILE C 1 53 ? -48.204 53.384 47.272 1.00 49.33 55 ILE C O 1
ATOM 5402 N N . PHE C 1 54 ? -48.772 51.567 46.060 1.00 43.85 56 PHE C N 1
ATOM 5403 C CA . PHE C 1 54 ? -47.505 51.465 45.354 1.00 42.01 56 PHE C CA 1
ATOM 5404 C C . PHE C 1 54 ? -47.745 51.555 43.856 1.00 41.04 56 PHE C C 1
ATOM 5405 O O . PHE C 1 54 ? -48.790 51.135 43.352 1.00 52.27 56 PHE C O 1
ATOM 5413 N N . ALA C 1 55 ? -46.762 52.086 43.142 1.00 42.50 57 ALA C N 1
ATOM 5414 C CA . ALA C 1 55 ? -46.872 52.276 41.705 1.00 43.64 57 ALA C CA 1
ATOM 5415 C C . ALA C 1 55 ? -45.800 51.472 40.992 1.00 42.88 57 ALA C C 1
ATOM 5416 O O . ALA C 1 55 ? -44.636 51.468 41.405 1.00 41.92 57 ALA C O 1
ATOM 5418 N N . TYR C 1 56 ? -46.186 50.832 39.891 1.00 43.22 58 TYR C N 1
ATOM 5419 C CA . TYR C 1 56 ? -45.270 50.013 39.112 1.00 43.94 58 TYR C CA 1
ATOM 5420 C C . TYR C 1 56 ? -45.461 50.306 37.626 1.00 44.10 58 TYR C C 1
ATOM 5421 O O . TYR C 1 56 ? -46.335 51.082 37.233 1.00 39.66 58 TYR C O 1
ATOM 5430 N N . ASP C 1 57 ? -44.633 49.663 36.799 1.00 36.29 59 ASP C N 1
ATOM 5431 C CA . ASP C 1 57 ? -44.768 49.762 35.348 1.00 47.12 59 ASP C CA 1
ATOM 5432 C C . ASP C 1 57 ? -45.947 48.953 34.826 1.00 49.42 59 ASP C C 1
ATOM 5433 O O . ASP C 1 57 ? -46.612 49.386 33.881 1.00 45.20 59 ASP C O 1
ATOM 5438 N N . HIS C 1 58 ? -46.220 47.782 35.421 1.00 47.46 60 HIS C N 1
ATOM 5439 C CA . HIS C 1 58 ? -47.372 46.967 35.052 1.00 41.03 60 HIS C CA 1
ATOM 5440 C C . HIS C 1 58 ? -47.949 46.293 36.289 1.00 40.89 60 HIS C C 1
ATOM 5441 O O . HIS C 1 58 ? -47.229 46.005 37.248 1.00 40.20 60 HIS C O 1
ATOM 5448 N N . CYS C 1 59 ? -49.258 46.035 36.262 1.00 36.93 61 CYS C N 1
ATOM 5449 C CA . CYS C 1 59 ? -49.901 45.239 37.299 1.00 47.13 61 CYS C CA 1
ATOM 5450 C C . CYS C 1 59 ? -50.776 44.179 36.655 1.00 42.39 61 CYS C C 1
ATOM 5451 O O . CYS C 1 59 ? -51.572 44.483 35.763 1.00 49.78 61 CYS C O 1
ATOM 5454 N N . PHE C 1 60 ? -50.620 42.939 37.104 1.00 40.52 62 PHE C N 1
ATOM 5455 C CA . PHE C 1 60 ? -51.396 41.812 36.598 1.00 40.39 62 PHE C CA 1
ATOM 5456 C C . PHE C 1 60 ? -52.270 41.251 37.707 1.00 44.59 62 PHE C C 1
ATOM 5457 O O . PHE C 1 60 ? -51.791 41.003 38.819 1.00 39.26 62 PHE C O 1
ATOM 5465 N N . TRP C 1 61 ? -53.538 41.013 37.397 1.00 48.77 63 TRP C N 1
ATOM 5466 C CA . TRP C 1 61 ? -54.428 40.417 38.377 1.00 43.33 63 TRP C CA 1
ATOM 5467 C C . TRP C 1 61 ? -55.512 39.662 37.622 1.00 42.99 63 TRP C C 1
ATOM 5468 O O . TRP C 1 61 ? -55.664 39.811 36.411 1.00 47.49 63 TRP C O 1
ATOM 5479 N N . SER C 1 62 ? -56.254 38.820 38.346 1.00 44.19 64 SER C N 1
ATOM 5480 C CA . SER C 1 62 ? -57.320 38.028 37.751 1.00 45.74 64 SER C CA 1
ATOM 5481 C C . SER C 1 62 ? -58.607 38.185 38.549 1.00 45.53 64 SER C C 1
ATOM 5482 O O . SER C 1 62 ? -58.589 38.439 39.755 1.00 48.85 64 SER C O 1
ATOM 5485 N N . MET C 1 63 ? -59.729 38.035 37.844 1.00 47.94 65 MET C N 1
ATOM 5486 C CA . MET C 1 63 ? -61.045 38.103 38.469 1.00 51.39 65 MET C CA 1
ATOM 5487 C C . MET C 1 63 ? -61.316 36.871 39.328 1.00 51.34 65 MET C C 1
ATOM 5488 O O . MET C 1 63 ? -61.852 36.992 40.434 1.00 52.29 65 MET C O 1
ATOM 5493 N N . ASP C 1 64 ? -60.939 35.684 38.850 1.00 50.64 66 ASP C N 1
ATOM 5494 C CA . ASP C 1 64 ? -61.113 34.449 39.609 1.00 45.89 66 ASP C CA 1
ATOM 5495 C C . ASP C 1 64 ? -60.157 33.394 39.046 1.00 49.07 66 ASP C C 1
ATOM 5496 O O . ASP C 1 64 ? -59.246 33.710 38.274 1.00 48.03 66 ASP C O 1
ATOM 5501 N N . GLU C 1 65 ? -60.364 32.132 39.443 1.00 44.20 67 GLU C N 1
ATOM 5502 C CA . GLU C 1 65 ? -59.525 31.010 39.037 1.00 40.42 67 GLU C CA 1
ATOM 5503 C C . GLU C 1 65 ? -60.151 30.171 37.932 1.00 42.37 67 GLU C C 1
ATOM 5504 O O . GLU C 1 65 ? -59.686 29.052 37.674 1.00 54.68 67 GLU C O 1
ATOM 5510 N N . SER C 1 66 ? -61.194 30.674 37.280 1.00 40.01 68 SER C N 1
ATOM 5511 C CA . SER C 1 66 ? -61.776 29.967 36.144 1.00 47.21 68 SER C CA 1
ATOM 5512 C C . SER C 1 66 ? -60.734 29.742 35.053 1.00 45.54 68 SER C C 1
ATOM 5513 O O . SER C 1 66 ? -59.728 30.452 34.949 1.00 46.93 68 SER C O 1
ATOM 5516 N N . VAL C 1 67 ? -60.989 28.729 34.231 1.00 45.50 69 VAL C N 1
ATOM 5517 C CA . VAL C 1 67 ? -60.103 28.461 33.103 1.00 47.28 69 VAL C CA 1
ATOM 5518 C C . VAL C 1 67 ? -59.994 29.689 32.198 1.00 43.04 69 VAL C C 1
ATOM 5519 O O . VAL C 1 67 ? -58.893 30.072 31.777 1.00 32.74 69 VAL C O 1
ATOM 5523 N N . ARG C 1 68 ? -61.120 30.350 31.919 1.00 41.70 70 ARG C N 1
ATOM 5524 C CA . ARG C 1 68 ? -61.087 31.523 31.047 1.00 49.60 70 ARG C CA 1
ATOM 5525 C C . ARG C 1 68 ? -60.152 32.596 31.594 1.00 44.98 70 ARG C C 1
ATOM 5526 O O . ARG C 1 68 ? -59.342 33.166 30.856 1.00 45.05 70 ARG C O 1
ATOM 5534 N N . GLU C 1 69 ? -60.281 32.911 32.884 1.00 46.44 71 GLU C N 1
ATOM 5535 C CA . GLU C 1 69 ? -59.485 33.980 33.470 1.00 46.18 71 GLU C CA 1
ATOM 5536 C C . GLU C 1 69 ? -58.017 33.579 33.604 1.00 43.86 71 GLU C C 1
ATOM 5537 O O . GLU C 1 69 ? -57.121 34.437 33.569 1.00 34.26 71 GLU C O 1
ATOM 5543 N N . LYS C 1 70 ? -57.747 32.280 33.743 1.00 36.31 72 LYS C N 1
ATOM 5544 C CA . LYS C 1 70 ? -56.364 31.842 33.862 1.00 40.21 72 LYS C CA 1
ATOM 5545 C C . LYS C 1 70 ? -55.668 31.839 32.503 1.00 37.74 72 LYS C C 1
ATOM 5546 O O . LYS C 1 70 ? -54.506 32.255 32.405 1.00 39.03 72 LYS C O 1
ATOM 5552 N N . CYS C 1 71 ? -56.364 31.393 31.449 1.00 34.31 73 CYS C N 1
ATOM 5553 C CA . CYS C 1 71 ? -55.824 31.521 30.094 1.00 39.94 73 CYS C CA 1
ATOM 5554 C C . CYS C 1 71 ? -55.492 32.973 29.784 1.00 41.48 73 CYS C C 1
ATOM 5555 O O . CYS C 1 71 ? -54.373 33.289 29.365 1.00 38.44 73 CYS C O 1
ATOM 5558 N N . ALA C 1 72 ? -56.441 33.882 30.041 1.00 40.54 74 ALA C N 1
ATOM 5559 C CA . ALA C 1 72 ? -56.197 35.298 29.766 1.00 41.06 74 ALA C CA 1
ATOM 5560 C C . ALA C 1 72 ? -55.029 35.836 30.585 1.00 42.17 74 ALA C C 1
ATOM 5561 O O . ALA C 1 72 ? -54.222 36.620 30.076 1.00 46.73 74 ALA C O 1
ATOM 5563 N N . GLY C 1 73 ? -54.925 35.430 31.856 1.00 41.45 75 GLY C N 1
ATOM 5564 C CA . GLY C 1 73 ? -53.835 35.913 32.701 1.00 33.13 75 GLY C CA 1
ATOM 5565 C C . GLY C 1 73 ? -52.452 35.527 32.187 1.00 37.22 75 GLY C C 1
ATOM 5566 O O . GLY C 1 73 ? -51.546 36.362 32.131 1.00 35.81 75 GLY C O 1
ATOM 5567 N N . GLN C 1 74 ? -52.259 34.259 31.814 1.00 36.81 76 GLN C N 1
ATOM 5568 C CA . GLN C 1 74 ? -50.962 33.885 31.241 1.00 36.76 76 GLN C CA 1
ATOM 5569 C C . GLN C 1 74 ? -50.720 34.601 29.910 1.00 34.97 76 GLN C C 1
ATOM 5570 O O . GLN C 1 74 ? -49.596 35.022 29.610 1.00 33.99 76 GLN C O 1
ATOM 5576 N N . ASP C 1 75 ? -51.773 34.792 29.125 1.00 35.21 77 ASP C N 1
ATOM 5577 C CA . ASP C 1 75 ? -51.663 35.553 27.887 1.00 37.29 77 ASP C CA 1
ATOM 5578 C C . ASP C 1 75 ? -51.310 37.018 28.153 1.00 43.76 77 ASP C C 1
ATOM 5579 O O . ASP C 1 75 ? -50.467 37.596 27.453 1.00 38.40 77 ASP C O 1
ATOM 5584 N N . ASP C 1 76 ? -51.943 37.634 29.155 1.00 42.09 78 ASP C N 1
ATOM 5585 C CA . ASP C 1 76 ? -51.625 39.015 29.519 1.00 45.32 78 ASP C CA 1
ATOM 5586 C C . ASP C 1 76 ? -50.144 39.173 29.817 1.00 44.63 78 ASP C C 1
ATOM 5587 O O . ASP C 1 76 ? -49.490 40.100 29.313 1.00 39.94 78 ASP C O 1
ATOM 5592 N N . VAL C 1 77 ? -49.607 38.289 30.668 1.00 35.05 79 VAL C N 1
ATOM 5593 C CA . VAL C 1 77 ? -48.207 38.395 31.067 1.00 30.58 79 VAL C CA 1
ATOM 5594 C C . VAL C 1 77 ? -47.306 38.267 29.842 1.00 36.03 79 VAL C C 1
ATOM 5595 O O . VAL C 1 77 ? -46.381 39.061 29.646 1.00 37.49 79 VAL C O 1
ATOM 5599 N N . PHE C 1 78 ? -47.569 37.281 28.986 1.00 39.31 80 PHE C N 1
ATOM 5600 C CA . PHE C 1 78 ? -46.710 37.135 27.818 1.00 46.91 80 PHE C CA 1
ATOM 5601 C C . PHE C 1 78 ? -46.814 38.351 26.911 1.00 39.04 80 PHE C C 1
ATOM 5602 O O . PHE C 1 78 ? -45.797 38.900 26.479 1.00 37.02 80 PHE C O 1
ATOM 5610 N N . LYS C 1 79 ? -48.042 38.794 26.625 1.00 43.30 81 LYS C N 1
ATOM 5611 C CA . LYS C 1 79 ? -48.226 39.920 25.712 1.00 45.84 81 LYS C CA 1
ATOM 5612 C C . LYS C 1 79 ? -47.436 41.128 26.175 1.00 43.96 81 LYS C C 1
ATOM 5613 O O . LYS C 1 79 ? -46.878 41.865 25.358 1.00 40.07 81 LYS C O 1
ATOM 5619 N N . CYS C 1 80 ? -47.347 41.332 27.486 1.00 42.27 82 CYS C N 1
ATOM 5620 C CA . CYS C 1 80 ? -46.606 42.481 27.996 1.00 45.50 82 CYS C CA 1
ATOM 5621 C C . CYS C 1 80 ? -45.108 42.174 28.090 1.00 51.42 82 CYS C C 1
ATOM 5622 O O . CYS C 1 80 ? -44.303 42.717 27.326 1.00 63.24 82 CYS C O 1
ATOM 5625 N N . LEU C 1 81 ? -44.722 41.256 28.986 1.00 35.50 83 LEU C N 1
ATOM 5626 C CA . LEU C 1 81 ? -43.310 41.018 29.283 1.00 38.50 83 LEU C CA 1
ATOM 5627 C C . LEU C 1 81 ? -42.628 40.081 28.297 1.00 40.03 83 LEU C C 1
ATOM 5628 O O . LEU C 1 81 ? -41.423 40.213 28.068 1.00 39.87 83 LEU C O 1
ATOM 5633 N N . GLY C 1 82 ? -43.353 39.099 27.760 1.00 34.40 84 GLY C N 1
ATOM 5634 C CA . GLY C 1 82 ? -42.711 38.094 26.930 1.00 41.90 84 GLY C CA 1
ATOM 5635 C C . GLY C 1 82 ? -42.340 38.614 25.555 1.00 42.88 84 GLY C C 1
ATOM 5636 O O . GLY C 1 82 ? -41.214 38.417 25.092 1.00 42.30 84 GLY C O 1
ATOM 5637 N N . GLU C 1 83 ? -43.288 39.260 24.877 1.00 41.82 85 GLU C N 1
ATOM 5638 C CA . GLU C 1 83 ? -42.991 39.844 23.571 1.00 39.13 85 GLU C CA 1
ATOM 5639 C C . GLU C 1 83 ? -41.889 40.897 23.675 1.00 43.05 85 GLU C C 1
ATOM 5640 O O . GLU C 1 83 ? -41.062 41.021 22.768 1.00 43.08 85 GLU C O 1
ATOM 5646 N N . ASN C 1 84 ? -41.845 41.637 24.788 1.00 45.39 86 ASN C N 1
ATOM 5647 C CA . ASN C 1 84 ? -40.764 42.590 25.024 1.00 46.68 86 ASN C CA 1
ATOM 5648 C C . ASN C 1 84 ? -39.412 41.887 25.087 1.00 43.42 86 ASN C C 1
ATOM 5649 O O . ASN C 1 84 ? -38.475 42.240 24.363 1.00 38.85 86 ASN C O 1
ATOM 5654 N N . ILE C 1 85 ? -39.284 40.904 25.981 1.00 39.69 87 ILE C N 1
ATOM 5655 C CA . ILE C 1 85 ? -38.002 40.231 26.133 1.00 42.37 87 ILE C CA 1
ATOM 5656 C C . ILE C 1 85 ? -37.643 39.511 24.842 1.00 40.02 87 ILE C C 1
ATOM 5657 O O . ILE C 1 85 ? -36.469 39.438 24.468 1.00 52.29 87 ILE C O 1
ATOM 5662 N N . LEU C 1 86 ? -38.643 39.021 24.106 1.00 34.68 88 LEU C N 1
ATOM 5663 C CA . LEU C 1 86 ? -38.345 38.376 22.835 1.00 34.15 88 LEU C CA 1
ATOM 5664 C C . LEU C 1 86 ? -37.766 39.382 21.848 1.00 40.32 88 LEU C C 1
ATOM 5665 O O . LEU C 1 86 ? -36.765 39.104 21.177 1.00 44.91 88 LEU C O 1
ATOM 5670 N N . GLN C 1 87 ? -38.357 40.573 21.780 1.00 34.33 89 GLN C N 1
ATOM 5671 C CA . GLN C 1 87 ? -37.884 41.577 20.838 1.00 40.52 89 GLN C CA 1
ATOM 5672 C C . GLN C 1 87 ? -36.518 42.108 21.248 1.00 39.49 89 GLN C C 1
ATOM 5673 O O . GLN C 1 87 ? -35.663 42.357 20.389 1.00 37.21 89 GLN C O 1
ATOM 5679 N N . ASN C 1 88 ? -36.314 42.302 22.562 1.00 37.60 90 ASN C N 1
ATOM 5680 C CA . ASN C 1 88 ? -35.004 42.643 23.102 1.00 35.96 90 ASN C CA 1
ATOM 5681 C C . ASN C 1 88 ? -33.940 41.693 22.578 1.00 48.52 90 ASN C C 1
ATOM 5682 O O . ASN C 1 88 ? -32.840 42.121 22.204 1.00 47.02 90 ASN C O 1
ATOM 5687 N N . ALA C 1 89 ? -34.249 40.389 22.566 1.00 42.74 91 ALA C N 1
ATOM 5688 C CA . ALA C 1 89 ? -33.273 39.406 22.116 1.00 38.03 91 ALA C CA 1
ATOM 5689 C C . ALA C 1 89 ? -32.981 39.560 20.629 1.00 40.97 91 ALA C C 1
ATOM 5690 O O . ALA C 1 89 ? -31.827 39.462 20.210 1.00 46.23 91 ALA C O 1
ATOM 5692 N N . PHE C 1 90 ? -34.013 39.800 19.817 1.00 42.74 92 PHE C N 1
ATOM 5693 C CA . PHE C 1 90 ? -33.795 39.996 18.391 1.00 42.30 92 PHE C CA 1
ATOM 5694 C C . PHE C 1 90 ? -33.097 41.323 18.099 1.00 51.63 92 PHE C C 1
ATOM 5695 O O . PHE C 1 90 ? -32.544 41.496 17.010 1.00 46.53 92 PHE C O 1
ATOM 5703 N N . ASP C 1 91 ? -33.094 42.261 19.037 1.00 51.86 93 ASP C N 1
ATOM 5704 C CA . ASP C 1 91 ? -32.314 43.474 18.840 1.00 51.96 93 ASP C CA 1
ATOM 5705 C C . ASP C 1 91 ? -30.890 43.338 19.365 1.00 51.38 93 ASP C C 1
ATOM 5706 O O . ASP C 1 91 ? -30.128 44.298 19.283 1.00 55.65 93 ASP C O 1
ATOM 5711 N N . GLY C 1 92 ? -30.522 42.182 19.917 1.00 47.40 94 GLY C N 1
ATOM 5712 C CA . GLY C 1 92 ? -29.174 41.971 20.412 1.00 44.47 94 GLY C CA 1
ATOM 5713 C C . GLY C 1 92 ? -28.935 42.401 21.839 1.00 51.79 94 GLY C C 1
ATOM 5714 O O . GLY C 1 92 ? -27.783 42.631 22.224 1.00 45.77 94 GLY C O 1
ATOM 5715 N N . TYR C 1 93 ? -29.979 42.543 22.635 1.00 47.36 95 TYR C N 1
ATOM 5716 C CA . TYR C 1 93 ? -29.798 42.903 24.026 1.00 39.89 95 TYR C CA 1
ATOM 5717 C C . TYR C 1 93 ? -29.801 41.646 24.885 1.00 39.96 95 TYR C C 1
ATOM 5718 O O . TYR C 1 93 ? -30.468 40.655 24.582 1.00 45.28 95 TYR C O 1
ATOM 5727 N N . ASN C 1 94 ? -29.010 41.674 25.938 1.00 38.77 96 ASN C N 1
ATOM 5728 C CA . ASN C 1 94 ? -29.277 40.780 27.038 1.00 34.73 96 ASN C CA 1
ATOM 5729 C C . ASN C 1 94 ? -30.559 41.240 27.704 1.00 41.82 96 ASN C C 1
ATOM 5730 O O . ASN C 1 94 ? -30.865 42.436 27.741 1.00 44.03 96 ASN C O 1
ATOM 5735 N N . ALA C 1 95 ? -31.328 40.286 28.212 1.00 36.81 97 ALA C N 1
ATOM 5736 C CA . ALA C 1 95 ? -32.575 40.633 28.866 1.00 40.92 97 ALA C CA 1
ATOM 5737 C C . ALA C 1 95 ? -32.855 39.610 29.955 1.00 42.69 97 ALA C C 1
ATOM 5738 O O . ALA C 1 95 ? -32.415 38.460 29.877 1.00 42.02 97 ALA C O 1
ATOM 5740 N N . CYS C 1 96 ? -33.572 40.047 30.986 1.00 38.55 98 CYS C N 1
ATOM 5741 C CA . CYS C 1 96 ? -33.847 39.208 32.141 1.00 33.48 98 CYS C CA 1
ATOM 5742 C C . CYS C 1 96 ? -35.245 39.509 32.669 1.00 38.56 98 CYS C C 1
ATOM 5743 O O . CYS C 1 96 ? -35.676 40.666 32.723 1.00 36.31 98 CYS C O 1
ATOM 5746 N N . ILE C 1 97 ? -35.966 38.450 33.012 1.00 32.62 99 ILE C N 1
ATOM 5747 C CA . ILE C 1 97 ? -37.156 38.538 33.842 1.00 30.00 99 ILE C CA 1
ATOM 5748 C C . ILE C 1 97 ? -36.913 37.673 35.059 1.00 36.26 99 ILE C C 1
ATOM 5749 O O . ILE C 1 97 ? -36.542 36.500 34.929 1.00 39.23 99 ILE C O 1
ATOM 5754 N N . PHE C 1 98 ? -37.113 38.239 36.243 1.00 34.31 100 PHE C N 1
ATOM 5755 C CA . PHE C 1 98 ? -37.006 37.435 37.447 1.00 34.75 100 PHE C CA 1
ATOM 5756 C C . PHE C 1 98 ? -38.236 37.636 38.314 1.00 39.02 100 PHE C C 1
ATOM 5757 O O . PHE C 1 98 ? -38.725 38.759 38.481 1.00 41.09 100 PHE C O 1
ATOM 5765 N N . ALA C 1 99 ? -38.757 36.527 38.809 1.00 36.62 101 ALA C N 1
ATOM 5766 C CA . ALA C 1 99 ? -39.942 36.501 39.644 1.00 37.50 101 ALA C CA 1
ATOM 5767 C C . ALA C 1 99 ? -39.508 36.420 41.110 1.00 38.36 101 ALA C C 1
ATOM 5768 O O . ALA C 1 99 ? -38.667 35.592 41.472 1.00 36.72 101 ALA C O 1
ATOM 5770 N N . TYR C 1 100 ? -40.060 37.296 41.936 1.00 39.43 102 TYR C N 1
ATOM 5771 C CA . TYR C 1 100 ? -39.687 37.425 43.340 1.00 43.05 102 TYR C CA 1
ATOM 5772 C C . TYR C 1 100 ? -40.968 37.484 44.144 1.00 41.95 102 TYR C C 1
ATOM 5773 O O . TYR C 1 100 ? -41.930 38.131 43.722 1.00 41.46 102 TYR C O 1
ATOM 5782 N N . GLY C 1 101 ? -40.989 36.809 45.280 1.00 35.09 103 GLY C N 1
ATOM 5783 C CA . GLY C 1 101 ? -42.168 36.819 46.122 1.00 42.08 103 GLY C CA 1
ATOM 5784 C C . GLY C 1 101 ? -42.224 35.573 46.975 1.00 45.67 103 GLY C C 1
ATOM 5785 O O . GLY C 1 101 ? -41.472 34.618 46.781 1.00 42.85 103 GLY C O 1
ATOM 5786 N N . GLN C 1 102 ? -43.145 35.595 47.935 1.00 41.30 104 GLN C N 1
ATOM 5787 C CA . GLN C 1 102 ? -43.182 34.533 48.930 1.00 40.63 104 GLN C CA 1
ATOM 5788 C C . GLN C 1 102 ? -43.662 33.228 48.310 1.00 37.98 104 GLN C C 1
ATOM 5789 O O . GLN C 1 102 ? -44.342 33.211 47.272 1.00 42.17 104 GLN C O 1
ATOM 5795 N N . THR C 1 103 ? -43.292 32.124 48.960 1.00 33.56 105 THR C N 1
ATOM 5796 C CA . THR C 1 103 ? -43.784 30.811 48.567 1.00 38.80 105 THR C CA 1
ATOM 5797 C C . THR C 1 103 ? -45.297 30.853 48.413 1.00 39.81 105 THR C C 1
ATOM 5798 O O . THR C 1 103 ? -45.997 31.475 49.216 1.00 33.31 105 THR C O 1
ATOM 5802 N N . GLY C 1 104 ? -45.785 30.262 47.324 1.00 34.32 106 GLY C N 1
ATOM 5803 C CA . GLY C 1 104 ? -47.202 30.218 47.020 1.00 38.51 106 GLY C CA 1
ATOM 5804 C C . GLY C 1 104 ? -47.781 31.463 46.367 1.00 39.44 106 GLY C C 1
ATOM 5805 O O . GLY C 1 104 ? -48.982 31.478 46.075 1.00 41.37 106 GLY C O 1
ATOM 5806 N N . SER C 1 105 ? -46.979 32.511 46.134 1.00 37.52 107 SER C N 1
ATOM 5807 C CA . SER C 1 105 ? -47.504 33.725 45.513 1.00 36.67 107 SER C CA 1
ATOM 5808 C C . SER C 1 105 ? -47.642 33.616 43.988 1.00 40.87 107 SER C C 1
ATOM 5809 O O . SER C 1 105 ? -48.443 34.352 43.402 1.00 41.38 107 SER C O 1
ATOM 5812 N N . GLY C 1 106 ? -46.887 32.724 43.337 1.00 37.17 108 GLY C N 1
ATOM 5813 C CA . GLY C 1 106 ? -47.050 32.486 41.914 1.00 34.25 108 GLY C CA 1
ATOM 5814 C C . GLY C 1 106 ? -45.814 32.633 41.044 1.00 36.28 108 GLY C C 1
ATOM 5815 O O . GLY C 1 106 ? -45.951 32.825 39.832 1.00 31.99 108 GLY C O 1
ATOM 5816 N N . LYS C 1 107 ? -44.610 32.509 41.619 1.00 33.29 109 LYS C N 1
ATOM 5817 C CA . LYS C 1 107 ? -43.385 32.644 40.827 1.00 36.74 109 LYS C CA 1
ATOM 5818 C C . LYS C 1 107 ? -43.314 31.593 39.719 1.00 39.76 109 LYS C C 1
ATOM 5819 O O . LYS C 1 107 ? -43.199 31.929 38.531 1.00 40.61 109 LYS C O 1
ATOM 5825 N N . SER C 1 108 ? -43.398 30.309 40.091 1.00 32.20 110 SER C N 1
ATOM 5826 C CA . SER C 1 108 ? -43.264 29.218 39.119 1.00 34.01 110 SER C CA 1
ATOM 5827 C C . SER C 1 108 ? -44.424 29.193 38.141 1.00 32.28 110 SER C C 1
ATOM 5828 O O . SER C 1 108 ? -44.242 28.883 36.954 1.00 34.50 110 SER C O 1
ATOM 5831 N N . TYR C 1 109 ? -45.631 29.469 38.641 1.00 25.57 111 TYR C N 1
ATOM 5832 C CA . TYR C 1 109 ? -46.795 29.578 37.776 1.00 32.10 111 TYR C CA 1
ATOM 5833 C C . TYR C 1 109 ? -46.594 30.668 36.723 1.00 30.64 111 TYR C C 1
ATOM 5834 O O . TYR C 1 109 ? -47.059 30.541 35.584 1.00 37.31 111 TYR C O 1
ATOM 5843 N N . THR C 1 110 ? -45.909 31.740 37.086 1.00 31.35 112 THR C N 1
ATOM 5844 C CA . THR C 1 110 ? -45.658 32.831 36.149 1.00 35.38 112 THR C CA 1
ATOM 5845 C C . THR C 1 110 ? -44.538 32.477 35.180 1.00 35.04 112 THR C C 1
ATOM 5846 O O . THR C 1 110 ? -44.680 32.654 33.962 1.00 31.88 112 THR C O 1
ATOM 5850 N N . MET C 1 111 ? -43.431 31.945 35.701 1.00 28.78 113 MET C N 1
ATOM 5851 C CA . MET C 1 111 ? -42.260 31.707 34.869 1.00 36.01 113 MET C CA 1
ATOM 5852 C C . MET C 1 111 ? -42.435 30.476 33.996 1.00 35.16 113 MET C C 1
ATOM 5853 O O . MET C 1 111 ? -42.245 30.543 32.781 1.00 34.90 113 MET C O 1
ATOM 5858 N N . MET C 1 112 ? -42.793 29.346 34.591 1.00 38.16 114 MET C N 1
ATOM 5859 C CA . MET C 1 112 ? -42.987 28.112 33.843 1.00 32.48 114 MET C CA 1
ATOM 5860 C C . MET C 1 112 ? -44.464 27.784 33.626 1.00 39.90 114 MET C C 1
ATOM 5861 O O . MET C 1 112 ? -44.841 27.322 32.546 1.00 43.95 114 MET C O 1
ATOM 5866 N N . GLY C 1 113 ? -45.320 28.041 34.612 1.00 34.83 115 GLY C N 1
ATOM 5867 C CA . GLY C 1 113 ? -46.722 27.675 34.478 1.00 30.23 115 GLY C CA 1
ATOM 5868 C C . GLY C 1 113 ? -46.922 26.170 34.614 1.00 36.71 115 GLY C C 1
ATOM 5869 O O . GLY C 1 113 ? -46.019 25.407 34.949 1.00 38.79 115 GLY C O 1
ATOM 5870 N N . THR C 1 114 ? -48.147 25.752 34.336 1.00 41.00 116 THR C N 1
ATOM 5871 C CA . THR C 1 114 ? -48.518 24.349 34.415 1.00 33.98 116 THR C CA 1
ATOM 5872 C C . THR C 1 114 ? -48.774 23.819 33.022 1.00 41.25 116 THR C C 1
ATOM 5873 O O . THR C 1 114 ? -48.782 24.571 32.037 1.00 42.47 116 THR C O 1
ATOM 5877 N N . ALA C 1 115 ? -49.003 22.504 32.968 1.00 40.33 117 ALA C N 1
ATOM 5878 C CA . ALA C 1 115 ? -49.259 21.837 31.696 1.00 45.00 117 ALA C CA 1
ATOM 5879 C C . ALA C 1 115 ? -50.489 22.415 31.014 1.00 45.27 117 ALA C C 1
ATOM 5880 O O . ALA C 1 115 ? -50.508 22.573 29.791 1.00 50.40 117 ALA C O 1
ATOM 5882 N N . ASP C 1 116 ? -51.520 22.772 31.778 1.00 46.13 118 ASP C N 1
ATOM 5883 C CA . ASP C 1 116 ? -52.649 23.384 31.102 1.00 58.40 118 ASP C CA 1
ATOM 5884 C C . ASP C 1 116 ? -52.635 24.905 31.132 1.00 50.31 118 ASP C C 1
ATOM 5885 O O . ASP C 1 116 ? -53.432 25.524 30.421 1.00 46.90 118 ASP C O 1
ATOM 5890 N N . GLN C 1 117 ? -51.748 25.531 31.895 1.00 37.65 119 GLN C N 1
ATOM 5891 C CA . GLN C 1 117 ? -51.636 26.988 31.907 1.00 38.72 119 GLN C CA 1
ATOM 5892 C C . GLN C 1 117 ? -50.172 27.377 31.749 1.00 36.20 119 GLN C C 1
ATOM 5893 O O . GLN C 1 117 ? -49.553 27.907 32.678 1.00 33.00 119 GLN C O 1
ATOM 5899 N N . PRO C 1 118 ? -49.595 27.131 30.570 1.00 32.71 120 PRO C N 1
ATOM 5900 C CA . PRO C 1 118 ? -48.168 27.422 30.361 1.00 31.11 120 PRO C CA 1
ATOM 5901 C C . PRO C 1 118 ? -47.855 28.888 30.638 1.00 32.34 120 PRO C C 1
ATOM 5902 O O . PRO C 1 118 ? -48.637 29.782 30.307 1.00 29.70 120 PRO C O 1
ATOM 5906 N N . GLY C 1 119 ? -46.714 29.124 31.276 1.00 33.88 121 GLY C N 1
ATOM 5907 C CA . GLY C 1 119 ? -46.269 30.452 31.657 1.00 29.61 121 GLY C CA 1
ATOM 5908 C C . GLY C 1 119 ? -45.359 31.079 30.616 1.00 37.21 121 GLY C C 1
ATOM 5909 O O . GLY C 1 119 ? -45.414 30.749 29.422 1.00 27.60 121 GLY C O 1
ATOM 5910 N N . LEU C 1 120 ? -44.479 31.971 31.084 1.00 33.21 122 LEU C N 1
ATOM 5911 C CA . LEU C 1 120 ? -43.632 32.752 30.181 1.00 36.96 122 LEU C CA 1
ATOM 5912 C C . LEU C 1 120 ? -42.656 31.871 29.399 1.00 35.88 122 LEU C C 1
ATOM 5913 O O . LEU C 1 120 ? -42.458 32.064 28.194 1.00 35.53 122 LEU C O 1
ATOM 5918 N N . ILE C 1 121 ? -41.978 30.949 30.086 1.00 35.47 123 ILE C N 1
ATOM 5919 C CA . ILE C 1 121 ? -40.882 30.214 29.449 1.00 35.60 123 ILE C CA 1
ATOM 5920 C C . ILE C 1 121 ? -41.346 29.403 28.240 1.00 36.25 123 ILE C C 1
ATOM 5921 O O . ILE C 1 121 ? -40.745 29.543 27.161 1.00 33.75 123 ILE C O 1
ATOM 5926 N N . PRO C 1 122 ? -42.378 28.565 28.328 1.00 32.54 124 PRO C N 1
ATOM 5927 C CA . PRO C 1 122 ? -42.758 27.824 27.122 1.00 40.07 124 PRO C CA 1
ATOM 5928 C C . PRO C 1 122 ? -43.347 28.714 26.037 1.00 41.40 124 PRO C C 1
ATOM 5929 O O . PRO C 1 122 ? -43.192 28.387 24.856 1.00 38.57 124 PRO C O 1
ATOM 5933 N N . ARG C 1 123 ? -43.994 29.835 26.382 1.00 41.88 125 ARG C N 1
ATOM 5934 C CA . ARG C 1 123 ? -44.445 30.749 25.329 1.00 40.66 125 ARG C CA 1
ATOM 5935 C C . ARG C 1 123 ? -43.263 31.468 24.684 1.00 40.04 125 ARG C C 1
ATOM 5936 O O . ARG C 1 123 ? -43.276 31.737 23.477 1.00 38.15 125 ARG C O 1
ATOM 5944 N N . LEU C 1 124 ? -42.231 31.769 25.467 1.00 39.49 126 LEU C N 1
ATOM 5945 C CA . LEU C 1 124 ? -41.012 32.333 24.904 1.00 39.19 126 LEU C CA 1
ATOM 5946 C C . LEU C 1 124 ? -40.373 31.379 23.910 1.00 33.94 126 LEU C C 1
ATOM 5947 O O . LEU C 1 124 ? -40.103 31.755 22.764 1.00 34.89 126 LEU C O 1
ATOM 5952 N N . CYS C 1 125 ? -40.139 30.130 24.322 1.00 37.49 127 CYS C N 1
ATOM 5953 C CA . CYS C 1 125 ? -39.494 29.180 23.415 1.00 40.55 127 CYS C CA 1
ATOM 5954 C C . CYS C 1 125 ? -40.334 28.952 22.163 1.00 37.12 127 CYS C C 1
ATOM 5955 O O . CYS C 1 125 ? -39.795 28.882 21.052 1.00 42.38 127 CYS C O 1
ATOM 5958 N N . SER C 1 126 ? -41.655 28.842 22.316 1.00 41.66 128 SER C N 1
ATOM 5959 C CA . SER C 1 126 ? -42.515 28.692 21.145 1.00 43.89 128 SER C CA 1
ATOM 5960 C C . SER C 1 126 ? -42.419 29.912 20.229 1.00 40.64 128 SER C C 1
ATOM 5961 O O . SER C 1 126 ? -42.186 29.777 19.025 1.00 40.93 128 SER C O 1
ATOM 5964 N N . GLY C 1 127 ? -42.610 31.116 20.788 1.00 33.48 129 GLY C N 1
ATOM 5965 C CA . GLY C 1 127 ? -42.573 32.321 19.967 1.00 30.21 129 GLY C CA 1
ATOM 5966 C C . GLY C 1 127 ? -41.219 32.533 19.312 1.00 40.46 129 GLY C C 1
ATOM 5967 O O . GLY C 1 127 ? -41.130 32.963 18.156 1.00 40.96 129 GLY C O 1
ATOM 5968 N N . LEU C 1 128 ? -40.150 32.201 20.032 1.00 41.43 130 LEU C N 1
ATOM 5969 C CA . LEU C 1 128 ? -38.806 32.373 19.502 1.00 41.83 130 LEU C CA 1
ATOM 5970 C C . LEU C 1 128 ? -38.588 31.540 18.239 1.00 43.15 130 LEU C C 1
ATOM 5971 O O . LEU C 1 128 ? -38.065 32.042 17.236 1.00 44.78 130 LEU C O 1
ATOM 5976 N N . PHE C 1 129 ? -38.976 30.259 18.270 1.00 41.78 131 PHE C N 1
ATOM 5977 C CA . PHE C 1 129 ? -38.786 29.411 17.095 1.00 41.89 131 PHE C CA 1
ATOM 5978 C C . PHE C 1 129 ? -39.716 29.817 15.964 1.00 43.17 131 PHE C C 1
ATOM 5979 O O . PHE C 1 129 ? -39.348 29.730 14.784 1.00 44.57 131 PHE C O 1
ATOM 5987 N N . GLU C 1 130 ? -40.926 30.256 16.299 1.00 41.01 132 GLU C N 1
ATOM 5988 C CA . GLU C 1 130 ? -41.823 30.784 15.275 1.00 44.87 132 GLU C CA 1
ATOM 5989 C C . GLU C 1 130 ? -41.203 31.989 14.563 1.00 40.49 132 GLU C C 1
ATOM 5990 O O . GLU C 1 130 ? -41.234 32.082 13.327 1.00 44.05 132 GLU C O 1
ATOM 5996 N N . ARG C 1 131 ? -40.602 32.907 15.320 1.00 43.53 133 ARG C N 1
ATOM 5997 C CA . ARG C 1 131 ? -40.026 34.096 14.703 1.00 44.94 133 ARG C CA 1
ATOM 5998 C C . ARG C 1 131 ? -38.750 33.777 13.917 1.00 48.21 133 ARG C C 1
ATOM 5999 O O . ARG C 1 131 ? -38.583 34.251 12.791 1.00 51.41 133 ARG C O 1
ATOM 6007 N N . THR C 1 132 ? -37.833 32.985 14.480 1.00 44.40 134 THR C N 1
ATOM 6008 C CA . THR C 1 132 ? -36.594 32.709 13.753 1.00 45.93 134 THR C CA 1
ATOM 6009 C C . THR C 1 132 ? -36.872 32.033 12.419 1.00 51.81 134 THR C C 1
ATOM 6010 O O . THR C 1 132 ? -36.191 32.304 11.425 1.00 56.20 134 THR C O 1
ATOM 6014 N N . GLN C 1 133 ? -37.852 31.132 12.381 1.00 50.63 135 GLN C N 1
ATOM 6015 C CA . GLN C 1 133 ? -38.154 30.437 11.139 1.00 59.68 135 GLN C CA 1
ATOM 6016 C C . GLN C 1 133 ? -38.843 31.344 10.132 1.00 62.69 135 GLN C C 1
ATOM 6017 O O . GLN C 1 133 ? -38.822 31.044 8.941 1.00 67.51 135 GLN C O 1
ATOM 6023 N N . LYS C 1 134 ? -39.441 32.444 10.586 1.00 66.23 136 LYS C N 1
ATOM 6024 C CA . LYS C 1 134 ? -40.039 33.422 9.687 1.00 59.55 136 LYS C CA 1
ATOM 6025 C C . LYS C 1 134 ? -38.988 34.360 9.115 1.00 65.06 136 LYS C C 1
ATOM 6026 O O . LYS C 1 134 ? -39.063 34.741 7.942 1.00 67.08 136 LYS C O 1
ATOM 6032 N N . GLU C 1 135 ? -38.006 34.745 9.924 1.00 59.69 137 GLU C N 1
ATOM 6033 C CA . GLU C 1 135 ? -37.046 35.750 9.498 1.00 63.29 137 GLU C CA 1
ATOM 6034 C C . GLU C 1 135 ? -35.781 35.175 8.862 1.00 58.64 137 GLU C C 1
ATOM 6035 O O . GLU C 1 135 ? -35.000 35.940 8.287 1.00 56.03 137 GLU C O 1
ATOM 6041 N N . GLU C 1 136 ? -35.547 33.867 8.957 1.00 52.01 138 GLU C N 1
ATOM 6042 C CA . GLU C 1 136 ? -34.354 33.277 8.364 1.00 55.12 138 GLU C CA 1
ATOM 6043 C C . GLU C 1 136 ? -34.388 33.455 6.847 1.00 62.89 138 GLU C C 1
ATOM 6044 O O . GLU C 1 136 ? -35.391 33.132 6.200 1.00 63.31 138 GLU C O 1
ATOM 6050 N N . ASN C 1 137 ? -33.309 33.990 6.284 1.00 61.90 139 ASN C N 1
ATOM 6051 C CA . ASN C 1 137 ? -33.189 34.137 4.825 1.00 55.97 139 ASN C CA 1
ATOM 6052 C C . ASN C 1 137 ? -31.707 34.128 4.456 1.00 63.59 139 ASN C C 1
ATOM 6053 O O . ASN C 1 137 ? -30.857 33.696 5.242 1.00 61.01 139 ASN C O 1
ATOM 6058 N N . GLU C 1 138 ? -31.396 34.650 3.266 1.00 65.76 140 GLU C N 1
ATOM 6059 C CA . GLU C 1 138 ? -30.045 34.554 2.727 1.00 72.56 140 GLU C CA 1
ATOM 6060 C C . GLU C 1 138 ? -29.074 35.474 3.452 1.00 64.03 140 GLU C C 1
ATOM 6061 O O . GLU C 1 138 ? -27.872 35.187 3.498 1.00 64.56 140 GLU C O 1
ATOM 6067 N N . GLU C 1 139 ? -29.559 36.568 4.031 1.00 55.76 141 GLU C N 1
ATOM 6068 C CA . GLU C 1 139 ? -28.669 37.501 4.707 1.00 65.80 141 GLU C CA 1
ATOM 6069 C C . GLU C 1 139 ? -28.692 37.387 6.225 1.00 64.85 141 GLU C C 1
ATOM 6070 O O . GLU C 1 139 ? -28.006 38.167 6.893 1.00 65.21 141 GLU C O 1
ATOM 6076 N N . GLN C 1 140 ? -29.424 36.424 6.787 1.00 58.80 142 GLN C N 1
ATOM 6077 C CA . GLN C 1 140 ? -29.482 36.288 8.236 1.00 50.89 142 GLN C CA 1
ATOM 6078 C C . GLN C 1 140 ? -29.943 34.891 8.618 1.00 50.27 142 GLN C C 1
ATOM 6079 O O . GLN C 1 140 ? -30.934 34.382 8.086 1.00 46.63 142 GLN C O 1
ATOM 6085 N N . SER C 1 141 ? -29.232 34.281 9.552 1.00 51.99 143 SER C N 1
ATOM 6086 C CA . SER C 1 141 ? -29.690 33.050 10.170 1.00 52.03 143 SER C CA 1
ATOM 6087 C C . SER C 1 141 ? -29.657 33.235 11.684 1.00 53.80 143 SER C C 1
ATOM 6088 O O . SER C 1 141 ? -29.158 34.239 12.203 1.00 57.40 143 SER C O 1
ATOM 6091 N N . PHE C 1 142 ? -30.205 32.257 12.400 1.00 48.27 144 PHE C N 1
ATOM 6092 C CA . PHE C 1 142 ? -30.320 32.340 13.848 1.00 48.84 144 PHE C CA 1
ATOM 6093 C C . PHE C 1 142 ? -29.919 31.013 14.470 1.00 49.80 144 PHE C C 1
ATOM 6094 O O . PHE C 1 142 ? -30.187 29.942 13.923 1.00 46.61 144 PHE C O 1
ATOM 6102 N N . LYS C 1 143 ? -29.280 31.096 15.624 1.00 42.34 145 LYS C N 1
ATOM 6103 C CA . LYS C 1 143 ? -28.991 29.931 16.440 1.00 47.26 145 LYS C CA 1
ATOM 6104 C C . LYS C 1 143 ? -29.579 30.172 17.823 1.00 44.94 145 LYS C C 1
ATOM 6105 O O . LYS C 1 143 ? -29.518 31.294 18.344 1.00 43.06 145 LYS C O 1
ATOM 6111 N N . VAL C 1 144 ? -30.192 29.135 18.392 1.00 49.86 146 VAL C N 1
ATOM 6112 C CA . VAL C 1 144 ? -30.804 29.194 19.718 1.00 42.64 146 VAL C CA 1
ATOM 6113 C C . VAL C 1 144 ? -30.133 28.135 20.581 1.00 43.63 146 VAL C C 1
ATOM 6114 O O . VAL C 1 144 ? -30.083 26.959 20.200 1.00 43.35 146 VAL C O 1
ATOM 6118 N N . GLU C 1 145 ? -29.584 28.555 21.718 1.00 37.68 147 GLU C N 1
ATOM 6119 C CA . GLU C 1 145 ? -29.093 27.648 22.744 1.00 47.87 147 GLU C CA 1
ATOM 6120 C C . GLU C 1 145 ? -29.872 27.880 24.032 1.00 47.15 147 GLU C C 1
ATOM 6121 O O . GLU C 1 145 ? -30.302 29.006 24.320 1.00 39.85 147 GLU C O 1
ATOM 6127 N N . VAL C 1 146 ? -30.053 26.814 24.816 1.00 44.89 148 VAL C N 1
ATOM 6128 C CA . VAL C 1 146 ? -30.759 26.910 26.088 1.00 43.54 148 VAL C CA 1
ATOM 6129 C C . VAL C 1 146 ? -29.972 26.181 27.155 1.00 40.64 148 VAL C C 1
ATOM 6130 O O . VAL C 1 146 ? -29.321 25.163 26.890 1.00 49.44 148 VAL C O 1
ATOM 6134 N N . SER C 1 147 ? -30.021 26.735 28.355 1.00 37.33 149 SER C N 1
ATOM 6135 C CA . SER C 1 147 ? -29.565 26.132 29.596 1.00 39.53 149 SER C CA 1
ATOM 6136 C C . SER C 1 147 ? -30.685 26.210 30.615 1.00 33.83 149 SER C C 1
ATOM 6137 O O . SER C 1 147 ? -31.487 27.150 30.603 1.00 42.08 149 SER C O 1
ATOM 6140 N N . TYR C 1 148 ? -30.687 25.256 31.537 1.00 36.80 150 TYR C N 1
ATOM 6141 C CA . TYR C 1 148 ? -31.588 25.255 32.687 1.00 35.20 150 TYR C CA 1
ATOM 6142 C C . TYR C 1 148 ? -30.793 24.790 33.897 1.00 41.83 150 TYR C C 1
ATOM 6143 O O . TYR C 1 148 ? -30.244 23.679 33.890 1.00 41.50 150 TYR C O 1
ATOM 6152 N N . MET C 1 149 ? -30.723 25.623 34.932 1.00 36.14 151 MET C N 1
ATOM 6153 C CA . MET C 1 149 ? -29.890 25.312 36.087 1.00 40.49 151 MET C CA 1
ATOM 6154 C C . MET C 1 149 ? -30.637 25.579 37.391 1.00 40.25 151 MET C C 1
ATOM 6155 O O . MET C 1 149 ? -31.530 26.429 37.467 1.00 42.12 151 MET C O 1
ATOM 6160 N N . GLU C 1 150 ? -30.250 24.851 38.425 1.00 56.65 152 GLU C N 1
ATOM 6161 C CA . GLU C 1 150 ? -30.746 25.071 39.774 1.00 57.06 152 GLU C CA 1
ATOM 6162 C C . GLU C 1 150 ? -29.617 25.629 40.633 1.00 51.95 152 GLU C C 1
ATOM 6163 O O . GLU C 1 150 ? -28.456 25.233 40.486 1.00 49.29 152 GLU C O 1
ATOM 6169 N N . ILE C 1 151 ? -29.953 26.581 41.492 1.00 43.04 153 ILE C N 1
ATOM 6170 C CA . ILE C 1 151 ? -29.047 27.076 42.520 1.00 44.79 153 ILE C CA 1
ATOM 6171 C C . ILE C 1 151 ? -29.643 26.688 43.867 1.00 42.46 153 ILE C C 1
ATOM 6172 O O . ILE C 1 151 ? -30.732 27.151 44.234 1.00 45.24 153 ILE C O 1
ATOM 6177 N N . TYR C 1 152 ? -28.938 25.826 44.599 1.00 46.94 154 TYR C N 1
ATOM 6178 C CA . TYR C 1 152 ? -29.374 25.374 45.914 1.00 53.57 154 TYR C CA 1
ATOM 6179 C C . TYR C 1 152 ? -28.163 25.310 46.830 1.00 53.57 154 TYR C C 1
ATOM 6180 O O . TYR C 1 152 ? -27.162 24.668 46.491 1.00 54.01 154 TYR C O 1
ATOM 6189 N N . ASN C 1 153 ? -28.265 25.974 47.986 1.00 54.12 155 ASN C N 1
ATOM 6190 C CA . ASN C 1 153 ? -27.202 25.979 48.989 1.00 53.80 155 ASN C CA 1
ATOM 6191 C C . ASN C 1 153 ? -25.871 26.432 48.394 1.00 60.94 155 ASN C C 1
ATOM 6192 O O . ASN C 1 153 ? -24.813 25.906 48.742 1.00 60.26 155 ASN C O 1
ATOM 6197 N N . GLU C 1 154 ? -25.923 27.400 47.477 1.00 61.39 156 GLU C N 1
ATOM 6198 C CA . GLU C 1 154 ? -24.765 27.910 46.747 1.00 57.80 156 GLU C CA 1
ATOM 6199 C C . GLU C 1 154 ? -24.108 26.852 45.873 1.00 58.80 156 GLU C C 1
ATOM 6200 O O . GLU C 1 154 ? -23.018 27.084 45.328 1.00 61.37 156 GLU C O 1
ATOM 6206 N N . LYS C 1 155 ? -24.731 25.695 45.725 1.00 55.84 157 LYS C N 1
ATOM 6207 C CA . LYS C 1 155 ? -24.305 24.754 44.706 1.00 61.37 157 LYS C CA 1
ATOM 6208 C C . LYS C 1 155 ? -25.155 24.929 43.453 1.00 61.49 157 LYS C C 1
ATOM 6209 O O . LYS C 1 155 ? -26.226 25.549 43.446 1.00 56.44 157 LYS C O 1
ATOM 6215 N N . VAL C 1 156 ? -24.660 24.349 42.377 1.00 60.86 158 VAL C N 1
ATOM 6216 C CA . VAL C 1 156 ? -25.165 24.611 41.045 1.00 53.69 158 VAL C CA 1
ATOM 6217 C C . VAL C 1 156 ? -25.432 23.277 40.377 1.00 56.25 158 VAL C C 1
ATOM 6218 O O . VAL C 1 156 ? -24.519 22.451 40.253 1.00 63.90 158 VAL C O 1
ATOM 6222 N N . ARG C 1 157 ? -26.672 23.059 39.956 1.00 50.56 159 ARG C N 1
ATOM 6223 C CA . ARG C 1 157 ? -27.072 21.788 39.366 1.00 50.91 159 ARG C CA 1
ATOM 6224 C C . ARG C 1 157 ? -27.664 21.998 37.970 1.00 54.65 159 ARG C C 1
ATOM 6225 O O . ARG C 1 157 ? -28.376 22.981 37.729 1.00 52.51 159 ARG C O 1
ATOM 6233 N N . ASP C 1 158 ? -27.369 21.063 37.046 1.00 48.48 160 ASP C N 1
ATOM 6234 C CA . ASP C 1 158 ? -27.781 21.158 35.642 1.00 42.30 160 ASP C CA 1
ATOM 6235 C C . ASP C 1 158 ? -29.046 20.327 35.427 1.00 47.36 160 ASP C C 1
ATOM 6236 O O . ASP C 1 158 ? -28.994 19.095 35.424 1.00 50.09 160 ASP C O 1
ATOM 6241 N N . LEU C 1 159 ? -30.176 21.004 35.222 1.00 47.00 161 LEU C N 1
ATOM 6242 C CA . LEU C 1 159 ? -31.463 20.338 35.079 1.00 48.42 161 LEU C CA 1
ATOM 6243 C C . LEU C 1 159 ? -31.687 19.715 33.704 1.00 55.83 161 LEU C C 1
ATOM 6244 O O . LEU C 1 159 ? -32.770 19.161 33.477 1.00 61.06 161 LEU C O 1
ATOM 6249 N N . LEU C 1 160 ? -30.718 19.796 32.783 1.00 55.56 162 LEU C N 1
ATOM 6250 C CA . LEU C 1 160 ? -30.836 19.182 31.460 1.00 59.41 162 LEU C CA 1
ATOM 6251 C C . LEU C 1 160 ? -29.805 18.071 31.229 1.00 70.51 162 LEU C C 1
ATOM 6252 O O . LEU C 1 160 ? -29.536 17.719 30.074 1.00 73.15 162 LEU C O 1
ATOM 6257 N N . ASP C 1 161 ? -29.243 17.503 32.293 1.00 82.99 163 ASP C N 1
ATOM 6258 C CA . ASP C 1 161 ? -28.069 16.640 32.259 1.00 91.04 163 ASP C CA 1
ATOM 6259 C C . ASP C 1 161 ? -28.311 15.382 33.080 1.00 99.02 163 ASP C C 1
ATOM 6260 O O . ASP C 1 161 ? -29.289 15.302 33.832 1.00 94.81 163 ASP C O 1
ATOM 6262 N N . PRO C 1 162 ? -27.429 14.368 32.967 1.00 108.86 164 PRO C N 1
ATOM 6263 C CA . PRO C 1 162 ? -27.726 13.076 33.632 1.00 111.98 164 PRO C CA 1
ATOM 6264 C C . PRO C 1 162 ? -27.876 13.161 35.147 1.00 113.53 164 PRO C C 1
ATOM 6265 O O . PRO C 1 162 ? -28.815 12.579 35.706 1.00 114.73 164 PRO C O 1
ATOM 6269 N N . LYS C 1 163 ? -26.972 13.856 35.831 1.00 103.45 165 LYS C N 1
ATOM 6270 C CA . LYS C 1 163 ? -27.034 13.965 37.286 1.00 87.47 165 LYS C CA 1
ATOM 6271 C C . LYS C 1 163 ? -27.248 15.418 37.728 1.00 80.09 165 LYS C C 1
ATOM 6272 O O . LYS C 1 163 ? -26.831 15.830 38.821 1.00 72.76 165 LYS C O 1
ATOM 6274 N N . THR C 1 168 ? -21.378 22.360 42.309 1.00 83.99 170 THR C N 1
ATOM 6275 C CA . THR C 1 168 ? -21.072 23.770 42.536 1.00 87.66 170 THR C CA 1
ATOM 6276 C C . THR C 1 168 ? -20.083 24.294 41.500 1.00 95.92 170 THR C C 1
ATOM 6277 O O . THR C 1 168 ? -18.912 24.471 41.813 1.00 103.94 170 THR C O 1
ATOM 6279 N N . LEU C 1 169 ? -20.561 24.549 40.278 1.00 94.91 171 LEU C N 1
ATOM 6280 C CA . LEU C 1 169 ? -19.692 24.893 39.154 1.00 85.70 171 LEU C CA 1
ATOM 6281 C C . LEU C 1 169 ? -19.172 26.329 39.232 1.00 90.67 171 LEU C C 1
ATOM 6282 O O . LEU C 1 169 ? -19.233 26.972 40.290 1.00 91.94 171 LEU C O 1
ATOM 6284 N N . LYS C 1 170 ? -18.670 26.837 38.107 1.00 85.46 172 LYS C N 1
ATOM 6285 C CA . LYS C 1 170 ? -17.905 28.077 38.083 1.00 79.61 172 LYS C CA 1
ATOM 6286 C C . LYS C 1 170 ? -17.893 28.622 36.660 1.00 86.60 172 LYS C C 1
ATOM 6287 O O . LYS C 1 170 ? -18.524 28.061 35.757 1.00 91.44 172 LYS C O 1
ATOM 6289 N N . VAL C 1 171 ? -17.153 29.718 36.462 1.00 89.20 173 VAL C N 1
ATOM 6290 C CA . VAL C 1 171 ? -17.075 30.420 35.179 1.00 84.69 173 VAL C CA 1
ATOM 6291 C C . VAL C 1 171 ? -15.698 30.183 34.557 1.00 80.34 173 VAL C C 1
ATOM 6292 O O . VAL C 1 171 ? -14.671 30.294 35.236 1.00 77.58 173 VAL C O 1
ATOM 6296 N N . ARG C 1 172 ? -15.685 29.882 33.274 1.00 86.34 174 ARG C N 1
ATOM 6297 C CA . ARG C 1 172 ? -14.477 29.670 32.508 1.00 94.55 174 ARG C CA 1
ATOM 6298 C C . ARG C 1 172 ? -14.532 30.653 31.351 1.00 99.21 174 ARG C C 1
ATOM 6299 O O . ARG C 1 172 ? -15.611 30.992 30.882 1.00 97.28 174 ARG C O 1
ATOM 6301 N N . GLU C 1 173 ? -13.370 31.132 30.929 1.00 104.84 175 GLU C N 1
ATOM 6302 C CA . GLU C 1 173 ? -13.240 32.129 29.858 1.00 110.49 175 GLU C CA 1
ATOM 6303 C C . GLU C 1 173 ? -13.986 33.466 30.070 1.00 118.37 175 GLU C C 1
ATOM 6304 O O . GLU C 1 173 ? -14.357 34.120 29.102 1.00 123.01 175 GLU C O 1
ATOM 6310 N N . HIS C 1 174 ? -14.152 33.885 31.321 1.00 118.90 176 HIS C N 1
ATOM 6311 C CA . HIS C 1 174 ? -14.845 35.133 31.693 1.00 118.88 176 HIS C CA 1
ATOM 6312 C C . HIS C 1 174 ? -14.290 36.368 30.959 1.00 123.04 176 HIS C C 1
ATOM 6313 O O . HIS C 1 174 ? -13.174 36.802 31.249 1.00 128.13 176 HIS C O 1
ATOM 6320 N N . SER C 1 175 ? -15.044 36.922 30.013 1.00 118.81 177 SER C N 1
ATOM 6321 C CA . SER C 1 175 ? -14.606 38.099 29.255 1.00 115.23 177 SER C CA 1
ATOM 6322 C C . SER C 1 175 ? -15.573 39.226 29.503 1.00 115.30 177 SER C C 1
ATOM 6323 O O . SER C 1 175 ? -16.201 39.235 30.538 1.00 116.18 177 SER C O 1
ATOM 6325 N N . VAL C 1 176 ? -15.679 40.210 28.611 1.00 113.33 178 VAL C N 1
ATOM 6326 C CA . VAL C 1 176 ? -16.694 41.206 28.853 1.00 110.98 178 VAL C CA 1
ATOM 6327 C C . VAL C 1 176 ? -17.980 40.530 28.401 1.00 113.68 178 VAL C C 1
ATOM 6328 O O . VAL C 1 176 ? -19.054 41.124 28.408 1.00 113.41 178 VAL C O 1
ATOM 6332 N N . LEU C 1 177 ? -17.869 39.269 28.002 1.00 111.02 179 LEU C N 1
ATOM 6333 C CA . LEU C 1 177 ? -19.070 38.535 27.646 1.00 105.03 179 LEU C CA 1
ATOM 6334 C C . LEU C 1 177 ? -19.968 38.293 28.855 1.00 106.28 179 LEU C C 1
ATOM 6335 O O . LEU C 1 177 ? -21.174 38.089 28.679 1.00 104.05 179 LEU C O 1
ATOM 6337 N N . GLY C 1 178 ? -19.410 38.277 30.073 1.00 110.57 180 GLY C N 1
ATOM 6338 C CA . GLY C 1 178 ? -20.201 38.265 31.286 1.00 112.26 180 GLY C CA 1
ATOM 6339 C C . GLY C 1 178 ? -19.924 37.099 32.219 1.00 111.12 180 GLY C C 1
ATOM 6340 O O . GLY C 1 178 ? -19.008 36.296 32.008 1.00 111.02 180 GLY C O 1
ATOM 6341 N N . PRO C 1 179 ? -20.707 37.008 33.298 1.00 106.98 181 PRO C N 1
ATOM 6342 C CA . PRO C 1 179 ? -20.650 35.821 34.168 1.00 100.28 181 PRO C CA 1
ATOM 6343 C C . PRO C 1 179 ? -21.577 34.724 33.658 1.00 96.06 181 PRO C C 1
ATOM 6344 O O . PRO C 1 179 ? -22.766 34.956 33.427 1.00 96.50 181 PRO C O 1
ATOM 6348 N N . TYR C 1 180 ? -21.029 33.519 33.491 1.00 90.09 182 TYR C N 1
ATOM 6349 C CA . TYR C 1 180 ? -21.801 32.370 33.030 1.00 86.18 182 TYR C CA 1
ATOM 6350 C C . TYR C 1 180 ? -21.235 31.108 33.671 1.00 85.48 182 TYR C C 1
ATOM 6351 O O . TYR C 1 180 ? -20.177 31.134 34.302 1.00 89.43 182 TYR C O 1
ATOM 6353 N N . VAL C 1 181 ? -21.951 29.992 33.511 1.00 79.02 183 VAL C N 1
ATOM 6354 C CA . VAL C 1 181 ? -21.561 28.716 34.110 1.00 73.01 183 VAL C CA 1
ATOM 6355 C C . VAL C 1 181 ? -20.946 27.824 33.042 1.00 75.94 183 VAL C C 1
ATOM 6356 O O . VAL C 1 181 ? -21.479 27.707 31.933 1.00 81.33 183 VAL C O 1
ATOM 6360 N N . ASP C 1 182 ? -19.833 27.186 33.381 1.00 82.26 184 ASP C N 1
ATOM 6361 C CA . ASP C 1 182 ? -19.180 26.216 32.518 1.00 86.51 184 ASP C CA 1
ATOM 6362 C C . ASP C 1 182 ? -19.240 24.833 33.158 1.00 83.25 184 ASP C C 1
ATOM 6363 O O . ASP C 1 182 ? -19.302 24.692 34.386 1.00 71.48 184 ASP C O 1
ATOM 6365 N N . GLY C 1 183 ? -19.195 23.807 32.313 1.00 89.41 185 GLY C N 1
ATOM 6366 C CA . GLY C 1 183 ? -19.632 22.492 32.728 1.00 86.92 185 GLY C CA 1
ATOM 6367 C C . GLY C 1 183 ? -21.132 22.356 32.728 1.00 84.04 185 GLY C C 1
ATOM 6368 O O . GLY C 1 183 ? -21.657 21.323 33.163 1.00 82.83 185 GLY C O 1
ATOM 6369 N N . LEU C 1 184 ? -21.830 23.380 32.250 1.00 80.80 186 LEU C N 1
ATOM 6370 C CA . LEU C 1 184 ? -23.282 23.448 32.231 1.00 69.64 186 LEU C CA 1
ATOM 6371 C C . LEU C 1 184 ? -23.759 23.179 30.809 1.00 62.93 186 LEU C C 1
ATOM 6372 O O . LEU C 1 184 ? -23.272 23.809 29.861 1.00 56.83 186 LEU C O 1
ATOM 6377 N N . SER C 1 185 ? -24.684 22.228 30.662 1.00 61.44 187 SER C N 1
ATOM 6378 C CA . SER C 1 185 ? -25.234 21.913 29.349 1.00 60.68 187 SER C CA 1
ATOM 6379 C C . SER C 1 185 ? -25.803 23.164 28.697 1.00 57.57 187 SER C C 1
ATOM 6380 O O . SER C 1 185 ? -26.632 23.869 29.282 1.00 60.64 187 SER C O 1
ATOM 6383 N N . LYS C 1 186 ? -25.343 23.429 27.480 1.00 44.82 188 LYS C N 1
ATOM 6384 C CA . LYS C 1 186 ? -25.677 24.614 26.701 1.00 44.09 188 LYS C CA 1
ATOM 6385 C C . LYS C 1 186 ? -26.010 24.051 25.319 1.00 52.71 188 LYS C C 1
ATOM 6386 O O . LYS C 1 186 ? -25.123 23.825 24.490 1.00 54.80 188 LYS C O 1
ATOM 6392 N N . LEU C 1 187 ? -27.297 23.776 25.095 1.00 50.48 189 LEU C N 1
ATOM 6393 C CA . LEU C 1 187 ? -27.747 22.883 24.033 1.00 40.92 189 LEU C CA 1
ATOM 6394 C C . LEU C 1 187 ? -28.391 23.689 22.918 1.00 51.95 189 LEU C C 1
ATOM 6395 O O . LEU C 1 187 ? -29.390 24.383 23.139 1.00 51.36 189 LEU C O 1
ATOM 6400 N N . ALA C 1 188 ? -27.811 23.597 21.724 1.00 53.23 190 ALA C N 1
ATOM 6401 C CA . ALA C 1 188 ? -28.359 24.275 20.561 1.00 54.59 190 ALA C CA 1
ATOM 6402 C C . ALA C 1 188 ? -29.580 23.507 20.085 1.00 55.23 190 ALA C C 1
ATOM 6403 O O . ALA C 1 188 ? -29.485 22.326 19.739 1.00 64.25 190 ALA C O 1
ATOM 6405 N N . VAL C 1 189 ? -30.723 24.172 20.081 1.00 47.04 191 VAL C N 1
ATOM 6406 C CA . VAL C 1 189 ? -32.002 23.542 19.803 1.00 42.65 191 VAL C CA 1
ATOM 6407 C C . VAL C 1 189 ? -32.580 24.188 18.557 1.00 47.18 191 VAL C C 1
ATOM 6408 O O . VAL C 1 189 ? -32.409 25.391 18.331 1.00 53.94 191 VAL C O 1
ATOM 6412 N N . THR C 1 190 ? -33.286 23.382 17.759 1.00 35.22 192 THR C N 1
ATOM 6413 C CA . THR C 1 190 ? -33.837 23.815 16.482 1.00 48.73 192 THR C CA 1
ATOM 6414 C C . THR C 1 190 ? -35.365 23.811 16.428 1.00 55.17 192 THR C C 1
ATOM 6415 O O . THR C 1 190 ? -35.930 24.216 15.409 1.00 62.48 192 THR C O 1
ATOM 6419 N N . SER C 1 191 ? -36.051 23.385 17.483 1.00 54.62 193 SER C N 1
ATOM 6420 C CA . SER C 1 191 ? -37.509 23.381 17.484 1.00 54.45 193 SER C CA 1
ATOM 6421 C C . SER C 1 191 ? -37.977 23.377 18.926 1.00 52.62 193 SER C C 1
ATOM 6422 O O . SER C 1 191 ? -37.209 23.071 19.840 1.00 45.00 193 SER C O 1
ATOM 6425 N N . TYR C 1 192 ? -39.257 23.705 19.119 1.00 53.02 194 TYR C N 1
ATOM 6426 C CA . TYR C 1 192 ? -39.820 23.677 20.465 1.00 44.40 194 TYR C CA 1
ATOM 6427 C C . TYR C 1 192 ? -39.694 22.298 21.104 1.00 52.04 194 TYR C C 1
ATOM 6428 O O . TYR C 1 192 ? -39.445 22.190 22.313 1.00 51.61 194 TYR C O 1
ATOM 6437 N N . LYS C 1 193 ? -39.878 21.233 20.310 1.00 56.11 195 LYS C N 1
ATOM 6438 C CA . LYS C 1 193 ? -39.891 19.870 20.841 1.00 57.34 195 LYS C CA 1
ATOM 6439 C C . LYS C 1 193 ? -38.552 19.462 21.399 1.00 42.27 195 LYS C C 1
ATOM 6440 O O . LYS C 1 193 ? -38.482 18.546 22.222 1.00 53.25 195 LYS C O 1
ATOM 6446 N N . ASP C 1 194 ? -37.479 20.025 20.866 1.00 43.75 196 ASP C N 1
ATOM 6447 C CA . ASP C 1 194 ? -36.166 19.732 21.418 1.00 45.67 196 ASP C CA 1
ATOM 6448 C C . ASP C 1 194 ? -36.095 20.171 22.871 1.00 42.92 196 ASP C C 1
ATOM 6449 O O . ASP C 1 194 ? -35.591 19.433 23.719 1.00 50.41 196 ASP C O 1
ATOM 6454 N N . ILE C 1 195 ? -36.605 21.365 23.178 1.00 43.28 197 ILE C N 1
ATOM 6455 C CA . ILE C 1 195 ? -36.529 21.863 24.545 1.00 41.99 197 ILE C CA 1
ATOM 6456 C C . ILE C 1 195 ? -37.427 21.035 25.443 1.00 52.72 197 ILE C C 1
ATOM 6457 O O . ILE C 1 195 ? -37.039 20.649 26.551 1.00 53.63 197 ILE C O 1
ATOM 6462 N N . GLU C 1 196 ? -38.633 20.731 24.962 1.00 56.14 198 GLU C N 1
ATOM 6463 C CA . GLU C 1 196 ? -39.617 19.988 25.740 1.00 57.47 198 GLU C CA 1
ATOM 6464 C C . GLU C 1 196 ? -39.036 18.683 26.272 1.00 56.41 198 GLU C C 1
ATOM 6465 O O . GLU C 1 196 ? -39.048 18.424 27.480 1.00 63.20 198 GLU C O 1
ATOM 6471 N N . SER C 1 197 ? -38.504 17.850 25.379 1.00 54.29 199 SER C N 1
ATOM 6472 C CA . SER C 1 197 ? -37.948 16.575 25.823 1.00 56.57 199 SER C CA 1
ATOM 6473 C C . SER C 1 197 ? -36.700 16.783 26.673 1.00 58.11 199 SER C C 1
ATOM 6474 O O . SER C 1 197 ? -36.483 16.060 27.653 1.00 66.61 199 SER C O 1
ATOM 6477 N N . LEU C 1 198 ? -35.871 17.767 26.312 1.00 52.61 200 LEU C N 1
ATOM 6478 C CA . LEU C 1 198 ? -34.680 18.078 27.093 1.00 56.16 200 LEU C CA 1
ATOM 6479 C C . LEU C 1 198 ? -35.006 18.254 28.568 1.00 56.48 200 LEU C C 1
ATOM 6480 O O . LEU C 1 198 ? -34.236 17.825 29.438 1.00 64.28 200 LEU C O 1
ATOM 6485 N N . MET C 1 199 ? -36.145 18.883 28.872 1.00 56.55 201 MET C N 1
ATOM 6486 C CA . MET C 1 199 ? -36.501 19.146 30.265 1.00 67.19 201 MET C CA 1
ATOM 6487 C C . MET C 1 199 ? -37.047 17.908 30.968 1.00 72.60 201 MET C C 1
ATOM 6488 O O . MET C 1 199 ? -36.758 17.688 32.152 1.00 72.98 201 MET C O 1
ATOM 6493 N N . SER C 1 200 ? -37.836 17.098 30.267 1.00 75.36 202 SER C N 1
ATOM 6494 C CA . SER C 1 200 ? -38.342 15.860 30.844 1.00 81.33 202 SER C CA 1
ATOM 6495 C C . SER C 1 200 ? -37.511 14.662 30.384 1.00 80.38 202 SER C C 1
ATOM 6496 O O . SER C 1 200 ? -36.361 14.480 30.800 1.00 76.87 202 SER C O 1
ATOM 6499 N N . SER C 1 217 ? -37.130 22.853 45.292 1.00 82.84 219 SER C N 1
ATOM 6500 C CA . SER C 1 217 ? -37.616 23.199 46.629 1.00 84.17 219 SER C CA 1
ATOM 6501 C C . SER C 1 217 ? -38.103 24.648 46.692 1.00 88.02 219 SER C C 1
ATOM 6502 O O . SER C 1 217 ? -38.015 25.398 45.714 1.00 87.12 219 SER C O 1
ATOM 6505 N N . SER C 1 218 ? -38.617 25.048 47.853 1.00 81.62 220 SER C N 1
ATOM 6506 C CA . SER C 1 218 ? -38.929 26.457 48.059 1.00 75.44 220 SER C CA 1
ATOM 6507 C C . SER C 1 218 ? -37.692 27.285 48.402 1.00 63.54 220 SER C C 1
ATOM 6508 O O . SER C 1 218 ? -37.761 28.519 48.340 1.00 57.73 220 SER C O 1
ATOM 6511 N N . ARG C 1 219 ? -36.567 26.637 48.729 1.00 54.84 221 ARG C N 1
ATOM 6512 C CA . ARG C 1 219 ? -35.310 27.301 49.056 1.00 57.54 221 ARG C CA 1
ATOM 6513 C C . ARG C 1 219 ? -34.360 27.464 47.863 1.00 60.71 221 ARG C C 1
ATOM 6514 O O . ARG C 1 219 ? -33.282 28.051 48.034 1.00 54.52 221 ARG C O 1
ATOM 6516 N N . SER C 1 220 ? -34.730 26.984 46.668 1.00 54.10 222 SER C N 1
ATOM 6517 C CA . SER C 1 220 ? -33.844 26.942 45.505 1.00 53.15 222 SER C CA 1
ATOM 6518 C C . SER C 1 220 ? -34.268 27.917 44.408 1.00 45.91 222 SER C C 1
ATOM 6519 O O . SER C 1 220 ? -35.448 28.248 44.262 1.00 46.40 222 SER C O 1
ATOM 6522 N N . HIS C 1 221 ? -33.282 28.360 43.630 1.00 47.11 223 HIS C N 1
ATOM 6523 C CA . HIS C 1 221 ? -33.480 29.211 42.463 1.00 44.73 223 HIS C CA 1
ATOM 6524 C C . HIS C 1 221 ? -33.302 28.396 41.194 1.00 48.45 223 HIS C C 1
ATOM 6525 O O . HIS C 1 221 ? -32.446 27.508 41.141 1.00 46.97 223 HIS C O 1
ATOM 6532 N N . ALA C 1 222 ? -34.105 28.708 40.170 1.00 38.71 224 ALA C N 1
ATOM 6533 C CA . ALA C 1 222 ? -33.968 28.102 38.847 1.00 44.47 224 ALA C CA 1
ATOM 6534 C C . ALA C 1 222 ? -33.745 29.203 37.824 1.00 40.73 224 ALA C C 1
ATOM 6535 O O . ALA C 1 222 ? -34.490 30.193 37.796 1.00 33.92 224 ALA C O 1
ATOM 6537 N N . VAL C 1 223 ? -32.722 29.029 36.995 1.00 33.87 225 VAL C N 1
ATOM 6538 C CA . VAL C 1 223 ? -32.407 29.968 35.929 1.00 41.37 225 VAL C CA 1
ATOM 6539 C C . VAL C 1 223 ? -32.532 29.225 34.602 1.00 38.26 225 VAL C C 1
ATOM 6540 O O . VAL C 1 223 ? -31.833 28.231 34.368 1.00 35.25 225 VAL C O 1
ATOM 6544 N N . PHE C 1 224 ? -33.443 29.694 33.757 1.00 38.03 226 PHE C N 1
ATOM 6545 C CA . PHE C 1 224 ? -33.581 29.256 32.374 1.00 35.84 226 PHE C CA 1
ATOM 6546 C C . PHE C 1 224 ? -32.965 30.310 31.466 1.00 36.83 226 PHE C C 1
ATOM 6547 O O . PHE C 1 224 ? -33.361 31.480 31.515 1.00 37.57 226 PHE C O 1
ATOM 6555 N N . LYS C 1 225 ? -32.010 29.897 30.635 1.00 36.66 227 LYS C N 1
ATOM 6556 C CA . LYS C 1 225 ? -31.213 30.811 29.826 1.00 45.34 227 LYS C CA 1
ATOM 6557 C C . LYS C 1 225 ? -31.408 30.506 28.349 1.00 46.16 227 LYS C C 1
ATOM 6558 O O . LYS C 1 225 ? -31.267 29.351 27.924 1.00 39.04 227 LYS C O 1
ATOM 6564 N N . ILE C 1 226 ? -31.699 31.535 27.557 1.00 42.86 228 ILE C N 1
ATOM 6565 C CA . ILE C 1 226 ? -31.791 31.384 26.112 1.00 44.44 228 ILE C CA 1
ATOM 6566 C C . ILE C 1 226 ? -30.833 32.363 25.465 1.00 49.97 228 ILE C C 1
ATOM 6567 O O . ILE C 1 226 ? -30.856 33.561 25.776 1.00 51.78 228 ILE C O 1
ATOM 6572 N N . THR C 1 227 ? -30.015 31.854 24.556 1.00 47.05 229 THR C N 1
ATOM 6573 C CA . THR C 1 227 ? -29.085 32.658 23.782 1.00 47.07 229 THR C CA 1
ATOM 6574 C C . THR C 1 227 ? -29.552 32.648 22.333 1.00 46.41 229 THR C C 1
ATOM 6575 O O . THR C 1 227 ? -29.686 31.579 21.720 1.00 43.74 229 THR C O 1
ATOM 6579 N N . LEU C 1 228 ? -29.843 33.833 21.812 1.00 38.98 230 LEU C N 1
ATOM 6580 C CA . LEU C 1 228 ? -30.241 34.023 20.428 1.00 50.04 230 LEU C CA 1
ATOM 6581 C C . LEU C 1 228 ? -29.064 34.653 19.701 1.00 50.68 230 LEU C C 1
ATOM 6582 O O . LEU C 1 228 ? -28.723 35.816 19.953 1.00 48.82 230 LEU C O 1
ATOM 6587 N N . THR C 1 229 ? -28.450 33.889 18.800 1.00 48.87 231 THR C N 1
ATOM 6588 C CA . THR C 1 229 ? -27.320 34.354 18.001 1.00 45.59 231 THR C CA 1
ATOM 6589 C C . THR C 1 229 ? -27.820 34.684 16.602 1.00 46.74 231 THR C C 1
ATOM 6590 O O . THR C 1 229 ? -28.203 33.786 15.841 1.00 41.78 231 THR C O 1
ATOM 6594 N N . HIS C 1 230 ? -27.822 35.976 16.272 1.00 48.63 232 HIS C N 1
ATOM 6595 C CA . HIS C 1 230 ? -28.232 36.472 14.962 1.00 48.71 232 HIS C CA 1
ATOM 6596 C C . HIS C 1 230 ? -26.968 36.683 14.128 1.00 53.60 232 HIS C C 1
ATOM 6597 O O . HIS C 1 230 ? -26.139 37.547 14.444 1.00 51.09 232 HIS C O 1
ATOM 6604 N N . THR C 1 231 ? -26.803 35.883 13.084 1.00 46.03 233 THR C N 1
ATOM 6605 C CA . THR C 1 231 ? -25.689 36.055 12.163 1.00 45.25 233 THR C CA 1
ATOM 6606 C C . THR C 1 231 ? -26.208 36.762 10.931 1.00 50.39 233 THR C C 1
ATOM 6607 O O . THR C 1 231 ? -27.112 36.256 10.256 1.00 48.09 233 THR C O 1
ATOM 6611 N N . LEU C 1 232 ? -25.633 37.922 10.645 1.00 50.85 234 LEU C N 1
ATOM 6612 C CA . LEU C 1 232 ? -25.960 38.708 9.468 1.00 50.26 234 LEU C CA 1
ATOM 6613 C C . LEU C 1 232 ? -24.918 38.390 8.400 1.00 60.42 234 LEU C C 1
ATOM 6614 O O . LEU C 1 232 ? -23.724 38.322 8.701 1.00 61.38 234 LEU C O 1
ATOM 6619 N N . TYR C 1 233 ? -25.365 38.172 7.169 1.00 57.41 235 TYR C N 1
ATOM 6620 C CA . TYR C 1 233 ? -24.464 37.813 6.081 1.00 69.96 235 TYR C CA 1
ATOM 6621 C C . TYR C 1 233 ? -24.564 38.868 4.982 1.00 73.00 235 TYR C C 1
ATOM 6622 O O . TYR C 1 233 ? -25.662 39.158 4.487 1.00 70.01 235 TYR C O 1
ATOM 6631 N N . ASP C 1 234 ? -23.416 39.465 4.632 1.00 77.13 236 ASP C N 1
ATOM 6632 C CA . ASP C 1 234 ? -23.302 40.412 3.521 1.00 80.83 236 ASP C CA 1
ATOM 6633 C C . ASP C 1 234 ? -22.798 39.637 2.308 1.00 79.05 236 ASP C C 1
ATOM 6634 O O . ASP C 1 234 ? -21.610 39.295 2.222 1.00 70.33 236 ASP C O 1
ATOM 6639 N N . VAL C 1 235 ? -23.712 39.364 1.373 1.00 72.47 237 VAL C N 1
ATOM 6640 C CA . VAL C 1 235 ? -23.403 38.543 0.205 1.00 81.35 237 VAL C CA 1
ATOM 6641 C C . VAL C 1 235 ? -22.326 39.180 -0.659 1.00 81.79 237 VAL C C 1
ATOM 6642 O O . VAL C 1 235 ? -21.524 38.475 -1.283 1.00 84.09 237 VAL C O 1
ATOM 6646 N N . LYS C 1 236 ? -22.298 40.512 -0.723 1.00 83.85 238 LYS C N 1
ATOM 6647 C CA . LYS C 1 236 ? -21.344 41.240 -1.554 1.00 85.54 238 LYS C CA 1
ATOM 6648 C C . LYS C 1 236 ? -19.911 40.814 -1.252 1.00 89.06 238 LYS C C 1
ATOM 6649 O O . LYS C 1 236 ? -19.243 40.207 -2.096 1.00 94.83 238 LYS C O 1
ATOM 6655 N N . SER C 1 237 ? -19.436 41.112 -0.047 1.00 87.28 239 SER C N 1
ATOM 6656 C CA . SER C 1 237 ? -18.066 40.787 0.329 1.00 92.98 239 SER C CA 1
ATOM 6657 C C . SER C 1 237 ? -17.911 39.373 0.867 1.00 95.73 239 SER C C 1
ATOM 6658 O O . SER C 1 237 ? -16.778 38.951 1.124 1.00 95.82 239 SER C O 1
ATOM 6661 N N . GLY C 1 238 ? -19.006 38.636 1.036 1.00 100.67 240 GLY C N 1
ATOM 6662 C CA . GLY C 1 238 ? -18.932 37.351 1.703 1.00 104.50 240 GLY C CA 1
ATOM 6663 C C . GLY C 1 238 ? -18.562 37.451 3.166 1.00 101.55 240 GLY C C 1
ATOM 6664 O O . GLY C 1 238 ? -17.948 36.529 3.713 1.00 106.84 240 GLY C O 1
ATOM 6665 N N . THR C 1 239 ? -18.907 38.556 3.811 1.00 90.24 241 THR C N 1
ATOM 6666 C CA . THR C 1 239 ? -18.585 38.783 5.208 1.00 83.35 241 THR C CA 1
ATOM 6667 C C . THR C 1 239 ? -19.806 38.500 6.077 1.00 76.37 241 THR C C 1
ATOM 6668 O O . THR C 1 239 ? -20.931 38.363 5.590 1.00 68.58 241 THR C O 1
ATOM 6672 N N . SER C 1 240 ? -19.569 38.409 7.383 1.00 68.29 242 SER C N 1
ATOM 6673 C CA . SER C 1 240 ? -20.663 38.179 8.312 1.00 65.94 242 SER C CA 1
ATOM 6674 C C . SER C 1 240 ? -20.271 38.691 9.691 1.00 66.93 242 SER C C 1
ATOM 6675 O O . SER C 1 240 ? -19.088 38.830 10.014 1.00 69.59 242 SER C O 1
ATOM 6678 N N . GLY C 1 241 ? -21.299 38.991 10.492 1.00 63.98 243 GLY C N 1
ATOM 6679 C CA . GLY C 1 241 ? -21.111 39.380 11.874 1.00 64.52 243 GLY C CA 1
ATOM 6680 C C . GLY C 1 241 ? -22.206 38.779 12.733 1.00 63.72 243 GLY C C 1
ATOM 6681 O O . GLY C 1 241 ? -23.184 38.216 12.221 1.00 49.33 243 GLY C O 1
ATOM 6682 N N . GLU C 1 242 ? -22.028 38.898 14.052 1.00 66.56 244 GLU C N 1
ATOM 6683 C CA . GLU C 1 242 ? -22.930 38.277 15.016 1.00 60.32 244 GLU C CA 1
ATOM 6684 C C . GLU C 1 242 ? -23.508 39.295 15.981 1.00 63.17 244 GLU C C 1
ATOM 6685 O O . GLU C 1 242 ? -22.773 40.086 16.589 1.00 63.40 244 GLU C O 1
ATOM 6691 N N . LYS C 1 243 ? -24.826 39.238 16.126 1.00 60.69 245 LYS C N 1
ATOM 6692 C CA . LYS C 1 243 ? -25.576 39.950 17.144 1.00 51.34 245 LYS C CA 1
ATOM 6693 C C . LYS C 1 243 ? -26.144 38.901 18.092 1.00 48.80 245 LYS C C 1
ATOM 6694 O O . LYS C 1 243 ? -26.747 37.923 17.642 1.00 50.79 245 LYS C O 1
ATOM 6700 N N . VAL C 1 244 ? -25.930 39.083 19.390 1.00 51.93 246 VAL C N 1
ATOM 6701 C CA . VAL C 1 244 ? -26.249 38.058 20.382 1.00 53.15 246 VAL C CA 1
ATOM 6702 C C . VAL C 1 244 ? -27.167 38.654 21.439 1.00 48.53 246 VAL C C 1
ATOM 6703 O O . VAL C 1 244 ? -26.812 39.648 22.082 1.00 52.71 246 VAL C O 1
ATOM 6707 N N . GLY C 1 245 ? -28.322 38.027 21.644 1.00 46.34 247 GLY C N 1
ATOM 6708 C CA . GLY C 1 245 ? -29.201 38.342 22.760 1.00 49.35 247 GLY C CA 1
ATOM 6709 C C . GLY C 1 245 ? -29.311 37.160 23.712 1.00 50.50 247 GLY C C 1
ATOM 6710 O O . GLY C 1 245 ? -29.641 36.052 23.299 1.00 52.91 247 GLY C O 1
ATOM 6711 N N . LYS C 1 246 ? -29.043 37.417 24.991 1.00 49.96 248 LYS C N 1
ATOM 6712 C CA . LYS C 1 246 ? -29.099 36.389 26.029 1.00 41.09 248 LYS C CA 1
ATOM 6713 C C . LYS C 1 246 ? -30.317 36.655 26.893 1.00 46.40 248 LYS C C 1
ATOM 6714 O O . LYS C 1 246 ? -30.424 37.726 27.495 1.00 49.78 248 LYS C O 1
ATOM 6720 N N . LEU C 1 247 ? -31.248 35.700 26.919 1.00 46.65 249 LEU C N 1
ATOM 6721 C CA . LEU C 1 247 ? -32.453 35.780 27.735 1.00 43.85 249 LEU C CA 1
ATOM 6722 C C . LEU C 1 247 ? -32.252 34.968 29.011 1.00 46.44 249 LEU C C 1
ATOM 6723 O O . LEU C 1 247 ? -31.951 33.773 28.938 1.00 48.23 249 LEU C O 1
ATOM 6728 N N . SER C 1 248 ? -32.430 35.606 30.172 1.00 39.25 250 SER C N 1
ATOM 6729 C CA . SER C 1 248 ? -32.412 34.915 31.464 1.00 45.13 250 SER C CA 1
ATOM 6730 C C . SER C 1 248 ? -33.797 34.972 32.105 1.00 39.42 250 SER C C 1
ATOM 6731 O O . SER C 1 248 ? -34.312 36.056 32.408 1.00 41.92 250 SER C O 1
ATOM 6734 N N . LEU C 1 249 ? -34.386 33.810 32.328 1.00 38.25 251 LEU C N 1
ATOM 6735 C CA . LEU C 1 249 ? -35.692 33.698 32.968 1.00 33.91 251 LEU C CA 1
ATOM 6736 C C . LEU C 1 249 ? -35.496 33.024 34.317 1.00 39.86 251 LEU C C 1
ATOM 6737 O O . LEU C 1 249 ? -35.167 31.831 34.379 1.00 38.05 251 LEU C O 1
ATOM 6742 N N . VAL C 1 250 ? -35.685 33.791 35.395 1.00 31.70 252 VAL C N 1
ATOM 6743 C CA . VAL C 1 250 ? -35.236 33.406 36.737 1.00 35.02 252 VAL C CA 1
ATOM 6744 C C . VAL C 1 250 ? -36.440 33.185 37.641 1.00 35.64 252 VAL C C 1
ATOM 6745 O O . VAL C 1 250 ? -37.280 34.080 37.801 1.00 39.21 252 VAL C O 1
ATOM 6749 N N . ASP C 1 251 ? -36.495 32.006 38.269 1.00 37.82 253 ASP C N 1
ATOM 6750 C CA . ASP C 1 251 ? -37.535 31.634 39.226 1.00 36.69 253 ASP C CA 1
ATOM 6751 C C . ASP C 1 251 ? -36.870 31.537 40.605 1.00 36.94 253 ASP C C 1
ATOM 6752 O O . ASP C 1 251 ? -36.179 30.562 40.898 1.00 36.63 253 ASP C O 1
ATOM 6757 N N . LEU C 1 252 ? -37.063 32.554 41.447 1.00 34.07 254 LEU C N 1
ATOM 6758 C CA . LEU C 1 252 ? -36.254 32.700 42.651 1.00 34.67 254 LEU C CA 1
ATOM 6759 C C . LEU C 1 252 ? -36.789 31.833 43.796 1.00 43.77 254 LEU C C 1
ATOM 6760 O O . LEU C 1 252 ? -37.917 31.329 43.767 1.00 36.71 254 LEU C O 1
ATOM 6765 N N . ALA C 1 253 ? -35.965 31.685 44.833 1.00 40.87 255 ALA C N 1
ATOM 6766 C CA . ALA C 1 253 ? -36.434 31.057 46.061 1.00 48.17 255 ALA C CA 1
ATOM 6767 C C . ALA C 1 253 ? -37.497 31.924 46.729 1.00 46.28 255 ALA C C 1
ATOM 6768 O O . ALA C 1 253 ? -37.576 33.140 46.512 1.00 48.41 255 ALA C O 1
ATOM 6770 N N . GLY C 1 254 ? -38.306 31.286 47.570 1.00 35.30 256 GLY C N 1
ATOM 6771 C CA . GLY C 1 254 ? -39.296 32.005 48.350 1.00 32.42 256 GLY C CA 1
ATOM 6772 C C . GLY C 1 254 ? -38.700 33.152 49.145 1.00 39.60 256 GLY C C 1
ATOM 6773 O O . GLY C 1 254 ? -37.717 32.979 49.873 1.00 47.81 256 GLY C O 1
ATOM 6774 N N . SER C 1 255 ? -39.304 34.333 49.031 1.00 41.76 257 SER C N 1
ATOM 6775 C CA . SER C 1 255 ? -38.772 35.516 49.696 1.00 44.13 257 SER C CA 1
ATOM 6776 C C . SER C 1 255 ? -38.977 35.514 51.209 1.00 48.53 257 SER C C 1
ATOM 6777 O O . SER C 1 255 ? -38.341 36.320 51.894 1.00 61.88 257 SER C O 1
ATOM 6780 N N . GLU C 1 256 ? -39.837 34.651 51.746 1.00 44.98 258 GLU C N 1
ATOM 6781 C CA . GLU C 1 256 ? -40.193 34.757 53.157 1.00 60.05 258 GLU C CA 1
ATOM 6782 C C . GLU C 1 256 ? -39.004 34.411 54.053 1.00 69.14 258 GLU C C 1
ATOM 6783 O O . GLU C 1 256 ? -38.153 33.582 53.712 1.00 70.83 258 GLU C O 1
ATOM 6789 N N . ARG C 1 257 ? -38.932 35.102 55.191 1.00 87.53 259 ARG C N 1
ATOM 6790 C CA . ARG C 1 257 ? -37.861 34.922 56.170 1.00 93.54 259 ARG C CA 1
ATOM 6791 C C . ARG C 1 257 ? -38.403 34.326 57.470 1.00 93.45 259 ARG C C 1
ATOM 6792 O O . ARG C 1 257 ? -39.344 33.528 57.458 1.00 90.15 259 ARG C O 1
ATOM 6794 N N . ASN C 1 273 ? -25.877 29.652 54.776 1.00 64.23 275 ASN C N 1
ATOM 6795 C CA . ASN C 1 273 ? -25.477 29.321 53.408 1.00 66.08 275 ASN C CA 1
ATOM 6796 C C . ASN C 1 273 ? -26.647 28.893 52.496 1.00 64.44 275 ASN C C 1
ATOM 6797 O O . ASN C 1 273 ? -26.590 29.043 51.270 1.00 63.05 275 ASN C O 1
ATOM 6802 N N . ILE C 1 274 ? -27.706 28.359 53.105 1.00 62.48 276 ILE C N 1
ATOM 6803 C CA . ILE C 1 274 ? -28.908 28.005 52.358 1.00 62.28 276 ILE C CA 1
ATOM 6804 C C . ILE C 1 274 ? -29.575 29.250 51.782 1.00 61.48 276 ILE C C 1
ATOM 6805 O O . ILE C 1 274 ? -30.067 29.239 50.646 1.00 58.57 276 ILE C O 1
ATOM 6810 N N . ASN C 1 275 ? -29.608 30.339 52.545 1.00 61.21 277 ASN C N 1
ATOM 6811 C CA . ASN C 1 275 ? -30.232 31.572 52.091 1.00 60.08 277 ASN C CA 1
ATOM 6812 C C . ASN C 1 275 ? -29.217 32.637 51.698 1.00 53.92 277 ASN C C 1
ATOM 6813 O O . ASN C 1 275 ? -29.597 33.790 51.475 1.00 56.61 277 ASN C O 1
ATOM 6818 N N . LYS C 1 276 ? -27.942 32.265 51.579 1.00 48.76 278 LYS C N 1
ATOM 6819 C CA . LYS C 1 276 ? -26.899 33.223 51.220 1.00 51.36 278 LYS C CA 1
ATOM 6820 C C . LYS C 1 276 ? -27.238 33.990 49.943 1.00 54.31 278 LYS C C 1
ATOM 6821 O O . LYS C 1 276 ? -27.128 35.221 49.901 1.00 55.88 278 LYS C O 1
ATOM 6827 N N . SER C 1 277 ? -27.646 33.274 48.885 1.00 48.02 279 SER C N 1
ATOM 6828 C CA . SER C 1 277 ? -27.926 33.929 47.605 1.00 54.34 279 SER C CA 1
ATOM 6829 C C . SER C 1 277 ? -29.131 34.859 47.698 1.00 51.38 279 SER C C 1
ATOM 6830 O O . SER C 1 277 ? -29.071 36.015 47.266 1.00 50.19 279 SER C O 1
ATOM 6833 N N . LEU C 1 278 ? -30.243 34.370 48.239 1.00 49.02 280 LEU C N 1
ATOM 6834 C CA . LEU C 1 278 ? -31.397 35.240 48.397 1.00 52.89 280 LEU C CA 1
ATOM 6835 C C . LEU C 1 278 ? -31.058 36.447 49.267 1.00 56.34 280 LEU C C 1
ATOM 6836 O O . LEU C 1 278 ? -31.419 37.581 48.929 1.00 57.45 280 LEU C O 1
ATOM 6841 N N . THR C 1 279 ? -30.342 36.229 50.379 1.00 49.60 281 THR C N 1
ATOM 6842 C CA . THR C 1 279 ? -29.991 37.345 51.258 1.00 51.44 281 THR C CA 1
ATOM 6843 C C . THR C 1 279 ? -29.080 38.346 50.554 1.00 53.52 281 THR C C 1
ATOM 6844 O O . THR C 1 279 ? -29.270 39.562 50.680 1.00 51.66 281 THR C O 1
ATOM 6848 N N . THR C 1 280 ? -28.089 37.855 49.799 1.00 52.21 282 THR C N 1
ATOM 6849 C CA . THR C 1 280 ? -27.243 38.754 49.020 1.00 53.71 282 THR C CA 1
ATOM 6850 C C . THR C 1 280 ? -28.042 39.498 47.953 1.00 55.32 282 THR C C 1
ATOM 6851 O O . THR C 1 280 ? -27.719 40.648 47.632 1.00 55.52 282 THR C O 1
ATOM 6855 N N . LEU C 1 281 ? -29.089 38.879 47.397 1.00 54.99 283 LEU C N 1
ATOM 6856 C CA . LEU C 1 281 ? -29.875 39.576 46.379 1.00 52.56 283 LEU C CA 1
ATOM 6857 C C . LEU C 1 281 ? -30.520 40.839 46.946 1.00 52.10 283 LEU C C 1
ATOM 6858 O O . LEU C 1 281 ? -30.527 41.891 46.289 1.00 43.46 283 LEU C O 1
ATOM 6863 N N . GLY C 1 282 ? -31.046 40.762 48.171 1.00 45.50 284 GLY C N 1
ATOM 6864 C CA . GLY C 1 282 ? -31.604 41.950 48.797 1.00 47.31 284 GLY C CA 1
ATOM 6865 C C . GLY C 1 282 ? -30.550 43.005 49.064 1.00 49.09 284 GLY C C 1
ATOM 6866 O O . GLY C 1 282 ? -30.809 44.208 48.949 1.00 49.16 284 GLY C O 1
ATOM 6867 N N . LEU C 1 283 ? -29.342 42.568 49.414 1.00 51.65 285 LEU C N 1
ATOM 6868 C CA . LEU C 1 283 ? -28.245 43.509 49.596 1.00 58.64 285 LEU C CA 1
ATOM 6869 C C . LEU C 1 283 ? -27.863 44.173 48.275 1.00 60.62 285 LEU C C 1
ATOM 6870 O O . LEU C 1 283 ? -27.635 45.391 48.227 1.00 53.39 285 LEU C O 1
ATOM 6875 N N . VAL C 1 284 ? -27.820 43.392 47.189 1.00 57.19 286 VAL C N 1
ATOM 6876 C CA . VAL C 1 284 ? -27.505 43.951 45.877 1.00 52.89 286 VAL C CA 1
ATOM 6877 C C . VAL C 1 284 ? -28.612 44.890 45.407 1.00 45.48 286 VAL C C 1
ATOM 6878 O O . VAL C 1 284 ? -28.331 45.989 44.912 1.00 42.04 286 VAL C O 1
ATOM 6882 N N . ILE C 1 285 ? -29.882 44.476 45.540 1.00 50.43 287 ILE C N 1
ATOM 6883 C CA . ILE C 1 285 ? -30.995 45.332 45.122 1.00 48.54 287 ILE C CA 1
ATOM 6884 C C . ILE C 1 285 ? -30.951 46.649 45.875 1.00 49.37 287 ILE C C 1
ATOM 6885 O O . ILE C 1 285 ? -31.103 47.727 45.288 1.00 44.34 287 ILE C O 1
ATOM 6890 N N . SER C 1 286 ? -30.729 46.579 47.190 1.00 55.23 288 SER C N 1
ATOM 6891 C CA . SER C 1 286 ? -30.807 47.761 48.036 1.00 54.58 288 SER C CA 1
ATOM 6892 C C . SER C 1 286 ? -29.651 48.716 47.774 1.00 56.70 288 SER C C 1
ATOM 6893 O O . SER C 1 286 ? -29.838 49.938 47.774 1.00 54.26 288 SER C O 1
ATOM 6896 N N . ALA C 1 287 ? -28.443 48.184 47.565 1.00 60.26 289 ALA C N 1
ATOM 6897 C CA . ALA C 1 287 ? -27.321 49.054 47.230 1.00 63.46 289 ALA C CA 1
ATOM 6898 C C . ALA C 1 287 ? -27.502 49.684 45.850 1.00 61.96 289 ALA C C 1
ATOM 6899 O O . ALA C 1 287 ? -27.165 50.856 45.651 1.00 61.79 289 ALA C O 1
ATOM 6901 N N . LEU C 1 288 ? -28.047 48.936 44.885 1.00 53.39 290 LEU C N 1
ATOM 6902 C CA . LEU C 1 288 ? -28.213 49.503 43.550 1.00 48.32 290 LEU C CA 1
ATOM 6903 C C . LEU C 1 288 ? -29.328 50.537 43.527 1.00 60.94 290 LEU C C 1
ATOM 6904 O O . LEU C 1 288 ? -29.208 51.568 42.852 1.00 69.25 290 LEU C O 1
ATOM 6909 N N . ALA C 1 289 ? -30.427 50.277 44.249 1.00 50.32 291 ALA C N 1
ATOM 6910 C CA . ALA C 1 289 ? -31.482 51.280 44.375 1.00 56.72 291 ALA C CA 1
ATOM 6911 C C . ALA C 1 289 ? -30.972 52.551 45.050 1.00 66.28 291 ALA C C 1
ATOM 6912 O O . ALA C 1 289 ? -31.435 53.651 44.731 1.00 60.98 291 ALA C O 1
ATOM 6914 N N . ASP C 1 290 ? -30.023 52.421 45.984 1.00 74.36 292 ASP C N 1
ATOM 6915 C CA . ASP C 1 290 ? -29.393 53.599 46.578 1.00 79.89 292 ASP C CA 1
ATOM 6916 C C . ASP C 1 290 ? -28.586 54.376 45.541 1.00 80.51 292 ASP C C 1
ATOM 6917 O O . ASP C 1 290 ? -28.562 55.612 45.560 1.00 84.74 292 ASP C O 1
ATOM 6922 N N . GLN C 1 291 ? -27.896 53.667 44.641 1.00 77.68 293 GLN C N 1
ATOM 6923 C CA . GLN C 1 291 ? -27.115 54.339 43.604 1.00 73.01 293 GLN C CA 1
ATOM 6924 C C . GLN C 1 291 ? -28.021 55.034 42.595 1.00 74.03 293 GLN C C 1
ATOM 6925 O O . GLN C 1 291 ? -27.728 56.153 42.150 1.00 73.57 293 GLN C O 1
ATOM 6931 N N . GLY C 1 292 ? -29.117 54.378 42.206 1.00 67.49 294 GLY C N 1
ATOM 6932 C CA . GLY C 1 292 ? -30.092 54.991 41.332 1.00 65.36 294 GLY C CA 1
ATOM 6933 C C . GLY C 1 292 ? -30.869 56.116 41.971 1.00 74.23 294 GLY C C 1
ATOM 6934 O O . GLY C 1 292 ? -31.573 56.840 41.261 1.00 74.73 294 GLY C O 1
ATOM 6935 N N . ALA C 1 293 ? -30.750 56.279 43.289 1.00 81.91 295 ALA C N 1
ATOM 6936 C CA . ALA C 1 293 ? -31.429 57.329 44.035 1.00 88.64 295 ALA C CA 1
ATOM 6937 C C . ALA C 1 293 ? -30.479 58.410 44.534 1.00 91.99 295 ALA C C 1
ATOM 6938 O O . ALA C 1 293 ? -30.752 59.599 44.357 1.00 91.47 295 ALA C O 1
ATOM 6940 N N . GLY C 1 294 ? -29.362 58.031 45.153 1.00 96.45 296 GLY C N 1
ATOM 6941 C CA . GLY C 1 294 ? -28.411 58.997 45.679 1.00 92.06 296 GLY C CA 1
ATOM 6942 C C . GLY C 1 294 ? -28.556 59.253 47.167 1.00 87.50 296 GLY C C 1
ATOM 6943 O O . GLY C 1 294 ? -27.877 58.636 47.991 1.00 85.07 296 GLY C O 1
ATOM 6944 N N . LYS C 1 297 ? -24.926 57.536 46.291 1.00 92.30 299 LYS C N 1
ATOM 6945 C CA . LYS C 1 297 ? -24.223 56.844 45.218 1.00 93.44 299 LYS C CA 1
ATOM 6946 C C . LYS C 1 297 ? -22.951 56.186 45.741 1.00 100.23 299 LYS C C 1
ATOM 6947 O O . LYS C 1 297 ? -22.654 56.252 46.939 1.00 103.29 299 LYS C O 1
ATOM 6949 N N . ASN C 1 298 ? -22.222 55.534 44.830 1.00 103.68 300 ASN C N 1
ATOM 6950 C CA . ASN C 1 298 ? -20.898 54.964 45.101 1.00 109.66 300 ASN C CA 1
ATOM 6951 C C . ASN C 1 298 ? -20.902 53.990 46.280 1.00 112.87 300 ASN C C 1
ATOM 6952 O O . ASN C 1 298 ? -19.904 53.860 46.996 1.00 116.62 300 ASN C O 1
ATOM 6957 N N . LYS C 1 299 ? -22.020 53.297 46.488 1.00 108.06 301 LYS C N 1
ATOM 6958 C CA . LYS C 1 299 ? -22.089 52.203 47.446 1.00 100.08 301 LYS C CA 1
ATOM 6959 C C . LYS C 1 299 ? -21.546 50.919 46.816 1.00 95.82 301 LYS C C 1
ATOM 6960 O O . LYS C 1 299 ? -21.539 50.746 45.593 1.00 92.96 301 LYS C O 1
ATOM 6966 N N . PHE C 1 300 ? -21.073 50.016 47.673 1.00 87.66 302 PHE C N 1
ATOM 6967 C CA . PHE C 1 300 ? -20.501 48.751 47.239 1.00 79.79 302 PHE C CA 1
ATOM 6968 C C . PHE C 1 300 ? -21.604 47.720 47.007 1.00 75.34 302 PHE C C 1
ATOM 6969 O O . PHE C 1 300 ? -22.482 47.537 47.859 1.00 80.24 302 PHE C O 1
ATOM 6977 N N . VAL C 1 301 ? -21.552 47.050 45.859 1.00 63.59 303 VAL C N 1
ATOM 6978 C CA . VAL C 1 301 ? -22.557 46.086 45.423 1.00 62.29 303 VAL C CA 1
ATOM 6979 C C . VAL C 1 301 ? -21.938 44.689 45.517 1.00 59.78 303 VAL C C 1
ATOM 6980 O O . VAL C 1 301 ? -21.067 44.342 44.706 1.00 54.02 303 VAL C O 1
ATOM 6984 N N . PRO C 1 302 ? -22.354 43.852 46.473 1.00 64.25 304 PRO C N 1
ATOM 6985 C CA . PRO C 1 302 ? -21.627 42.594 46.774 1.00 62.52 304 PRO C CA 1
ATOM 6986 C C . PRO C 1 302 ? -21.961 41.439 45.829 1.00 53.49 304 PRO C C 1
ATOM 6987 O O . PRO C 1 302 ? -22.339 40.347 46.260 1.00 55.92 304 PRO C O 1
ATOM 6991 N N . TYR C 1 303 ? -21.756 41.669 44.528 1.00 56.60 305 TYR C N 1
ATOM 6992 C CA . TYR C 1 303 ? -22.113 40.694 43.495 1.00 58.74 305 TYR C CA 1
ATOM 6993 C C . TYR C 1 303 ? -21.533 39.310 43.771 1.00 60.44 305 TYR C C 1
ATOM 6994 O O . TYR C 1 303 ? -22.252 38.303 43.715 1.00 50.33 305 TYR C O 1
ATOM 7003 N N . ARG C 1 304 ? -20.226 39.237 44.049 1.00 62.57 306 ARG C N 1
ATOM 7004 C CA . ARG C 1 304 ? -19.510 37.963 44.041 1.00 61.30 306 ARG C CA 1
ATOM 7005 C C . ARG C 1 304 ? -19.635 37.186 45.344 1.00 63.38 306 ARG C C 1
ATOM 7006 O O . ARG C 1 304 ? -19.053 36.098 45.455 1.00 67.62 306 ARG C O 1
ATOM 7014 N N . ASP C 1 305 ? -20.380 37.700 46.320 1.00 55.60 307 ASP C N 1
ATOM 7015 C CA . ASP C 1 305 ? -20.585 36.978 47.561 1.00 53.60 307 ASP C CA 1
ATOM 7016 C C . ASP C 1 305 ? -21.871 36.148 47.564 1.00 59.62 307 ASP C C 1
ATOM 7017 O O . ASP C 1 305 ? -22.364 35.783 48.643 1.00 53.63 307 ASP C O 1
ATOM 7022 N N . SER C 1 306 ? -22.372 35.785 46.380 1.00 55.75 308 SER C N 1
ATOM 7023 C CA . SER C 1 306 ? -23.352 34.717 46.229 1.00 55.91 308 SER C CA 1
ATOM 7024 C C . SER C 1 306 ? -23.309 34.231 44.787 1.00 53.07 308 SER C C 1
ATOM 7025 O O . SER C 1 306 ? -22.977 34.997 43.870 1.00 45.81 308 SER C O 1
ATOM 7028 N N . VAL C 1 307 ? -23.636 32.947 44.606 1.00 44.01 309 VAL C N 1
ATOM 7029 C CA . VAL C 1 307 ? -23.723 32.386 43.265 1.00 46.77 309 VAL C CA 1
ATOM 7030 C C . VAL C 1 307 ? -24.776 33.126 42.441 1.00 50.74 309 VAL C C 1
ATOM 7031 O O . VAL C 1 307 ? -24.550 33.467 41.275 1.00 51.09 309 VAL C O 1
ATOM 7035 N N . LEU C 1 308 ? -25.944 33.377 43.031 1.00 53.34 310 LEU C N 1
ATOM 7036 C CA . LEU C 1 308 ? -27.041 33.997 42.297 1.00 51.48 310 LEU C CA 1
ATOM 7037 C C . LEU C 1 308 ? -26.677 35.406 41.839 1.00 49.28 310 LEU C C 1
ATOM 7038 O O . LEU C 1 308 ? -26.780 35.738 40.650 1.00 47.13 310 LEU C O 1
ATOM 7043 N N . THR C 1 309 ? -26.242 36.249 42.771 1.00 44.83 311 THR C N 1
ATOM 7044 C CA . THR C 1 309 ? -25.967 37.638 42.419 1.00 48.84 311 THR C CA 1
ATOM 7045 C C . THR C 1 309 ? -24.766 37.759 41.496 1.00 51.11 311 THR C C 1
ATOM 7046 O O . THR C 1 309 ? -24.698 38.696 40.690 1.00 44.55 311 THR C O 1
ATOM 7050 N N . TRP C 1 310 ? -23.802 36.840 41.601 1.00 53.67 312 TRP C N 1
ATOM 7051 C CA . TRP C 1 310 ? -22.720 36.848 40.629 1.00 53.72 312 TRP C CA 1
ATOM 7052 C C . TRP C 1 310 ? -23.242 36.493 39.248 1.00 53.44 312 TRP C C 1
ATOM 7053 O O . TRP C 1 310 ? -22.836 37.098 38.250 1.00 59.28 312 TRP C O 1
ATOM 7064 N N . LEU C 1 311 ? -24.172 35.538 39.173 1.00 50.87 313 LEU C N 1
ATOM 7065 C CA . LEU C 1 311 ? -24.718 35.166 37.876 1.00 54.38 313 LEU C CA 1
ATOM 7066 C C . LEU C 1 311 ? -25.587 36.274 37.292 1.00 51.22 313 LEU C C 1
ATOM 7067 O O . LEU C 1 311 ? -25.650 36.430 36.070 1.00 48.73 313 LEU C O 1
ATOM 7072 N N . LEU C 1 312 ? -26.243 37.064 38.139 1.00 56.06 314 LEU C N 1
ATOM 7073 C CA . LEU C 1 312 ? -27.088 38.159 37.682 1.00 54.49 314 LEU C CA 1
ATOM 7074 C C . LEU C 1 312 ? -26.358 39.498 37.702 1.00 53.40 314 LEU C C 1
ATOM 7075 O O . LEU C 1 312 ? -27.007 40.551 37.690 1.00 52.69 314 LEU C O 1
ATOM 7080 N N . LYS C 1 313 ? -25.019 39.471 37.730 1.00 54.82 315 LYS C N 1
ATOM 7081 C CA . LYS C 1 313 ? -24.230 40.700 37.778 1.00 58.25 315 LYS C CA 1
ATOM 7082 C C . LYS C 1 313 ? -24.646 41.682 36.685 1.00 58.96 315 LYS C C 1
ATOM 7083 O O . LYS C 1 313 ? -24.810 42.880 36.945 1.00 59.95 315 LYS C O 1
ATOM 7089 N N . ASP C 1 314 ? -24.842 41.195 35.460 1.00 46.89 316 ASP C N 1
ATOM 7090 C CA . ASP C 1 314 ? -25.293 42.086 34.401 1.00 51.82 316 ASP C CA 1
ATOM 7091 C C . ASP C 1 314 ? -26.785 42.393 34.495 1.00 53.49 316 ASP C C 1
ATOM 7092 O O . ASP C 1 314 ? -27.200 43.513 34.184 1.00 57.49 316 ASP C O 1
ATOM 7097 N N . SER C 1 315 ? -27.602 41.434 34.934 1.00 45.96 317 SER C N 1
ATOM 7098 C CA . SER C 1 315 ? -29.044 41.661 34.967 1.00 47.87 317 SER C CA 1
ATOM 7099 C C . SER C 1 315 ? -29.422 42.821 35.882 1.00 47.65 317 SER C C 1
ATOM 7100 O O . SER C 1 315 ? -30.422 43.500 35.633 1.00 51.04 317 SER C O 1
ATOM 7103 N N . LEU C 1 316 ? -28.663 43.053 36.948 1.00 46.59 318 LEU C N 1
ATOM 7104 C CA . LEU C 1 316 ? -28.988 44.094 37.918 1.00 50.18 318 LEU C CA 1
ATOM 7105 C C . LEU C 1 316 ? -27.853 45.110 37.948 1.00 55.55 318 LEU C C 1
ATOM 7106 O O . LEU C 1 316 ? -26.757 44.811 38.434 1.00 58.85 318 LEU C O 1
ATOM 7111 N N . GLY C 1 317 ? -28.116 46.309 37.439 1.00 50.99 319 GLY C N 1
ATOM 7112 C CA . GLY C 1 317 ? -27.102 47.338 37.358 1.00 46.56 319 GLY C CA 1
ATOM 7113 C C . GLY C 1 317 ? -26.117 47.189 36.217 1.00 54.87 319 GLY C C 1
ATOM 7114 O O . GLY C 1 317 ? -25.213 48.023 36.097 1.00 61.60 319 GLY C O 1
ATOM 7115 N N . GLY C 1 318 ? -26.261 46.167 35.369 1.00 50.28 320 GLY C N 1
ATOM 7116 C CA . GLY C 1 318 ? -25.298 45.942 34.308 1.00 47.15 320 GLY C CA 1
ATOM 7117 C C . GLY C 1 318 ? -25.862 46.030 32.905 1.00 49.91 320 GLY C C 1
ATOM 7118 O O . GLY C 1 318 ? -26.760 46.831 32.637 1.00 54.82 320 GLY C O 1
ATOM 7119 N N . ASN C 1 319 ? -25.353 45.186 32.009 1.00 55.51 321 ASN C N 1
ATOM 7120 C CA . ASN C 1 319 ? -25.646 45.262 30.575 1.00 53.94 321 ASN C CA 1
ATOM 7121 C C . ASN C 1 319 ? -26.809 44.329 30.219 1.00 46.67 321 ASN C C 1
ATOM 7122 O O . ASN C 1 319 ? -26.623 43.225 29.699 1.00 45.27 321 ASN C O 1
ATOM 7127 N N . SER C 1 320 ? -28.033 44.805 30.476 1.00 37.58 322 SER C N 1
ATOM 7128 C CA . SER C 1 320 ? -29.242 43.994 30.326 1.00 36.51 322 SER C CA 1
ATOM 7129 C C . SER C 1 320 ? -30.481 44.878 30.421 1.00 35.92 322 SER C C 1
ATOM 7130 O O . SER C 1 320 ? -30.465 45.933 31.062 1.00 38.19 322 SER C O 1
ATOM 7133 N N . LYS C 1 321 ? -31.539 44.447 29.747 1.00 42.73 323 LYS C N 1
ATOM 7134 C CA . LYS C 1 321 ? -32.878 45.000 29.907 1.00 40.19 323 LYS C CA 1
ATOM 7135 C C . LYS C 1 321 ? -33.599 44.063 30.865 1.00 43.06 323 LYS C C 1
ATOM 7136 O O . LYS C 1 321 ? -33.828 42.895 30.538 1.00 38.64 323 LYS C O 1
ATOM 7142 N N . THR C 1 322 ? -33.911 44.554 32.059 1.00 44.54 324 THR C N 1
ATOM 7143 C CA . THR C 1 322 ? -34.347 43.701 33.150 1.00 36.13 324 THR C CA 1
ATOM 7144 C C . THR C 1 322 ? -35.740 44.092 33.626 1.00 41.16 324 THR C C 1
ATOM 7145 O O . THR C 1 322 ? -36.047 45.282 33.789 1.00 38.46 324 THR C O 1
ATOM 7149 N N . ALA C 1 323 ? -36.586 43.076 33.826 1.00 32.85 325 ALA C N 1
ATOM 7150 C CA . ALA C 1 323 ? -37.894 43.244 34.441 1.00 42.26 325 ALA C CA 1
ATOM 7151 C C . ALA C 1 323 ? -38.010 42.315 35.639 1.00 41.07 325 ALA C C 1
ATOM 7152 O O . ALA C 1 323 ? -37.707 41.122 35.540 1.00 39.90 325 ALA C O 1
ATOM 7154 N N . MET C 1 324 ? -38.464 42.859 36.756 1.00 37.33 326 MET C N 1
ATOM 7155 C CA . MET C 1 324 ? -38.834 42.065 37.914 1.00 37.50 326 MET C CA 1
ATOM 7156 C C . MET C 1 324 ? -40.341 41.848 37.880 1.00 40.28 326 MET C C 1
ATOM 7157 O O . MET C 1 324 ? -41.095 42.794 37.617 1.00 35.12 326 MET C O 1
ATOM 7162 N N . VAL C 1 325 ? -40.773 40.600 38.095 1.00 37.73 327 VAL C N 1
ATOM 7163 C CA . VAL C 1 325 ? -42.173 40.279 38.380 1.00 37.41 327 VAL C CA 1
ATOM 7164 C C . VAL C 1 325 ? -42.265 39.949 39.866 1.00 37.57 327 VAL C C 1
ATOM 7165 O O . VAL C 1 325 ? -41.823 38.881 40.309 1.00 33.26 327 VAL C O 1
ATOM 7169 N N . ALA C 1 326 ? -42.852 40.844 40.641 1.00 37.47 328 ALA C N 1
ATOM 7170 C CA . ALA C 1 326 ? -43.073 40.582 42.059 1.00 38.69 328 ALA C CA 1
ATOM 7171 C C . ALA C 1 326 ? -44.454 39.964 42.221 1.00 41.52 328 ALA C C 1
ATOM 7172 O O . ALA C 1 326 ? -45.468 40.600 41.904 1.00 47.53 328 ALA C O 1
ATOM 7174 N N . THR C 1 327 ? -44.501 38.719 42.685 1.00 36.86 329 THR C N 1
ATOM 7175 C CA . THR C 1 327 ? -45.764 38.019 42.851 1.00 29.66 329 THR C CA 1
ATOM 7176 C C . THR C 1 327 ? -46.228 38.129 44.297 1.00 33.69 329 THR C C 1
ATOM 7177 O O . THR C 1 327 ? -45.437 37.924 45.231 1.00 30.64 329 THR C O 1
ATOM 7181 N N . VAL C 1 328 ? -47.507 38.461 44.488 1.00 32.69 330 VAL C N 1
ATOM 7182 C CA . VAL C 1 328 ? -48.058 38.587 45.827 1.00 41.16 330 VAL C CA 1
ATOM 7183 C C . VAL C 1 328 ? -49.342 37.778 45.900 1.00 41.08 330 VAL C C 1
ATOM 7184 O O . VAL C 1 328 ? -50.083 37.652 44.920 1.00 37.44 330 VAL C O 1
ATOM 7188 N N . SER C 1 329 ? -49.582 37.201 47.081 1.00 38.93 331 SER C N 1
ATOM 7189 C CA . SER C 1 329 ? -50.867 36.644 47.468 1.00 36.14 331 SER C CA 1
ATOM 7190 C C . SER C 1 329 ? -51.795 37.769 47.907 1.00 39.42 331 SER C C 1
ATOM 7191 O O . SER C 1 329 ? -51.338 38.812 48.382 1.00 40.38 331 SER C O 1
ATOM 7194 N N . PRO C 1 330 ? -53.104 37.590 47.753 1.00 42.30 332 PRO C N 1
ATOM 7195 C CA . PRO C 1 330 ? -54.037 38.707 47.954 1.00 40.96 332 PRO C CA 1
ATOM 7196 C C . PRO C 1 330 ? -54.701 38.761 49.318 1.00 42.34 332 PRO C C 1
ATOM 7197 O O . PRO C 1 330 ? -55.434 39.722 49.563 1.00 52.95 332 PRO C O 1
ATOM 7201 N N . ALA C 1 331 ? -54.475 37.780 50.188 1.00 44.47 333 ALA C N 1
ATOM 7202 C CA . ALA C 1 331 ? -55.314 37.590 51.363 1.00 49.90 333 ALA C CA 1
ATOM 7203 C C . ALA C 1 331 ? -54.625 38.077 52.634 1.00 48.15 333 ALA C C 1
ATOM 7204 O O . ALA C 1 331 ? -53.395 38.165 52.719 1.00 44.67 333 ALA C O 1
ATOM 7206 N N . ALA C 1 332 ? -55.455 38.370 53.641 1.00 50.68 334 ALA C N 1
ATOM 7207 C CA . ALA C 1 332 ? -54.970 39.007 54.862 1.00 51.72 334 ALA C CA 1
ATOM 7208 C C . ALA C 1 332 ? -53.949 38.147 55.600 1.00 48.12 334 ALA C C 1
ATOM 7209 O O . ALA C 1 332 ? -53.045 38.682 56.252 1.00 46.42 334 ALA C O 1
ATOM 7211 N N . ASP C 1 333 ? -54.067 36.819 55.518 1.00 43.79 335 ASP C N 1
ATOM 7212 C CA . ASP C 1 333 ? -53.100 35.978 56.215 1.00 42.30 335 ASP C CA 1
ATOM 7213 C C . ASP C 1 333 ? -51.661 36.229 55.746 1.00 49.79 335 ASP C C 1
ATOM 7214 O O . ASP C 1 333 ? -50.727 35.821 56.441 1.00 47.95 335 ASP C O 1
ATOM 7219 N N . ASN C 1 334 ? -51.452 36.919 54.613 1.00 52.25 336 ASN C N 1
ATOM 7220 C CA . ASN C 1 334 ? -50.116 37.180 54.072 1.00 49.07 336 ASN C CA 1
ATOM 7221 C C . ASN C 1 334 ? -49.753 38.669 54.038 1.00 47.77 336 ASN C C 1
ATOM 7222 O O . ASN C 1 334 ? -48.821 39.056 53.315 1.00 42.31 336 ASN C O 1
ATOM 7227 N N . TYR C 1 335 ? -50.469 39.508 54.794 1.00 48.52 337 TYR C N 1
ATOM 7228 C CA . TYR C 1 335 ? -50.276 40.958 54.722 1.00 50.51 337 TYR C CA 1
ATOM 7229 C C . TYR C 1 335 ? -48.801 41.332 54.766 1.00 46.31 337 TYR C C 1
ATOM 7230 O O . TYR C 1 335 ? -48.304 42.063 53.903 1.00 41.12 337 TYR C O 1
ATOM 7239 N N . ASP C 1 336 ? -48.083 40.822 55.768 1.00 47.74 338 ASP C N 1
ATOM 7240 C CA . ASP C 1 336 ? -46.733 41.301 56.040 1.00 45.97 338 ASP C CA 1
ATOM 7241 C C . ASP C 1 336 ? -45.762 40.894 54.936 1.00 49.78 338 ASP C C 1
ATOM 7242 O O . ASP C 1 336 ? -45.002 41.730 54.424 1.00 49.32 338 ASP C O 1
ATOM 7247 N N . GLU C 1 337 ? -45.790 39.623 54.531 1.00 40.24 339 GLU C N 1
ATOM 7248 C CA . GLU C 1 337 ? -44.899 39.177 53.460 1.00 44.18 339 GLU C CA 1
ATOM 7249 C C . GLU C 1 337 ? -45.228 39.882 52.150 1.00 43.78 339 GLU C C 1
ATOM 7250 O O . GLU C 1 337 ? -44.326 40.259 51.392 1.00 48.61 339 GLU C O 1
ATOM 7256 N N . THR C 1 338 ? -46.522 40.065 51.875 1.00 46.56 340 THR C N 1
ATOM 7257 C CA . THR C 1 338 ? -46.962 40.859 50.732 1.00 43.08 340 THR C CA 1
ATOM 7258 C C . THR C 1 338 ? -46.419 42.280 50.824 1.00 43.31 340 THR C C 1
ATOM 7259 O O . THR C 1 338 ? -45.837 42.802 49.863 1.00 48.76 340 THR C O 1
ATOM 7263 N N . LEU C 1 339 ? -46.591 42.919 51.986 1.00 44.57 341 LEU C N 1
ATOM 7264 C CA . LEU C 1 339 ? -46.065 44.267 52.185 1.00 44.68 341 LEU C CA 1
ATOM 7265 C C . LEU C 1 339 ? -44.564 44.319 51.926 1.00 45.86 341 LEU C C 1
ATOM 7266 O O . LEU C 1 339 ? -44.076 45.238 51.260 1.00 49.78 341 LEU C O 1
ATOM 7271 N N . SER C 1 340 ? -43.818 43.333 52.432 1.00 42.42 342 SER C N 1
ATOM 7272 C CA . SER C 1 340 ? -42.375 43.317 52.209 1.00 39.80 342 SER C CA 1
ATOM 7273 C C . SER C 1 340 ? -42.050 43.143 50.728 1.00 41.81 342 SER C C 1
ATOM 7274 O O . SER C 1 340 ? -41.132 43.787 50.209 1.00 50.32 342 SER C O 1
ATOM 7277 N N . THR C 1 341 ? -42.795 42.288 50.026 1.00 41.81 343 THR C N 1
ATOM 7278 C CA . THR C 1 341 ? -42.554 42.103 48.592 1.00 46.36 343 THR C CA 1
ATOM 7279 C C . THR C 1 341 ? -42.758 43.399 47.810 1.00 44.51 343 THR C C 1
ATOM 7280 O O . THR C 1 341 ? -41.950 43.739 46.940 1.00 38.98 343 THR C O 1
ATOM 7284 N N . LEU C 1 342 ? -43.837 44.129 48.101 1.00 46.72 344 LEU C N 1
ATOM 7285 C CA . LEU C 1 342 ? -44.127 45.361 47.374 1.00 45.57 344 LEU C CA 1
ATOM 7286 C C . LEU C 1 342 ? -43.077 46.429 47.657 1.00 50.43 344 LEU C C 1
ATOM 7287 O O . LEU C 1 342 ? -42.727 47.211 46.766 1.00 50.00 344 LEU C O 1
ATOM 7292 N N . ARG C 1 343 ? -42.559 46.475 48.885 1.00 50.27 345 ARG C N 1
ATOM 7293 C CA . ARG C 1 343 ? -41.501 47.430 49.204 1.00 51.19 345 ARG C CA 1
ATOM 7294 C C . ARG C 1 343 ? -40.222 47.095 48.456 1.00 53.24 345 ARG C C 1
ATOM 7295 O O . ARG C 1 343 ? -39.555 47.986 47.921 1.00 56.19 345 ARG C O 1
ATOM 7303 N N . TYR C 1 344 ? -39.871 45.810 48.426 1.00 49.62 346 TYR C N 1
ATOM 7304 C CA . TYR C 1 344 ? -38.728 45.334 47.665 1.00 46.32 346 TYR C CA 1
ATOM 7305 C C . TYR C 1 344 ? -38.865 45.703 46.193 1.00 45.18 346 TYR C C 1
ATOM 7306 O O . TYR C 1 344 ? -37.916 46.202 45.576 1.00 51.58 346 TYR C O 1
ATOM 7315 N N . ALA C 1 345 ? -40.046 45.467 45.612 1.00 47.39 347 ALA C N 1
ATOM 7316 C CA . ALA C 1 345 ? -40.251 45.805 44.203 1.00 52.13 347 ALA C CA 1
ATOM 7317 C C . ALA C 1 345 ? -40.241 47.316 43.995 1.00 51.67 347 ALA C C 1
ATOM 7318 O O . ALA C 1 345 ? -39.836 47.802 42.926 1.00 46.38 347 ALA C O 1
ATOM 7320 N N . ASP C 1 346 ? -40.675 48.066 45.013 1.00 50.40 348 ASP C N 1
ATOM 7321 C CA . ASP C 1 346 ? -40.668 49.520 44.931 1.00 49.44 348 ASP C CA 1
ATOM 7322 C C . ASP C 1 346 ? -39.241 50.049 44.852 1.00 52.44 348 ASP C C 1
ATOM 7323 O O . ASP C 1 346 ? -38.966 51.004 44.116 1.00 55.37 348 ASP C O 1
ATOM 7328 N N . ARG C 1 347 ? -38.310 49.426 45.589 1.00 50.97 349 ARG C N 1
ATOM 7329 C CA . ARG C 1 347 ? -36.912 49.839 45.487 1.00 54.33 349 ARG C CA 1
ATOM 7330 C C . ARG C 1 347 ? -36.281 49.369 44.179 1.00 59.02 349 ARG C C 1
ATOM 7331 O O . ARG C 1 347 ? -35.451 50.083 43.606 1.00 57.21 349 ARG C O 1
ATOM 7339 N N . ALA C 1 348 ? -36.687 48.201 43.673 1.00 52.25 350 ALA C N 1
ATOM 7340 C CA . ALA C 1 348 ? -36.082 47.672 42.456 1.00 50.14 350 ALA C CA 1
ATOM 7341 C C . ALA C 1 348 ? -36.218 48.636 41.287 1.00 47.52 350 ALA C C 1
ATOM 7342 O O . ALA C 1 348 ? -35.354 48.670 40.410 1.00 41.08 350 ALA C O 1
ATOM 7344 N N . LYS C 1 349 ? -37.282 49.438 41.262 1.00 54.49 351 LYS C N 1
ATOM 7345 C CA . LYS C 1 349 ? -37.536 50.285 40.105 1.00 54.40 351 LYS C CA 1
ATOM 7346 C C . LYS C 1 349 ? -36.535 51.438 40.001 1.00 60.29 351 LYS C C 1
ATOM 7347 O O . LYS C 1 349 ? -36.454 52.083 38.952 1.00 65.40 351 LYS C O 1
ATOM 7353 N N . HIS C 1 350 ? -35.743 51.694 41.042 1.00 61.65 352 HIS C N 1
ATOM 7354 C CA . HIS C 1 350 ? -34.714 52.726 40.955 1.00 63.97 352 HIS C CA 1
ATOM 7355 C C . HIS C 1 350 ? -33.403 52.203 40.403 1.00 57.59 352 HIS C C 1
ATOM 7356 O O . HIS C 1 350 ? -32.491 52.998 40.154 1.00 61.87 352 HIS C O 1
ATOM 7363 N N . ILE C 1 351 ? -33.281 50.895 40.199 1.00 50.31 353 ILE C N 1
ATOM 7364 C CA . ILE C 1 351 ? -32.046 50.364 39.651 1.00 49.80 353 ILE C CA 1
ATOM 7365 C C . ILE C 1 351 ? -31.928 50.783 38.192 1.00 50.91 353 ILE C C 1
ATOM 7366 O O . ILE C 1 351 ? -32.901 50.712 37.425 1.00 53.97 353 ILE C O 1
ATOM 7371 N N . ILE C 1 352 ? -30.741 51.240 37.805 1.00 53.28 354 ILE C N 1
ATOM 7372 C CA . ILE C 1 352 ? -30.477 51.679 36.439 1.00 56.99 354 ILE C CA 1
ATOM 7373 C C . ILE C 1 352 ? -29.473 50.743 35.803 1.00 46.40 354 ILE C C 1
ATOM 7374 O O . ILE C 1 352 ? -28.355 50.577 36.313 1.00 49.92 354 ILE C O 1
ATOM 7379 N N . ASN C 1 353 ? -29.860 50.166 34.671 1.00 46.24 355 ASN C N 1
ATOM 7380 C CA . ASN C 1 353 ? -29.017 49.312 33.856 1.00 54.43 355 ASN C CA 1
ATOM 7381 C C . ASN C 1 353 ? -28.466 50.108 32.673 1.00 55.83 355 ASN C C 1
ATOM 7382 O O . ASN C 1 353 ? -28.938 51.205 32.362 1.00 56.11 355 ASN C O 1
ATOM 7387 N N . HIS C 1 354 ? -27.451 49.539 32.018 1.00 56.44 356 HIS C N 1
ATOM 7388 C CA . HIS C 1 354 ? -26.835 50.128 30.820 1.00 63.25 356 HIS C CA 1
ATOM 7389 C C . HIS C 1 354 ? -26.748 49.038 29.750 1.00 55.72 356 HIS C C 1
ATOM 7390 O O . HIS C 1 354 ? -25.714 48.384 29.597 1.00 57.82 356 HIS C O 1
ATOM 7397 N N . ALA C 1 355 ? -27.834 48.845 29.007 1.00 58.67 357 ALA C N 1
ATOM 7398 C CA . ALA C 1 355 ? -27.904 47.783 28.012 1.00 57.84 357 ALA C CA 1
ATOM 7399 C C . ALA C 1 355 ? -27.429 48.298 26.660 1.00 54.01 357 ALA C C 1
ATOM 7400 O O . ALA C 1 355 ? -27.919 49.320 26.167 1.00 52.89 357 ALA C O 1
ATOM 7402 N N . VAL C 1 356 ? -26.492 47.574 26.052 1.00 54.04 358 VAL C N 1
ATOM 7403 C CA . VAL C 1 356 ? -26.012 47.888 24.712 1.00 54.33 358 VAL C CA 1
ATOM 7404 C C . VAL C 1 356 ? -26.326 46.710 23.799 1.00 50.30 358 VAL C C 1
ATOM 7405 O O . VAL C 1 356 ? -26.513 45.580 24.247 1.00 50.59 358 VAL C O 1
ATOM 7409 N N . VAL C 1 357 ? -26.384 46.983 22.497 1.00 54.53 359 VAL C N 1
ATOM 7410 C CA . VAL C 1 357 ? -26.499 45.899 21.530 1.00 50.89 359 VAL C CA 1
ATOM 7411 C C . VAL C 1 357 ? -25.194 45.118 21.522 1.00 55.69 359 VAL C C 1
ATOM 7412 O O . VAL C 1 357 ? -24.104 45.701 21.467 1.00 55.15 359 VAL C O 1
ATOM 7416 N N . ASN C 1 358 ? -25.291 43.798 21.607 1.00 56.41 360 ASN C N 1
ATOM 7417 C CA . ASN C 1 358 ? -24.108 42.943 21.724 1.00 50.06 360 ASN C CA 1
ATOM 7418 C C . ASN C 1 358 ? -23.777 42.435 20.322 1.00 50.07 360 ASN C C 1
ATOM 7419 O O . ASN C 1 358 ? -24.341 41.454 19.835 1.00 48.55 360 ASN C O 1
ATOM 7424 N N . GLU C 1 359 ? -22.857 43.142 19.665 1.00 54.20 361 GLU C N 1
ATOM 7425 C CA . GLU C 1 359 ? -22.548 42.969 18.253 1.00 52.39 361 GLU C CA 1
ATOM 7426 C C . GLU C 1 359 ? -21.051 43.119 18.037 1.00 51.92 361 GLU C C 1
ATOM 7427 O O . GLU C 1 359 ? -20.432 44.042 18.581 1.00 51.02 361 GLU C O 1
ATOM 7433 N N . ASP C 1 360 ? -20.472 42.251 17.210 1.00 54.44 362 ASP C N 1
ATOM 7434 C CA . ASP C 1 360 ? -19.107 42.483 16.737 1.00 61.38 362 ASP C CA 1
ATOM 7435 C C . ASP C 1 360 ? -19.137 43.614 15.696 1.00 58.42 362 ASP C C 1
ATOM 7436 O O . ASP C 1 360 ? -20.211 43.986 15.218 1.00 58.79 362 ASP C O 1
ATOM 7441 N N . PRO C 1 361 ? -17.987 44.204 15.330 1.00 62.21 363 PRO C N 1
ATOM 7442 C CA . PRO C 1 361 ? -18.053 45.365 14.417 1.00 62.27 363 PRO C CA 1
ATOM 7443 C C . PRO C 1 361 ? -18.629 45.031 13.039 1.00 61.82 363 PRO C C 1
ATOM 7444 O O . PRO C 1 361 ? -19.273 45.894 12.428 1.00 60.72 363 PRO C O 1
ATOM 7448 N N . ASN C 1 362 ? -18.427 43.806 12.537 1.00 58.82 364 ASN C N 1
ATOM 7449 C CA . ASN C 1 362 ? -19.005 43.419 11.249 1.00 58.68 364 ASN C CA 1
ATOM 7450 C C . ASN C 1 362 ? -20.528 43.490 11.281 1.00 61.75 364 ASN C C 1
ATOM 7451 O O . ASN C 1 362 ? -21.158 44.015 10.357 1.00 59.81 364 ASN C O 1
ATOM 7456 N N . ALA C 1 363 ? -21.141 42.939 12.330 1.00 60.92 365 ALA C N 1
ATOM 7457 C CA . ALA C 1 363 ? -22.594 42.976 12.416 1.00 58.25 365 ALA C CA 1
ATOM 7458 C C . ALA C 1 363 ? -23.080 44.410 12.467 1.00 61.66 365 ALA C C 1
ATOM 7459 O O . ALA C 1 363 ? -24.089 44.757 11.845 1.00 63.89 365 ALA C O 1
ATOM 7461 N N . ARG C 1 364 ? -22.355 45.261 13.194 1.00 65.41 366 ARG C N 1
ATOM 7462 C CA . ARG C 1 364 ? -22.694 46.678 13.267 1.00 60.18 366 ARG C CA 1
ATOM 7463 C C . ARG C 1 364 ? -22.634 47.338 11.890 1.00 59.59 366 ARG C C 1
ATOM 7464 O O . ARG C 1 364 ? -23.501 48.157 11.546 1.00 50.42 366 ARG C O 1
ATOM 7472 N N . ILE C 1 365 ? -21.639 46.974 11.073 1.00 57.18 367 ILE C N 1
ATOM 7473 C CA . ILE C 1 365 ? -21.545 47.557 9.734 1.00 66.03 367 ILE C CA 1
ATOM 7474 C C . ILE C 1 365 ? -22.693 47.072 8.856 1.00 67.13 367 ILE C C 1
ATOM 7475 O O . ILE C 1 365 ? -23.393 47.879 8.236 1.00 68.54 367 ILE C O 1
ATOM 7480 N N . ILE C 1 366 ? -22.918 45.752 8.809 1.00 71.45 368 ILE C N 1
ATOM 7481 C CA . ILE C 1 366 ? -24.014 45.191 8.016 1.00 63.60 368 ILE C CA 1
ATOM 7482 C C . ILE C 1 366 ? -25.357 45.743 8.482 1.00 65.15 368 ILE C C 1
ATOM 7483 O O . ILE C 1 366 ? -26.207 46.121 7.666 1.00 65.15 368 ILE C O 1
ATOM 7488 N N . ARG C 1 367 ? -25.576 45.792 9.799 1.00 73.81 369 ARG C N 1
ATOM 7489 C CA . ARG C 1 367 ? -26.850 46.279 10.322 1.00 74.99 369 ARG C CA 1
ATOM 7490 C C . ARG C 1 367 ? -27.068 47.755 9.998 1.00 79.82 369 ARG C C 1
ATOM 7491 O O . ARG C 1 367 ? -28.209 48.178 9.784 1.00 78.70 369 ARG C O 1
ATOM 7499 N N . ASP C 1 368 ? -25.992 48.543 9.917 1.00 86.80 370 ASP C N 1
ATOM 7500 C CA . ASP C 1 368 ? -26.120 49.957 9.567 1.00 89.28 370 ASP C CA 1
ATOM 7501 C C . ASP C 1 368 ? -26.271 50.180 8.062 1.00 84.66 370 ASP C C 1
ATOM 7502 O O . ASP C 1 368 ? -26.865 51.183 7.649 1.00 84.79 370 ASP C O 1
ATOM 7507 N N . LEU C 1 369 ? -25.739 49.282 7.228 1.00 79.09 371 LEU C N 1
ATOM 7508 C CA . LEU C 1 369 ? -25.902 49.434 5.786 1.00 78.62 371 LEU C CA 1
ATOM 7509 C C . LEU C 1 369 ? -27.258 48.941 5.286 1.00 83.24 371 LEU C C 1
ATOM 7510 O O . LEU C 1 369 ? -27.649 49.281 4.165 1.00 91.16 371 LEU C O 1
ATOM 7515 N N . HIS C 1 370 ? -27.987 48.160 6.090 1.00 84.46 372 HIS C N 1
ATOM 7516 C CA . HIS C 1 370 ? -29.385 47.873 5.777 1.00 81.23 372 HIS C CA 1
ATOM 7517 C C . HIS C 1 370 ? -30.265 49.105 5.987 1.00 90.80 372 HIS C C 1
ATOM 7518 O O . HIS C 1 370 ? -31.283 49.266 5.301 1.00 91.32 372 HIS C O 1
ATOM 7520 N N . HIS C 1 371 ? -29.888 49.980 6.918 1.00 94.60 373 HIS C N 1
ATOM 7521 C CA . HIS C 1 371 ? -30.588 51.242 7.152 1.00 91.22 373 HIS C CA 1
ATOM 7522 C C . HIS C 1 371 ? -29.838 52.434 6.531 1.00 92.96 373 HIS C C 1
ATOM 7523 O O . HIS C 1 371 ? -29.865 52.652 5.312 1.00 93.82 373 HIS C O 1
#

Secondary structure (DSSP, 8-state):
-BPEEEEEEPPP-HHHHHTTPPB-EEEETTEEEE------S-EEEE-SEEE--SSS-HHHHHHHHHHHIIIIIHHHHHHHHTT-EEEEEEEE-TTSSHHHHHTB-SSSB-HHHHHHHHHHHHHHHH-BTTEEEEEEEEEEEEETTEEEETT----BEEEEETTTEEEEET---EEE-SHHHHHHHHHHHHTT--TT-EEEEEEEEEEEEEETTTTEEEEEEEEEEEEEPPPTT--TTHHHHHHHHHHHHHHHTTS-------GGGSHHHHHTTTTTTSSSEEEEEEEE--BGGGHHHHHHHHHHHHHHTTPBP-----B-HHHHHHHHH-/-BPEEEEEEPPP-HHHHHTTPPB-EEEETTEEEE------EEEE-SEEE--S-S-HHHHHHHHHHHIIIIIHHHHHHHHTT-EEEEEEEE-TTSSHHHHHTB-SSSB-HHHHHHHHHHHHHHHH-BTTEEEEEEEEEEEEETTEEEETT---SBEEEEETTTEEEEET---EE--SHHHHHHHHHHHHHT-----EEEEEEEEEEEEE-TTT--EEEEEEEEEEEEPPPTT--HHHHHHHHHHHHHHHHHHHTTTS------GGGSHHHHHTTTTTTSSSEEEEEEEE--BGGGHHHHHHHHHHHHHHTT-B------B-HHHHHHHHHHHH-/-BPEEEEEEPPP-HHHHHTTPPB-EEEETTEEEE------EEEE-SEEEE-S-SSHHHHHHHHHHHIIIIIHHHHHHHHTT--EEEEEE--TTSSHHHHHTB-SSSB-HHHHHHHHHHHHHHHH-BTTEEEEEEEEEEEEETTEEEETTS----B-SS-STT----BSS--EEESSHHHHHHHH--TT-EEEEEEEEEEEEEETTTTEEEEEEEEEEEEEPPP-----SHHHHHHHHHHHHHHHHHH-------GGGSHHHHHTTTTTTSSSEEEEEEEE--BGGGHHHHHHHHHHHHHHTT-B------B-HHHHHHHHHH-

B-factor: mean 50.91, std 17.78, range [20.35, 129.84]

Foldseek 3Di:
DFAAEEEEEEDDDPVCVVVVFAFQWDDDFQWIWGCACDDIDIFGGPGYAYFPHPDLVRLQVRQVVLCVVPLVVLLVCQVLQFAAEEEEAAAPPLQLCCAQANDPSRGHRPLVNLQVNLVCQVVPDDPFKHKWKKKWKWKQFLLWIPTLLDVGTWDWDQDPPPAIDTPPTDIGIDNHSVRVVVSVVSSVVRDDQQMKMKMKMKMWMKGADPVVRDIKTWIYMYIYMRHHGLVDVSRCFLSVLVLQLLQQLLCCLPPPDVGDNPQPSGPNSRVCVQQFQHAYRYYYYYGDYGGNVCSVRRVVSSVSSSSSRSHDYDHDTRMDPRHVVSVVVVVVD/DAAAEEEEEEDQDPVCVVVVFAFQWDDDFQKIWGAAPVVNDIDIFGGNYYAYFPHDDLVRLQVRQVVLCVVPQVVLLVCQVLQFAAEEAEAAAVPLQLCCAQQNDPSRGHRPLVNQQVNLVVQVVPDDPFKHKWKKKFKWKAFLQFIDTLLHVDTWDWDADPPPAIDTPPTDIGIDNHSVRCVVSCVSSVVPDALLMKMKMKMKMWMKGADPVVRDIWIWIYMYIYMRHHGQVAVSCFLSVLVLQQLQQQLCVLDPDNDDRPQPRGPNSRVCVQQFQEAYRYYYYYGDYGGNVCSVSRVVSSVSSNSSSSHDYDHDTRIDPRHVVSVVVD/DFAFEEEEEEAQDDVCVVVVFAFQWDDDAQKIWGHACPGTDIFGGPGYAYFPHDDLVRLQVRQVVLCVPPVVVLLVCFVLQFAAEEEEAAAPPLQLCCAQQNDPSRGHRVLVNQQVNLVVQVVPDDDFKHKWKKKFKWKQFLCAIGGQLDDGNFAADPDDVVAGDGPPTHTGTDNHSVVVVVSNVDLLMKMKMKMKMWMWGADPPVRDIKIWIYMYIYMRHHGQPDNRCQQVVLVLVQLQQQLCPLPPRDDDRPQPRGPNSRRCVQQFQEAYRYYYYYGGYGGNVCSVSRVVSSVSSSSSRSHDYDHDTRMDVRNVVSVVVVD

Sequence (986 aa):
SKVKVAVRVRPMNRREIDLHTKCVVDVEANKVILNPIGQPKIFAYDHCFWSMDESVREKCAGQDDVFKCCLGENILQNAFDGYNACIFAYGQTGSGKSYTMMGTADQPGLIPRLCSGLFERTQKEENEEQSFKVEVSYMEIYNEKVRDLLDRQTLKVREHSVLGPYVDGLSKLAVTSYKDIESLMSEGNKSRTSRSHAVFKITLTHTLYDVKSGTSGEKVGKLSLVDLAGSERSNINKSLTTLGLVISALADQGAGKNKKFVPYRDSVLTWLLKDSLGGNSKTAMVATVSPAADNYDETLSTLRYADRAKHIINHAVVNEDPNARIIRDLHHHHSKVKVAVRVRPMNRREIDLHTKCVVDVEANKVILNPINRGQPKIFAYDHCFWSMDESVREKCAGQDDVFKCCLGENILQNAFDGYNACIFAYGQTGSGKSYTMMGTADQPGLIPRLCSGLFERTQKEENEEQSFKVEVSYMEIYNEKVRDLLDRQTLKVREHSVLGPYVDGLSKLAVTSYKDIESLMSEGNKSRSSRSHAVFKITLTHTLYDVKSGTSGEKVGKLSLVDLAGSERNINKSLTTLGLVISALADQGAGKNKFVPYRDSVLTWLLKDSLGGNSKTAMVATVSPAADNYDETLSTLRYADRAKHIINHAVVNEDPNARIIRDLHSKVKVAVRVRPMNRREIDLHTKCVVDVEANKVILNPIGQPKIFAYDHCFWSMDESVREKCAGQDDVFKCLGENILQNAFDGYNACIFAYGQTGSGKSYTMMGTADQPGLIPRLCSGLFERTQKEENEEQSFKVEVSYMEIYNEKVRDLLDPKTLKVREHSVLGPYVDGLSKLAVTSYKDIESLMSSSRSHAVFKITLTHTLYDVKSGTSGEKVGKLSLVDLAGSERNINKSLTTLGLVISALADQGAGKNKFVPYRDSVLTWLLKDSLGGNSKTAMVATVSPAADNYDETLSTLRYADRAKHIINHAVVNEDPNARIIRDLHH

Radius of gyration: 36.83 Å; Cα contacts (8 Å, |Δi|>4): 2260; chains: 3; bounding box: 73×111×89 Å

Nearest PDB structures (foldseek):
  5zbs-assembly2_A  TM=1.003E+00  e=5.506E-80  Rattus norvegicus
  5zbs-assembly1_B  TM=9.903E-01  e=6.714E-75  Rattus norvegicus
  5zbs-assembly3_C  TM=9.861E-01  e=8.609E-71  Rattus norvegicus
  5zbr-assembly2_A  TM=9.577E-01  e=4.960E-69  Rattus norvegicus
  4ozq-assembly1_A  TM=9.001E-01  e=7.221E-42  Escherichia coli UMEA 3304-1

Organism: Rattus norvegicus (NCBI:txid10116)

CATH classification: 3.40.850.10

Solvent-accessible surface area: 44662 Å² total; per-residue (Å²): 75,82,2,86,0,1,0,22,10,42,27,42,30,173,132,1,106,80,120,160,34,98,57,0,7,69,21,86,62,49,12,0,18,0,32,30,136,89,43,51,67,46,24,18,10,58,58,19,8,137,24,142,66,86,56,108,207,31,71,62,58,12,4,54,61,2,22,141,38,9,0,86,91,6,6,69,29,2,12,60,0,45,30,2,1,1,0,0,11,0,24,83,55,1,17,16,63,62,1,0,31,16,77,103,126,9,48,2,2,5,16,62,0,0,53,16,0,8,125,56,9,114,163,48,93,80,139,62,29,28,27,103,6,24,0,6,5,0,2,1,80,50,23,102,1,36,18,8,28,130,121,94,83,26,47,20,33,30,7,59,106,122,12,22,62,12,37,61,30,32,118,58,73,7,106,36,60,156,64,0,65,64,42,13,51,109,0,54,164,58,75,90,106,26,2,6,3,6,1,49,0,11,1,10,14,21,5,76,25,87,101,75,60,50,47,5,78,4,39,0,84,0,17,2,0,13,5,6,5,16,75,67,128,67,72,53,87,3,14,80,8,0,7,103,0,0,26,14,16,9,63,72,17,85,68,50,76,102,41,40,26,6,31,50,14,5,24,0,1,24,24,6,36,53,10,1,18,15,39,3,62,7,13,0,0,0,0,2,2,3,0,19,88,26,36,112,52,2,18,40,1,0,105,54,0,45,95,0,48,74,0,72,5,118,24,89,44,38,45,53,105,61,0,128,114,4,75,67,94,48,85,92,120,86,76,1,90,0,2,0,21,10,38,26,37,30,170,136,3,106,79,122,164,37,105,59,0,9,71,37,109,81,50,71,0,47,0,34,23,97,122,109,43,122,69,48,111,27,36,7,67,64,22,16,138,24,137,62,83,52,105,204,29,56,61,46,7,3,52,62,3,24,137,48,12,0,91,86,6,6,67,28,1,12,60,0,45,24,3,1,2,0,0,11,0,22,64,53,1,18,17,58,59,1,1,50,15,65,108,104,5,48,2,2,5,24,66,0,2,53,16,0,10,112,66,9,113,160,51,76,60,105,82,33,12,28,47,5,21,0,6,8,1,6,1,88,57,45,105,0,56,14,4,25,94,108,147,70,42,122,6,107,60,97,119,135,73,15,24,89,11,59,57,32,27,108,31,4,2,68,35,73,156,17,4,88,48,25,15,77,121,0,55,176,46,92,110,60,20,5,5,3,2,0,47,0,9,2,15,15,10,6,13,39,104,92,77,56,46,7,0,48,3,44,0,76,1,14,1,0,11,4,4,1,20,53,177,121,69,29,82,2,12,78,1,0,6,100,0,0,26,10,15,12,71,67,25,78,71,84,116,54,159,22,11,34,130,67,6,22,0,1,47,25,6,42,58,10,1,16,16,36,3,66,6,12,0,0,0,0,2,2,4,0,13,90,26,18,105,54,2,14,42,2,0,105,49,0,40,91,0,54,70,0,60,7,121,27,91,50,36,43,55,102,64,0,146,99,12,81,97,131,87,87,85,2,82,0,1,0,20,10,42,27,35,35,178,137,1,97,82,122,153,31,146,58,5,9,82,20,111,72,46,79,0,38,0,50,46,147,95,144,68,68,114,21,47,8,70,64,21,21,144,21,127,52,72,51,98,200,38,61,60,48,7,4,48,72,2,21,134,25,7,0,84,82,4,5,70,28,2,14,58,0,48,12,2,2,3,0,0,12,0,17,68,54,1,16,16,65,61,1,0,45,17,75,110,115,8,47,2,2,6,21,66,0,1,53,17,1,11,116,62,8,115,161,54,83,91,112,102,39,53,25,105,7,24,1,8,34,2,30,1,89,34,28,105,21,116,21,45,18,39,150,112,95,51,74,43,69,174,90,66,81,68,13,21,52,26,43,88,24,31,115,59,62,8,108,25,57,121,53,5,96,74,48,66,129,113,66,26,14,5,16,2,0,42,1,16,1,15,18,39,15,80,38,70,201,78,47,41,50,3,78,14,36,0,72,0,15,1,0,24,4,3,8,16,67,141,118,62,83,90,2,25,83,8,0,18,106,1,3,50,5,12,7,62,69,20,78,80,78,146,115,163,20,21,31,173,79,6,36,0,2,80,21,5,86,29,10,2,17,15,6,3,72,5,11,0,0,0,0,1,2,3,0,23,92,31,30,109,50,2,18,55,1,0,91,33,0,42,122,0,64,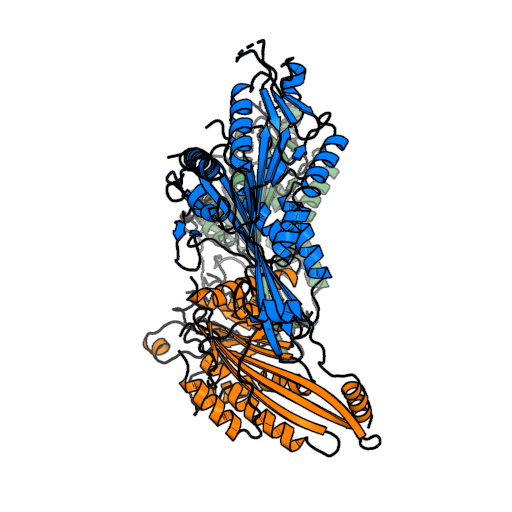62,0,66,5,121,25,58,32,35,24,56,42,55,0,45,30,26,82,50,146,96,123